Protein AF-0000000085113471 (afdb_homodimer)

Solvent-accessible surface area (backbone atoms only — not comparable to full-atom values): 62940 Å² total; per-residue (Å²): 124,61,58,14,71,73,43,85,49,67,71,33,34,28,35,24,38,23,36,33,44,11,18,47,24,14,40,49,38,17,11,57,56,69,31,44,23,38,37,32,18,68,40,74,89,48,23,43,51,52,88,65,65,40,61,49,50,25,64,45,29,18,30,29,33,22,38,34,28,23,38,42,45,51,65,14,52,48,43,63,75,25,46,40,25,42,39,72,40,49,74,87,71,44,65,51,54,30,13,43,30,28,37,26,17,36,66,54,37,15,43,52,48,46,32,52,50,66,66,36,67,51,40,45,61,31,45,44,48,65,33,37,73,38,66,56,95,48,26,42,41,29,38,27,32,48,62,15,41,33,30,36,19,51,11,39,36,41,16,52,32,55,21,29,58,8,30,36,31,34,16,73,18,58,46,82,18,13,73,80,48,23,57,48,42,54,49,34,59,55,41,42,45,73,75,66,52,59,69,44,53,32,28,50,63,25,34,36,27,28,35,51,88,37,47,42,64,86,60,36,42,81,43,69,41,42,75,69,72,76,70,56,24,92,81,62,55,66,87,74,47,70,52,44,90,76,34,54,54,32,30,40,38,40,47,33,62,64,28,50,48,57,44,63,76,43,43,83,50,22,30,85,69,62,61,73,51,82,32,34,50,35,82,88,68,48,36,37,64,55,44,47,64,75,43,63,84,56,66,56,49,74,29,38,44,32,57,35,34,90,68,43,48,47,22,39,38,46,68,44,21,30,30,41,32,62,70,55,46,52,52,42,45,36,49,22,58,30,26,58,67,40,43,66,29,32,71,25,29,26,38,28,18,41,17,43,53,26,33,51,26,42,77,44,30,34,34,70,78,33,46,46,31,27,47,15,17,35,23,47,32,37,54,53,63,41,58,9,26,36,35,6,34,48,27,12,42,26,35,34,26,50,49,70,72,42,81,66,63,70,61,45,62,85,61,29,66,52,15,38,52,44,46,43,30,22,54,63,34,73,85,33,42,41,67,77,48,61,83,74,49,88,49,35,76,74,54,24,44,90,45,24,46,84,63,31,28,65,58,13,36,73,67,45,47,36,51,69,70,61,47,50,54,48,51,49,50,54,47,50,43,53,52,49,52,52,48,30,65,69,38,68,39,61,66,43,71,69,57,28,50,55,30,45,73,72,73,42,72,60,57,87,58,65,38,40,41,44,63,56,42,36,41,88,87,47,46,72,75,58,49,48,78,72,41,83,72,66,95,64,88,75,53,70,69,46,51,51,51,52,50,50,51,46,50,41,38,71,62,47,52,52,49,51,54,51,47,54,55,48,50,60,34,51,67,40,65,42,67,81,52,54,33,50,85,72,48,82,86,51,49,68,62,26,32,52,44,45,59,67,38,56,52,59,21,52,45,53,43,59,65,24,80,67,37,46,70,65,42,49,50,50,50,53,50,49,60,70,70,61,82,70,54,64,55,135,123,61,60,14,71,72,43,84,48,68,70,31,34,28,34,24,38,22,36,33,45,12,18,47,25,14,40,50,40,17,11,57,57,70,30,43,23,38,37,32,21,68,39,76,91,49,23,43,51,54,89,66,64,41,59,50,50,25,65,46,30,16,29,29,33,22,38,35,30,24,37,42,44,52,66,14,53,47,42,63,74,26,45,40,25,41,39,73,39,49,72,88,71,43,66,49,54,29,14,43,30,28,36,27,16,35,66,54,38,16,44,52,48,45,32,51,51,67,67,37,68,51,40,46,61,32,45,42,49,66,34,36,73,38,67,56,95,48,27,42,40,28,38,28,32,47,62,14,42,32,32,35,19,50,11,39,36,41,16,51,31,56,20,29,57,9,29,37,31,34,16,73,17,60,47,82,19,13,73,80,48,24,57,46,44,54,49,35,59,53,40,42,44,72,74,65,53,61,70,44,52,33,28,49,63,25,34,35,27,29,34,52,88,37,46,42,64,86,60,35,40,81,44,69,40,40,75,71,71,75,71,57,23,92,81,63,57,66,87,75,48,70,52,46,88,75,34,54,54,32,30,40,38,40,46,32,62,66,28,51,48,57,44,62,76,44,43,82,50,22,29,86,67,62,61,73,51,82,32,33,50,34,84,88,69,48,36,38,63,56,44,47,66,76,44,62,82,57,64,56,47,75,28,36,44,32,57,36,34,89,66,42,50,48,23,39,37,44,67,45,22,31,30,40,32,62,71,56,48,53,53,42,46,35,48,21,60,30,26,57,68,40,44,67,28,33,72,24,29,27,39,30,18,44,17,44,52,27,32,50,28,41,77,45,30,33,33,71,79,32,45,45,31,25,48,17,16,36,22,45,33,37,54,54,64,41,59,8,26,36,36,6,33,48,27,13,43,26,35,33,26,50,49,69,72,42,82,66,62,69,61,43,61,84,60,29,66,52,14,37,53,44,48,43,30,22,52,64,35,72,85,33,41,41,67,77,48,60,82,75,47,88,50,34,77,73,54,24,42,90,45,25,45,81,64,31,29,67,58,12,36,74,66,44,46,35,51,69,70,59,46,51,54,49,51,50,51,54,48,52,42,53,52,49,52,53,48,30,64,68,38,67,38,62,63,43,72,70,57,28,49,56,30,45,74,73,74,42,76,62,59,88,57,63,39,40,42,45,63,56,42,34,40,87,86,46,45,71,74,57,49,47,76,72,42,84,70,67,93,62,89,74,53,68,71,46,52,50,51,53,50,51,50,45,51,41,37,70,61,46,51,52,49,51,54,50,47,54,55,46,50,59,34,50,66,39,66,42,68,80,51,54,32,49,85,72,47,80,86,52,49,69,63,26,33,52,44,45,60,66,38,55,52,58,21,52,45,53,41,60,64,24,82,68,36,48,71,65,43,50,50,50,50,52,51,48,59,70,69,60,80,71,55,62,55,135

pLDDT: mean 94.32, std 6.19, range [37.62, 98.94]

Nearest PDB structures (foldseek):
  3cp8-assembly1_A  TM=9.458E-01  e=2.082E-75  unclassified
  3cp8-assembly2_D  TM=9.602E-01  e=1.808E-68  unclassified
  3ces-assembly1_A  TM=9.500E-01  e=5.439E-64  Escherichia coli
  3ces-assembly1_B  TM=9.502E-01  e=7.220E-64  Escherichia coli
  3g05-assembly1_A  TM=9.503E-01  e=1.515E-60  Escherichia coli O157:H7 str. EDL933

InterPro domains:
  IPR002218 tRNA uridine 5-carboxymethylaminomethyl modification enzyme MnmG-related [PTHR11806] (11-629)
  IPR004416 tRNA uridine 5-carboxymethylaminomethyl modification enzyme MnmG [MF_00129] (10-632)
  IPR004416 tRNA uridine 5-carboxymethylaminomethyl modification enzyme MnmG [TIGR00136] (12-629)
  IPR020595 MnmG-related, conserved site [PS01280] (281-295)
  IPR020595 MnmG-related, conserved site [PS01281] (376-399)
  IPR026904 tRNA uridine 5-carboxymethylaminomethyl modification enzyme MnmG, C-terminal [PF13932] (566-631)
  IPR036188 FAD/NAD(P)-binding domain superfamily [G3DSA:3.50.50.60] (5-228)
  IPR036188 FAD/NAD(P)-binding domain superfamily [G3DSA:3.50.50.60] (304-466)
  IPR036188 FAD/NAD(P)-binding domain superfamily [SSF51905] (11-269)
  IPR040131 MnmG, N-terminal domain [PF01134] (13-407)
  IPR044920 tRNA uridine 5-carboxymethylaminomethyl modification enzyme, C-terminal subdomain superfamily [G3DSA:1.10.150.570] (577-629)
  IPR047001 tRNA uridine 5-carboxymethylaminomethyl modification enzyme, C-terminal subdomain [SM01228] (554-625)
  IPR049312 tRNA uridine 5-carboxymethylaminomethyl modification enzyme, C-terminal, N-terninal subdomain [PF21680] (468-563)

Organism: Ligilactobacillus ruminis (strain ATCC 27782 / RF3) (NCBI:txid1069534)

Structure (mmCIF, N/CA/C/O backbone):
data_AF-0000000085113471-model_v1
#
loop_
_entity.id
_entity.type
_entity.pdbx_description
1 polymer 'tRNA uridine 5-carboxymethylaminomethyl modification enzyme MnmG'
#
loop_
_atom_site.group_PDB
_atom_site.id
_atom_site.type_symbol
_atom_site.label_atom_id
_atom_site.label_alt_id
_atom_site.label_comp_id
_atom_site.label_asym_id
_atom_site.label_entity_id
_atom_site.label_seq_id
_atom_site.pdbx_PDB_ins_code
_atom_site.Cartn_x
_atom_site.Cartn_y
_atom_site.Cartn_z
_atom_site.occupancy
_atom_site.B_iso_or_equiv
_atom_site.auth_seq_id
_atom_site.auth_comp_id
_atom_site.auth_asym_id
_atom_site.auth_atom_id
_atom_site.pdbx_PDB_model_num
ATOM 1 N N . MET A 1 1 ? -9.828 12.398 -23.281 1 37.62 1 MET A N 1
ATOM 2 C CA . MET A 1 1 ? -10.406 11.531 -22.266 1 37.62 1 MET A CA 1
ATOM 3 C C . MET A 1 1 ? -11.922 11.727 -22.172 1 37.62 1 MET A C 1
ATOM 5 O O . MET A 1 1 ? -12.391 12.852 -21.984 1 37.62 1 MET A O 1
ATOM 9 N N . GLN A 1 2 ? -12.672 11.047 -22.875 1 51 2 GLN A N 1
ATOM 10 C CA . GLN A 1 2 ? -14.117 11.258 -22.891 1 51 2 GLN A CA 1
ATOM 11 C C . GLN A 1 2 ? -14.742 10.961 -21.531 1 51 2 GLN A C 1
ATOM 13 O O . GLN A 1 2 ? -14.422 9.945 -20.906 1 51 2 GLN A O 1
ATOM 18 N N . PHE A 1 3 ? -15.242 11.953 -20.922 1 59.28 3 PHE A N 1
ATOM 19 C CA . PHE A 1 3 ? -16.078 11.789 -19.75 1 59.28 3 PHE A CA 1
ATOM 20 C C . PHE A 1 3 ? -17.094 10.672 -19.969 1 59.28 3 PHE A C 1
ATOM 22 O O . PHE A 1 3 ? -17.578 10.461 -21.078 1 59.28 3 PHE A O 1
ATOM 29 N N . GLY A 1 4 ? -17.234 9.844 -18.969 1 68.19 4 GLY A N 1
ATOM 30 C CA . GLY A 1 4 ? -18.5 9.117 -19.031 1 68.19 4 GLY A CA 1
ATOM 31 C C . GLY A 1 4 ? -19.703 10.031 -19.125 1 68.19 4 GLY A C 1
ATOM 32 O O . GLY A 1 4 ? -19.578 11.25 -18.984 1 68.19 4 GLY A O 1
ATOM 33 N N . ASN A 1 5 ? -20.734 9.641 -19.5 1 78.69 5 ASN A N 1
ATOM 34 C CA . ASN A 1 5 ? -21.984 10.414 -19.469 1 78.69 5 ASN A CA 1
ATOM 35 C C . ASN A 1 5 ? -22.266 10.953 -18.078 1 78.69 5 ASN A C 1
ATOM 37 O O . ASN A 1 5 ? -22.266 10.188 -17.094 1 78.69 5 ASN A O 1
ATOM 41 N N . LYS A 1 6 ? -22.469 12.242 -18.047 1 89.38 6 LYS A N 1
ATOM 42 C CA . LYS A 1 6 ? -22.719 12.867 -16.75 1 89.38 6 LYS A CA 1
ATOM 43 C C . LYS A 1 6 ? -24.016 12.359 -16.141 1 89.38 6 LYS A C 1
ATOM 45 O O . LYS A 1 6 ? -25 12.125 -16.844 1 89.38 6 LYS A O 1
ATOM 50 N N . TYR A 1 7 ? -23.953 12.141 -14.852 1 92.62 7 TYR A N 1
ATOM 51 C CA . TYR A 1 7 ? -25.141 11.758 -14.094 1 92.62 7 TYR A CA 1
ATOM 52 C C . TYR A 1 7 ? -25.125 12.383 -12.703 1 92.62 7 TYR A C 1
ATOM 54 O O . TYR A 1 7 ? -24.062 12.742 -12.188 1 92.62 7 TYR A O 1
ATOM 62 N N . GLN A 1 8 ? -26.344 12.539 -12.164 1 94.94 8 GLN A N 1
ATOM 63 C CA . GLN A 1 8 ? -26.438 13.133 -10.836 1 94.94 8 GLN A CA 1
ATOM 64 C C . GLN A 1 8 ? -26.172 12.094 -9.75 1 94.94 8 GLN A C 1
ATOM 66 O O . GLN A 1 8 ? -26.812 11.039 -9.711 1 94.94 8 GLN A O 1
ATOM 71 N N . ALA A 1 9 ? -25.172 12.359 -8.945 1 95.5 9 ALA A N 1
ATOM 72 C CA . ALA A 1 9 ? -24.875 11.516 -7.785 1 95.5 9 ALA A CA 1
ATOM 73 C C . ALA A 1 9 ? -25.391 12.156 -6.5 1 95.5 9 ALA A C 1
ATOM 75 O O . ALA A 1 9 ? -26.141 13.133 -6.539 1 95.5 9 ALA A O 1
ATOM 76 N N . ASP A 1 10 ? -25.016 11.594 -5.352 1 94.56 10 ASP A N 1
ATOM 77 C CA . ASP A 1 10 ? -25.5 12.055 -4.059 1 94.56 10 ASP A CA 1
ATOM 78 C C . ASP A 1 10 ? -24.938 13.43 -3.717 1 94.56 10 ASP A C 1
ATOM 80 O O . ASP A 1 10 ? -23.828 13.773 -4.148 1 94.56 10 ASP A O 1
ATOM 84 N N . ASP A 1 11 ? -25.703 14.133 -2.949 1 97.94 11 ASP A N 1
ATOM 85 C CA . ASP A 1 11 ? -25.234 15.414 -2.436 1 97.94 11 ASP A CA 1
ATOM 86 C C . ASP A 1 11 ? -24.547 15.25 -1.077 1 97.94 11 ASP A C 1
ATOM 88 O O . ASP A 1 11 ? -24.953 14.398 -0.279 1 97.94 11 ASP A O 1
ATOM 92 N N . TYR A 1 12 ? -23.625 16.047 -0.869 1 98.75 12 TYR A N 1
ATOM 93 C CA . TYR A 1 12 ? -22.906 16.109 0.398 1 98.75 12 TYR A CA 1
ATOM 94 C C . TYR A 1 12 ? -22.812 17.531 0.914 1 98.75 12 TYR A C 1
ATOM 96 O O . TYR A 1 12 ? -23.062 18.484 0.167 1 98.75 12 TYR A O 1
ATOM 104 N N . ASP A 1 13 ? -22.562 17.641 2.238 1 98.88 13 ASP A N 1
ATOM 105 C CA . ASP A 1 13 ? -22.297 18.969 2.783 1 98.88 13 ASP A CA 1
ATOM 106 C C . ASP A 1 13 ? -20.891 19.438 2.395 1 98.88 13 ASP A C 1
ATOM 108 O O . ASP A 1 13 ? -20.719 20.578 1.97 1 98.88 13 ASP A O 1
ATOM 112 N N . VAL A 1 14 ? -19.938 18.562 2.553 1 98.94 14 VAL A N 1
ATOM 113 C CA . VAL A 1 14 ? -18.547 18.875 2.266 1 98.94 14 VAL A CA 1
ATOM 114 C C . VAL A 1 14 ? -17.922 17.766 1.416 1 98.94 14 VAL A C 1
ATOM 116 O O . VAL A 1 14 ? -18.125 16.578 1.699 1 98.94 14 VAL A O 1
ATOM 119 N N . ILE A 1 15 ? -17.219 18.109 0.348 1 98.94 15 ILE A N 1
ATOM 120 C CA . ILE A 1 15 ? -16.422 17.172 -0.444 1 98.94 15 ILE A CA 1
ATOM 121 C C . ILE A 1 15 ? -14.945 17.516 -0.336 1 98.94 15 ILE A C 1
ATOM 123 O O . ILE A 1 15 ? -14.562 18.688 -0.5 1 98.94 15 ILE A O 1
ATOM 127 N N . VAL A 1 16 ? -14.148 16.578 0.025 1 98.94 16 VAL A N 1
ATOM 128 C CA . VAL A 1 16 ? -12.695 16.734 0.066 1 98.94 16 VAL A CA 1
ATOM 129 C C . VAL A 1 16 ? -12.055 15.938 -1.071 1 98.94 16 VAL A C 1
ATOM 131 O O . VAL A 1 16 ? -12.336 14.742 -1.237 1 98.94 16 VAL A O 1
ATOM 134 N N . VAL A 1 17 ? -11.203 16.594 -1.864 1 98.81 17 VAL A N 1
ATOM 135 C CA . VAL A 1 17 ? -10.555 15.969 -3.016 1 98.81 17 VAL A CA 1
ATOM 136 C C . VAL A 1 17 ? -9.086 15.711 -2.707 1 98.81 17 VAL A C 1
ATOM 138 O O . VAL A 1 17 ? -8.289 16.656 -2.605 1 98.81 17 VAL A O 1
ATOM 141 N N . GLY A 1 18 ? -8.703 14.477 -2.641 1 98.19 18 GLY A N 1
ATOM 142 C CA . GLY A 1 18 ? -7.359 14.07 -2.256 1 98.19 18 GLY A CA 1
ATOM 143 C C . GLY A 1 18 ? -7.27 13.57 -0.825 1 98.19 18 GLY A C 1
ATOM 144 O O . GLY A 1 18 ? -7.742 14.242 0.098 1 98.19 18 GLY A O 1
ATOM 145 N N . ALA A 1 19 ? -6.625 12.43 -0.632 1 98.38 19 ALA A N 1
ATOM 146 C CA . ALA A 1 19 ? -6.586 11.828 0.698 1 98.38 19 ALA A CA 1
ATOM 147 C C . ALA A 1 19 ? -5.152 11.742 1.221 1 98.38 19 ALA A C 1
ATOM 149 O O . ALA A 1 19 ? -4.766 10.75 1.843 1 98.38 19 ALA A O 1
ATOM 150 N N . GLY A 1 20 ? -4.348 12.781 0.896 1 97.94 20 GLY A N 1
ATOM 151 C CA . GLY A 1 20 ? -3.102 12.953 1.629 1 97.94 20 GLY A CA 1
ATOM 152 C C . GLY A 1 20 ? -3.311 13.422 3.059 1 97.94 20 GLY A C 1
ATOM 153 O O . GLY A 1 20 ? -4.422 13.336 3.586 1 97.94 20 GLY A O 1
ATOM 154 N N . HIS A 1 21 ? -2.287 13.93 3.656 1 98.62 21 HIS A N 1
ATOM 155 C CA . HIS A 1 21 ? -2.377 14.336 5.055 1 98.62 21 HIS A CA 1
ATOM 156 C C . HIS A 1 21 ? -3.371 15.484 5.234 1 98.62 21 HIS A C 1
ATOM 158 O O . HIS A 1 21 ? -4.133 15.5 6.203 1 98.62 21 HIS A O 1
ATOM 164 N N . ALA A 1 22 ? -3.34 16.391 4.328 1 98.81 22 ALA A N 1
ATOM 165 C CA . ALA A 1 22 ? -4.285 17.5 4.402 1 98.81 22 ALA A CA 1
ATOM 166 C C . ALA A 1 22 ? -5.723 17.016 4.238 1 98.81 22 ALA A C 1
ATOM 168 O O . ALA A 1 22 ? -6.609 17.422 4.992 1 98.81 22 ALA A O 1
ATOM 169 N N . GLY A 1 23 ? -5.934 16.188 3.262 1 98.88 23 GLY A N 1
ATOM 170 C CA . GLY A 1 23 ? -7.273 15.703 2.979 1 98.88 23 GLY A CA 1
ATOM 171 C C . GLY A 1 23 ? -7.848 14.859 4.102 1 98.88 23 GLY A C 1
ATOM 172 O O . GLY A 1 23 ? -9.039 14.961 4.414 1 98.88 23 GLY A O 1
ATOM 173 N N . CYS A 1 24 ? -7.035 14.023 4.676 1 98.94 24 CYS A N 1
ATOM 174 C CA . CYS A 1 24 ? -7.488 13.195 5.785 1 98.94 24 CYS A CA 1
ATOM 175 C C . CYS A 1 24 ? -7.965 14.055 6.953 1 98.94 24 CYS A C 1
ATOM 177 O O . CYS A 1 24 ? -9.047 13.82 7.496 1 98.94 24 CYS A O 1
ATOM 179 N N . GLU A 1 25 ? -7.16 15.047 7.34 1 98.94 25 GLU A N 1
ATOM 180 C CA . GLU A 1 25 ? -7.531 15.922 8.445 1 98.94 25 GLU A CA 1
ATOM 181 C C . GLU A 1 25 ? -8.781 16.734 8.117 1 98.94 25 GLU A C 1
ATOM 183 O O . GLU A 1 25 ? -9.633 16.938 8.984 1 98.94 25 GLU A O 1
ATOM 188 N N . ALA A 1 26 ? -8.883 17.203 6.875 1 98.94 26 ALA A N 1
ATOM 189 C CA . ALA A 1 26 ? -10.039 18 6.465 1 98.94 26 ALA A CA 1
ATOM 190 C C . ALA A 1 26 ? -11.32 17.172 6.52 1 98.94 26 ALA A C 1
ATOM 192 O O . ALA A 1 26 ? -12.336 17.609 7.055 1 98.94 26 ALA A O 1
ATOM 193 N N . ALA A 1 27 ? -11.227 15.977 5.945 1 98.94 27 ALA A N 1
ATOM 194 C CA . ALA A 1 27 ? -12.398 15.109 5.883 1 98.94 27 ALA A CA 1
ATOM 195 C C . ALA A 1 27 ? -12.852 14.703 7.281 1 98.94 27 ALA A C 1
ATOM 197 O O . ALA A 1 27 ? -14.047 14.711 7.578 1 98.94 27 ALA A O 1
ATOM 198 N N . LEU A 1 28 ? -11.922 14.344 8.117 1 98.94 28 LEU A N 1
ATOM 199 C CA . LEU A 1 28 ? -12.25 13.945 9.477 1 98.94 28 LEU A CA 1
ATOM 200 C C . LEU A 1 28 ? -12.852 15.109 10.258 1 98.94 28 LEU A C 1
ATOM 202 O O . LEU A 1 28 ? -13.828 14.93 10.992 1 98.94 28 LEU A O 1
ATOM 206 N N . ALA A 1 29 ? -12.258 16.297 10.117 1 98.88 29 ALA A N 1
ATOM 207 C CA . ALA A 1 29 ? -12.781 17.453 10.828 1 98.88 29 ALA A CA 1
ATOM 208 C C . ALA A 1 29 ? -14.227 17.734 10.422 1 98.88 29 ALA A C 1
ATOM 210 O O . ALA A 1 29 ? -15.102 17.875 11.281 1 98.88 29 ALA A O 1
ATOM 211 N N . ALA A 1 30 ? -14.469 17.797 9.125 1 98.88 30 ALA A N 1
ATOM 212 C CA . ALA A 1 30 ? -15.805 18.109 8.617 1 98.88 30 ALA A CA 1
ATOM 213 C C . ALA A 1 30 ? -16.812 17.062 9.07 1 98.88 30 ALA A C 1
ATOM 215 O O . ALA A 1 30 ? -17.906 17.406 9.531 1 98.88 30 ALA A O 1
ATOM 216 N N . SER A 1 31 ? -16.453 15.797 8.961 1 98.75 31 SER A N 1
ATOM 217 C CA . SER A 1 31 ? -17.375 14.719 9.305 1 98.75 31 SER A CA 1
ATOM 218 C C . SER A 1 31 ? -17.672 14.703 10.805 1 98.75 31 SER A C 1
ATOM 220 O O . SER A 1 31 ? -18.812 14.516 11.211 1 98.75 31 SER A O 1
ATOM 222 N N . ARG A 1 32 ? -16.656 14.898 11.633 1 98.38 32 ARG A N 1
ATOM 223 C CA . ARG A 1 32 ? -16.797 14.867 13.078 1 98.38 32 ARG A CA 1
ATOM 224 C C . ARG A 1 32 ? -17.672 16.031 13.57 1 98.38 32 ARG A C 1
ATOM 226 O O . ARG A 1 32 ? -18.312 15.93 14.617 1 98.38 32 ARG A O 1
ATOM 233 N N . MET A 1 33 ? -17.734 17.062 12.773 1 98.06 33 MET A N 1
ATOM 234 C CA . MET A 1 33 ? -18.578 18.203 13.109 1 98.06 33 MET A CA 1
ATOM 235 C C . MET A 1 33 ? -20.016 17.953 12.688 1 98.06 33 MET A C 1
ATOM 237 O O . MET A 1 33 ? -20.875 18.828 12.852 1 98.06 33 MET A O 1
ATOM 241 N N . GLY A 1 34 ? -20.312 16.797 12.094 1 97.94 34 GLY A N 1
ATOM 242 C CA . GLY A 1 34 ? -21.672 16.406 11.805 1 97.94 34 GLY A CA 1
ATOM 243 C C . GLY A 1 34 ? -22.047 16.562 10.344 1 97.94 34 GLY A C 1
ATOM 244 O O . GLY A 1 34 ? -23.188 16.281 9.953 1 97.94 34 GLY A O 1
ATOM 245 N N . ASN A 1 35 ? -21.125 16.984 9.477 1 98.75 35 ASN A N 1
ATOM 246 C CA . ASN A 1 35 ? -21.406 17.156 8.055 1 98.75 35 ASN A CA 1
ATOM 247 C C . ASN A 1 35 ? -21.375 15.812 7.316 1 98.75 35 ASN A C 1
ATOM 249 O O . ASN A 1 35 ? -20.531 14.961 7.602 1 98.75 35 ASN A O 1
ATOM 253 N N . LYS A 1 36 ? -22.344 15.602 6.426 1 98.81 36 LYS A N 1
ATOM 254 C CA . LYS A 1 36 ? -22.188 14.531 5.453 1 98.81 36 LYS A CA 1
ATOM 255 C C . LYS A 1 36 ? -21.016 14.805 4.516 1 98.81 36 LYS A C 1
ATOM 257 O O . LYS A 1 36 ? -21.078 15.719 3.688 1 98.81 36 LYS A O 1
ATOM 262 N N . THR A 1 37 ? -19.938 13.992 4.637 1 98.88 37 THR A N 1
ATOM 263 C CA . THR A 1 37 ? -18.672 14.336 3.994 1 98.88 37 THR A CA 1
ATOM 264 C C . THR A 1 37 ? -18.25 13.234 3.029 1 98.88 37 THR A C 1
ATOM 266 O O . THR A 1 37 ? -18.359 12.047 3.346 1 98.88 37 THR A O 1
ATOM 269 N N . LEU A 1 38 ? -17.812 13.617 1.808 1 98.88 38 LEU A N 1
ATOM 270 C CA . LEU A 1 38 ? -17.234 12.703 0.823 1 98.88 38 LEU A CA 1
ATOM 271 C C . LEU A 1 38 ? -15.742 12.969 0.647 1 98.88 38 LEU A C 1
ATOM 273 O O . LEU A 1 38 ? -15.328 14.109 0.415 1 98.88 38 LEU A O 1
ATOM 277 N N . LEU A 1 39 ? -14.922 12.016 0.901 1 98.88 39 LEU A N 1
ATOM 278 C CA . LEU A 1 39 ? -13.5 12.062 0.594 1 98.88 39 LEU A CA 1
ATOM 279 C C . LEU A 1 39 ? -13.18 11.234 -0.645 1 98.88 39 LEU A C 1
ATOM 281 O O . LEU A 1 39 ? -13.398 10.016 -0.653 1 98.88 39 LEU A O 1
ATOM 285 N N . ILE A 1 40 ? -12.695 11.883 -1.714 1 98.44 40 ILE A N 1
ATOM 286 C CA . ILE A 1 40 ? -12.398 11.219 -2.977 1 98.44 40 ILE A CA 1
ATOM 287 C C . ILE A 1 40 ? -10.883 11.188 -3.197 1 98.44 40 ILE A C 1
ATOM 289 O O . ILE A 1 40 ? -10.203 12.203 -3.01 1 98.44 40 ILE A O 1
ATOM 293 N N . THR A 1 41 ? -10.344 10.078 -3.549 1 97.69 41 THR A N 1
ATOM 294 C CA . THR A 1 41 ? -8.922 9.961 -3.85 1 97.69 41 THR A CA 1
ATOM 295 C C . THR A 1 41 ? -8.695 9.062 -5.062 1 97.69 41 THR A C 1
ATOM 297 O O . THR A 1 41 ? -9.531 8.211 -5.375 1 97.69 41 THR A O 1
ATOM 300 N N . ILE A 1 42 ? -7.602 9.258 -5.73 1 95.62 42 ILE A N 1
ATOM 301 C CA . ILE A 1 42 ? -7.285 8.555 -6.965 1 95.62 42 ILE A CA 1
ATOM 302 C C . ILE A 1 42 ? -7.02 7.078 -6.66 1 95.62 42 ILE A C 1
ATOM 304 O O . ILE A 1 42 ? -7.375 6.203 -7.457 1 95.62 42 ILE A O 1
ATOM 308 N N . ASN A 1 43 ? -6.414 6.789 -5.562 1 94.56 43 ASN A N 1
ATOM 309 C CA . ASN A 1 43 ? -6.004 5.449 -5.152 1 94.56 43 ASN A CA 1
ATOM 310 C C . ASN A 1 43 ? -6.129 5.266 -3.643 1 94.56 43 ASN A C 1
ATOM 312 O O . ASN A 1 43 ? -5.449 5.945 -2.871 1 94.56 43 ASN A O 1
ATOM 316 N N . LEU A 1 44 ? -6.918 4.285 -3.25 1 96.25 44 LEU A N 1
ATOM 317 C CA . LEU A 1 44 ? -7.203 4.082 -1.835 1 96.25 44 LEU A CA 1
ATOM 318 C C . LEU A 1 44 ? -5.98 3.535 -1.106 1 96.25 44 LEU A C 1
ATOM 320 O O . LEU A 1 44 ? -5.852 3.699 0.109 1 96.25 44 LEU A O 1
ATOM 324 N N . GLU A 1 45 ? -5.066 2.906 -1.833 1 93.94 45 GLU A N 1
ATOM 325 C CA . GLU A 1 45 ? -3.852 2.377 -1.223 1 93.94 45 GLU A CA 1
ATOM 326 C C . GLU A 1 45 ? -2.869 3.494 -0.886 1 93.94 45 GLU A C 1
ATOM 328 O O . GLU A 1 45 ? -1.902 3.279 -0.152 1 93.94 45 GLU A O 1
ATOM 333 N N . MET A 1 46 ? -3.178 4.742 -1.338 1 93.88 46 MET A N 1
ATOM 334 C CA . MET A 1 46 ? -2.256 5.855 -1.145 1 93.88 46 MET A CA 1
ATOM 335 C C . MET A 1 46 ? -2.801 6.844 -0.117 1 93.88 46 MET A C 1
ATOM 337 O O . MET A 1 46 ? -2.307 7.965 -0.005 1 93.88 46 MET A O 1
ATOM 341 N N . VAL A 1 47 ? -3.803 6.43 0.654 1 97.62 47 VAL A N 1
ATOM 342 C CA . VAL A 1 47 ? -4.344 7.266 1.718 1 97.62 47 VAL A CA 1
ATOM 343 C C . VAL A 1 47 ? -3.254 7.57 2.742 1 97.62 47 VAL A C 1
ATOM 345 O O . VAL A 1 47 ? -2.576 6.66 3.225 1 97.62 47 VAL A O 1
ATOM 348 N N . ALA A 1 48 ? -3.049 8.867 3.027 1 98 48 ALA A N 1
ATOM 349 C CA . ALA A 1 48 ? -2.053 9.328 3.99 1 98 48 ALA A CA 1
ATOM 350 C C . ALA A 1 48 ? -0.681 8.727 3.691 1 98 48 ALA A C 1
ATOM 352 O O . ALA A 1 48 ? 0.061 8.375 4.609 1 98 48 ALA A O 1
ATOM 353 N N . PHE A 1 49 ? -0.426 8.555 2.447 1 93.38 49 PHE A N 1
ATOM 354 C CA . PHE A 1 49 ? 0.834 7.977 1.998 1 93.38 49 PHE A CA 1
ATOM 355 C C . PHE A 1 49 ? 2 8.906 2.314 1 93.38 49 PHE A C 1
ATOM 357 O O . PHE A 1 49 ? 1.88 10.125 2.191 1 93.38 49 PHE A O 1
ATOM 364 N N . MET A 1 50 ? 3.064 8.367 2.775 1 95.69 50 MET A N 1
ATOM 365 C CA . MET A 1 50 ? 4.309 9.094 3.006 1 95.69 50 MET A CA 1
ATOM 366 C C . MET A 1 50 ? 5.316 8.82 1.895 1 95.69 50 MET A C 1
ATOM 368 O O . MET A 1 50 ? 6.215 7.992 2.057 1 95.69 50 MET A O 1
ATOM 372 N N . PRO A 1 51 ? 5.215 9.5 0.847 1 89.94 51 PRO A N 1
ATOM 373 C CA . PRO A 1 51 ? 6.016 9.172 -0.334 1 89.94 51 PRO A CA 1
ATOM 374 C C . PRO A 1 51 ? 7.504 9.445 -0.137 1 89.94 51 PRO A C 1
ATOM 376 O O . PRO A 1 51 ? 8.344 8.836 -0.81 1 89.94 51 PRO A O 1
ATOM 379 N N . CYS A 1 52 ? 7.891 10.359 0.7 1 91.69 52 CYS A N 1
ATOM 380 C CA . CYS A 1 52 ? 9.281 10.773 0.853 1 91.69 52 CYS A CA 1
ATOM 381 C C . CYS A 1 52 ? 9.852 10.297 2.184 1 91.69 52 CYS A C 1
ATOM 383 O O . CYS A 1 52 ? 10.195 9.125 2.33 1 91.69 52 CYS A O 1
ATOM 385 N N . ASN A 1 53 ? 9.742 11.109 3.191 1 92.62 53 ASN A N 1
ATOM 38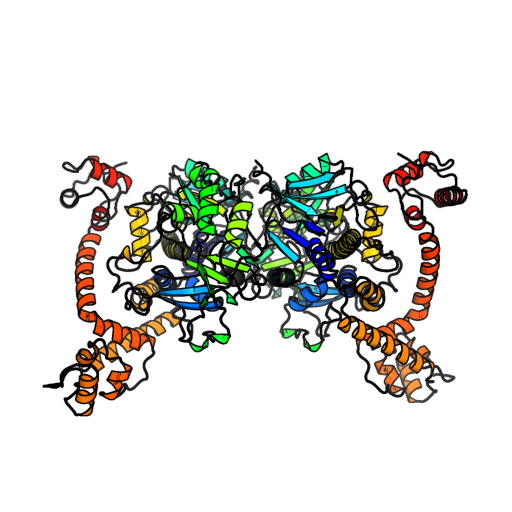6 C CA . ASN A 1 53 ? 10.375 10.867 4.484 1 92.62 53 ASN A CA 1
ATOM 387 C C . ASN A 1 53 ? 9.484 10.055 5.41 1 92.62 53 ASN A C 1
ATOM 389 O O . ASN A 1 53 ? 8.266 10.242 5.43 1 92.62 53 ASN A O 1
ATOM 393 N N . PRO A 1 54 ? 10.07 9.109 6.145 1 97 54 PRO A N 1
ATOM 394 C CA . PRO A 1 54 ? 9.281 8.297 7.066 1 97 54 PRO A CA 1
ATOM 395 C C . PRO A 1 54 ? 9.094 8.961 8.43 1 97 54 PRO A C 1
ATOM 397 O O . PRO A 1 54 ? 8.867 8.273 9.43 1 97 54 PRO A O 1
ATOM 400 N N . ALA A 1 55 ? 9.18 10.227 8.5 1 97.31 55 ALA A N 1
ATOM 401 C CA . ALA A 1 55 ? 9.148 10.875 9.812 1 97.31 55 ALA A CA 1
ATOM 402 C C . ALA A 1 55 ? 7.953 11.82 9.922 1 97.31 55 ALA A C 1
ATOM 404 O O . ALA A 1 55 ? 7.48 12.359 8.922 1 97.31 55 ALA A O 1
ATOM 405 N N . VAL A 1 56 ? 7.469 11.953 11.109 1 98.19 56 VAL A N 1
ATOM 406 C CA . VAL A 1 56 ? 6.465 12.938 11.5 1 98.19 56 VAL A CA 1
ATOM 407 C C . VAL A 1 56 ? 7 13.789 12.648 1 98.19 56 VAL A C 1
ATOM 409 O O . VAL A 1 56 ? 7.551 13.258 13.617 1 98.19 56 VAL A O 1
ATOM 412 N N . GLY A 1 57 ? 6.848 15.047 12.5 1 97.69 57 GLY A N 1
ATOM 413 C CA . GLY A 1 57 ? 7.316 15.945 13.539 1 97.69 57 GLY A CA 1
ATOM 414 C C . GLY A 1 57 ? 8.672 16.562 13.234 1 97.69 57 GLY A C 1
ATOM 415 O O . GLY A 1 57 ? 9.039 16.703 12.062 1 97.69 57 GLY A O 1
ATOM 416 N N . GLY A 1 58 ? 9.375 17 14.305 1 95.12 58 GLY A N 1
ATOM 417 C CA . GLY A 1 58 ? 10.609 17.766 14.164 1 95.12 58 GLY A CA 1
ATOM 418 C C . GLY A 1 58 ? 10.453 19.219 14.523 1 95.12 58 GLY A C 1
ATOM 419 O O . GLY A 1 58 ? 9.367 19.656 14.922 1 95.12 58 GLY A O 1
ATOM 420 N N . PRO A 1 59 ? 11.531 19.938 14.398 1 93.12 59 PRO A N 1
ATOM 421 C CA . PRO A 1 59 ? 11.461 21.344 14.766 1 93.12 59 PRO A CA 1
ATOM 422 C C . PRO A 1 59 ? 10.297 22.078 14.102 1 93.12 59 PRO A C 1
ATOM 424 O O . PRO A 1 59 ? 10.148 22.031 12.875 1 93.12 59 PRO A O 1
ATOM 427 N N . ALA A 1 60 ? 9.477 22.766 14.844 1 94.19 60 ALA A N 1
ATOM 428 C CA . ALA A 1 60 ? 8.258 23.469 14.422 1 94.19 60 ALA A CA 1
ATOM 429 C C . ALA A 1 60 ? 7.172 22.469 14.008 1 94.19 60 ALA A C 1
ATOM 431 O O . ALA A 1 60 ? 6.02 22.594 14.43 1 94.19 60 ALA A O 1
ATOM 432 N N . LYS A 1 61 ? 7.605 21.453 13.289 1 96.56 61 LYS A N 1
ATOM 433 C CA . LYS A 1 61 ? 6.672 20.469 12.758 1 96.56 61 LYS A CA 1
ATOM 434 C C . LYS A 1 61 ? 6.031 19.656 13.875 1 96.56 61 LYS A C 1
ATOM 436 O O . LYS A 1 61 ? 4.848 19.312 13.805 1 96.56 61 LYS A O 1
ATOM 441 N N . GLY A 1 62 ? 6.863 19.312 14.812 1 97.81 62 GLY A N 1
ATOM 442 C CA . GLY A 1 62 ? 6.32 18.594 15.945 1 97.81 62 GLY A CA 1
ATOM 443 C C . GLY A 1 62 ? 5.238 19.359 16.688 1 97.81 62 GLY A C 1
ATOM 444 O O . GLY A 1 62 ? 4.281 18.766 17.188 1 97.81 62 GLY A O 1
ATOM 445 N N . ILE A 1 63 ? 5.387 20.672 16.797 1 97.75 63 ILE A N 1
ATOM 446 C CA . ILE A 1 63 ? 4.406 21.531 17.438 1 97.75 63 ILE A CA 1
ATOM 447 C C . ILE A 1 63 ? 3.102 21.516 16.656 1 97.75 63 ILE A C 1
ATOM 449 O O . ILE A 1 63 ? 2.016 21.453 17.234 1 97.75 63 ILE A O 1
ATOM 453 N N . VAL A 1 64 ? 3.234 21.5 15.344 1 98.5 64 VAL A N 1
ATOM 454 C CA . VAL A 1 64 ? 2.055 21.469 14.484 1 98.5 64 VAL A CA 1
ATOM 455 C C . VAL A 1 64 ? 1.282 20.172 14.711 1 98.5 64 VAL A C 1
ATOM 457 O O . VAL A 1 64 ? 0.05 20.172 14.773 1 98.5 64 VAL A O 1
ATOM 460 N N . VAL A 1 65 ? 2.014 19.047 14.828 1 98.75 65 VAL A N 1
ATOM 461 C CA . VAL A 1 65 ? 1.364 17.766 15.07 1 98.75 65 VAL A CA 1
ATOM 462 C C . VAL A 1 65 ? 0.559 17.828 16.359 1 98.75 65 VAL A C 1
ATOM 464 O O . VAL A 1 65 ? -0.58 17.359 16.422 1 98.75 65 VAL A O 1
ATOM 467 N N . ARG A 1 66 ? 1.134 18.438 17.406 1 98.31 66 ARG A N 1
ATOM 468 C CA . ARG A 1 66 ? 0.465 18.609 18.688 1 98.31 66 ARG A CA 1
ATOM 469 C C . ARG A 1 66 ? -0.742 19.531 18.562 1 98.31 66 ARG A C 1
ATOM 471 O O . ARG A 1 66 ? -1.763 19.312 19.219 1 98.31 66 ARG A O 1
ATOM 478 N N . GLU A 1 67 ? -0.581 20.562 17.781 1 98.75 67 GLU A N 1
ATOM 479 C CA . GLU A 1 67 ? -1.684 21.5 17.578 1 98.75 67 GLU A CA 1
ATOM 480 C C . GLU A 1 67 ? -2.848 20.828 16.859 1 98.75 67 GLU A C 1
ATOM 482 O O . GLU A 1 67 ? -4.012 21.047 17.203 1 98.75 67 GLU A O 1
ATOM 487 N N . VAL A 1 68 ? -2.541 20 15.836 1 98.88 68 VAL A N 1
ATOM 488 C CA . VAL A 1 68 ? -3.572 19.234 15.141 1 98.88 68 VAL A CA 1
ATOM 489 C C . VAL A 1 68 ? -4.305 18.328 16.141 1 98.88 68 VAL A C 1
ATOM 491 O O . VAL A 1 68 ? -5.535 18.25 16.125 1 98.88 68 VAL A O 1
ATOM 494 N N . ASP A 1 69 ? -3.553 17.719 16.969 1 98.81 69 ASP A N 1
ATOM 495 C CA . ASP A 1 69 ? -4.152 16.844 17.969 1 98.81 69 ASP A CA 1
ATOM 496 C C . ASP A 1 69 ? -5.02 17.641 18.953 1 98.81 69 ASP A C 1
ATOM 498 O O . ASP A 1 69 ? -6.121 17.219 19.297 1 98.81 69 ASP A O 1
ATOM 502 N N . ALA A 1 70 ? -4.488 18.734 19.391 1 98.69 70 ALA A N 1
ATOM 503 C CA . ALA A 1 70 ? -5.184 19.578 20.375 1 98.69 70 ALA A CA 1
ATOM 504 C C . ALA A 1 70 ? -6.516 20.078 19.812 1 98.69 70 ALA A C 1
ATOM 506 O O . ALA A 1 70 ? -7.453 20.328 20.578 1 98.69 70 ALA A O 1
ATOM 507 N N . LEU A 1 71 ? -6.582 20.156 18.5 1 98.69 71 LEU A N 1
ATOM 508 C CA . LEU A 1 71 ? -7.805 20.609 17.844 1 98.69 71 LEU A CA 1
ATOM 509 C C . LEU A 1 71 ? -8.742 19.422 17.578 1 98.69 71 LEU A C 1
ATOM 511 O O . LEU A 1 71 ? -9.883 19.625 17.156 1 98.69 71 LEU A O 1
ATOM 515 N N . GLY A 1 72 ? -8.273 18.266 17.766 1 98.38 72 GLY A N 1
ATOM 516 C CA . GLY A 1 72 ? -9.109 17.094 17.562 1 98.38 72 GLY A CA 1
ATOM 517 C C . GLY A 1 72 ? -8.766 16.328 16.297 1 98.38 72 GLY A C 1
ATOM 518 O O . GLY A 1 72 ? -9.516 15.453 15.875 1 98.38 72 GLY A O 1
ATOM 519 N N . GLY A 1 73 ? -7.629 16.656 15.633 1 98.69 73 GLY A N 1
ATOM 520 C CA . GLY A 1 73 ? -7.195 15.977 14.422 1 98.69 73 GLY A CA 1
ATOM 521 C C . GLY A 1 73 ? -6.656 14.586 14.695 1 98.69 73 GLY A C 1
ATOM 522 O O . GLY A 1 73 ? -6.719 14.094 15.82 1 98.69 73 GLY A O 1
ATOM 523 N N . GLU A 1 74 ? -6.141 13.922 13.664 1 98.81 74 GLU A N 1
ATOM 524 C CA . GLU A 1 74 ? -5.855 12.492 13.781 1 98.81 74 GLU A CA 1
ATOM 525 C C . GLU A 1 74 ? -4.359 12.219 13.641 1 98.81 74 GLU A C 1
ATOM 527 O O . GLU A 1 74 ? -3.881 11.156 14.047 1 98.81 74 GLU A O 1
ATOM 532 N N . MET A 1 75 ? -3.562 13.109 13.086 1 98.81 75 MET A N 1
ATOM 533 C CA . MET A 1 75 ? -2.164 12.875 12.742 1 98.81 75 MET A CA 1
ATOM 534 C C . MET A 1 75 ? -1.378 12.383 13.953 1 98.81 75 MET A C 1
ATOM 536 O O . MET A 1 75 ? -0.606 11.43 13.859 1 98.81 75 MET A O 1
ATOM 540 N N . GLY A 1 76 ? -1.543 13.07 15.078 1 98.75 76 GLY A N 1
ATOM 541 C CA . GLY A 1 76 ? -0.844 12.664 16.297 1 98.75 76 GLY A CA 1
ATOM 542 C C . GLY A 1 76 ? -1.191 11.266 16.75 1 98.75 76 GLY A C 1
ATOM 543 O O . GLY A 1 76 ? -0.302 10.469 17.047 1 98.75 76 GLY A O 1
ATOM 544 N N . ARG A 1 77 ? -2.451 10.953 16.797 1 98.5 77 ARG A N 1
ATOM 545 C CA . ARG A 1 77 ? -2.924 9.633 17.203 1 98.5 77 ARG A CA 1
ATOM 546 C C . ARG A 1 77 ? -2.424 8.555 16.25 1 98.5 77 ARG A C 1
ATOM 548 O O . ARG A 1 77 ? -1.973 7.488 16.688 1 98.5 77 ARG A O 1
ATOM 555 N N . ASN A 1 78 ? -2.57 8.805 14.969 1 98.75 78 ASN A N 1
ATOM 556 C CA . ASN A 1 78 ? -2.127 7.863 13.953 1 98.75 78 ASN A CA 1
ATOM 557 C C . ASN A 1 78 ? -0.632 7.574 14.07 1 98.75 78 ASN A C 1
ATOM 559 O O . ASN A 1 78 ? -0.205 6.426 13.922 1 98.75 78 ASN A O 1
ATOM 563 N N . THR A 1 79 ? 0.162 8.633 14.32 1 98.81 79 THR A N 1
ATOM 564 C CA . THR A 1 79 ? 1.604 8.492 14.477 1 98.81 79 THR A CA 1
ATOM 565 C C . THR A 1 79 ? 1.926 7.645 15.711 1 98.81 79 THR A C 1
ATOM 567 O O . THR A 1 79 ? 2.77 6.746 15.648 1 98.81 79 THR A O 1
ATOM 570 N N . ASP A 1 80 ? 1.231 7.902 16.812 1 98.69 80 ASP A N 1
ATOM 571 C CA . ASP A 1 80 ? 1.479 7.18 18.047 1 98.69 80 ASP A CA 1
ATOM 572 C C . ASP A 1 80 ? 1.174 5.691 17.891 1 98.69 80 ASP A C 1
ATOM 574 O O . ASP A 1 80 ? 1.8 4.852 18.547 1 98.69 80 ASP A O 1
ATOM 578 N N . LYS A 1 81 ? 0.271 5.359 17 1 98.12 81 LYS A N 1
ATOM 579 C CA . LYS A 1 81 ? -0.105 3.967 16.781 1 98.12 81 LYS A CA 1
ATOM 580 C C . LYS A 1 81 ? 0.898 3.266 15.875 1 98.12 81 LYS A C 1
ATOM 582 O O . LYS A 1 81 ? 0.958 2.035 15.836 1 98.12 81 LYS A O 1
ATOM 587 N N . THR A 1 82 ? 1.708 4.059 15.094 1 98.38 82 THR A N 1
ATOM 588 C CA . THR A 1 82 ? 2.439 3.416 14.008 1 98.38 82 THR A CA 1
ATOM 589 C C . THR A 1 82 ? 3.92 3.779 14.062 1 98.38 82 THR A C 1
ATOM 591 O O . THR A 1 82 ? 4.695 3.375 13.195 1 98.38 82 THR A O 1
ATOM 594 N N . TYR A 1 83 ? 4.379 4.605 15.039 1 98.5 83 TYR A N 1
ATOM 595 C CA . TYR A 1 83 ? 5.781 5.008 15.086 1 98.5 83 TYR A CA 1
ATOM 596 C C . TYR A 1 83 ? 6.684 3.811 15.352 1 98.5 83 TYR A C 1
ATOM 598 O O . TYR A 1 83 ? 6.25 2.812 15.93 1 98.5 83 TYR A O 1
ATOM 606 N N . ILE A 1 84 ? 7.926 3.877 14.883 1 98.5 84 ILE A N 1
ATOM 607 C CA . ILE A 1 84 ? 8.914 2.83 15.141 1 98.5 84 ILE A CA 1
ATOM 608 C C . ILE A 1 84 ? 10.07 3.4 15.953 1 98.5 84 ILE A C 1
ATOM 610 O O . ILE A 1 84 ? 10.883 2.65 16.5 1 98.5 84 ILE A O 1
ATOM 614 N N . GLN A 1 85 ? 10.148 4.734 16.062 1 98.44 85 GLN A N 1
ATOM 615 C CA . GLN A 1 85 ? 11.094 5.438 16.906 1 98.44 85 GLN A CA 1
ATOM 616 C C . GLN A 1 85 ? 10.555 6.809 17.312 1 98.44 85 GLN A C 1
ATOM 618 O O . GLN A 1 85 ? 9.875 7.469 16.531 1 98.44 85 GLN A O 1
ATOM 623 N N . MET A 1 86 ? 10.852 7.258 18.516 1 98.19 86 MET A N 1
ATOM 624 C CA . MET A 1 86 ? 10.445 8.57 19.016 1 98.19 86 MET A CA 1
ATOM 625 C C . MET A 1 86 ? 11.617 9.281 19.688 1 98.19 86 MET A C 1
ATOM 627 O O . MET A 1 86 ? 12.375 8.664 20.438 1 98.19 86 MET A O 1
ATOM 631 N N . ARG A 1 87 ? 11.758 10.539 19.312 1 97.31 87 ARG A N 1
ATOM 632 C CA . ARG A 1 87 ? 12.812 11.344 19.922 1 97.31 87 ARG A CA 1
ATOM 633 C C . ARG A 1 87 ? 12.32 12.766 20.203 1 97.31 87 ARG A C 1
ATOM 635 O O . ARG A 1 87 ? 11.602 13.352 19.391 1 97.31 87 ARG A O 1
ATOM 642 N N . MET A 1 88 ? 12.68 13.289 21.344 1 96.56 88 MET A N 1
ATOM 643 C CA . MET A 1 88 ? 12.516 14.719 21.609 1 96.56 88 MET A CA 1
ATOM 644 C C . MET A 1 88 ? 13.75 15.492 21.172 1 96.56 88 MET A C 1
ATOM 646 O O . MET A 1 88 ? 14.859 15.227 21.625 1 96.56 88 MET A O 1
ATOM 650 N N . LEU A 1 89 ? 13.547 16.391 20.281 1 94.44 89 LEU A N 1
ATOM 651 C CA . LEU A 1 89 ? 14.664 17.156 19.734 1 94.44 89 LEU A CA 1
ATOM 652 C C . LEU A 1 89 ? 14.867 18.453 20.516 1 94.44 89 LEU A C 1
ATOM 654 O O . LEU A 1 89 ? 13.922 19 21.078 1 94.44 89 LEU A O 1
ATOM 658 N N . ASN A 1 90 ? 16.078 18.938 20.578 1 92.06 90 ASN A N 1
ATOM 659 C CA . ASN A 1 90 ? 16.453 20.234 21.125 1 92.06 90 ASN A CA 1
ATOM 660 C C . ASN A 1 90 ? 16.203 20.312 22.625 1 92.06 90 ASN A C 1
ATOM 662 O O . ASN A 1 90 ? 15.75 21.344 23.125 1 92.06 90 ASN A O 1
ATOM 666 N N . THR A 1 91 ? 16.484 19.25 23.297 1 88.56 91 THR A N 1
ATOM 667 C CA . THR A 1 91 ? 16.203 19.172 24.734 1 88.56 91 THR A CA 1
ATOM 668 C C . THR A 1 91 ? 17.125 20.109 25.5 1 88.56 91 THR A C 1
ATOM 670 O O . THR A 1 91 ? 16.781 20.578 26.594 1 88.56 91 THR A O 1
ATOM 673 N N . GLY A 1 92 ? 18.219 20.391 24.922 1 86.62 92 GLY A N 1
ATOM 674 C CA . GLY A 1 92 ? 19.188 21.25 25.594 1 86.62 92 GLY A CA 1
ATOM 675 C C . GLY A 1 92 ? 18.938 22.734 25.344 1 86.62 92 GLY A C 1
ATOM 676 O O . GLY A 1 92 ? 19.547 23.578 26 1 86.62 92 GLY A O 1
ATOM 677 N N . LYS A 1 93 ? 18.031 23.125 24.469 1 86.19 93 LYS A N 1
ATOM 678 C CA . LYS A 1 93 ? 17.875 24.516 24.047 1 86.19 93 LYS A CA 1
ATOM 679 C C . LYS A 1 93 ? 16.625 25.141 24.672 1 86.19 93 LYS A C 1
ATOM 681 O O . LYS A 1 93 ? 16.203 26.234 24.266 1 86.19 93 LYS A O 1
ATOM 686 N N . GLY A 1 94 ? 16 24.5 25.656 1 87.38 94 GLY A N 1
ATOM 687 C CA . GLY A 1 94 ? 14.852 25.094 26.328 1 87.38 94 GLY A CA 1
ATOM 688 C C . GLY A 1 94 ? 13.523 24.656 25.734 1 87.38 94 GLY A C 1
ATOM 689 O O . GLY A 1 94 ? 13.484 24.062 24.641 1 87.38 94 GLY A O 1
ATOM 690 N N . PRO A 1 95 ? 12.484 25.016 26.344 1 90 95 PRO A N 1
ATOM 691 C CA . PRO A 1 95 ? 11.164 24.484 25.969 1 90 95 PRO A CA 1
ATOM 692 C C . PRO A 1 95 ? 10.625 25.141 24.703 1 90 95 PRO A C 1
ATOM 694 O O . PRO A 1 95 ? 9.781 24.547 24.016 1 90 95 PRO A O 1
ATOM 697 N N . ALA A 1 96 ? 11.117 26.312 24.359 1 88.94 96 ALA A N 1
ATOM 698 C CA . ALA A 1 96 ? 10.609 27.078 23.219 1 88.94 96 ALA A CA 1
ATOM 699 C C . ALA A 1 96 ? 10.898 26.344 21.906 1 88.94 96 ALA A C 1
ATOM 701 O O . ALA A 1 96 ? 10.195 26.547 20.906 1 88.94 96 ALA A O 1
ATOM 702 N N . VAL A 1 97 ? 11.906 25.469 21.922 1 90.19 97 VAL A N 1
ATOM 703 C CA . VAL A 1 97 ? 12.312 24.906 20.641 1 90.19 97 VAL A CA 1
ATOM 704 C C . VAL A 1 97 ? 12.281 23.375 20.719 1 90.19 97 VAL A C 1
ATOM 706 O O . VAL A 1 97 ? 12.609 22.688 19.75 1 90.19 97 VAL A O 1
ATOM 709 N N . ARG A 1 98 ? 11.828 22.844 21.797 1 92.69 98 ARG A N 1
ATOM 710 C CA . ARG A 1 98 ? 11.68 21.391 21.906 1 92.69 98 ARG A CA 1
ATOM 711 C C . ARG A 1 98 ? 10.555 20.891 21.016 1 92.69 98 ARG A C 1
ATOM 713 O O . ARG A 1 98 ? 9.516 21.547 20.875 1 92.69 98 ARG A O 1
ATOM 720 N N . ALA A 1 99 ? 10.867 19.812 20.297 1 94.56 99 ALA A N 1
ATOM 721 C CA . ALA A 1 99 ? 9.836 19.234 19.438 1 94.56 99 ALA A CA 1
ATOM 722 C C . ALA A 1 99 ? 10.039 17.734 19.25 1 94.56 99 ALA A C 1
ATOM 724 O O . ALA A 1 99 ? 11.172 17.266 19.141 1 94.56 99 ALA A O 1
ATOM 725 N N . LEU A 1 100 ? 8.969 17.062 19.25 1 97.19 100 LEU A N 1
ATOM 726 C CA . LEU A 1 100 ? 9 15.625 19.062 1 97.19 100 LEU A CA 1
ATOM 727 C C . LEU A 1 100 ? 9.195 15.281 17.594 1 97.19 100 LEU A C 1
ATOM 729 O O . LEU A 1 100 ? 8.688 15.977 16.703 1 97.19 100 LEU A O 1
ATOM 733 N N . ARG A 1 101 ? 9.906 14.266 17.375 1 98 101 ARG A N 1
ATOM 734 C CA . ARG A 1 101 ? 10.062 13.656 16.062 1 98 101 ARG A CA 1
ATOM 735 C C . ARG A 1 101 ? 9.898 12.141 16.141 1 98 101 ARG A C 1
ATOM 737 O O . ARG A 1 101 ? 10.5 11.492 16.984 1 98 101 ARG A O 1
ATOM 744 N N . ALA A 1 102 ? 9.039 11.617 15.312 1 98.5 102 ALA A N 1
ATOM 745 C CA . ALA A 1 102 ? 8.828 10.18 15.242 1 98.5 102 ALA A CA 1
ATOM 746 C C . ALA A 1 102 ? 9.258 9.625 13.883 1 98.5 102 ALA A C 1
ATOM 748 O O . ALA A 1 102 ? 9.047 10.273 12.852 1 98.5 102 ALA A O 1
ATOM 749 N N . GLN A 1 103 ? 10 8.5 13.906 1 98.19 103 GLN A N 1
ATOM 750 C CA . GLN A 1 103 ? 10.016 7.656 12.719 1 98.19 103 GLN A CA 1
ATOM 751 C C . GLN A 1 103 ? 8.773 6.777 12.648 1 98.19 103 GLN A C 1
ATOM 753 O O . GLN A 1 103 ? 8.445 6.078 13.609 1 98.19 103 GLN A O 1
ATOM 758 N N . ALA A 1 104 ? 8.047 6.887 11.57 1 98.25 104 ALA A N 1
ATOM 759 C CA . ALA A 1 104 ? 6.816 6.117 11.445 1 98.25 104 ALA A CA 1
ATOM 760 C C . ALA A 1 104 ? 6.973 4.984 10.445 1 98.25 104 ALA A C 1
ATOM 762 O O . ALA A 1 104 ? 7.734 5.102 9.477 1 98.25 104 ALA A O 1
ATOM 763 N N . ASP A 1 105 ? 6.312 3.811 10.727 1 98.38 105 ASP A N 1
ATOM 764 C CA . ASP A 1 105 ? 6.137 2.783 9.703 1 98.38 105 ASP A CA 1
ATOM 765 C C . ASP A 1 105 ? 5.246 3.283 8.57 1 98.38 105 ASP A C 1
ATOM 767 O O . ASP A 1 105 ? 4.035 3.426 8.734 1 98.38 105 ASP A O 1
ATOM 771 N N . LYS A 1 106 ? 5.812 3.506 7.41 1 97.62 106 LYS A N 1
ATOM 772 C CA . LYS A 1 106 ? 5.121 4.191 6.32 1 97.62 106 LYS A CA 1
ATOM 773 C C . LYS A 1 106 ? 3.877 3.422 5.887 1 97.62 106 LYS A C 1
ATOM 775 O O . LYS A 1 106 ? 2.824 4.02 5.648 1 97.62 106 LYS A O 1
ATOM 780 N N . ARG A 1 107 ? 4.008 2.143 5.758 1 97.31 107 ARG A N 1
ATOM 781 C CA . ARG A 1 107 ? 2.885 1.333 5.301 1 97.31 107 ARG A CA 1
ATOM 782 C C . ARG A 1 107 ? 1.792 1.261 6.359 1 97.31 107 ARG A C 1
ATOM 784 O O . ARG A 1 107 ? 0.613 1.46 6.059 1 97.31 107 ARG A O 1
ATOM 791 N N . GLN A 1 108 ? 2.178 0.991 7.578 1 98.06 108 GLN A N 1
ATOM 792 C CA . GLN A 1 108 ? 1.195 0.878 8.648 1 98.06 108 GLN A CA 1
ATOM 793 C C . GLN A 1 108 ? 0.491 2.211 8.891 1 98.06 108 GLN A C 1
ATOM 795 O O . GLN A 1 108 ? -0.692 2.238 9.242 1 98.06 108 GLN A O 1
ATOM 800 N N . TYR A 1 109 ? 1.236 3.33 8.773 1 98.5 109 TYR A N 1
ATOM 801 C CA . TYR A 1 109 ? 0.644 4.656 8.922 1 98.5 109 TYR A CA 1
ATOM 802 C C . TYR A 1 109 ? -0.531 4.832 7.965 1 98.5 109 TYR A C 1
ATOM 804 O O . TYR A 1 109 ? -1.602 5.293 8.367 1 98.5 109 TYR A O 1
ATOM 812 N N . SER A 1 110 ? -0.348 4.465 6.715 1 98.31 110 SER A N 1
ATOM 813 C CA . SER A 1 110 ? -1.381 4.559 5.688 1 98.31 110 SER A CA 1
ATOM 814 C C . SER A 1 110 ? -2.551 3.631 5.996 1 98.31 110 SER A C 1
ATOM 816 O O . SER A 1 110 ? -3.713 4.035 5.902 1 98.31 110 SER A O 1
ATOM 818 N N . ILE A 1 111 ? -2.291 2.395 6.348 1 98.25 111 ILE A N 1
ATOM 819 C CA . ILE A 1 111 ? -3.312 1.396 6.645 1 98.25 111 ILE A CA 1
ATOM 820 C C . ILE A 1 111 ? -4.18 1.875 7.809 1 98.25 111 ILE A C 1
ATOM 822 O O . ILE A 1 111 ? -5.41 1.816 7.738 1 98.25 111 ILE A O 1
ATOM 826 N N . GLU A 1 112 ? -3.521 2.406 8.836 1 98.5 112 GLU A N 1
ATOM 827 C CA . GLU A 1 112 ? -4.223 2.85 10.039 1 98.5 112 GLU A CA 1
ATOM 828 C C . GLU A 1 112 ? -5.109 4.055 9.742 1 98.5 112 GLU A C 1
ATOM 830 O O . GLU A 1 112 ? -6.262 4.109 10.18 1 98.5 112 GLU A O 1
ATOM 835 N N . MET A 1 113 ? -4.59 5.008 9.023 1 98.81 113 MET A N 1
ATOM 836 C CA . MET A 1 113 ? -5.375 6.195 8.688 1 98.81 113 MET A CA 1
ATOM 837 C C . MET A 1 113 ? -6.578 5.828 7.832 1 98.81 113 MET A C 1
ATOM 839 O O . MET A 1 113 ? -7.688 6.309 8.07 1 98.81 113 MET A O 1
ATOM 843 N N . LYS A 1 114 ? -6.379 4.973 6.812 1 98.69 114 LYS A N 1
ATOM 844 C CA . LYS A 1 114 ? -7.496 4.559 5.973 1 98.69 114 LYS A CA 1
ATOM 845 C C . LYS A 1 114 ? -8.594 3.9 6.801 1 98.69 114 LYS A C 1
ATOM 847 O O . LYS A 1 114 ? -9.781 4.156 6.582 1 98.69 114 LYS A O 1
ATOM 852 N N . HIS A 1 115 ? -8.195 3.031 7.668 1 98.69 115 HIS A N 1
ATOM 853 C CA . HIS A 1 115 ? -9.164 2.33 8.508 1 98.69 115 HIS A CA 1
ATOM 854 C C . HIS A 1 115 ? -9.938 3.307 9.383 1 98.69 115 HIS A C 1
ATOM 856 O O . HIS A 1 115 ? -11.148 3.156 9.57 1 98.69 115 HIS A O 1
ATOM 862 N N . THR A 1 116 ? -9.211 4.34 9.914 1 98.69 116 THR A N 1
ATOM 863 C CA . THR A 1 116 ? -9.859 5.379 10.703 1 98.69 116 THR A CA 1
ATOM 864 C C . THR A 1 116 ? -10.914 6.109 9.875 1 98.69 116 THR A C 1
ATOM 866 O O . THR A 1 116 ? -12.016 6.359 10.352 1 98.69 116 THR A O 1
ATOM 869 N N . LEU A 1 117 ? -10.547 6.449 8.672 1 98.81 117 LEU A N 1
ATOM 870 C CA . LEU A 1 117 ? -11.477 7.133 7.773 1 98.81 117 LEU A CA 1
ATOM 871 C C . LEU A 1 117 ? -12.695 6.266 7.484 1 98.81 117 LEU A C 1
ATOM 873 O O . LEU A 1 117 ? -13.82 6.762 7.461 1 98.81 117 LEU A O 1
ATOM 877 N N . GLU A 1 118 ? -12.477 4.957 7.266 1 98.56 118 GLU A N 1
ATOM 878 C CA . GLU A 1 118 ? -13.547 4.027 6.93 1 98.56 118 GLU A CA 1
ATOM 879 C C . GLU A 1 118 ? -14.539 3.896 8.078 1 98.56 118 GLU A C 1
ATOM 881 O O . GLU A 1 118 ? -15.742 3.701 7.852 1 98.56 118 GLU A O 1
ATOM 886 N N . LYS A 1 119 ? -14.086 4.09 9.289 1 97.94 119 LYS A N 1
ATOM 887 C CA . LYS A 1 119 ? -14.914 3.869 10.477 1 97.94 119 LYS A CA 1
ATOM 888 C C . LYS A 1 119 ? -15.602 5.16 10.914 1 97.94 119 LYS A C 1
ATOM 890 O O . LYS A 1 119 ? -16.5 5.133 11.75 1 97.94 119 LYS A O 1
ATOM 895 N N . GLU A 1 120 ? -15.164 6.273 10.344 1 98.25 120 GLU A N 1
ATOM 896 C CA . GLU A 1 120 ? -15.68 7.562 10.797 1 98.25 120 GLU A CA 1
ATOM 897 C C . GLU A 1 120 ? -17.125 7.766 10.344 1 98.25 120 GLU A C 1
ATOM 899 O O . GLU A 1 120 ? -17.406 7.734 9.141 1 98.25 120 GLU A O 1
ATOM 904 N N . PRO A 1 121 ? -18.047 8.008 11.305 1 97.06 121 PRO A N 1
ATOM 905 C CA . PRO A 1 121 ? -19.438 8.289 10.906 1 97.06 121 PRO A CA 1
ATOM 906 C C . PRO A 1 121 ? -19.547 9.516 9.992 1 97.06 121 PRO A C 1
ATOM 908 O O . PRO A 1 121 ? -18.766 10.461 10.125 1 97.06 121 PRO A O 1
ATOM 911 N N . ASN A 1 122 ? -20.438 9.523 9.094 1 97.5 122 ASN A N 1
ATOM 912 C CA . ASN A 1 122 ? -20.766 10.633 8.203 1 97.5 122 ASN A CA 1
ATOM 913 C C . ASN A 1 122 ? -19.703 10.812 7.125 1 97.5 122 ASN A C 1
ATOM 915 O O . ASN A 1 122 ? -19.688 11.828 6.418 1 97.5 122 ASN A O 1
ATOM 919 N N . LEU A 1 123 ? -18.766 9.891 7.055 1 98.69 123 LEU A N 1
ATOM 920 C CA . LEU A 1 123 ? -17.703 10.016 6.078 1 98.69 123 LEU A CA 1
ATOM 921 C C . LEU A 1 123 ? -17.75 8.891 5.051 1 98.69 123 LEU A C 1
ATOM 923 O O . LEU A 1 123 ? -17.75 7.715 5.414 1 98.69 123 LEU A O 1
ATOM 927 N N . THR A 1 124 ? -17.891 9.25 3.801 1 98.38 124 THR A N 1
ATOM 928 C CA . THR A 1 124 ? -17.812 8.305 2.693 1 98.38 124 THR A CA 1
ATOM 929 C C . THR A 1 124 ? -16.453 8.398 2.004 1 98.38 124 THR A C 1
ATOM 931 O O . THR A 1 124 ? -16.031 9.477 1.586 1 98.38 124 THR A O 1
ATOM 934 N N . LEU A 1 125 ? -15.742 7.352 1.993 1 98.44 125 LEU A N 1
ATOM 935 C CA . LEU A 1 125 ? -14.461 7.25 1.302 1 98.44 125 LEU A CA 1
ATOM 936 C C . LEU A 1 125 ? -14.633 6.609 -0.071 1 98.44 125 LEU A C 1
ATOM 938 O O . LEU A 1 125 ? -15.164 5.5 -0.181 1 98.44 125 LEU A O 1
ATOM 942 N N . ARG A 1 126 ? -14.156 7.332 -1.136 1 97.69 126 ARG A N 1
ATOM 943 C CA . ARG A 1 126 ? -14.406 6.883 -2.502 1 97.69 126 ARG A CA 1
ATOM 944 C C . ARG A 1 126 ? -13.156 7.02 -3.361 1 97.69 126 ARG A C 1
ATOM 946 O O . ARG A 1 126 ? -12.438 8.016 -3.266 1 97.69 126 ARG A O 1
ATOM 953 N N . GLN A 1 127 ? -12.914 5.93 -4.121 1 96.94 127 GLN A N 1
ATOM 954 C CA . GLN A 1 127 ? -11.883 6.035 -5.145 1 96.94 127 GLN A CA 1
ATOM 955 C C . GLN A 1 127 ? -12.43 6.652 -6.422 1 96.94 127 GLN A C 1
ATOM 957 O O . GLN A 1 127 ? -13.445 6.191 -6.953 1 96.94 127 GLN A O 1
ATOM 962 N N . GLY A 1 128 ? -11.773 7.684 -6.906 1 95.06 128 GLY A N 1
ATOM 963 C CA . GLY A 1 128 ? -12.156 8.383 -8.117 1 95.06 128 GLY A CA 1
ATOM 964 C C . GLY A 1 128 ? -11.25 9.555 -8.445 1 95.06 128 GLY A C 1
ATOM 965 O O . GLY A 1 128 ? -10.406 9.938 -7.629 1 95.06 128 GLY A O 1
ATOM 966 N N . ILE A 1 129 ? -11.375 10.055 -9.656 1 95.5 129 ILE A N 1
ATOM 967 C CA . ILE A 1 129 ? -10.617 11.219 -10.102 1 95.5 129 ILE A CA 1
ATOM 968 C C . ILE A 1 129 ? -11.562 12.391 -10.359 1 95.5 129 ILE A C 1
ATOM 970 O O . ILE A 1 129 ? -12.516 12.266 -11.133 1 95.5 129 ILE A O 1
ATOM 974 N N . VAL A 1 130 ? -11.359 13.453 -9.656 1 97.75 130 VAL A N 1
ATOM 975 C CA . VAL A 1 130 ? -12.172 14.648 -9.867 1 97.75 130 VAL A CA 1
ATOM 976 C C . VAL A 1 130 ? -11.594 15.469 -11.023 1 97.75 130 VAL A C 1
ATOM 978 O O . VAL A 1 130 ? -10.43 15.859 -10.992 1 97.75 130 VAL A O 1
ATOM 981 N N . ASP A 1 131 ? -12.43 15.781 -12.008 1 96.44 131 ASP A N 1
ATOM 982 C CA . ASP A 1 131 ? -11.969 16.469 -13.211 1 96.44 131 ASP A CA 1
ATOM 983 C C . ASP A 1 131 ? -12.398 17.922 -13.211 1 96.44 131 ASP A C 1
ATOM 985 O O . ASP A 1 131 ? -11.711 18.781 -13.781 1 96.44 131 ASP A O 1
ATOM 989 N N . ASP A 1 132 ? -13.555 18.141 -12.547 1 97.38 132 ASP A N 1
ATOM 990 C CA . ASP A 1 132 ? -14.094 19.484 -12.664 1 97.38 132 ASP A CA 1
ATOM 991 C C . ASP A 1 132 ? -14.82 19.891 -11.383 1 97.38 132 ASP A C 1
ATOM 993 O O . ASP A 1 132 ? -15.297 19.031 -10.641 1 97.38 132 ASP A O 1
ATOM 997 N N . LEU A 1 133 ? -14.914 21.219 -11.234 1 98.38 133 LEU A N 1
ATOM 998 C CA . LEU A 1 133 ? -15.734 21.812 -10.195 1 98.38 133 LEU A CA 1
ATOM 999 C C . LEU A 1 133 ? -17.031 22.375 -10.781 1 98.38 133 LEU A C 1
ATOM 1001 O O . LEU A 1 133 ? -17.047 22.859 -11.906 1 98.38 133 LEU A O 1
ATOM 1005 N N . ILE A 1 134 ? -18.047 22.203 -10.016 1 98.25 134 ILE A N 1
ATOM 1006 C CA . ILE A 1 134 ? -19.312 22.844 -10.375 1 98.25 134 ILE A CA 1
ATOM 1007 C C . ILE A 1 134 ? -19.453 24.172 -9.641 1 98.25 134 ILE A C 1
ATOM 1009 O O . ILE A 1 134 ? -19.594 24.219 -8.422 1 98.25 134 ILE A O 1
ATOM 1013 N N . VAL A 1 135 ? -19.375 25.266 -10.383 1 98.31 135 VAL A N 1
ATOM 1014 C CA . VAL A 1 135 ? -19.422 26.609 -9.82 1 98.31 135 VAL A CA 1
ATOM 1015 C C . VAL A 1 135 ? -20.562 27.406 -10.469 1 98.31 135 VAL A C 1
ATOM 1017 O O . VAL A 1 135 ? -20.688 27.406 -11.695 1 98.31 135 VAL A O 1
ATOM 1020 N N . GLU A 1 136 ? -21.406 27.938 -9.719 1 97.44 136 GLU A N 1
ATOM 1021 C CA . GLU A 1 136 ? -22.484 28.812 -10.18 1 97.44 136 GLU A CA 1
ATOM 1022 C C . GLU A 1 136 ? -22.438 30.172 -9.508 1 97.44 136 GLU A C 1
ATOM 1024 O O . GLU A 1 136 ? -22.516 30.266 -8.281 1 97.44 136 GLU A O 1
ATOM 1029 N N . GLU A 1 137 ? -22.359 31.203 -10.289 1 95.81 137 GLU A N 1
ATOM 1030 C CA . GLU A 1 137 ? -22.328 32.594 -9.789 1 95.81 137 GLU A CA 1
ATOM 1031 C C . GLU A 1 137 ? -21.266 32.75 -8.711 1 95.81 137 GLU A C 1
ATOM 1033 O O . GLU A 1 137 ? -21.547 33.281 -7.633 1 95.81 137 GLU A O 1
ATOM 1038 N N . GLY A 1 138 ? -20.188 32.156 -8.906 1 96.38 138 GLY A N 1
ATOM 1039 C CA . GLY A 1 138 ? -19.031 32.344 -8.023 1 96.38 138 GLY A CA 1
ATOM 1040 C C . GLY A 1 138 ? -19.109 31.5 -6.77 1 96.38 138 GLY A C 1
ATOM 1041 O O . GLY A 1 138 ? -18.281 31.625 -5.871 1 96.38 138 GLY A O 1
ATOM 1042 N N . LYS A 1 139 ? -20.047 30.641 -6.758 1 98 139 LYS A N 1
ATOM 1043 C CA . LYS A 1 139 ? -20.234 29.781 -5.598 1 98 139 LYS A CA 1
ATOM 1044 C C . LYS A 1 139 ? -20.047 28.312 -5.98 1 98 139 LYS A C 1
ATOM 1046 O O . LYS A 1 139 ? -20.531 27.875 -7.023 1 98 139 LYS A O 1
ATOM 1051 N N . ILE A 1 140 ? -19.391 27.594 -5.133 1 98.5 140 ILE A N 1
ATOM 1052 C CA . ILE A 1 140 ? -19.156 26.172 -5.383 1 98.5 140 ILE A CA 1
ATOM 1053 C C . ILE A 1 140 ? -20.453 25.406 -5.199 1 98.5 140 ILE A C 1
ATOM 1055 O O . ILE A 1 140 ? -21.25 25.703 -4.305 1 98.5 140 ILE A O 1
ATOM 1059 N N . LYS A 1 141 ? -20.688 24.438 -6.062 1 98.44 141 LYS A N 1
ATOM 1060 C CA . LYS A 1 141 ? -21.891 23.625 -5.977 1 98.44 141 LYS A CA 1
ATOM 1061 C C . LYS A 1 141 ? -21.578 22.141 -5.977 1 98.44 141 LYS A C 1
ATOM 1063 O O . LYS A 1 141 ? -22.453 21.297 -5.773 1 98.44 141 LYS A O 1
ATOM 1068 N N . GLY A 1 142 ? -20.375 21.812 -6.238 1 98.44 142 GLY A N 1
ATOM 1069 C CA . GLY A 1 142 ? -20.031 20.391 -6.234 1 98.44 142 GLY A CA 1
ATOM 1070 C C . GLY A 1 142 ? -18.828 20.078 -7.117 1 98.44 142 GLY A C 1
ATOM 1071 O O . GLY A 1 142 ? -17.984 20.938 -7.367 1 98.44 142 GLY A O 1
ATOM 1072 N N . VAL A 1 143 ? -18.672 18.766 -7.438 1 98.56 143 VAL A N 1
ATOM 1073 C CA . VAL A 1 143 ? -17.562 18.312 -8.273 1 98.56 143 VAL A CA 1
ATOM 1074 C C . VAL A 1 143 ? -18.062 17.312 -9.305 1 98.56 143 VAL A C 1
ATOM 1076 O O . VAL A 1 143 ? -19.156 16.75 -9.156 1 98.56 143 VAL A O 1
ATOM 1079 N N . VAL A 1 144 ? -17.297 17.125 -10.398 1 97.88 144 VAL A N 1
ATOM 1080 C CA . VAL A 1 144 ? -17.547 16.109 -11.422 1 97.88 144 VAL A CA 1
ATOM 1081 C C . VAL A 1 144 ? -16.344 15.18 -11.523 1 97.88 144 VAL A C 1
ATOM 1083 O O . VAL A 1 144 ? -15.211 15.633 -11.664 1 97.88 144 VAL A O 1
ATOM 1086 N N . THR A 1 145 ? -16.625 13.875 -11.398 1 96.5 145 THR A N 1
ATOM 1087 C CA . THR A 1 145 ? -15.555 12.898 -11.516 1 96.5 145 THR A CA 1
ATOM 1088 C C . THR A 1 145 ? -15.375 12.461 -12.969 1 96.5 145 THR A C 1
ATOM 1090 O O . THR A 1 145 ? -16.188 12.797 -13.828 1 96.5 145 THR A O 1
ATOM 1093 N N . ASN A 1 146 ? -14.273 11.711 -13.227 1 93.88 146 ASN A N 1
ATOM 1094 C CA . ASN A 1 146 ? -13.977 11.258 -14.578 1 93.88 146 ASN A CA 1
ATOM 1095 C C . ASN A 1 146 ? -15.008 10.242 -15.07 1 93.88 146 ASN A C 1
ATOM 1097 O O . ASN A 1 146 ? -15.156 10.039 -16.281 1 93.88 146 ASN A O 1
ATOM 1101 N N . THR A 1 147 ? -15.742 9.656 -14.164 1 92.94 147 THR A N 1
ATOM 1102 C CA . THR A 1 147 ? -16.797 8.711 -14.539 1 92.94 147 THR A CA 1
ATOM 1103 C C . THR A 1 147 ? -18.078 9.453 -14.898 1 92.94 147 THR A C 1
ATOM 1105 O O . THR A 1 147 ? -19.047 8.844 -15.352 1 92.94 147 THR A O 1
ATOM 1108 N N . GLY A 1 148 ? -18.109 10.734 -14.625 1 94 148 GLY A N 1
ATOM 1109 C CA . GLY A 1 148 ? -19.266 11.555 -14.953 1 94 148 GLY A CA 1
ATOM 1110 C C . GLY A 1 148 ? -20.156 11.82 -13.766 1 94 148 GLY A C 1
ATOM 1111 O O . GLY A 1 148 ? -21.188 12.5 -13.891 1 94 148 GLY A O 1
ATOM 1112 N N . ALA A 1 149 ? -19.797 11.359 -12.625 1 96.31 149 ALA A N 1
ATOM 1113 C CA . ALA A 1 149 ? -20.594 11.586 -11.422 1 96.31 149 ALA A CA 1
ATOM 1114 C C . ALA A 1 149 ? -20.578 13.055 -11.008 1 96.31 149 ALA A C 1
ATOM 1116 O O . ALA A 1 149 ? -19.5 13.641 -10.844 1 96.31 149 ALA A O 1
ATOM 1117 N N . CYS A 1 150 ? -21.688 13.625 -10.875 1 97.62 150 CYS A N 1
ATOM 1118 C CA . CYS A 1 150 ? -21.844 14.984 -10.367 1 97.62 150 CYS A CA 1
ATOM 1119 C C . CYS A 1 150 ? -22.281 14.977 -8.906 1 97.62 150 CYS A C 1
ATOM 1121 O O . CYS A 1 150 ? -23.469 14.805 -8.617 1 97.62 150 CYS A O 1
ATOM 1123 N N . TYR A 1 151 ? -21.391 15.227 -8.047 1 98.19 151 TYR A N 1
ATOM 1124 C CA . TYR A 1 151 ? -21.688 15.305 -6.621 1 98.19 151 TYR A CA 1
ATOM 1125 C C . TYR A 1 151 ? -21.953 16.75 -6.199 1 98.19 151 TYR A C 1
ATOM 1127 O O . TYR A 1 151 ? -21.125 17.625 -6.426 1 98.19 151 TYR A O 1
ATOM 1135 N N . GLY A 1 152 ? -23.062 16.969 -5.617 1 98.31 152 GLY A N 1
ATOM 1136 C CA . GLY A 1 152 ? -23.344 18.281 -5.047 1 98.31 152 GLY A CA 1
ATOM 1137 C C . GLY A 1 152 ? -22.719 18.484 -3.684 1 98.31 152 GLY A C 1
ATOM 1138 O O . GLY A 1 152 ? -22.547 17.531 -2.92 1 98.31 152 GLY A O 1
ATOM 1139 N N . ALA A 1 153 ? -22.375 19.75 -3.393 1 98.56 153 ALA A N 1
ATOM 1140 C CA . ALA A 1 153 ? -21.797 20.047 -2.084 1 98.56 153 ALA A CA 1
ATOM 1141 C C . ALA A 1 153 ? -21.953 21.531 -1.746 1 98.56 153 ALA A C 1
ATOM 1143 O O . ALA A 1 153 ? -22.031 22.375 -2.643 1 98.56 153 ALA A O 1
ATOM 1144 N N . LYS A 1 154 ? -22.047 21.828 -0.477 1 98.62 154 LYS A N 1
ATOM 1145 C CA . LYS A 1 154 ? -22.062 23.203 -0.001 1 98.62 154 LYS A CA 1
ATOM 1146 C C . LYS A 1 154 ? -20.641 23.781 0.065 1 98.62 154 LYS A C 1
ATOM 1148 O O . LYS A 1 154 ? -20.453 24.984 -0.052 1 98.62 154 LYS A O 1
ATOM 1153 N N . ALA A 1 155 ? -19.688 22.922 0.285 1 98.88 155 ALA A N 1
ATOM 1154 C CA . ALA A 1 155 ? -18.281 23.312 0.34 1 98.88 155 ALA A CA 1
ATOM 1155 C C . ALA A 1 155 ? -17.391 22.203 -0.23 1 98.88 155 ALA A C 1
ATOM 1157 O O . ALA A 1 155 ? -17.734 21.016 -0.153 1 98.88 155 ALA A O 1
ATOM 1158 N N . VAL A 1 156 ? -16.266 22.578 -0.838 1 98.94 156 VAL A N 1
ATOM 1159 C CA . VAL A 1 156 ? -15.289 21.656 -1.383 1 98.94 156 VAL A CA 1
ATOM 1160 C C . VAL A 1 156 ? -13.891 22.031 -0.901 1 98.94 156 VAL A C 1
ATOM 1162 O O . VAL A 1 156 ? -13.547 23.219 -0.839 1 98.94 156 VAL A O 1
ATOM 1165 N N . VAL A 1 157 ? -13.102 21.078 -0.443 1 98.94 157 VAL A N 1
ATOM 1166 C CA . VAL A 1 157 ? -11.703 21.281 -0.07 1 98.94 157 VAL A CA 1
ATOM 1167 C C . VAL A 1 157 ? -10.789 20.547 -1.048 1 98.94 157 VAL A C 1
ATOM 1169 O O . VAL A 1 157 ? -10.859 19.328 -1.173 1 98.94 157 VAL A O 1
ATOM 1172 N N . LEU A 1 158 ? -9.914 21.281 -1.736 1 98.88 158 LEU A N 1
ATOM 1173 C CA . LEU A 1 158 ? -8.961 20.688 -2.66 1 98.88 158 LEU A CA 1
ATOM 1174 C C . LEU A 1 158 ? -7.621 20.438 -1.973 1 98.88 158 LEU A C 1
ATOM 1176 O O . LEU A 1 158 ? -6.984 21.375 -1.489 1 98.88 158 LEU A O 1
ATOM 1180 N N . THR A 1 159 ? -7.234 19.234 -1.874 1 98.5 159 THR A N 1
ATOM 1181 C CA . THR A 1 159 ? -5.957 18.797 -1.324 1 98.5 159 THR A CA 1
ATOM 1182 C C . THR A 1 159 ? -5.254 17.844 -2.283 1 98.5 159 THR A C 1
ATOM 1184 O O . THR A 1 159 ? -4.934 16.703 -1.918 1 98.5 159 THR A O 1
ATOM 1187 N N . THR A 1 160 ? -4.805 18.25 -3.418 1 96.19 160 THR A N 1
ATOM 1188 C CA . THR A 1 160 ? -4.391 17.406 -4.535 1 96.19 160 THR A CA 1
ATOM 1189 C C . THR A 1 160 ? -2.91 17.062 -4.426 1 96.19 160 THR A C 1
ATOM 1191 O O . THR A 1 160 ? -2.434 16.141 -5.098 1 96.19 160 THR A O 1
ATOM 1194 N N . GLY A 1 161 ? -2.199 17.734 -3.615 1 93.81 161 GLY A N 1
ATOM 1195 C CA . GLY A 1 161 ? -0.804 17.406 -3.361 1 93.81 161 GLY A CA 1
ATOM 1196 C C . GLY A 1 161 ? 0.045 17.391 -4.617 1 93.81 161 GLY A C 1
ATOM 1197 O O . GLY A 1 161 ? -0.117 18.25 -5.492 1 93.81 161 GLY A O 1
ATOM 1198 N N . THR A 1 162 ? 0.955 16.422 -4.758 1 92.06 162 THR A N 1
ATOM 1199 C CA . THR A 1 162 ? 1.932 16.375 -5.84 1 92.06 162 THR A CA 1
ATOM 1200 C C . THR A 1 162 ? 1.371 15.641 -7.051 1 92.06 162 THR A C 1
ATOM 1202 O O . THR A 1 162 ? 2.068 15.461 -8.047 1 92.06 162 THR A O 1
ATOM 1205 N N . ALA A 1 163 ? 0.175 15.281 -6.977 1 91.38 163 ALA A N 1
ATOM 1206 C CA . ALA A 1 163 ? -0.441 14.586 -8.102 1 91.38 163 ALA A CA 1
ATOM 1207 C C . ALA A 1 163 ? -0.939 15.57 -9.156 1 91.38 163 ALA A C 1
ATOM 1209 O O . ALA A 1 163 ? -1.185 15.195 -10.305 1 91.38 163 ALA A O 1
ATOM 1210 N N . ALA A 1 164 ? -1.202 16.797 -8.719 1 93.38 164 ALA A N 1
ATOM 1211 C CA . ALA A 1 164 ? -1.737 17.797 -9.648 1 93.38 164 ALA A CA 1
ATOM 1212 C C . ALA A 1 164 ? -0.766 18.047 -10.797 1 93.38 164 ALA A C 1
ATOM 1214 O O . ALA A 1 164 ? 0.209 18.781 -10.641 1 93.38 164 ALA A O 1
ATOM 1215 N N . ARG A 1 165 ? -0.965 17.609 -11.961 1 93.12 165 ARG A N 1
ATOM 1216 C CA . ARG A 1 165 ? -0.093 17.594 -13.133 1 93.12 165 ARG A CA 1
ATOM 1217 C C . ARG A 1 165 ? 1.333 17.219 -12.75 1 93.12 165 ARG A C 1
ATOM 1219 O O . ARG A 1 165 ? 2.285 17.906 -13.125 1 93.12 165 ARG A O 1
ATOM 1226 N N . GLY A 1 166 ? 1.401 16.109 -12.023 1 93.12 166 GLY A N 1
ATOM 1227 C CA . GLY A 1 166 ? 2.688 15.633 -11.539 1 93.12 166 GLY A CA 1
ATOM 1228 C C . GLY A 1 166 ? 3.625 15.211 -12.656 1 93.12 166 GLY A C 1
ATOM 1229 O O . GLY A 1 166 ? 3.191 14.625 -13.648 1 93.12 166 GLY A O 1
ATOM 1230 N N . LYS A 1 167 ? 4.883 15.531 -12.477 1 93.62 167 LYS A N 1
ATOM 1231 C CA . LYS A 1 167 ? 5.949 15.156 -13.398 1 93.62 167 LYS A CA 1
ATOM 1232 C C . LYS A 1 167 ? 7.195 14.703 -12.648 1 93.62 167 LYS A C 1
ATOM 1234 O O . LYS A 1 167 ? 7.766 15.469 -11.867 1 93.62 167 LYS A O 1
ATOM 1239 N N . ILE A 1 168 ? 7.602 13.5 -12.906 1 93.81 168 ILE A N 1
ATOM 1240 C CA . ILE A 1 168 ? 8.781 12.953 -12.242 1 93.81 168 ILE A CA 1
ATOM 1241 C C . ILE A 1 168 ? 10.023 13.219 -13.086 1 93.81 168 ILE A C 1
ATOM 1243 O O . ILE A 1 168 ? 9.969 13.133 -14.312 1 93.81 168 ILE A O 1
ATOM 1247 N N . ILE A 1 169 ? 11.086 13.5 -12.406 1 93.5 169 ILE A N 1
ATOM 1248 C CA . ILE A 1 169 ? 12.344 13.82 -13.078 1 93.5 169 ILE A CA 1
ATOM 1249 C C . ILE A 1 169 ? 13.484 13.039 -12.445 1 93.5 169 ILE A C 1
ATOM 1251 O O . ILE A 1 169 ? 13.719 13.133 -11.234 1 93.5 169 ILE A O 1
ATOM 1255 N N . ILE A 1 170 ? 14.211 12.312 -13.211 1 93.75 170 ILE A N 1
ATOM 1256 C CA . ILE A 1 170 ? 15.43 11.594 -12.836 1 93.75 170 ILE A CA 1
ATOM 1257 C C . ILE A 1 170 ? 16.5 11.812 -13.898 1 93.75 170 ILE A C 1
ATOM 1259 O O . ILE A 1 170 ? 16.5 11.148 -14.938 1 93.75 170 ILE A O 1
ATOM 1263 N N . GLY A 1 171 ? 17.453 12.672 -13.555 1 92.06 171 GLY A N 1
ATOM 1264 C CA . GLY A 1 171 ? 18.422 13.039 -14.578 1 92.06 171 GLY A CA 1
ATOM 1265 C C . GLY A 1 171 ? 17.781 13.602 -15.836 1 92.06 171 GLY A C 1
ATOM 1266 O O . GLY A 1 171 ? 17.016 14.57 -15.766 1 92.06 171 GLY A O 1
ATOM 1267 N N . GLU A 1 172 ? 17.969 12.953 -16.922 1 89.81 172 GLU A N 1
ATOM 1268 C CA . GLU A 1 172 ? 17.438 13.391 -18.219 1 89.81 172 GLU A CA 1
ATOM 1269 C C . GLU A 1 172 ? 16.031 12.836 -18.438 1 89.81 172 GLU A C 1
ATOM 1271 O O . GLU A 1 172 ? 15.328 13.289 -19.344 1 89.81 172 GLU A O 1
ATOM 1276 N N . LEU A 1 173 ? 15.664 11.953 -17.625 1 90 173 LEU A N 1
ATOM 1277 C CA . LEU A 1 173 ? 14.344 11.336 -17.766 1 90 173 LEU A CA 1
ATOM 1278 C C . LEU A 1 173 ? 13.266 12.203 -17.141 1 90 173 LEU A C 1
ATOM 1280 O O . LEU A 1 173 ? 13.414 12.648 -15.992 1 90 173 LEU A O 1
ATOM 1284 N N . MET A 1 174 ? 12.195 12.477 -17.875 1 91.44 174 MET A N 1
ATOM 1285 C CA . MET A 1 174 ? 11.008 13.172 -17.375 1 91.44 174 MET A CA 1
ATOM 1286 C C . MET A 1 174 ? 9.734 12.508 -17.891 1 91.44 174 MET A C 1
ATOM 1288 O O . MET A 1 174 ? 9.648 12.133 -19.062 1 91.44 174 MET A O 1
ATOM 1292 N N . TYR A 1 175 ? 8.789 12.305 -17.016 1 89.5 175 TYR A N 1
ATOM 1293 C CA . TYR A 1 175 ? 7.523 11.727 -17.469 1 89.5 175 TYR A CA 1
ATOM 1294 C C . TYR A 1 175 ? 6.391 12.117 -16.531 1 89.5 175 TYR A C 1
ATOM 1296 O O . TYR A 1 175 ? 6.617 12.383 -15.344 1 89.5 175 TYR A O 1
ATOM 1304 N N . SER A 1 176 ? 5.168 12.195 -17.062 1 90.12 176 SER A N 1
ATOM 1305 C CA . SER A 1 176 ? 3.971 12.523 -16.297 1 90.12 176 SER A CA 1
ATOM 1306 C C . SER A 1 176 ? 3.611 11.406 -15.32 1 90.12 176 SER A C 1
ATOM 1308 O O . SER A 1 176 ? 3.451 10.25 -15.727 1 90.12 176 SER A O 1
ATOM 1310 N N . SER A 1 177 ? 3.5 11.758 -14.055 1 90.81 177 SER A N 1
ATOM 1311 C CA . SER A 1 177 ? 3.215 10.781 -13.008 1 90.81 177 SER A CA 1
ATOM 1312 C C . SER A 1 177 ? 2.895 11.461 -11.688 1 90.81 177 SER A C 1
ATOM 1314 O O . SER A 1 177 ? 3.377 12.562 -11.414 1 90.81 177 SER A O 1
ATOM 1316 N N . GLY A 1 178 ? 2.006 10.82 -10.945 1 88.94 178 GLY A N 1
ATOM 1317 C CA . GLY A 1 178 ? 1.955 11.156 -9.531 1 88.94 178 GLY A CA 1
ATOM 1318 C C . GLY A 1 178 ? 3.111 10.57 -8.742 1 88.94 178 GLY A C 1
ATOM 1319 O O . GLY A 1 178 ? 4.012 9.953 -9.305 1 88.94 178 GLY A O 1
ATOM 1320 N N . PRO A 1 179 ? 3.018 10.789 -7.438 1 85.75 179 PRO A N 1
ATOM 1321 C CA . PRO A 1 179 ? 4.094 10.219 -6.625 1 85.75 179 PRO A CA 1
ATOM 1322 C C . PRO A 1 179 ? 4.168 8.695 -6.723 1 85.75 179 PRO A C 1
ATOM 1324 O O . PRO A 1 179 ? 3.131 8.031 -6.805 1 85.75 179 PRO A O 1
ATOM 1327 N N . ASN A 1 180 ? 5.352 8.156 -6.777 1 85.31 180 ASN A N 1
ATOM 1328 C CA . ASN A 1 180 ? 5.617 6.719 -6.746 1 85.31 180 ASN A CA 1
ATOM 1329 C C . ASN A 1 180 ? 4.957 6.004 -7.922 1 85.31 180 ASN A C 1
ATOM 1331 O O . ASN A 1 180 ? 4.383 4.926 -7.754 1 85.31 180 AS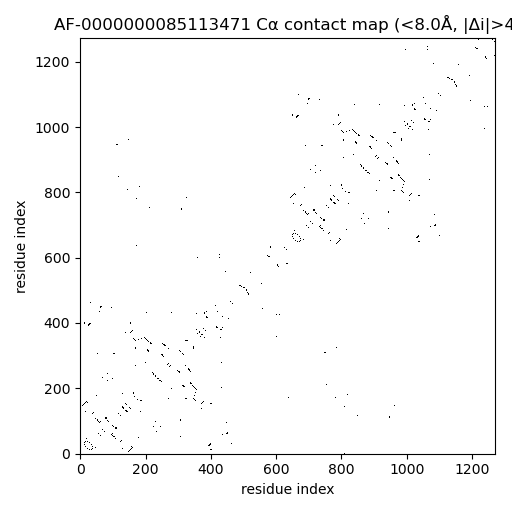N A O 1
ATOM 1335 N N . ASN A 1 181 ? 4.934 6.598 -9.023 1 86.81 181 ASN A N 1
ATOM 1336 C CA . ASN A 1 181 ? 4.465 6 -10.266 1 86.81 181 ASN A CA 1
ATOM 1337 C C . ASN A 1 181 ? 2.973 5.691 -10.211 1 86.81 181 ASN A C 1
ATOM 1339 O O . ASN A 1 181 ? 2.547 4.598 -10.578 1 86.81 181 ASN A O 1
ATOM 1343 N N . THR A 1 182 ? 2.191 6.598 -9.648 1 87.62 182 THR A N 1
ATOM 1344 C CA . THR A 1 182 ? 0.734 6.566 -9.68 1 87.62 182 THR A CA 1
ATOM 1345 C C . THR A 1 182 ? 0.195 7.457 -10.797 1 87.62 182 THR A C 1
ATOM 1347 O O . THR A 1 182 ? 0.958 8.172 -11.453 1 87.62 182 THR A O 1
ATOM 1350 N N . GLN A 1 183 ? -1.1 7.449 -10.93 1 88.25 183 GLN A N 1
ATOM 1351 C CA . GLN A 1 183 ? -1.742 8.297 -11.93 1 88.25 183 GLN A CA 1
ATOM 1352 C C . GLN A 1 183 ? -1.738 9.758 -11.492 1 88.25 183 GLN A C 1
ATOM 1354 O O . GLN A 1 183 ? -1.971 10.062 -10.32 1 88.25 183 GLN A O 1
ATOM 1359 N N . PRO A 1 184 ? -1.431 10.68 -12.367 1 89 184 PRO A N 1
ATOM 1360 C CA . PRO A 1 184 ? -1.564 12.109 -12.086 1 89 184 PRO A CA 1
ATOM 1361 C C . PRO A 1 184 ? -2.979 12.625 -12.328 1 89 184 PRO A C 1
ATOM 1363 O O . PRO A 1 184 ? -3.76 11.992 -13.047 1 89 184 PRO A O 1
ATOM 1366 N N . ALA A 1 185 ? -3.32 13.695 -11.688 1 91.81 185 ALA A N 1
ATOM 1367 C CA . ALA A 1 185 ? -4.559 14.422 -11.969 1 91.81 185 ALA A CA 1
ATOM 1368 C C . ALA A 1 185 ? -4.309 15.602 -12.898 1 91.81 185 ALA A C 1
ATOM 1370 O O . ALA A 1 185 ? -3.689 16.594 -12.5 1 91.81 185 ALA A O 1
ATOM 1371 N N . ILE A 1 186 ? -4.855 15.641 -14.07 1 92.81 186 ILE A N 1
ATOM 1372 C CA . ILE A 1 186 ? -4.52 16.641 -15.078 1 92.81 186 ILE A CA 1
ATOM 1373 C C . ILE A 1 186 ? -5.691 17.609 -15.258 1 92.81 186 ILE A C 1
ATOM 1375 O O . ILE A 1 186 ? -5.523 18.828 -15.164 1 92.81 186 ILE A O 1
ATOM 1379 N N . LYS A 1 187 ? -6.855 17.156 -15.336 1 95 187 LYS A N 1
ATOM 1380 C CA . LYS A 1 187 ? -8.023 17.906 -15.773 1 95 187 LYS A CA 1
ATOM 1381 C C . LYS A 1 187 ? -8.461 18.906 -14.703 1 95 187 LYS A C 1
ATOM 1383 O O . LYS A 1 187 ? -8.953 20 -15.023 1 95 187 LYS A O 1
ATOM 1388 N N . LEU A 1 188 ? -8.25 18.594 -13.484 1 96.44 188 LEU A N 1
ATOM 1389 C CA . LEU A 1 188 ? -8.664 19.5 -12.422 1 96.44 188 LEU A CA 1
ATOM 1390 C C . LEU A 1 188 ? -7.867 20.797 -12.469 1 96.44 188 LEU A C 1
ATOM 1392 O O . LEU A 1 188 ? -8.414 21.875 -12.227 1 96.44 188 LEU A O 1
ATOM 1396 N N . SER A 1 189 ? -6.555 20.688 -12.695 1 96.5 189 SER A N 1
ATOM 1397 C CA . SER A 1 189 ? -5.723 21.891 -12.844 1 96.5 189 SER A CA 1
ATOM 1398 C C . SER A 1 189 ? -6.207 22.766 -13.992 1 96.5 189 SER A C 1
ATOM 1400 O O . SER A 1 189 ? -6.258 23.984 -13.867 1 96.5 189 SER A O 1
ATOM 1402 N N . GLU A 1 190 ? -6.527 22.125 -15.086 1 96.81 190 GLU A N 1
ATOM 1403 C CA . GLU A 1 190 ? -7.066 22.844 -16.234 1 96.81 190 GLU A CA 1
ATOM 1404 C C . GLU A 1 190 ? -8.367 23.562 -15.859 1 96.81 190 GLU A C 1
ATOM 1406 O O . GLU A 1 190 ? -8.594 24.703 -16.297 1 96.81 190 GLU A O 1
ATOM 1411 N N . ASN A 1 191 ? -9.164 22.891 -15.133 1 97.44 191 ASN A N 1
ATOM 1412 C CA . ASN A 1 191 ? -10.414 23.469 -14.664 1 97.44 191 ASN A CA 1
ATOM 1413 C C . ASN A 1 191 ? -10.172 24.703 -13.805 1 97.44 191 ASN A C 1
ATOM 1415 O O . ASN A 1 191 ? -10.852 25.719 -13.961 1 97.44 191 ASN A O 1
ATOM 1419 N N . LEU A 1 192 ? -9.258 24.656 -12.875 1 97.94 192 LEU A N 1
ATOM 1420 C CA . LEU A 1 192 ? -8.922 25.797 -12.016 1 97.94 192 LEU A CA 1
ATOM 1421 C C . LEU A 1 192 ? -8.469 26.984 -12.836 1 97.94 192 LEU A C 1
ATOM 1423 O O . LEU A 1 192 ? -8.844 28.125 -12.547 1 97.94 192 LEU A O 1
ATOM 1427 N N . GLU A 1 193 ? -7.699 26.734 -13.867 1 97.75 193 GLU A N 1
ATOM 1428 C CA . GLU A 1 193 ? -7.254 27.797 -14.75 1 97.75 193 GLU A CA 1
ATOM 1429 C C . GLU A 1 193 ? -8.43 28.453 -15.469 1 97.75 193 GLU A C 1
ATOM 1431 O O . GLU A 1 193 ? -8.492 29.672 -15.586 1 97.75 193 GLU A O 1
ATOM 1436 N N . ARG A 1 194 ? -9.336 27.625 -15.914 1 97.19 194 ARG A N 1
ATOM 1437 C CA . ARG A 1 194 ? -10.516 28.156 -16.594 1 97.19 194 ARG A CA 1
ATOM 1438 C C . ARG A 1 194 ? -11.352 29.016 -15.656 1 97.19 194 ARG A C 1
ATOM 1440 O O . ARG A 1 194 ? -11.969 30 -16.094 1 97.19 194 ARG A O 1
ATOM 1447 N N . LEU A 1 195 ? -11.328 28.719 -14.391 1 97.38 195 LEU A N 1
ATOM 1448 C CA . LEU A 1 195 ? -12.094 29.469 -13.406 1 97.38 195 LEU A CA 1
ATOM 1449 C C . LEU A 1 195 ? -11.383 30.781 -13.039 1 97.38 195 LEU A C 1
ATOM 1451 O O . LEU A 1 195 ? -11.961 31.641 -12.367 1 97.38 195 LEU A O 1
ATOM 1455 N N . GLY A 1 196 ? -10.102 30.922 -13.445 1 97.38 196 GLY A N 1
ATOM 1456 C CA . GLY A 1 196 ? -9.398 32.188 -13.258 1 97.38 196 GLY A CA 1
ATOM 1457 C C . GLY A 1 196 ? -8.328 32.094 -12.188 1 97.38 196 GLY A C 1
ATOM 1458 O O . GLY A 1 196 ? -7.699 33.125 -11.859 1 97.38 196 GLY A O 1
ATOM 1459 N N . PHE A 1 197 ? -8.062 30.953 -11.656 1 98 197 PHE A N 1
ATOM 1460 C CA . PHE A 1 197 ? -7.023 30.812 -10.641 1 98 197 PHE A CA 1
ATOM 1461 C C . PHE A 1 197 ? -5.637 30.922 -11.266 1 98 197 PHE A C 1
ATOM 1463 O O . PHE A 1 197 ? -5.418 30.438 -12.383 1 98 197 PHE A O 1
ATOM 1470 N N . LYS A 1 198 ? -4.762 31.531 -10.555 1 97.12 198 LYS A N 1
ATOM 1471 C CA . LYS A 1 198 ? -3.35 31.547 -10.93 1 97.12 198 LYS A CA 1
ATOM 1472 C C . LYS A 1 198 ? -2.6 30.375 -10.289 1 97.12 198 LYS A C 1
ATOM 1474 O O . LYS A 1 198 ? -2.559 30.25 -9.062 1 97.12 198 LYS A O 1
ATOM 1479 N N . LEU A 1 199 ? -2.051 29.562 -11.133 1 96.69 199 LEU A N 1
ATOM 1480 C CA . LEU A 1 199 ? -1.289 28.406 -10.672 1 96.69 199 LEU A CA 1
ATOM 1481 C C . LEU A 1 199 ? 0.204 28.609 -10.914 1 96.69 199 LEU A C 1
ATOM 1483 O O . LEU A 1 199 ? 0.597 29.375 -11.805 1 96.69 199 LEU A O 1
ATOM 1487 N N . LYS A 1 200 ? 0.979 28.062 -10.07 1 95 200 LYS A N 1
ATOM 1488 C CA . LYS A 1 200 ? 2.43 28 -10.211 1 95 200 LYS A CA 1
ATOM 1489 C C . LYS A 1 200 ? 2.936 26.578 -10.055 1 95 200 LYS A C 1
ATOM 1491 O O . LYS A 1 200 ? 2.193 25.688 -9.617 1 95 200 LYS A O 1
ATOM 1496 N N . ARG A 1 201 ? 4.148 26.359 -10.469 1 94 201 ARG A N 1
ATOM 1497 C CA . ARG A 1 201 ? 4.738 25.016 -10.352 1 94 201 ARG A CA 1
ATOM 1498 C C . ARG A 1 201 ? 5.848 25.016 -9.305 1 94 201 ARG A C 1
ATOM 1500 O O . ARG A 1 201 ? 6.699 25.906 -9.281 1 94 201 ARG A O 1
ATOM 1507 N N . PHE A 1 202 ? 5.77 24.125 -8.438 1 94.44 202 PHE A N 1
ATOM 1508 C CA . PHE A 1 202 ? 6.824 23.891 -7.453 1 94.44 202 PHE A CA 1
ATOM 1509 C C . PHE A 1 202 ? 7.457 22.516 -7.656 1 94.44 202 PHE A C 1
ATOM 1511 O O . PHE A 1 202 ? 6.953 21.703 -8.438 1 94.44 202 PHE A O 1
ATOM 1518 N N . LYS A 1 203 ? 8.602 22.344 -7.082 1 91.81 203 LYS A N 1
ATOM 1519 C CA . LYS A 1 203 ? 9.32 21.078 -7.18 1 91.81 203 LYS A CA 1
ATOM 1520 C C . LYS A 1 203 ? 9.789 20.609 -5.809 1 91.81 203 LYS A C 1
ATOM 1522 O O . LYS A 1 203 ? 10.195 21.406 -4.969 1 91.81 203 LYS A O 1
ATOM 1527 N N . THR A 1 204 ? 9.672 19.375 -5.59 1 90.5 204 THR A N 1
ATOM 1528 C CA . THR A 1 204 ? 10.234 18.719 -4.41 1 90.5 204 THR A CA 1
ATOM 1529 C C . THR A 1 204 ? 10.984 17.453 -4.797 1 90.5 204 THR A C 1
ATOM 1531 O O . THR A 1 204 ? 10.828 16.938 -5.906 1 90.5 204 THR A O 1
ATOM 1534 N N . GLY A 1 205 ? 11.938 17.109 -3.924 1 90.75 205 GLY A N 1
ATOM 1535 C CA . GLY A 1 205 ? 12.758 15.938 -4.227 1 90.75 205 GLY A CA 1
ATOM 1536 C C . GLY A 1 205 ? 12.82 14.945 -3.082 1 90.75 205 GLY A C 1
ATOM 1537 O O . GLY A 1 205 ? 12.57 15.297 -1.929 1 90.75 205 GLY A O 1
ATOM 1538 N N . THR A 1 206 ? 13.156 13.75 -3.436 1 94 206 THR A N 1
ATOM 1539 C CA . THR A 1 206 ? 13.352 12.68 -2.467 1 94 206 THR A CA 1
ATOM 1540 C C . THR A 1 206 ? 14.648 11.922 -2.748 1 94 206 THR A C 1
ATOM 1542 O O . THR A 1 206 ? 15.117 11.883 -3.887 1 94 206 THR A O 1
ATOM 1545 N N . PRO A 1 207 ? 15.281 11.422 -1.732 1 97.06 207 PRO A N 1
ATOM 1546 C CA . PRO A 1 207 ? 16.516 10.648 -1.911 1 97.06 207 PRO A CA 1
ATOM 1547 C C . PRO A 1 207 ? 16.25 9.211 -2.352 1 97.06 207 PRO A C 1
ATOM 1549 O O . PRO A 1 207 ? 15.109 8.766 -2.367 1 97.06 207 PRO A O 1
ATOM 1552 N N . PRO A 1 208 ? 17.312 8.57 -2.809 1 97.31 208 PRO A N 1
ATOM 1553 C CA . PRO A 1 208 ? 17.172 7.141 -3.082 1 97.31 208 PRO A CA 1
ATOM 1554 C C . PRO A 1 208 ? 16.875 6.324 -1.823 1 97.31 208 PRO A C 1
ATOM 1556 O O . PRO A 1 208 ? 17.109 6.805 -0.709 1 97.31 208 PRO A O 1
ATOM 1559 N N . ARG A 1 209 ? 16.328 5.152 -2.018 1 98.44 209 ARG A N 1
ATOM 1560 C CA . ARG A 1 209 ? 16.188 4.16 -0.956 1 98.44 209 ARG A CA 1
ATOM 1561 C C . ARG A 1 209 ? 17.141 2.99 -1.173 1 98.44 209 ARG A C 1
ATOM 1563 O O . ARG A 1 209 ? 17.391 2.598 -2.312 1 98.44 209 ARG A O 1
ATOM 1570 N N . VAL A 1 210 ? 17.609 2.469 -0.098 1 98.5 210 VAL A N 1
ATOM 1571 C CA . VAL A 1 210 ? 18.562 1.379 -0.215 1 98.5 210 VAL A CA 1
ATOM 1572 C C . VAL A 1 210 ? 18.109 0.188 0.622 1 98.5 210 VAL A C 1
ATOM 1574 O O . VAL A 1 210 ? 17.25 0.331 1.499 1 98.5 210 VAL A O 1
ATOM 1577 N N . ASP A 1 211 ? 18.609 -0.963 0.301 1 98.44 211 ASP A N 1
ATOM 1578 C CA . ASP A 1 211 ? 18.328 -2.197 1.027 1 98.44 211 ASP A CA 1
ATOM 1579 C C . ASP A 1 211 ? 19.125 -2.26 2.33 1 98.44 211 ASP A C 1
ATOM 1581 O O . ASP A 1 211 ? 20.359 -2.322 2.309 1 98.44 211 ASP A O 1
ATOM 1585 N N . GLY A 1 212 ? 18.422 -2.307 3.426 1 98.06 212 GLY A N 1
ATOM 1586 C CA . GLY A 1 212 ? 19.047 -2.291 4.742 1 98.06 212 GLY A CA 1
ATOM 1587 C C . GLY A 1 212 ? 19.953 -3.475 4.984 1 98.06 212 GLY A C 1
ATOM 1588 O O . GLY A 1 212 ? 20.875 -3.398 5.809 1 98.06 212 GLY A O 1
ATOM 1589 N N . ASN A 1 213 ? 19.75 -4.586 4.309 1 97.81 213 ASN A N 1
ATOM 1590 C CA . ASN A 1 213 ? 20.547 -5.789 4.48 1 97.81 213 ASN A CA 1
ATOM 1591 C C . ASN A 1 213 ? 21.938 -5.637 3.85 1 97.81 213 ASN A C 1
ATOM 1593 O O . ASN A 1 213 ? 22.812 -6.465 4.074 1 97.81 213 ASN A O 1
ATOM 1597 N N . THR A 1 214 ? 22.125 -4.555 3.15 1 97.88 214 THR A N 1
ATOM 1598 C CA . THR A 1 214 ? 23.375 -4.371 2.422 1 97.88 214 THR A CA 1
ATOM 1599 C C . THR A 1 214 ? 24.156 -3.197 2.99 1 97.88 214 THR A C 1
ATOM 1601 O O . THR A 1 214 ? 25.125 -2.729 2.369 1 97.88 214 THR A O 1
ATOM 1604 N N . ILE A 1 215 ? 23.766 -2.648 4.109 1 98.25 215 ILE A N 1
ATOM 1605 C CA . ILE A 1 215 ? 24.438 -1.535 4.77 1 98.25 215 ILE A CA 1
ATOM 1606 C C . ILE A 1 215 ? 25.484 -2.07 5.742 1 98.25 215 ILE A C 1
ATOM 1608 O O . ILE A 1 215 ? 25.234 -3.053 6.445 1 98.25 215 ILE A O 1
ATOM 1612 N N . ASP A 1 216 ? 26.656 -1.527 5.75 1 98.5 216 ASP A N 1
ATOM 1613 C CA . ASP A 1 216 ? 27.672 -1.807 6.762 1 98.5 216 ASP A CA 1
ATOM 1614 C C . ASP A 1 216 ? 27.5 -0.89 7.973 1 98.5 216 ASP A C 1
ATOM 1616 O O . ASP A 1 216 ? 28.203 0.124 8.086 1 98.5 216 ASP A O 1
ATOM 1620 N N . TYR A 1 217 ? 26.766 -1.257 8.922 1 98.06 217 TYR A N 1
ATOM 1621 C CA . TYR A 1 217 ? 26.391 -0.439 10.062 1 98.06 217 TYR A CA 1
ATOM 1622 C C . TYR A 1 217 ? 27.578 -0.153 10.961 1 98.06 217 TYR A C 1
ATOM 1624 O O . TYR A 1 217 ? 27.578 0.818 11.719 1 98.06 217 TYR A O 1
ATOM 1632 N N . ALA A 1 218 ? 28.609 -0.964 10.852 1 97.88 218 ALA A N 1
ATOM 1633 C CA . ALA A 1 218 ? 29.797 -0.797 11.68 1 97.88 218 ALA A CA 1
ATOM 1634 C C . ALA A 1 218 ? 30.531 0.499 11.328 1 97.88 218 ALA A C 1
ATOM 1636 O O . ALA A 1 218 ? 31.266 1.048 12.156 1 97.88 218 ALA A O 1
ATOM 1637 N N . LYS A 1 219 ? 30.266 0.924 10.148 1 97.94 219 LYS A N 1
ATOM 1638 C CA . LYS A 1 219 ? 30.938 2.129 9.68 1 97.94 219 LYS A CA 1
ATOM 1639 C C . LYS A 1 219 ? 30.078 3.367 9.906 1 97.94 219 LYS A C 1
ATOM 1641 O O . LYS A 1 219 ? 30.406 4.453 9.422 1 97.94 219 LYS A O 1
ATOM 1646 N N . THR A 1 220 ? 28.938 3.229 10.547 1 97.94 220 THR A N 1
ATOM 1647 C CA . THR A 1 220 ? 28.016 4.32 10.852 1 97.94 220 THR A CA 1
ATOM 1648 C C . THR A 1 220 ? 27.859 4.477 12.359 1 97.94 220 THR A C 1
ATOM 1650 O O . THR A 1 220 ? 28.453 3.732 13.141 1 97.94 220 THR A O 1
ATOM 1653 N N . GLU A 1 221 ? 27.172 5.508 12.711 1 98.38 221 GLU A N 1
ATOM 1654 C CA . GLU A 1 221 ? 26.891 5.742 14.125 1 98.38 221 GLU A CA 1
ATOM 1655 C C . GLU A 1 221 ? 25.406 5.535 14.438 1 98.38 221 GLU A C 1
ATOM 1657 O O . GLU A 1 221 ? 24.547 6.18 13.828 1 98.38 221 GLU A O 1
ATOM 1662 N N . GLU A 1 222 ? 25.141 4.691 15.305 1 98.19 222 GLU A N 1
ATOM 1663 C CA . GLU A 1 222 ? 23.766 4.371 15.672 1 98.19 222 GLU A CA 1
ATOM 1664 C C . GLU A 1 222 ? 23.109 5.531 16.406 1 98.19 222 GLU A C 1
ATOM 1666 O O . GLU A 1 222 ? 23.734 6.184 17.25 1 98.19 222 GLU A O 1
ATOM 1671 N N . GLN A 1 223 ? 21.906 5.832 16.062 1 97.62 223 GLN A N 1
ATOM 1672 C CA . GLN A 1 223 ? 21.062 6.805 16.734 1 97.62 223 GLN A CA 1
ATOM 1673 C C . GLN A 1 223 ? 19.766 6.156 17.234 1 97.62 223 GLN A C 1
ATOM 1675 O O . GLN A 1 223 ? 18.75 6.18 16.531 1 97.62 223 GLN A O 1
ATOM 1680 N N . PRO A 1 224 ? 19.703 5.684 18.5 1 97.94 224 PRO A N 1
ATOM 1681 C CA . PRO A 1 224 ? 18.516 5.016 19.031 1 97.94 224 PRO A CA 1
ATOM 1682 C C . PRO A 1 224 ? 17.422 5.996 19.422 1 97.94 224 PRO A C 1
ATOM 1684 O O . PRO A 1 224 ? 17.656 7.203 19.5 1 97.94 224 PRO A O 1
ATOM 1687 N N . GLY A 1 225 ? 16.219 5.512 19.625 1 97.62 225 GLY A N 1
ATOM 1688 C CA . GLY A 1 225 ? 15.141 6.32 20.156 1 97.62 225 GLY A CA 1
ATOM 1689 C C . GLY A 1 225 ? 15.289 6.641 21.625 1 97.62 225 GLY A C 1
ATOM 1690 O O . GLY A 1 225 ? 16.203 6.141 22.281 1 97.62 225 GLY A O 1
ATOM 1691 N N . ASP A 1 226 ? 14.406 7.465 22.078 1 97.44 226 ASP A N 1
ATOM 1692 C CA . ASP A 1 226 ? 14.453 7.875 23.484 1 97.44 226 ASP A CA 1
ATOM 1693 C C . ASP A 1 226 ? 13.906 6.781 24.391 1 97.44 226 ASP A C 1
ATOM 1695 O O . ASP A 1 226 ? 12.953 6.086 24.047 1 97.44 226 ASP A O 1
ATOM 1699 N N . SER A 1 227 ? 14.531 6.664 25.531 1 96.5 227 SER A N 1
ATOM 1700 C CA . SER A 1 227 ? 14 5.758 26.547 1 96.5 227 SER A CA 1
ATOM 1701 C C . SER A 1 227 ? 12.828 6.391 27.281 1 96.5 227 SER A C 1
ATOM 1703 O O . SER A 1 227 ? 11.898 5.695 27.703 1 96.5 227 SER A O 1
ATOM 1705 N N . THR A 1 228 ? 12.898 7.738 27.5 1 93.88 228 THR A N 1
ATOM 1706 C CA . THR A 1 228 ? 11.805 8.461 28.141 1 93.88 228 THR A CA 1
ATOM 1707 C C . THR A 1 228 ? 10.57 8.477 27.25 1 93.88 228 THR A C 1
ATOM 1709 O O . THR A 1 228 ? 10.656 8.828 26.062 1 93.88 228 THR A O 1
ATOM 1712 N N . PRO A 1 229 ? 9.438 8.148 27.781 1 95.12 229 PRO A N 1
ATOM 1713 C CA . PRO A 1 229 ? 8.227 8.094 26.953 1 95.12 229 PRO A CA 1
ATOM 1714 C C . PRO A 1 229 ? 7.812 9.469 26.422 1 95.12 229 PRO A C 1
ATOM 1716 O O . PRO A 1 229 ? 7.762 10.438 27.188 1 95.12 229 PRO A O 1
ATOM 1719 N N . HIS A 1 230 ? 7.625 9.609 25.203 1 93.62 230 HIS A N 1
ATOM 1720 C CA . HIS A 1 230 ? 7.059 10.75 24.484 1 93.62 230 HIS A CA 1
ATOM 1721 C C . HIS A 1 230 ? 6.047 10.297 23.438 1 93.62 230 HIS A C 1
ATOM 1723 O O . HIS A 1 230 ? 6.277 9.312 22.734 1 93.62 230 HIS A O 1
ATOM 1729 N N . LEU A 1 231 ? 4.895 10.875 23.484 1 97 231 LEU A N 1
ATOM 1730 C CA . LEU A 1 231 ? 3.896 10.602 22.453 1 97 231 LEU A CA 1
ATOM 1731 C C . LEU A 1 231 ? 3.229 11.898 21.984 1 97 231 LEU A C 1
ATOM 1733 O O . LEU A 1 231 ? 3.236 12.898 22.703 1 97 231 LEU A O 1
ATOM 1737 N N . PHE A 1 232 ? 2.734 11.898 20.812 1 98.38 232 PHE A N 1
ATOM 1738 C CA . PHE A 1 232 ? 2.201 13.117 20.219 1 98.38 232 PHE A CA 1
ATOM 1739 C C . PHE A 1 232 ? 0.83 13.445 20.797 1 98.38 232 PHE A C 1
ATOM 1741 O O . PHE A 1 232 ? 0.566 14.586 21.172 1 98.38 232 PHE A O 1
ATOM 1748 N N . SER A 1 233 ? -0.063 12.422 20.828 1 98.31 233 SER A N 1
ATOM 1749 C CA . SER A 1 233 ? -1.447 12.695 21.188 1 98.31 233 SER A CA 1
ATOM 1750 C C . SER A 1 233 ? -1.592 12.852 22.703 1 98.31 233 SER A C 1
ATOM 1752 O O . SER A 1 233 ? -0.964 12.125 23.469 1 98.31 233 SER A O 1
ATOM 1754 N N . TYR A 1 234 ? -2.424 13.75 23.125 1 96.06 234 TYR A N 1
ATOM 1755 C CA . TYR A 1 234 ? -2.711 13.961 24.531 1 96.06 234 TYR A CA 1
ATOM 1756 C C . TYR A 1 234 ? -3.557 12.82 25.094 1 96.06 234 TYR A C 1
ATOM 1758 O O . TYR A 1 234 ? -3.727 12.703 26.312 1 96.06 234 TYR A O 1
ATOM 1766 N N . GLU A 1 235 ? -3.955 11.953 24.219 1 94.94 235 GLU A N 1
ATOM 1767 C CA . GLU A 1 235 ? -4.781 10.828 24.641 1 94.94 235 GLU A CA 1
ATOM 1768 C C . GLU A 1 235 ? -3.951 9.547 24.766 1 94.94 235 GLU A C 1
ATOM 1770 O O . GLU A 1 235 ? -4.43 8.539 25.281 1 94.94 235 GLU A O 1
ATOM 1775 N N . SER A 1 236 ? -2.781 9.633 24.25 1 96.12 236 SER A N 1
ATOM 1776 C CA . SER A 1 236 ? -1.925 8.453 24.328 1 96.12 236 SER A CA 1
ATOM 1777 C C . SER A 1 236 ? -1.384 8.258 25.734 1 96.12 236 SER A C 1
ATOM 1779 O O . SER A 1 236 ? -1.182 9.234 26.469 1 96.12 236 SER A O 1
ATOM 1781 N N . LYS A 1 237 ? -1.102 6.98 26.188 1 93.88 237 LYS A N 1
ATOM 1782 C CA . LYS A 1 237 ? -0.607 6.648 27.531 1 93.88 237 LYS A CA 1
ATOM 1783 C C . LYS A 1 237 ? 0.876 6.293 27.484 1 93.88 237 LYS A C 1
ATOM 1785 O O . LYS A 1 237 ? 1.331 5.594 26.578 1 93.88 237 LYS A O 1
ATOM 1790 N N . ASP A 1 238 ? 1.518 6.742 28.422 1 94.12 238 ASP A N 1
ATOM 1791 C CA . ASP A 1 238 ? 2.941 6.438 28.516 1 94.12 238 ASP A CA 1
ATOM 1792 C C . ASP A 1 238 ? 3.178 4.93 28.547 1 94.12 238 ASP A C 1
ATOM 1794 O O . ASP A 1 238 ? 4.195 4.449 28.047 1 94.12 238 ASP A O 1
ATOM 1798 N N . GLU A 1 239 ? 2.268 4.168 29.109 1 94.56 239 GLU A N 1
ATOM 1799 C CA . GLU A 1 239 ? 2.379 2.717 29.219 1 94.56 239 GLU A CA 1
ATOM 1800 C C . GLU A 1 239 ? 2.43 2.061 27.844 1 94.56 239 GLU A C 1
ATOM 1802 O O . GLU A 1 239 ? 2.955 0.954 27.703 1 94.56 239 GLU A O 1
ATOM 1807 N N . ASP A 1 240 ? 1.908 2.75 26.844 1 95.31 240 ASP A N 1
ATOM 1808 C CA . ASP A 1 240 ? 1.857 2.203 25.5 1 95.31 240 ASP A CA 1
ATOM 1809 C C . ASP A 1 240 ? 3.123 2.549 24.719 1 95.31 240 ASP A C 1
ATOM 1811 O O . ASP A 1 240 ? 3.297 2.111 23.578 1 95.31 240 ASP A O 1
ATOM 1815 N N . TYR A 1 241 ? 4.027 3.291 25.375 1 97.62 241 TYR A N 1
ATOM 1816 C CA . TYR A 1 241 ? 5.273 3.678 24.734 1 97.62 241 TYR A CA 1
ATOM 1817 C C . TYR A 1 241 ? 6.18 2.471 24.531 1 97.62 241 TYR A C 1
ATOM 1819 O O . TYR A 1 241 ? 6.348 1.651 25.438 1 97.62 241 TYR A O 1
ATOM 1827 N N . LEU A 1 242 ? 6.762 2.295 23.344 1 97.31 242 LEU A N 1
ATOM 1828 C CA . LEU A 1 242 ? 7.641 1.174 23.047 1 97.31 242 LEU A CA 1
ATOM 1829 C C . LEU A 1 242 ? 8.961 1.294 23.812 1 97.31 242 LEU A C 1
ATOM 1831 O O . LEU A 1 242 ? 9.57 2.365 23.844 1 97.31 242 LEU A O 1
ATOM 1835 N N . ASP A 1 243 ? 9.367 0.197 24.375 1 96.94 243 ASP A N 1
ATOM 1836 C CA . ASP A 1 243 ? 10.711 0.17 24.953 1 96.94 243 ASP A CA 1
ATOM 1837 C C . ASP A 1 243 ? 11.766 0.444 23.875 1 96.94 243 ASP A C 1
ATOM 1839 O O . ASP A 1 243 ? 11.602 0.049 22.719 1 96.94 243 ASP A O 1
ATOM 1843 N N . VAL A 1 244 ? 12.797 1.07 24.328 1 96.5 244 VAL A N 1
ATOM 1844 C CA . VAL A 1 244 ? 13.852 1.448 23.375 1 96.5 244 VAL A CA 1
ATOM 1845 C C . VAL A 1 244 ? 14.312 0.218 22.609 1 96.5 244 VAL A C 1
ATOM 1847 O O . VAL A 1 244 ? 14.594 0.302 21.406 1 96.5 244 VAL A O 1
ATOM 1850 N N . LYS A 1 245 ? 14.391 -0.974 23.281 1 96.38 245 LYS A N 1
ATOM 1851 C CA . LYS A 1 245 ? 14.852 -2.207 22.656 1 96.38 245 LYS A CA 1
ATOM 1852 C C . LYS A 1 245 ? 13.914 -2.633 21.531 1 96.38 245 LYS A C 1
ATOM 1854 O O . LYS A 1 245 ? 14.305 -3.373 20.625 1 96.38 245 LYS A O 1
ATOM 1859 N N . ASN A 1 246 ? 12.633 -2.168 21.609 1 97.12 246 ASN A N 1
ATOM 1860 C CA . ASN A 1 246 ? 11.633 -2.518 20.594 1 97.12 246 ASN A CA 1
ATOM 1861 C C . ASN A 1 246 ? 11.477 -1.412 19.562 1 97.12 246 ASN A C 1
ATOM 1863 O O . ASN A 1 246 ? 10.641 -1.515 18.656 1 97.12 246 ASN A O 1
ATOM 1867 N N . GLN A 1 247 ? 12.203 -0.359 19.688 1 98.12 247 GLN A N 1
ATOM 1868 C CA . GLN A 1 247 ? 12.25 0.684 18.656 1 98.12 247 GLN A CA 1
ATOM 1869 C C . GLN A 1 247 ? 13.352 0.405 17.641 1 98.12 247 GLN A C 1
ATOM 1871 O O . GLN A 1 247 ? 14.242 -0.406 17.891 1 98.12 247 GLN A O 1
ATOM 1876 N N . LEU A 1 248 ? 13.227 0.924 16.469 1 98.19 248 LEU A N 1
ATOM 1877 C CA . LEU A 1 248 ? 14.258 0.784 15.461 1 98.19 248 LEU A CA 1
ATOM 1878 C C . LEU A 1 248 ? 15.203 1.983 15.469 1 98.19 248 LEU A C 1
ATOM 1880 O O . LEU A 1 248 ? 14.758 3.121 15.656 1 98.19 248 LEU A O 1
ATOM 1884 N N . SER A 1 249 ? 16.469 1.753 15.305 1 98.12 249 SER A N 1
ATOM 1885 C CA . SER A 1 249 ? 17.453 2.82 15.32 1 98.12 249 SER A CA 1
ATOM 1886 C C . SER A 1 249 ? 17.578 3.471 13.945 1 98.12 249 SER A C 1
ATOM 1888 O O . SER A 1 249 ? 17.25 2.859 12.93 1 98.12 249 SER A O 1
ATOM 1890 N N . CYS A 1 250 ? 17.969 4.668 13.883 1 98.06 250 CYS A N 1
ATOM 1891 C CA . CYS A 1 250 ? 18.531 5.324 12.719 1 98.06 250 CYS A CA 1
ATOM 1892 C C . CYS A 1 250 ? 20.062 5.301 12.766 1 98.06 250 CYS A C 1
ATOM 1894 O O . CYS A 1 250 ? 20.641 4.875 13.758 1 98.06 250 CYS A O 1
ATOM 1896 N N . TRP A 1 251 ? 20.703 5.707 11.688 1 98.5 251 TRP A N 1
ATOM 1897 C CA . TRP A 1 251 ? 22.172 5.648 11.625 1 98.5 251 TRP A CA 1
ATOM 1898 C C . TRP A 1 251 ? 22.734 6.914 10.992 1 98.5 251 TRP A C 1
ATOM 1900 O O . TRP A 1 251 ? 22.219 7.383 9.969 1 98.5 251 TRP A O 1
ATOM 1910 N N . LEU A 1 252 ? 23.719 7.461 11.641 1 98.31 252 LEU A N 1
ATOM 1911 C CA . LEU A 1 252 ? 24.359 8.695 11.195 1 98.31 252 LEU A CA 1
ATOM 1912 C C . LEU A 1 252 ? 25.609 8.391 10.359 1 98.31 252 LEU A C 1
ATOM 1914 O O . LEU A 1 252 ? 26.391 7.508 10.703 1 98.31 252 LEU A O 1
ATOM 1918 N N . THR A 1 253 ? 25.734 9 9.219 1 98.19 253 THR A N 1
ATOM 1919 C CA . THR A 1 253 ? 26.906 8.969 8.359 1 98.19 253 THR A CA 1
ATOM 1920 C C . THR A 1 253 ? 27.078 10.297 7.617 1 98.19 253 THR A C 1
ATOM 1922 O O . THR A 1 253 ? 26.438 11.289 7.965 1 98.19 253 THR A O 1
ATOM 1925 N N . TYR A 1 254 ? 28.078 10.383 6.672 1 98 254 TYR A N 1
ATOM 1926 C CA . TYR A 1 254 ? 28.406 11.664 6.07 1 98 254 TYR A CA 1
ATOM 1927 C C . TYR A 1 254 ? 28.781 11.5 4.605 1 98 254 TYR A C 1
ATOM 1929 O O . TYR A 1 254 ? 29.312 10.461 4.211 1 98 254 TYR A O 1
ATOM 1937 N N . THR A 1 255 ? 28.484 12.516 3.834 1 97.44 255 THR A N 1
ATOM 1938 C CA . THR A 1 255 ? 29.141 12.617 2.537 1 97.44 255 THR A CA 1
ATOM 1939 C C . THR A 1 255 ? 30.625 12.875 2.713 1 97.44 255 THR A C 1
ATOM 1941 O O . THR A 1 255 ? 31.094 13.117 3.826 1 97.44 255 THR A O 1
ATOM 1944 N N . ASN A 1 256 ? 31.391 12.75 1.655 1 97.06 256 ASN A N 1
ATOM 1945 C CA . ASN A 1 256 ? 32.844 13.023 1.681 1 97.06 256 ASN A CA 1
ATOM 1946 C C . ASN A 1 256 ? 33.312 13.648 0.374 1 97.06 256 ASN A C 1
ATOM 1948 O O . ASN A 1 256 ? 32.5 14.008 -0.479 1 97.06 256 ASN A O 1
ATOM 1952 N N . GLU A 1 257 ? 34.562 13.781 0.272 1 96.31 257 GLU A N 1
ATOM 1953 C CA . GLU A 1 257 ? 35.125 14.469 -0.889 1 96.31 257 GLU A CA 1
ATOM 1954 C C . GLU A 1 257 ? 34.844 13.703 -2.176 1 96.31 257 GLU A C 1
ATOM 1956 O O . GLU A 1 257 ? 34.656 14.305 -3.23 1 96.31 257 GLU A O 1
ATOM 1961 N N . LYS A 1 258 ? 34.844 12.477 -2.061 1 96.94 258 LYS A N 1
ATOM 1962 C CA . LYS A 1 258 ? 34.531 11.656 -3.229 1 96.94 258 LYS A CA 1
ATOM 1963 C C . LYS A 1 258 ? 33.094 11.898 -3.693 1 96.94 258 LYS A C 1
ATOM 1965 O O . LYS A 1 258 ? 32.844 12.023 -4.895 1 96.94 258 LYS A O 1
ATOM 1970 N N . THR A 1 259 ? 32.219 11.953 -2.732 1 97.38 259 THR A N 1
ATOM 1971 C CA . THR A 1 259 ? 30.812 12.242 -3.039 1 97.38 259 THR A CA 1
ATOM 1972 C C . THR A 1 259 ? 30.688 13.594 -3.734 1 97.38 259 THR A C 1
ATOM 1974 O O . THR A 1 259 ? 29.984 13.719 -4.742 1 97.38 259 THR A O 1
ATOM 1977 N N . HIS A 1 260 ? 31.359 14.562 -3.164 1 96.94 260 HIS A N 1
ATOM 1978 C CA . HIS A 1 260 ? 31.281 15.922 -3.684 1 96.94 260 HIS A CA 1
ATOM 1979 C C . HIS A 1 260 ? 31.844 16.016 -5.098 1 96.94 260 HIS A C 1
ATOM 1981 O O . HIS A 1 260 ? 31.266 16.672 -5.965 1 96.94 260 HIS A O 1
ATOM 1987 N N . LYS A 1 261 ? 32.938 15.344 -5.336 1 96.25 261 LYS A N 1
ATOM 1988 C CA . LYS A 1 261 ? 33.531 15.336 -6.66 1 96.25 261 LYS A CA 1
ATOM 1989 C C . LYS A 1 261 ? 32.625 14.703 -7.695 1 96.25 261 LYS A C 1
ATOM 1991 O O . LYS A 1 261 ? 32.5 15.203 -8.812 1 96.25 261 LYS A O 1
ATOM 1996 N N . LEU A 1 262 ? 32.031 13.594 -7.324 1 96.25 262 LEU A N 1
ATOM 1997 C CA . LEU A 1 262 ? 31.109 12.906 -8.211 1 96.25 262 LEU A CA 1
ATOM 1998 C C . LEU A 1 262 ? 29.984 13.844 -8.648 1 96.25 262 LEU A C 1
ATOM 2000 O O . LEU A 1 262 ? 29.609 13.867 -9.82 1 96.25 262 LEU A O 1
ATOM 2004 N N . ILE A 1 263 ? 29.484 14.578 -7.727 1 95.56 263 ILE A N 1
ATOM 2005 C CA . ILE A 1 263 ? 28.375 15.484 -7.988 1 95.56 263 ILE A CA 1
ATOM 2006 C C . ILE A 1 263 ? 28.844 16.641 -8.852 1 95.56 263 ILE A C 1
ATOM 2008 O O . ILE A 1 263 ? 28.203 17 -9.852 1 95.56 263 ILE A O 1
ATOM 2012 N N . GLN A 1 264 ? 29.969 17.188 -8.5 1 94.75 264 GLN A N 1
ATOM 2013 C CA . GLN A 1 264 ? 30.516 18.328 -9.227 1 94.75 264 GLN A CA 1
ATOM 2014 C C . GLN A 1 264 ? 30.812 17.953 -10.68 1 94.75 264 GLN A C 1
ATOM 2016 O O . GLN A 1 264 ? 30.562 18.734 -11.594 1 94.75 264 GLN A O 1
ATOM 2021 N N . ASP A 1 265 ? 31.344 16.797 -10.836 1 95.75 265 ASP A N 1
ATOM 2022 C CA . ASP A 1 265 ? 31.734 16.344 -12.156 1 95.75 265 ASP A CA 1
ATOM 2023 C C . ASP A 1 265 ? 30.516 16.109 -13.039 1 95.75 265 ASP A C 1
ATOM 2025 O O . ASP A 1 265 ? 30.625 16 -14.266 1 95.75 265 ASP A O 1
ATOM 2029 N N . ASN A 1 266 ? 29.344 16.031 -12.453 1 94.75 266 ASN A N 1
ATOM 2030 C CA . ASN A 1 266 ? 28.156 15.688 -13.219 1 94.75 266 ASN A CA 1
ATOM 2031 C C . ASN A 1 266 ? 27.062 16.75 -13.055 1 94.75 266 ASN A C 1
ATOM 2033 O O . ASN A 1 266 ? 25.891 16.469 -13.281 1 94.75 266 ASN A O 1
ATOM 2037 N N . LEU A 1 267 ? 27.375 17.875 -12.633 1 92.31 267 LEU A N 1
ATOM 2038 C CA . LEU A 1 267 ? 26.422 18.953 -12.375 1 92.31 267 LEU A CA 1
ATOM 2039 C C . LEU A 1 267 ? 25.688 19.328 -13.656 1 92.31 267 LEU A C 1
ATOM 2041 O O . LEU A 1 267 ? 24.516 19.75 -13.609 1 92.31 267 LEU A O 1
ATOM 2045 N N . ASP A 1 268 ? 26.344 19.156 -14.766 1 88.88 268 ASP A N 1
ATOM 2046 C CA . ASP A 1 268 ? 25.75 19.516 -16.062 1 88.88 268 ASP A CA 1
ATOM 2047 C C . ASP A 1 268 ? 24.609 18.578 -16.422 1 88.88 268 ASP A C 1
ATOM 2049 O O . ASP A 1 268 ? 23.797 18.891 -17.312 1 88.88 268 ASP A O 1
ATOM 2053 N N . ARG A 1 269 ? 24.484 17.531 -15.719 1 90.06 269 ARG A N 1
ATOM 2054 C CA . ARG A 1 269 ? 23.422 16.562 -15.984 1 90.06 269 ARG A CA 1
ATOM 2055 C C . ARG A 1 269 ? 22.328 16.641 -14.93 1 90.06 269 ARG A C 1
ATOM 2057 O O . ARG A 1 269 ? 21.344 15.898 -14.992 1 90.06 269 ARG A O 1
ATOM 2064 N N . ALA A 1 270 ? 22.484 17.516 -14.031 1 86.44 270 ALA A N 1
ATOM 2065 C CA . ALA A 1 270 ? 21.469 17.75 -13.008 1 86.44 270 ALA A CA 1
ATOM 2066 C C . ALA A 1 270 ? 20.344 18.625 -13.539 1 86.44 270 ALA A C 1
ATOM 2068 O O . ALA A 1 270 ? 20.578 19.734 -14 1 86.44 270 ALA A O 1
ATOM 2069 N N . PRO A 1 271 ? 19.156 18.125 -13.445 1 82.06 271 PRO A N 1
ATOM 2070 C CA . PRO A 1 271 ? 18.016 18.859 -14 1 82.06 271 PRO A CA 1
ATOM 2071 C C . PRO A 1 271 ? 17.906 20.281 -13.438 1 82.06 271 PRO A C 1
ATOM 2073 O O . PRO A 1 271 ? 17.453 21.188 -14.133 1 82.06 271 PRO A O 1
ATOM 2076 N N . MET A 1 272 ? 18.281 20.453 -12.273 1 73.81 272 MET A N 1
ATOM 2077 C CA . MET A 1 272 ? 18.219 21.766 -11.633 1 73.81 272 MET A CA 1
ATOM 2078 C C . MET A 1 272 ? 19.125 22.766 -12.352 1 73.81 272 MET A C 1
ATOM 2080 O O . MET A 1 272 ? 18.875 23.984 -12.305 1 73.81 272 MET A O 1
ATOM 2084 N N . TYR A 1 273 ? 20.047 22.266 -13.031 1 68.81 273 TYR A N 1
ATOM 2085 C CA . TYR A 1 273 ? 21.047 23.141 -13.625 1 68.81 273 TYR A CA 1
ATOM 2086 C C . TYR A 1 273 ? 20.906 23.203 -15.141 1 68.81 273 TYR A C 1
ATOM 2088 O O . TYR A 1 273 ? 21.516 24.031 -15.805 1 68.81 273 TYR A O 1
ATOM 2096 N N . THR A 1 274 ? 20.078 22.328 -15.641 1 63.59 274 THR A N 1
ATOM 2097 C CA . THR A 1 274 ? 19.891 22.297 -17.094 1 63.59 274 THR A CA 1
ATOM 2098 C C . THR A 1 274 ? 18.656 23.125 -17.484 1 63.59 274 THR A C 1
ATOM 2100 O O . THR A 1 274 ? 18.422 23.344 -18.672 1 63.59 274 THR A O 1
ATOM 2103 N N . GLY A 1 275 ? 17.969 23.594 -16.469 1 65.88 275 GLY A N 1
ATOM 2104 C CA . GLY A 1 275 ? 16.766 24.344 -16.766 1 65.88 275 GLY A CA 1
ATOM 2105 C C . GLY A 1 275 ? 15.57 23.469 -17.094 1 65.88 275 GLY A C 1
ATOM 2106 O O . GLY A 1 275 ? 14.5 23.969 -17.438 1 65.88 275 GLY A O 1
ATOM 2107 N N . ALA A 1 276 ? 15.75 22.25 -17.047 1 66.44 276 ALA A N 1
ATOM 2108 C CA . ALA A 1 276 ? 14.68 21.328 -17.391 1 66.44 276 ALA A CA 1
ATOM 2109 C C . ALA A 1 276 ? 13.531 21.406 -16.391 1 66.44 276 ALA A C 1
ATOM 2111 O O . ALA A 1 276 ? 12.391 21.047 -16.719 1 66.44 276 ALA A O 1
ATOM 2112 N N . ILE A 1 277 ? 13.859 21.859 -15.273 1 75.81 277 ILE A N 1
ATOM 2113 C CA . ILE A 1 277 ? 12.867 21.953 -14.203 1 75.81 277 ILE A CA 1
ATOM 2114 C C . ILE A 1 277 ? 12.242 23.344 -14.203 1 75.81 277 ILE A C 1
ATOM 2116 O O . ILE A 1 277 ? 12.953 24.359 -14.156 1 75.81 277 ILE A O 1
ATOM 2120 N N . GLU A 1 278 ? 11 23.328 -14.344 1 71.12 278 GLU A N 1
ATOM 2121 C CA . GLU A 1 278 ? 10.258 24.594 -14.32 1 71.12 278 GLU A CA 1
ATOM 2122 C C . GLU A 1 278 ? 9.945 25.016 -12.891 1 71.12 278 GLU A C 1
ATOM 2124 O O . GLU A 1 278 ? 9.984 26.203 -12.57 1 71.12 278 GLU A O 1
ATOM 2129 N N . GLY A 1 279 ? 9.852 24.078 -12.117 1 78.38 279 GLY A N 1
ATOM 2130 C CA . GLY A 1 279 ? 9.422 24.359 -10.758 1 78.38 279 GLY A CA 1
ATOM 2131 C C . GLY A 1 279 ? 10.555 24.812 -9.859 1 78.38 279 GLY A C 1
ATOM 2132 O O . GLY A 1 279 ? 11.703 24.422 -10.039 1 78.38 279 GLY A O 1
ATOM 2133 N N . VAL A 1 280 ? 10.18 25.703 -8.938 1 78.56 280 VAL A N 1
ATOM 2134 C CA . VAL A 1 280 ? 11.148 26.188 -7.969 1 78.56 280 VAL A CA 1
ATOM 2135 C C . VAL A 1 280 ? 11.195 25.25 -6.766 1 78.56 280 VAL A C 1
ATOM 2137 O O . VAL A 1 280 ? 10.156 24.781 -6.297 1 78.56 280 VAL A O 1
ATOM 2140 N N . GLY A 1 281 ? 12.406 24.922 -6.387 1 78.94 281 GLY A N 1
ATOM 2141 C CA . GLY A 1 281 ? 12.602 24.031 -5.246 1 78.94 281 GLY A CA 1
ATOM 2142 C C . GLY A 1 281 ? 12.773 24.781 -3.938 1 78.94 281 GLY A C 1
ATOM 2143 O O . GLY A 1 281 ? 12.875 26.016 -3.928 1 78.94 281 GLY A O 1
ATOM 2144 N N . PRO A 1 282 ? 12.828 23.984 -2.881 1 74.5 282 PRO A N 1
ATOM 2145 C CA . PRO A 1 282 ? 12.984 24.625 -1.574 1 74.5 282 PRO A CA 1
ATOM 2146 C C . PRO A 1 282 ? 14.383 25.203 -1.36 1 74.5 282 PRO A C 1
ATOM 2148 O O . PRO A 1 282 ? 15.375 24.531 -1.654 1 74.5 282 PRO A O 1
ATOM 2151 N N . ARG A 1 283 ? 14.523 26.312 -0.773 1 63.12 283 ARG A N 1
ATOM 2152 C CA . ARG A 1 283 ? 15.789 26.984 -0.489 1 63.12 283 ARG A CA 1
ATOM 2153 C C . ARG A 1 283 ? 16.453 26.391 0.741 1 63.12 283 ARG A C 1
ATOM 2155 O O . ARG A 1 283 ? 17.688 26.25 0.783 1 63.12 283 ARG A O 1
ATOM 2162 N N . TYR A 1 284 ? 15.617 25.984 1.682 1 64.62 284 TYR A N 1
ATOM 2163 C CA . TYR A 1 284 ? 16.156 25.609 2.986 1 64.62 284 TYR A CA 1
ATOM 2164 C C . TYR A 1 284 ? 16.531 24.141 3.031 1 64.62 284 TYR A C 1
ATOM 2166 O O . TYR A 1 284 ? 17.266 23.703 3.92 1 64.62 284 TYR A O 1
ATOM 2174 N N . CYS A 1 285 ? 15.992 23.359 2.258 1 72.06 285 CYS A N 1
ATOM 2175 C CA . CYS A 1 285 ? 16.344 21.953 2.123 1 72.06 285 CYS A CA 1
ATOM 2176 C C . CYS A 1 285 ? 16.641 21.609 0.672 1 72.06 285 CYS A C 1
ATOM 2178 O O . CYS A 1 285 ? 15.953 20.781 0.07 1 72.06 285 CYS A O 1
ATOM 2180 N N . PRO A 1 286 ? 17.703 22.078 0.274 1 77.75 286 PRO A N 1
ATOM 2181 C CA . PRO A 1 286 ? 18.062 21.844 -1.129 1 77.75 286 PRO A CA 1
ATOM 2182 C C . PRO A 1 286 ? 18.5 20.406 -1.396 1 77.75 286 PRO A C 1
ATOM 2184 O O . PRO A 1 286 ? 18.781 19.656 -0.455 1 77.75 286 PRO A O 1
ATOM 2187 N N . SER A 1 287 ? 18.516 20.156 -2.572 1 89.38 287 SER A N 1
ATOM 2188 C CA . SER A 1 287 ? 19.078 18.875 -3 1 89.38 287 SER A CA 1
ATOM 2189 C C . SER A 1 287 ? 20.562 18.797 -2.674 1 89.38 287 SER A C 1
ATOM 2191 O O . SER A 1 287 ? 21.203 19.812 -2.408 1 89.38 287 SER A O 1
ATOM 2193 N N . ILE A 1 288 ? 21.047 17.656 -2.662 1 92.75 288 ILE A N 1
ATOM 2194 C CA . ILE A 1 288 ? 22.438 17.453 -2.275 1 92.75 288 ILE A CA 1
ATOM 2195 C C . ILE A 1 288 ? 23.359 18.141 -3.281 1 92.75 288 ILE A C 1
ATOM 2197 O O . ILE A 1 288 ? 24.422 18.672 -2.912 1 92.75 288 ILE A O 1
ATOM 2201 N N . GLU A 1 289 ? 23.031 18.141 -4.523 1 91.44 289 GLU A N 1
ATOM 2202 C CA . GLU A 1 289 ? 23.859 18.812 -5.52 1 91.44 289 GLU A CA 1
ATOM 2203 C C . GLU A 1 289 ? 23.859 20.328 -5.309 1 91.44 289 GLU A C 1
ATOM 2205 O O . GLU A 1 289 ? 24.906 20.984 -5.441 1 91.44 289 GLU A O 1
ATOM 2210 N N . THR A 1 290 ? 22.688 20.844 -4.988 1 87.06 290 THR A N 1
ATOM 2211 C CA . THR A 1 290 ? 22.594 22.266 -4.691 1 87.06 290 THR A CA 1
ATOM 2212 C C . THR A 1 290 ? 23.359 22.594 -3.416 1 87.06 290 THR A C 1
ATOM 2214 O O . THR A 1 290 ? 24.016 23.641 -3.334 1 87.06 290 THR A O 1
ATOM 2217 N N . LYS A 1 291 ? 23.297 21.781 -2.428 1 88.62 291 LYS A N 1
ATOM 2218 C CA . LYS A 1 291 ? 24 21.984 -1.162 1 88.62 291 LYS A CA 1
ATOM 2219 C C . LYS A 1 291 ? 25.516 22.016 -1.369 1 88.62 291 LYS A C 1
ATOM 2221 O O . LYS A 1 291 ? 26.203 22.844 -0.771 1 88.62 291 LYS A O 1
ATOM 2226 N N . ILE A 1 292 ? 25.984 21.141 -2.139 1 90.69 292 ILE A N 1
ATOM 2227 C CA . ILE A 1 292 ? 27.422 21.016 -2.354 1 90.69 292 ILE A CA 1
ATOM 2228 C C . ILE A 1 292 ? 27.953 22.234 -3.117 1 90.69 292 ILE A C 1
ATOM 2230 O O . ILE A 1 292 ? 29.062 22.703 -2.869 1 90.69 292 ILE A O 1
ATOM 2234 N N . VAL A 1 293 ? 27.125 22.75 -4.012 1 87.88 293 VAL A N 1
ATOM 2235 C CA . VAL A 1 293 ? 27.516 23.938 -4.77 1 87.88 293 VAL A CA 1
ATOM 2236 C C . VAL A 1 293 ? 27.469 25.172 -3.867 1 87.88 293 VAL A C 1
ATOM 2238 O O . VAL A 1 293 ? 28.391 25.984 -3.887 1 87.88 293 VAL A O 1
ATOM 2241 N N . ARG A 1 294 ? 26.453 25.266 -3.102 1 87.38 294 ARG A N 1
ATOM 2242 C CA . ARG A 1 294 ? 26.25 26.438 -2.242 1 87.38 294 ARG A CA 1
ATOM 2243 C C . ARG A 1 294 ? 27.25 26.453 -1.102 1 87.38 294 ARG A C 1
ATOM 2245 O O . ARG A 1 294 ? 27.703 27.531 -0.689 1 87.38 294 ARG A O 1
ATOM 2252 N N . PHE A 1 295 ? 27.547 25.297 -0.558 1 89.38 295 PHE A N 1
ATOM 2253 C CA . PHE A 1 295 ? 28.469 25.188 0.562 1 89.38 295 PHE A CA 1
ATOM 2254 C C . PHE A 1 295 ? 29.719 24.406 0.155 1 89.38 295 PHE A C 1
ATOM 2256 O O . PHE A 1 295 ? 30.094 23.438 0.805 1 89.38 295 PHE A O 1
ATOM 2263 N N . ALA A 1 296 ? 30.359 24.859 -0.736 1 87.31 296 ALA A N 1
ATOM 2264 C CA . ALA A 1 296 ? 31.5 24.188 -1.369 1 87.31 296 ALA A CA 1
ATOM 2265 C C . ALA A 1 296 ? 32.656 24.047 -0.397 1 87.31 296 ALA A C 1
ATOM 2267 O O . ALA A 1 296 ? 33.531 23.172 -0.571 1 87.31 296 ALA A O 1
ATOM 2268 N N . ASP A 1 297 ? 32.594 24.812 0.622 1 89.69 297 ASP A N 1
ATOM 2269 C CA . ASP A 1 297 ? 33.688 24.828 1.579 1 89.69 297 ASP A CA 1
ATOM 2270 C C . ASP A 1 297 ? 33.562 23.672 2.58 1 89.69 297 ASP A C 1
ATOM 2272 O O . ASP A 1 297 ? 34.531 23.297 3.238 1 89.69 297 ASP A O 1
ATOM 2276 N N . LYS A 1 298 ? 32.438 23.172 2.74 1 91.69 298 LYS A N 1
ATOM 2277 C CA . LYS A 1 298 ? 32.219 22.078 3.678 1 91.69 298 LYS A CA 1
ATOM 2278 C C . LYS A 1 298 ? 32.719 20.766 3.105 1 91.69 298 LYS A C 1
ATOM 2280 O O . LYS A 1 298 ? 32.406 20.406 1.967 1 91.69 298 LYS A O 1
ATOM 2285 N N . LYS A 1 299 ? 33.438 20.062 3.92 1 93.19 299 LYS A N 1
ATOM 2286 C CA . LYS A 1 299 ? 34.062 18.828 3.457 1 93.19 299 LYS A CA 1
ATOM 2287 C C . LYS A 1 299 ? 33.094 17.656 3.543 1 93.19 299 LYS A C 1
ATOM 2289 O O . LYS A 1 299 ? 33.312 16.609 2.93 1 93.19 299 LYS A O 1
ATOM 2294 N N . ARG A 1 300 ? 32.125 17.828 4.352 1 94.94 300 ARG A N 1
ATOM 2295 C CA . ARG A 1 300 ? 31.172 16.75 4.496 1 94.94 300 ARG A CA 1
ATOM 2296 C C . ARG A 1 300 ? 29.812 17.281 4.926 1 94.94 300 ARG A C 1
ATOM 2298 O O . ARG A 1 300 ? 29.719 18.375 5.484 1 94.94 300 ARG A O 1
ATOM 2305 N N . HIS A 1 301 ? 28.797 16.625 4.57 1 95.5 301 HIS A N 1
ATOM 2306 C CA . HIS A 1 301 ? 27.422 16.875 5.008 1 95.5 301 HIS A CA 1
ATOM 2307 C C . HIS A 1 301 ? 26.859 15.672 5.738 1 95.5 301 HIS A C 1
ATOM 2309 O O . HIS A 1 301 ? 27.125 14.531 5.367 1 95.5 301 HIS A O 1
ATOM 2315 N N . GLN A 1 302 ? 26.125 15.953 6.766 1 95.75 302 GLN A N 1
ATOM 2316 C CA . GLN A 1 302 ? 25.547 14.914 7.602 1 95.75 302 GLN A CA 1
ATOM 2317 C C . GLN A 1 302 ? 24.391 14.219 6.891 1 95.75 302 GLN A C 1
ATOM 2319 O O . GLN A 1 302 ? 23.562 14.875 6.25 1 95.75 302 GLN A O 1
ATOM 2324 N N . LEU A 1 303 ? 24.359 12.898 6.969 1 97.38 303 LEU A N 1
ATOM 2325 C CA . LEU A 1 303 ? 23.281 12.07 6.445 1 97.38 303 LEU A CA 1
ATOM 2326 C C . LEU A 1 303 ? 22.75 11.141 7.523 1 97.38 303 LEU A C 1
ATOM 2328 O O . LEU A 1 303 ? 23.484 10.727 8.422 1 97.38 303 LEU A O 1
ATOM 2332 N N . PHE A 1 304 ? 21.484 10.82 7.469 1 97.69 304 PHE A N 1
ATOM 2333 C CA . PHE A 1 304 ? 20.891 9.797 8.32 1 97.69 304 PHE A CA 1
ATOM 2334 C C . PHE A 1 304 ? 20.328 8.664 7.473 1 97.69 304 PHE A C 1
ATOM 2336 O O . PHE A 1 304 ? 19.703 8.906 6.434 1 97.69 304 PHE A O 1
ATOM 2343 N N . VAL A 1 305 ? 20.578 7.453 7.82 1 98.31 305 VAL A N 1
ATOM 2344 C CA . VAL A 1 305 ? 19.938 6.273 7.246 1 98.31 305 VAL A CA 1
ATOM 2345 C C . VAL A 1 305 ? 18.781 5.836 8.133 1 98.31 305 VAL A C 1
ATOM 2347 O O . VAL A 1 305 ? 18.984 5.41 9.273 1 98.31 305 VAL A O 1
ATOM 2350 N N . GLU A 1 306 ? 17.578 5.93 7.586 1 98.56 306 GLU A N 1
ATOM 2351 C CA . GLU A 1 306 ? 16.391 5.777 8.406 1 98.56 306 GLU A CA 1
ATOM 2352 C C . GLU A 1 306 ? 15.508 4.637 7.898 1 98.56 306 GLU A C 1
ATOM 2354 O O . GLU A 1 306 ? 15.125 4.613 6.727 1 98.56 306 GLU A O 1
ATOM 2359 N N . PRO A 1 307 ? 15.133 3.666 8.812 1 98.38 307 PRO A N 1
ATOM 2360 C CA . PRO A 1 307 ? 14.234 2.592 8.391 1 98.38 307 PRO A CA 1
ATOM 2361 C C . PRO A 1 307 ? 12.836 3.098 8.031 1 98.38 307 PRO A C 1
ATOM 2363 O O . PRO A 1 307 ? 12.32 4.012 8.68 1 98.38 307 PRO A O 1
ATOM 2366 N N . GLU A 1 308 ? 12.195 2.512 7.043 1 98.06 308 GLU A N 1
ATOM 2367 C CA . GLU A 1 308 ? 10.891 2.977 6.602 1 98.06 308 GLU A CA 1
ATOM 2368 C C . GLU A 1 308 ? 9.766 2.172 7.254 1 98.06 308 GLU A C 1
ATOM 2370 O O . GLU A 1 308 ? 8.586 2.457 7.047 1 98.06 308 GLU A O 1
ATOM 2375 N N . GLY A 1 309 ? 10.086 1.15 8.016 1 97.81 309 GLY A N 1
ATOM 2376 C CA . GLY A 1 309 ? 9.086 0.34 8.695 1 97.81 309 GLY A CA 1
ATOM 2377 C C . GLY A 1 309 ? 9.672 -0.905 9.336 1 97.81 309 GLY A C 1
ATOM 2378 O O . GLY A 1 309 ? 10.859 -1.185 9.195 1 97.81 309 GLY A O 1
ATOM 2379 N N . ARG A 1 310 ? 8.789 -1.65 10.055 1 97.19 310 ARG A N 1
ATOM 2380 C CA . ARG A 1 310 ? 9.219 -2.857 10.75 1 97.19 310 ARG A CA 1
ATOM 2381 C C . ARG A 1 310 ? 9.258 -4.055 9.805 1 97.19 310 ARG A C 1
ATOM 2383 O O . ARG A 1 310 ? 10.078 -4.957 9.969 1 97.19 310 ARG A O 1
ATOM 2390 N N . ASN A 1 311 ? 8.391 -4.059 8.836 1 97 311 ASN A N 1
ATOM 2391 C CA . ASN A 1 311 ? 8.258 -5.211 7.957 1 97 311 ASN A CA 1
ATOM 2392 C C . ASN A 1 311 ? 8.812 -4.918 6.562 1 97 311 ASN A C 1
ATOM 2394 O O . ASN A 1 311 ? 8.234 -5.34 5.562 1 97 311 ASN A O 1
ATOM 2398 N N . THR A 1 312 ? 9.836 -4.148 6.48 1 98 312 THR A N 1
ATOM 2399 C CA . THR A 1 312 ? 10.578 -3.857 5.258 1 98 312 THR A CA 1
ATOM 2400 C C . THR A 1 312 ? 12.031 -3.527 5.57 1 98 312 THR A C 1
ATOM 2402 O O . THR A 1 312 ? 12.344 -3.045 6.66 1 98 312 THR A O 1
ATOM 2405 N N . ASP A 1 313 ? 12.875 -3.842 4.711 1 98.06 313 ASP A N 1
ATOM 2406 C CA . ASP A 1 313 ? 14.289 -3.508 4.859 1 98.06 313 ASP A CA 1
ATOM 2407 C C . ASP A 1 313 ? 14.68 -2.363 3.928 1 98.06 313 ASP A C 1
ATOM 2409 O O . ASP A 1 313 ? 15.836 -2.271 3.504 1 98.06 313 ASP A O 1
ATOM 2413 N N . GLU A 1 314 ? 13.703 -1.58 3.559 1 97.69 314 GLU A N 1
ATOM 2414 C CA . GLU A 1 314 ? 13.953 -0.359 2.799 1 97.69 314 GLU A CA 1
ATOM 2415 C C . GLU A 1 314 ? 14.359 0.788 3.719 1 97.69 314 GLU A C 1
ATOM 2417 O O . GLU A 1 314 ? 13.719 1.031 4.742 1 97.69 314 GLU A O 1
ATOM 2422 N N . TYR A 1 315 ? 15.414 1.453 3.389 1 98.56 315 TYR A N 1
ATOM 2423 C CA . TYR A 1 315 ? 15.938 2.535 4.219 1 98.56 315 TYR A CA 1
ATOM 2424 C C . TYR A 1 315 ? 16.016 3.836 3.43 1 98.56 315 TYR A C 1
ATOM 2426 O O . TYR A 1 315 ? 16.438 3.84 2.27 1 98.56 315 TYR A O 1
ATOM 2434 N N . TYR A 1 316 ? 15.555 4.855 4.035 1 98.06 316 TYR A N 1
ATOM 2435 C CA . TYR A 1 316 ? 15.578 6.227 3.539 1 98.06 316 TYR A CA 1
ATOM 2436 C C . TYR A 1 316 ? 16.922 6.891 3.842 1 98.06 316 TYR A C 1
ATOM 2438 O O . TYR A 1 316 ? 17.344 6.941 4.996 1 98.06 316 TYR A O 1
ATOM 2446 N N . VAL A 1 317 ? 17.578 7.449 2.797 1 98.19 317 VAL A N 1
ATOM 2447 C CA . VAL A 1 317 ? 18.844 8.117 3.021 1 98.19 317 VAL A CA 1
ATOM 2448 C C . VAL A 1 317 ? 18.625 9.625 3.154 1 98.19 317 VAL A C 1
ATOM 2450 O O . VAL A 1 317 ? 18.891 10.383 2.219 1 98.19 317 VAL A O 1
ATOM 2453 N N . GLN A 1 318 ? 18.344 10.047 4.336 1 97 318 GLN A N 1
ATOM 2454 C CA . GLN A 1 318 ? 18.031 11.445 4.613 1 97 318 GLN A CA 1
ATOM 2455 C C . GLN A 1 318 ? 19.234 12.344 4.328 1 97 318 GLN A C 1
ATOM 2457 O O . GLN A 1 318 ? 20.344 12.055 4.754 1 97 318 GLN A O 1
ATOM 2462 N N . GLY A 1 319 ? 19 13.398 3.662 1 95.19 319 GLY A N 1
ATOM 2463 C CA . GLY A 1 319 ? 20.047 14.367 3.355 1 95.19 319 GLY A CA 1
ATOM 2464 C C . GLY A 1 319 ? 20.609 14.203 1.962 1 95.19 319 GLY A C 1
ATOM 2465 O O . GLY A 1 319 ? 21.422 15.023 1.515 1 95.19 319 GLY A O 1
ATOM 2466 N N . LEU A 1 320 ? 20.125 13.18 1.253 1 96.62 320 LEU A N 1
ATOM 2467 C CA . LEU A 1 320 ? 20.672 12.891 -0.069 1 96.62 320 LEU A CA 1
ATOM 2468 C C . LEU A 1 320 ? 19.609 13.086 -1.15 1 96.62 320 LEU A C 1
ATOM 2470 O O . LEU A 1 320 ? 19.578 12.344 -2.133 1 96.62 320 LEU A O 1
ATOM 2474 N N . SER A 1 321 ? 18.672 13.93 -0.917 1 95.12 321 SER A N 1
ATOM 2475 C CA . SER A 1 321 ? 17.688 14.234 -1.952 1 95.12 321 SER A CA 1
ATOM 2476 C C . SER A 1 321 ? 18.359 14.664 -3.248 1 95.12 321 SER A C 1
ATOM 2478 O O . SER A 1 321 ? 19.266 15.508 -3.234 1 95.12 321 SER A O 1
ATOM 2480 N N . THR A 1 322 ? 17.922 14.07 -4.348 1 94.69 322 THR A N 1
ATOM 2481 C CA . THR A 1 322 ? 18.625 14.32 -5.602 1 94.69 322 THR A CA 1
ATOM 2482 C C . THR A 1 322 ? 17.734 13.977 -6.793 1 94.69 322 THR A C 1
ATOM 2484 O O . THR A 1 322 ? 16.75 13.242 -6.652 1 94.69 322 THR A O 1
ATOM 2487 N N . SER A 1 323 ? 18.016 14.594 -7.883 1 93.19 323 SER A N 1
ATOM 2488 C CA . SER A 1 323 ? 17.375 14.258 -9.156 1 93.19 323 SER A CA 1
ATOM 2489 C C . SER A 1 323 ? 18.422 13.945 -10.227 1 93.19 323 SER A C 1
ATOM 2491 O O . SER A 1 323 ? 18.141 14.094 -11.422 1 93.19 323 SER A O 1
ATOM 2493 N N . MET A 1 324 ? 19.594 13.633 -9.781 1 94.88 324 MET A N 1
ATOM 2494 C CA . MET A 1 324 ? 20.672 13.242 -10.695 1 94.88 324 MET A CA 1
ATOM 2495 C C . MET A 1 324 ? 20.328 11.945 -11.414 1 94.88 324 MET A C 1
ATOM 2497 O O . MET A 1 324 ? 19.422 11.211 -10.992 1 94.88 324 MET A O 1
ATOM 2501 N N . PRO A 1 325 ? 21.031 11.734 -12.508 1 95.25 325 PRO A N 1
ATOM 2502 C CA . PRO A 1 325 ? 20.781 10.461 -13.188 1 95.25 325 PRO A CA 1
ATOM 2503 C C . PRO A 1 325 ? 21 9.258 -12.281 1 95.25 325 PRO A C 1
ATOM 2505 O O . PRO A 1 325 ? 21.859 9.289 -11.391 1 95.25 325 PRO A O 1
ATOM 2508 N N . GLU A 1 326 ? 20.266 8.195 -12.562 1 95.81 326 GLU A N 1
ATOM 2509 C CA . GLU A 1 326 ? 20.25 6.996 -11.719 1 95.81 326 GLU A CA 1
ATOM 2510 C C . GLU A 1 326 ? 21.672 6.465 -11.484 1 95.81 326 GLU A C 1
ATOM 2512 O O . GLU A 1 326 ? 22.016 6.105 -10.359 1 95.81 326 GLU A O 1
ATOM 2517 N N . GLU A 1 327 ? 22.5 6.41 -12.523 1 95.75 327 GLU A N 1
ATOM 2518 C CA . GLU A 1 327 ? 23.844 5.867 -12.398 1 95.75 327 GLU A CA 1
ATOM 2519 C C . GLU A 1 327 ? 24.703 6.727 -11.477 1 95.75 327 GLU A C 1
ATOM 2521 O O . GLU A 1 327 ? 25.562 6.215 -10.75 1 95.75 327 GLU A O 1
ATOM 2526 N N . ILE A 1 328 ? 24.484 8.031 -11.578 1 96.62 328 ILE A N 1
ATOM 2527 C CA . ILE A 1 328 ? 25.234 8.938 -10.719 1 96.62 328 ILE A CA 1
ATOM 2528 C C . ILE A 1 328 ? 24.781 8.781 -9.273 1 96.62 328 ILE A C 1
ATOM 2530 O O . ILE A 1 328 ? 25.594 8.82 -8.344 1 96.62 328 ILE A O 1
ATOM 2534 N N . GLN A 1 329 ? 23.484 8.625 -9.078 1 97.38 329 GLN A N 1
ATOM 2535 C CA . GLN A 1 329 ? 22.938 8.414 -7.734 1 97.38 329 GLN A CA 1
ATOM 2536 C C . GLN A 1 329 ? 23.562 7.172 -7.094 1 97.38 329 GLN A C 1
ATOM 2538 O O . GLN A 1 329 ? 23.891 7.18 -5.902 1 97.38 329 GLN A O 1
ATOM 2543 N N . LEU A 1 330 ? 23.641 6.109 -7.859 1 97.31 330 LEU A N 1
ATOM 2544 C CA . LEU A 1 330 ? 24.234 4.879 -7.34 1 97.31 330 LEU A CA 1
ATOM 2545 C C . LEU A 1 330 ? 25.672 5.109 -6.898 1 97.31 330 LEU A C 1
ATOM 2547 O O . LEU A 1 330 ? 26.094 4.641 -5.836 1 97.31 330 LEU A O 1
ATOM 2551 N N . LYS A 1 331 ? 26.438 5.809 -7.734 1 97.62 331 LYS A N 1
ATOM 2552 C CA . LYS A 1 331 ? 27.812 6.129 -7.398 1 97.62 331 LYS A CA 1
ATOM 2553 C C . LYS A 1 331 ? 27.891 6.984 -6.137 1 97.62 331 LYS A C 1
ATOM 2555 O O . LYS A 1 331 ? 28.781 6.797 -5.301 1 97.62 331 LYS A O 1
ATOM 2560 N N . MET A 1 332 ? 26.984 7.984 -6.031 1 98 332 MET A N 1
ATOM 2561 C CA . MET A 1 332 ? 26.906 8.82 -4.832 1 98 332 MET A CA 1
ATOM 2562 C C . MET A 1 332 ? 26.688 7.961 -3.59 1 98 332 MET A C 1
ATOM 2564 O O . MET A 1 332 ? 27.391 8.109 -2.592 1 98 332 MET A O 1
ATOM 2568 N N . VAL A 1 333 ? 25.734 7.012 -3.684 1 98.31 333 VAL A N 1
ATOM 2569 C CA . VAL A 1 333 ? 25.406 6.141 -2.561 1 98.31 333 VAL A CA 1
ATOM 2570 C C . VAL A 1 333 ? 26.641 5.32 -2.164 1 98.31 333 VAL A C 1
ATOM 2572 O O . VAL A 1 333 ? 26.984 5.246 -0.984 1 98.31 333 VAL A O 1
ATOM 2575 N N . HIS A 1 334 ? 27.344 4.801 -3.109 1 98.31 334 HIS A N 1
ATOM 2576 C CA . HIS A 1 334 ? 28.484 3.922 -2.861 1 98.31 334 HIS A CA 1
ATOM 2577 C C . HIS A 1 334 ? 29.688 4.707 -2.338 1 98.31 334 HIS A C 1
ATOM 2579 O O . HIS A 1 334 ? 30.625 4.121 -1.805 1 98.31 334 HIS A O 1
ATOM 2585 N N . SER A 1 335 ? 29.641 6.02 -2.539 1 98.19 335 SER A N 1
ATOM 2586 C CA . SER A 1 335 ? 30.734 6.852 -2.055 1 98.19 335 SER A CA 1
ATOM 2587 C C . SER A 1 335 ? 30.594 7.145 -0.566 1 98.19 335 SER A C 1
ATOM 2589 O O . SER A 1 335 ? 31.547 7.594 0.078 1 98.19 335 SER A O 1
ATOM 2591 N N . ILE A 1 336 ? 29.469 6.883 0.044 1 98.19 336 ILE A N 1
ATOM 2592 C CA . ILE A 1 336 ? 29.172 7.219 1.433 1 98.19 336 ILE A CA 1
ATOM 2593 C C . ILE A 1 336 ? 29.641 6.09 2.346 1 98.19 336 ILE A C 1
ATOM 2595 O O . ILE A 1 336 ? 29.438 4.91 2.049 1 98.19 336 ILE A O 1
ATOM 2599 N N . GLU A 1 337 ? 30.25 6.465 3.443 1 97.69 337 GLU A N 1
ATOM 2600 C CA . GLU A 1 337 ? 30.719 5.477 4.41 1 97.69 337 GLU A CA 1
ATOM 2601 C C . GLU A 1 337 ? 29.562 4.641 4.945 1 97.69 337 GLU A C 1
ATOM 2603 O O . GLU A 1 337 ? 28.547 5.184 5.395 1 97.69 337 GLU A O 1
ATOM 2608 N N . GLY A 1 338 ? 29.703 3.344 4.91 1 98.19 338 GLY A N 1
ATOM 2609 C CA . GLY A 1 338 ? 28.656 2.426 5.348 1 98.19 338 GLY A CA 1
ATOM 2610 C C . GLY A 1 338 ? 27.766 1.949 4.215 1 98.19 338 GLY A C 1
ATOM 2611 O O . GLY A 1 338 ? 27.094 0.923 4.34 1 98.19 338 GLY A O 1
ATOM 2612 N N . LEU A 1 339 ? 27.734 2.686 3.107 1 98.62 339 LEU A N 1
ATOM 2613 C CA . LEU A 1 339 ? 26.844 2.365 2 1 98.62 339 LEU A CA 1
ATOM 2614 C C . LEU A 1 339 ? 27.625 1.937 0.769 1 98.62 339 LEU A C 1
ATOM 2616 O O . LEU A 1 339 ? 27.094 1.908 -0.341 1 98.62 339 LEU A O 1
ATOM 2620 N N . GLU A 1 340 ? 28.859 1.593 0.906 1 98.25 340 GLU A N 1
ATOM 2621 C CA . GLU A 1 340 ? 29.75 1.288 -0.203 1 98.25 340 GLU A CA 1
ATOM 2622 C C . GLU A 1 340 ? 29.219 0.146 -1.057 1 98.25 340 GLU A C 1
ATOM 2624 O O . GLU A 1 340 ? 29.453 0.1 -2.266 1 98.25 340 GLU A O 1
ATOM 2629 N N . HIS A 1 341 ? 28.469 -0.705 -0.465 1 96.5 341 HIS A N 1
ATOM 2630 C CA . HIS A 1 341 ? 27.938 -1.861 -1.18 1 96.5 341 HIS A CA 1
ATOM 2631 C C . HIS A 1 341 ? 26.406 -1.901 -1.11 1 96.5 341 HIS A C 1
ATOM 2633 O O . HIS A 1 341 ? 25.797 -2.945 -1.357 1 96.5 341 HIS A O 1
ATOM 2639 N N . ALA A 1 342 ? 25.828 -0.806 -0.742 1 97.5 342 ALA A N 1
ATOM 2640 C CA . ALA A 1 342 ? 24.375 -0.765 -0.564 1 97.5 342 ALA A CA 1
ATOM 2641 C C . ALA A 1 342 ? 23.656 -0.904 -1.902 1 97.5 342 ALA A C 1
ATOM 2643 O O . ALA A 1 342 ? 24.062 -0.298 -2.896 1 97.5 342 ALA A O 1
ATOM 2644 N N . GLU A 1 343 ? 22.656 -1.764 -1.896 1 97.69 343 GLU A N 1
ATOM 2645 C CA . GLU A 1 343 ? 21.812 -1.901 -3.08 1 97.69 343 GLU A CA 1
ATOM 2646 C C . GLU A 1 343 ? 20.703 -0.861 -3.088 1 97.69 343 GLU A C 1
ATOM 2648 O O . GLU A 1 343 ? 19.953 -0.74 -2.115 1 97.69 343 GLU A O 1
ATOM 2653 N N . MET A 1 344 ? 20.672 -0.103 -4.188 1 97.56 344 MET A N 1
ATOM 2654 C CA . MET A 1 344 ? 19.594 0.877 -4.34 1 97.56 344 MET A CA 1
ATOM 2655 C C . MET A 1 344 ? 18.297 0.199 -4.742 1 97.56 344 MET A C 1
ATOM 2657 O O . MET A 1 344 ? 18.266 -0.582 -5.695 1 97.56 344 MET A O 1
ATOM 2661 N N . MET A 1 345 ? 17.188 0.438 -4.051 1 97.75 345 MET A N 1
ATOM 2662 C CA . MET A 1 345 ? 15.891 -0.155 -4.332 1 97.75 345 MET A CA 1
ATOM 2663 C C . MET A 1 345 ? 15.039 0.782 -5.18 1 97.75 345 MET A C 1
ATOM 2665 O O . MET A 1 345 ? 14.219 0.328 -5.98 1 97.75 345 MET A O 1
ATOM 2669 N N . ARG A 1 346 ? 15.125 2.078 -4.965 1 95.75 346 ARG A N 1
ATOM 2670 C CA . ARG A 1 346 ? 14.469 3.107 -5.762 1 95.75 346 ARG A CA 1
ATOM 2671 C C . ARG A 1 346 ? 15.359 4.332 -5.918 1 95.75 346 ARG A C 1
ATOM 2673 O O . ARG A 1 346 ? 15.961 4.801 -4.945 1 95.75 346 ARG A O 1
ATOM 2680 N N . PRO A 1 347 ? 15.406 4.855 -7.07 1 95.56 347 PRO A N 1
ATOM 2681 C CA . PRO A 1 347 ? 16.156 6.102 -7.23 1 95.56 347 PRO A CA 1
ATOM 2682 C C . PRO A 1 347 ? 15.445 7.309 -6.625 1 95.56 347 PRO A C 1
ATOM 2684 O O . PRO A 1 347 ? 14.219 7.32 -6.539 1 95.56 347 PRO A O 1
ATOM 2687 N N . GLY A 1 348 ? 16.281 8.242 -6.184 1 95.81 348 GLY A N 1
ATOM 2688 C CA . GLY A 1 348 ? 15.703 9.531 -5.867 1 95.81 348 GLY A CA 1
ATOM 2689 C C . GLY A 1 348 ? 15.141 10.25 -7.078 1 95.81 348 GLY A C 1
ATOM 2690 O O . GLY A 1 348 ? 15.516 9.945 -8.211 1 95.81 348 GLY A O 1
ATOM 2691 N N . TYR A 1 349 ? 14.188 11.125 -6.836 1 94.25 349 TYR A N 1
ATOM 2692 C CA . TYR A 1 349 ? 13.602 11.859 -7.949 1 94.25 349 TYR A CA 1
ATOM 2693 C C . TYR A 1 349 ? 13.055 13.211 -7.48 1 94.25 349 TYR A C 1
ATOM 2695 O O . TYR A 1 349 ? 12.867 13.422 -6.281 1 94.25 349 TYR A O 1
ATOM 2703 N N . ALA A 1 350 ? 12.922 14.031 -8.383 1 93.5 350 ALA A N 1
ATOM 2704 C CA . ALA A 1 350 ? 12.156 15.258 -8.18 1 93.5 350 ALA A CA 1
ATOM 2705 C C . ALA A 1 350 ? 10.766 15.156 -8.812 1 93.5 350 ALA A C 1
ATOM 2707 O O . ALA A 1 350 ? 10.578 14.43 -9.789 1 93.5 350 ALA A O 1
ATOM 2708 N N . ILE A 1 351 ? 9.828 15.805 -8.219 1 93.5 351 ILE A N 1
ATOM 2709 C CA . ILE A 1 351 ? 8.477 15.852 -8.781 1 93.5 351 ILE A CA 1
ATOM 2710 C C . ILE A 1 351 ? 7.996 17.297 -8.859 1 93.5 351 ILE A C 1
ATOM 2712 O O . ILE A 1 351 ? 8.125 18.047 -7.895 1 93.5 351 ILE A O 1
ATOM 2716 N N . GLU A 1 352 ? 7.52 17.672 -9.984 1 94.38 352 GLU A N 1
ATOM 2717 C CA . GLU A 1 352 ? 6.879 18.969 -10.18 1 94.38 352 GLU A CA 1
ATOM 2718 C C . GLU A 1 352 ? 5.359 18.844 -10.086 1 94.38 352 GLU A C 1
ATOM 2720 O O . GLU A 1 352 ? 4.781 17.844 -10.5 1 94.38 352 GLU A O 1
ATOM 2725 N N . TYR A 1 353 ? 4.773 19.844 -9.555 1 94.75 353 TYR A N 1
ATOM 2726 C CA . TYR A 1 353 ? 3.326 19.812 -9.375 1 94.75 353 TYR A CA 1
ATOM 2727 C C . TYR A 1 353 ? 2.752 21.219 -9.344 1 94.75 353 TYR A C 1
ATOM 2729 O O . TYR A 1 353 ? 3.486 22.188 -9.133 1 94.75 353 TYR A O 1
ATOM 2737 N N . ASP A 1 354 ? 1.496 21.328 -9.477 1 96.44 354 ASP A N 1
ATOM 2738 C CA . ASP A 1 354 ? 0.82 22.625 -9.508 1 96.44 354 ASP A CA 1
ATOM 2739 C C . ASP A 1 354 ? 0.444 23.094 -8.102 1 96.44 354 ASP A C 1
ATOM 2741 O O . ASP A 1 354 ? 0.061 22.281 -7.262 1 96.44 354 ASP A O 1
ATOM 2745 N N . VAL A 1 355 ? 0.547 24.391 -7.918 1 96.69 355 VAL A N 1
ATOM 2746 C CA . VAL A 1 355 ? 0.161 25.031 -6.664 1 96.69 355 VAL A CA 1
ATOM 2747 C C . VAL A 1 355 ? -0.779 26.203 -6.957 1 96.69 355 VAL A C 1
ATOM 2749 O O . VAL A 1 355 ? -0.616 26.906 -7.953 1 96.69 355 VAL A O 1
ATOM 2752 N N . VAL A 1 356 ? -1.756 26.359 -6.141 1 97.5 356 VAL A N 1
ATOM 2753 C CA . VAL A 1 356 ? -2.58 27.562 -6.168 1 97.5 356 VAL A CA 1
ATOM 2754 C C . VAL A 1 356 ? -1.886 28.688 -5.395 1 97.5 356 VAL A C 1
ATOM 2756 O O . VAL A 1 356 ? -1.631 28.547 -4.195 1 97.5 356 VAL A O 1
ATOM 2759 N N . GLU A 1 357 ? -1.589 29.734 -6.074 1 96.44 357 GLU A N 1
ATOM 2760 C CA . GLU A 1 357 ? -0.914 30.828 -5.367 1 96.44 357 GLU A CA 1
ATOM 2761 C C . GLU A 1 357 ? -1.696 31.25 -4.129 1 96.44 357 GLU A C 1
ATOM 2763 O O . GLU A 1 357 ? -2.855 31.656 -4.23 1 96.44 357 GLU A O 1
ATOM 2768 N N . PRO A 1 358 ? -1.043 31.312 -2.988 1 96.44 358 PRO A N 1
ATOM 2769 C CA . PRO A 1 358 ? -1.787 31.375 -1.728 1 96.44 358 PRO A CA 1
ATOM 2770 C C . PRO A 1 358 ? -2.391 32.75 -1.457 1 96.44 358 PRO A C 1
ATOM 2772 O O . PRO A 1 358 ? -3.305 32.875 -0.639 1 96.44 358 PRO A O 1
ATOM 2775 N N . TYR A 1 359 ? -1.872 33.844 -2.064 1 94 359 TYR A N 1
ATOM 2776 C CA . TYR A 1 359 ? -2.463 35.156 -1.852 1 94 359 TYR A CA 1
ATOM 2777 C C . TYR A 1 359 ? -3.922 35.188 -2.293 1 94 359 TYR A C 1
ATOM 2779 O O . TYR A 1 359 ? -4.676 36.094 -1.919 1 94 359 TYR A O 1
ATOM 2787 N N . GLN A 1 360 ? -4.266 34.188 -3.043 1 96.94 360 GLN A N 1
ATOM 2788 C CA . GLN A 1 360 ? -5.629 34.062 -3.551 1 96.94 360 GLN A CA 1
ATOM 2789 C C . GLN A 1 360 ? -6.566 33.5 -2.488 1 96.94 360 GLN A C 1
ATOM 2791 O O . GLN A 1 360 ? -7.75 33.281 -2.754 1 96.94 360 GLN A O 1
ATOM 2796 N N . LEU A 1 361 ? -6.07 33.281 -1.299 1 98.25 361 LEU A N 1
ATOM 2797 C CA . LEU A 1 361 ? -6.844 32.688 -0.218 1 98.25 361 LEU A CA 1
ATOM 2798 C C . LEU A 1 361 ? -7.086 33.688 0.903 1 98.25 361 LEU A C 1
ATOM 2800 O O . LEU A 1 361 ? -6.285 34.594 1.11 1 98.25 361 LEU A O 1
ATOM 2804 N N . ARG A 1 362 ? -8.164 33.469 1.582 1 97.25 362 ARG A N 1
ATOM 2805 C CA . ARG A 1 362 ? -8.422 34.125 2.861 1 97.25 362 ARG A CA 1
ATOM 2806 C C . ARG A 1 362 ? -7.711 33.406 3.998 1 97.25 362 ARG A C 1
ATOM 2808 O O . ARG A 1 362 ? -7.266 32.281 3.834 1 97.25 362 ARG A O 1
ATOM 2815 N N . PRO A 1 363 ? -7.609 34.031 5.16 1 97.31 363 PRO A N 1
ATOM 2816 C CA . PRO A 1 363 ? -6.984 33.375 6.301 1 97.31 363 PRO A CA 1
ATOM 2817 C C . PRO A 1 363 ? -7.754 32.125 6.742 1 97.31 363 PRO A C 1
ATOM 2819 O O . PRO A 1 363 ? -7.227 31.297 7.496 1 97.31 363 PRO A O 1
ATOM 2822 N N . THR A 1 364 ? -8.961 31.984 6.301 1 98.38 364 THR A N 1
ATOM 2823 C CA . THR A 1 364 ? -9.766 30.797 6.574 1 98.38 364 THR A CA 1
ATOM 2824 C C . THR A 1 364 ? -9.414 29.672 5.609 1 98.38 364 THR A C 1
ATOM 2826 O O . THR A 1 364 ? -9.906 28.547 5.75 1 98.38 364 THR A O 1
ATOM 2829 N N . LEU A 1 365 ? -8.617 29.922 4.582 1 98.75 365 LEU A N 1
ATOM 2830 C CA . LEU A 1 365 ? -8.156 29.062 3.502 1 98.75 365 LEU A CA 1
ATOM 2831 C C . LEU A 1 365 ? -9.227 28.922 2.424 1 98.75 365 LEU A C 1
ATOM 2833 O O . LEU A 1 365 ? -9.078 28.109 1.506 1 98.75 365 LEU A O 1
ATOM 2837 N N . GLU A 1 366 ? -10.312 29.656 2.576 1 98.81 366 GLU A N 1
ATOM 2838 C CA . GLU A 1 366 ? -11.273 29.781 1.479 1 98.81 366 GLU A CA 1
ATOM 2839 C C . GLU A 1 366 ? -10.695 30.609 0.336 1 98.81 366 GLU A C 1
ATOM 2841 O O . GLU A 1 366 ? -10.016 31.609 0.571 1 98.81 366 GLU A O 1
ATOM 2846 N N . THR A 1 367 ? -11.008 30.219 -0.875 1 98.5 367 THR A N 1
ATOM 2847 C CA . THR A 1 367 ? -10.531 30.984 -2.016 1 98.5 367 THR A CA 1
ATOM 2848 C C . THR A 1 367 ? -11.32 32.281 -2.141 1 98.5 367 THR A C 1
ATOM 2850 O O . THR A 1 367 ? -12.508 32.344 -1.813 1 98.5 367 THR A O 1
ATOM 2853 N N . LYS A 1 368 ? -10.68 33.312 -2.59 1 96.62 368 LYS A N 1
ATOM 2854 C CA . LYS A 1 368 ? -11.328 34.625 -2.785 1 96.62 368 LYS A CA 1
ATOM 2855 C C . LYS A 1 368 ? -12.203 34.594 -4.035 1 96.62 368 LYS A C 1
ATOM 2857 O O . LYS A 1 368 ? -13.242 35.281 -4.082 1 96.62 368 LYS A O 1
ATOM 2862 N N . LEU A 1 369 ? -11.891 33.812 -5.02 1 96.94 369 LEU A N 1
ATOM 2863 C CA . LEU A 1 369 ? -12.547 33.812 -6.32 1 96.94 369 LEU A CA 1
ATOM 2864 C C . LEU A 1 369 ? -13.859 33.031 -6.266 1 96.94 369 LEU A C 1
ATOM 2866 O O . LEU A 1 369 ? -14.82 33.375 -6.961 1 96.94 369 LEU A O 1
ATOM 2870 N N . VAL A 1 370 ? -13.859 31.922 -5.574 1 98.38 370 VAL A N 1
ATOM 2871 C CA . VAL A 1 370 ? -15.031 31.047 -5.504 1 98.38 370 VAL A CA 1
ATOM 2872 C C . VAL A 1 370 ? -15.422 30.828 -4.043 1 98.38 370 VAL A C 1
ATOM 2874 O O . VAL A 1 370 ? -14.648 30.281 -3.262 1 98.38 370 VAL A O 1
ATOM 2877 N N . ARG A 1 371 ? -16.625 31.234 -3.715 1 98.19 371 ARG A N 1
ATOM 2878 C CA . ARG A 1 371 ? -17.125 31.062 -2.355 1 98.19 371 ARG A CA 1
ATOM 2879 C C . ARG A 1 371 ? -17.406 29.594 -2.055 1 98.19 371 ARG A C 1
ATOM 2881 O O . ARG A 1 371 ? -17.969 28.891 -2.879 1 98.19 371 ARG A O 1
ATOM 2888 N N . GLY A 1 372 ? -16.922 29.109 -0.908 1 98.69 372 GLY A N 1
ATOM 2889 C CA . GLY A 1 372 ? -17.156 27.719 -0.504 1 98.69 372 GLY A CA 1
ATOM 2890 C C . GLY A 1 372 ? -16.062 26.766 -0.963 1 98.69 372 GLY A C 1
ATOM 2891 O O . GLY A 1 372 ? -16.094 25.594 -0.618 1 98.69 372 GLY A O 1
ATOM 2892 N N . LEU A 1 373 ? -15.125 27.281 -1.741 1 98.88 373 LEU A N 1
ATOM 2893 C CA . LEU A 1 373 ? -13.992 26.484 -2.188 1 98.88 373 LEU A CA 1
ATOM 2894 C C . LEU A 1 373 ? -12.766 26.734 -1.313 1 98.88 373 LEU A C 1
ATOM 2896 O O . LEU A 1 373 ? -12.352 27.891 -1.144 1 98.88 373 LEU A O 1
ATOM 2900 N N . TYR A 1 374 ? -12.242 25.703 -0.737 1 98.94 374 TYR A N 1
ATOM 2901 C CA . TYR A 1 374 ? -11.062 25.766 0.111 1 98.94 374 TYR A CA 1
ATOM 2902 C C . TYR A 1 374 ? -9.914 24.969 -0.49 1 98.94 374 TYR A C 1
ATOM 2904 O O . TYR A 1 374 ? -10.141 24.016 -1.249 1 98.94 374 TYR A O 1
ATOM 2912 N N . THR A 1 375 ? -8.688 25.281 -0.22 1 98.75 375 THR A N 1
ATOM 2913 C CA . THR A 1 375 ? -7.504 24.5 -0.578 1 98.75 375 THR A CA 1
ATOM 2914 C C . THR A 1 375 ? -6.582 24.344 0.625 1 98.75 375 THR A C 1
ATOM 2916 O O . THR A 1 375 ? -6.602 25.156 1.547 1 98.75 375 THR A O 1
ATOM 2919 N N . ALA A 1 376 ? -5.797 23.281 0.67 1 98.75 376 ALA A N 1
ATOM 2920 C CA . ALA A 1 376 ? -4.918 23.016 1.806 1 98.75 376 ALA A CA 1
ATOM 2921 C C . ALA A 1 376 ? -3.748 22.125 1.396 1 98.75 376 ALA A C 1
ATOM 2923 O O . ALA A 1 376 ? -3.857 21.344 0.451 1 98.75 376 ALA A O 1
ATOM 2924 N N . GLY A 1 377 ? -2.676 22.25 2.145 1 98 377 GLY A N 1
ATOM 2925 C CA . GLY A 1 377 ? -1.512 21.391 1.968 1 98 377 GLY A CA 1
ATOM 2926 C C . GLY A 1 377 ? -0.59 21.859 0.858 1 98 377 GLY A C 1
ATOM 2927 O O . GLY A 1 377 ? -0.428 23.062 0.649 1 98 377 GLY A O 1
ATOM 2928 N N . GLN A 1 378 ? 0.008 20.906 0.185 1 96.31 378 GLN A N 1
ATOM 2929 C CA . GLN A 1 378 ? 0.953 21.25 -0.875 1 96.31 378 GLN A CA 1
ATOM 2930 C C . GLN A 1 378 ? 0.266 22 -2.008 1 96.31 378 GLN A C 1
ATOM 2932 O O . GLN A 1 378 ? 0.92 22.719 -2.768 1 96.31 378 GLN A O 1
ATOM 2937 N N . THR A 1 379 ? -1.024 21.891 -2.062 1 97.81 379 THR A N 1
ATOM 2938 C CA . THR A 1 379 ? -1.812 22.656 -3.027 1 97.81 379 THR A CA 1
ATOM 2939 C C . THR A 1 379 ? -1.61 24.141 -2.83 1 97.81 379 THR A C 1
ATOM 2941 O O . THR A 1 379 ? -1.696 24.922 -3.787 1 97.81 379 THR A O 1
ATOM 2944 N N . ASN A 1 380 ? -1.283 24.531 -1.583 1 98.06 380 ASN A N 1
ATOM 2945 C CA . ASN A 1 380 ? -1.075 25.938 -1.26 1 98.06 380 ASN A CA 1
ATOM 2946 C C . ASN A 1 380 ? 0.406 26.297 -1.274 1 98.06 380 ASN A C 1
ATOM 2948 O O . ASN A 1 380 ? 0.786 27.391 -0.834 1 98.06 380 ASN A O 1
ATOM 2952 N N . GLY A 1 381 ? 1.245 25.328 -1.616 1 96.19 381 GLY A N 1
ATOM 2953 C CA . GLY A 1 381 ? 2.654 25.641 -1.808 1 96.19 381 GLY A CA 1
ATOM 2954 C C . GLY A 1 381 ? 3.512 25.266 -0.612 1 96.19 381 GLY A C 1
ATOM 2955 O O . GLY A 1 381 ? 4.684 25.641 -0.542 1 96.19 381 GLY A O 1
ATOM 2956 N N . THR A 1 382 ? 2.979 24.625 0.319 1 95.69 382 THR A N 1
ATOM 2957 C CA . THR A 1 382 ? 3.785 24.156 1.444 1 95.69 382 THR A CA 1
ATOM 2958 C C . THR A 1 382 ? 4.402 22.797 1.145 1 95.69 382 THR A C 1
ATOM 2960 O O . THR A 1 382 ? 3.945 22.078 0.248 1 95.69 382 THR A O 1
ATOM 2963 N N . SER A 1 383 ? 5.449 22.531 1.863 1 91.94 383 SER A N 1
ATOM 2964 C CA . SER A 1 383 ? 6.051 21.203 1.79 1 91.94 383 SER A CA 1
ATOM 2965 C C . SER A 1 383 ? 6.203 20.594 3.178 1 91.94 383 SER A C 1
ATOM 2967 O O . SER A 1 383 ? 6.801 21.203 4.07 1 91.94 383 SER A O 1
ATOM 2969 N N . GLY A 1 384 ? 5.598 19.422 3.32 1 94.44 384 GLY A N 1
ATOM 2970 C CA . GLY A 1 384 ? 5.637 18.703 4.582 1 94.44 384 GLY A CA 1
ATOM 2971 C C . GLY A 1 384 ? 4.297 18.109 4.973 1 94.44 384 GLY A C 1
ATOM 2972 O O . GLY A 1 384 ? 3.248 18.719 4.738 1 94.44 384 GLY A O 1
ATOM 2973 N N . TYR A 1 385 ? 4.41 16.969 5.602 1 97.56 385 TYR A N 1
ATOM 2974 C CA . TYR A 1 385 ? 3.195 16.297 6.031 1 97.56 385 TYR A CA 1
ATOM 2975 C C . TYR A 1 385 ? 2.457 17.094 7.09 1 97.56 385 TYR A C 1
ATOM 2977 O O . TYR A 1 385 ? 1.227 17.172 7.074 1 97.56 385 TYR A O 1
ATOM 2985 N N . GLU A 1 386 ? 3.207 17.688 8.008 1 98.38 386 GLU A N 1
ATOM 2986 C CA . GLU A 1 386 ? 2.637 18.406 9.141 1 98.38 386 GLU A CA 1
ATOM 2987 C C . GLU A 1 386 ? 2.01 19.734 8.695 1 98.38 386 GLU A C 1
ATOM 2989 O O . GLU A 1 386 ? 0.933 20.094 9.164 1 98.38 386 GLU A O 1
ATOM 2994 N N . GLU A 1 387 ? 2.732 20.438 7.797 1 97.94 387 GLU A N 1
ATOM 2995 C CA . GLU A 1 387 ? 2.154 21.625 7.203 1 97.94 387 GLU A CA 1
ATOM 2996 C C . GLU A 1 387 ? 0.838 21.312 6.496 1 97.94 387 GLU A C 1
ATOM 2998 O O . GLU A 1 387 ? -0.135 22.062 6.625 1 97.94 387 GLU A O 1
ATOM 3003 N N . ALA A 1 388 ? 0.872 20.219 5.773 1 98.5 388 ALA A N 1
ATOM 3004 C CA . ALA A 1 388 ? -0.334 19.797 5.059 1 98.5 388 ALA A CA 1
ATOM 3005 C C . ALA A 1 388 ? -1.463 19.484 6.035 1 98.5 388 ALA A C 1
ATOM 3007 O O . ALA A 1 388 ? -2.596 19.938 5.855 1 98.5 388 ALA A O 1
ATOM 3008 N N . ALA A 1 389 ? -1.166 18.75 7.031 1 98.81 389 ALA A N 1
ATOM 3009 C CA . ALA A 1 389 ? -2.168 18.359 8.016 1 98.81 389 ALA A CA 1
ATOM 3010 C C . ALA A 1 389 ? -2.734 19.562 8.75 1 98.81 389 ALA A C 1
ATOM 3012 O O . ALA A 1 389 ? -3.941 19.656 8.984 1 98.81 389 ALA A O 1
ATOM 3013 N N . GLY A 1 390 ? -1.851 20.453 9.133 1 98.81 390 GLY A N 1
ATOM 3014 C CA . GLY A 1 390 ? -2.289 21.672 9.797 1 98.81 390 GLY A CA 1
ATOM 3015 C C . GLY A 1 390 ? -3.25 22.484 8.953 1 98.81 390 GLY A C 1
ATOM 3016 O O . GLY A 1 390 ? -4.293 22.922 9.453 1 98.81 390 GLY A O 1
ATOM 3017 N N . GLN A 1 391 ? -2.902 22.703 7.691 1 98.81 391 GLN A N 1
ATOM 3018 C CA . GLN A 1 391 ? -3.816 23.391 6.797 1 98.81 391 GLN A CA 1
ATOM 3019 C C . GLN A 1 391 ? -5.117 22.609 6.617 1 98.81 391 GLN A C 1
ATOM 3021 O O . GLN A 1 391 ? -6.199 23.203 6.578 1 98.81 391 GLN A O 1
ATOM 3026 N N . GLY A 1 392 ? -4.945 21.312 6.512 1 98.94 392 GLY A N 1
ATOM 3027 C CA . GLY A 1 392 ? -6.098 20.453 6.281 1 98.94 392 GLY A CA 1
ATOM 3028 C C . GLY A 1 392 ? -7.152 20.562 7.363 1 98.94 392 GLY A C 1
ATOM 3029 O O . GLY A 1 392 ? -8.344 20.688 7.066 1 98.94 392 GLY A O 1
ATOM 3030 N N . ILE A 1 393 ? -6.73 20.469 8.602 1 98.88 393 ILE A N 1
ATOM 3031 C CA . ILE A 1 393 ? -7.695 20.5 9.695 1 98.88 393 ILE A CA 1
ATOM 3032 C C . ILE A 1 393 ? -8.406 21.859 9.711 1 98.88 393 ILE A C 1
ATOM 3034 O O . ILE A 1 393 ? -9.617 21.922 9.938 1 98.88 393 ILE A O 1
ATOM 3038 N N . LEU A 1 394 ? -7.672 22.938 9.469 1 98.88 394 LEU A N 1
ATOM 3039 C CA . LEU A 1 394 ? -8.281 24.266 9.461 1 98.88 394 LEU A CA 1
ATOM 3040 C C . LEU A 1 394 ? -9.266 24.406 8.305 1 98.88 394 LEU A C 1
ATOM 3042 O O . LEU A 1 394 ? -10.375 24.906 8.484 1 98.88 394 LEU A O 1
ATOM 3046 N N . ALA A 1 395 ? -8.836 23.953 7.105 1 98.94 395 ALA A N 1
ATOM 3047 C CA . ALA A 1 395 ? -9.719 24.016 5.941 1 98.94 395 ALA A CA 1
ATOM 3048 C C . ALA A 1 395 ? -10.977 23.172 6.16 1 98.94 395 ALA A C 1
ATOM 3050 O O . ALA A 1 395 ? -12.07 23.594 5.785 1 98.94 395 ALA A O 1
ATOM 3051 N N . GLY A 1 396 ? -10.789 22 6.715 1 98.94 396 GLY A N 1
ATOM 3052 C CA . GLY A 1 396 ? -11.922 21.141 7.004 1 98.94 396 GLY A CA 1
ATOM 3053 C C . GLY A 1 396 ? -12.891 21.75 8 1 98.94 396 GLY A C 1
ATOM 3054 O O . GLY A 1 396 ? -14.109 21.656 7.828 1 98.94 396 GLY A O 1
ATOM 3055 N N . ILE A 1 397 ? -12.367 22.312 9.07 1 98.88 397 ILE A N 1
ATOM 3056 C CA . ILE A 1 397 ? -13.172 22.984 10.078 1 98.88 397 ILE A CA 1
ATOM 3057 C C . ILE A 1 397 ? -14.008 24.078 9.422 1 98.88 397 ILE A C 1
ATOM 3059 O O . ILE A 1 397 ? -15.227 24.141 9.602 1 98.88 397 ILE A O 1
ATOM 3063 N N . ASN A 1 398 ? -13.359 24.906 8.633 1 98.94 398 ASN A N 1
ATOM 3064 C CA . ASN A 1 398 ? -14.047 26.062 8.055 1 98.94 398 ASN A CA 1
ATOM 3065 C C . ASN A 1 398 ? -15.023 25.641 6.961 1 98.94 398 ASN A C 1
ATOM 3067 O O . ASN A 1 398 ? -16.094 26.219 6.828 1 98.94 398 ASN A O 1
ATOM 3071 N N . ALA A 1 399 ? -14.633 24.672 6.148 1 98.94 399 ALA A N 1
ATOM 3072 C CA . ALA A 1 399 ? -15.578 24.141 5.172 1 98.94 399 ALA A CA 1
ATOM 3073 C C . ALA A 1 399 ? -16.812 23.578 5.863 1 98.94 399 ALA A C 1
ATOM 3075 O O . ALA A 1 399 ? -17.938 23.781 5.402 1 98.94 399 ALA A O 1
ATOM 3076 N N . GLY A 1 400 ? -16.562 22.812 6.938 1 98.81 400 GLY A N 1
ATOM 3077 C CA . GLY A 1 400 ? -17.672 22.281 7.707 1 98.81 400 GLY A CA 1
ATOM 3078 C C . GLY A 1 400 ? -18.562 23.359 8.305 1 98.81 400 GLY A C 1
ATOM 3079 O O . GLY A 1 400 ? -19.781 23.266 8.266 1 98.81 400 GLY A O 1
ATOM 3080 N N . ARG A 1 401 ? -17.953 24.359 8.93 1 98.75 401 ARG A N 1
ATOM 3081 C CA . ARG A 1 401 ? -18.703 25.469 9.523 1 98.75 401 ARG A CA 1
ATOM 3082 C C . ARG A 1 401 ? -19.5 26.219 8.453 1 98.75 401 ARG A C 1
ATOM 3084 O O . ARG A 1 401 ? -20.656 26.578 8.672 1 98.75 401 ARG A O 1
ATOM 3091 N N . HIS A 1 402 ? -18.844 26.469 7.328 1 98.62 402 HIS A N 1
ATOM 3092 C CA . HIS A 1 402 ? -19.531 27.094 6.211 1 98.62 402 HIS A CA 1
ATOM 3093 C C . HIS A 1 402 ? -20.766 26.312 5.809 1 98.62 402 HIS A C 1
ATOM 3095 O O . HIS A 1 402 ? -21.844 26.875 5.617 1 98.62 402 HIS A O 1
ATOM 3101 N N . ALA A 1 403 ? -20.609 25.016 5.684 1 98.69 403 ALA A N 1
ATOM 3102 C CA . ALA A 1 403 ? -21.719 24.141 5.277 1 98.69 403 ALA A CA 1
ATOM 3103 C C . ALA A 1 403 ? -22.844 24.172 6.309 1 98.69 403 ALA A C 1
ATOM 3105 O O . ALA A 1 403 ? -24.016 24 5.961 1 98.69 403 ALA A O 1
ATOM 3106 N N . LEU A 1 404 ? -22.516 24.406 7.531 1 98 404 LEU A N 1
ATOM 3107 C CA . LEU A 1 404 ? -23.5 24.438 8.609 1 98 404 LEU A CA 1
ATOM 3108 C C . LEU A 1 404 ? -24.047 25.844 8.805 1 98 404 LEU A C 1
ATOM 3110 O O . LEU A 1 404 ? -24.891 26.078 9.672 1 98 404 LEU A O 1
ATOM 3114 N N . GLY A 1 405 ? -23.562 26.797 8.094 1 97.62 405 GLY A N 1
ATOM 3115 C CA . GLY A 1 405 ? -24 28.172 8.211 1 97.62 405 GLY A CA 1
ATOM 3116 C C . GLY A 1 405 ? -23.406 28.891 9.414 1 97.62 405 GLY A C 1
ATOM 3117 O O . GLY A 1 405 ? -24 29.828 9.93 1 97.62 405 GLY A O 1
ATOM 3118 N N . LYS A 1 406 ? -22.297 28.438 9.82 1 97.94 406 LYS A N 1
ATOM 3119 C CA . LYS A 1 406 ? -21.625 29.031 10.969 1 97.94 406 LYS A CA 1
ATOM 3120 C C . LYS A 1 406 ? -20.469 29.922 10.523 1 97.94 406 LYS A C 1
ATOM 3122 O O . LYS A 1 406 ? -19.984 29.797 9.398 1 97.94 406 LYS A O 1
ATOM 3127 N N . GLU A 1 407 ? -20.031 30.75 11.414 1 97.06 407 GLU A N 1
ATOM 3128 C CA . GLU A 1 407 ? -18.906 31.641 11.125 1 97.06 407 GLU A CA 1
ATOM 3129 C C . GLU A 1 407 ? -17.594 30.859 11.086 1 97.06 407 GLU A C 1
ATOM 3131 O O . GLU A 1 407 ? -17.344 30 11.922 1 97.06 407 GLU A O 1
ATOM 3136 N N . GLU A 1 408 ? -16.781 31.188 10.156 1 97.56 408 GLU A N 1
ATOM 3137 C CA . GLU A 1 408 ? -15.469 30.547 10.016 1 97.56 408 GLU A CA 1
ATOM 3138 C C . GLU A 1 408 ? -14.492 31.031 11.07 1 97.56 408 GLU A C 1
ATOM 3140 O O . GLU A 1 408 ? -14.711 32.062 11.695 1 97.56 408 GLU A O 1
ATOM 3145 N N . ILE A 1 409 ? -13.484 30.281 11.211 1 97 409 ILE A N 1
ATOM 3146 C CA . ILE A 1 409 ? -12.516 30.609 12.258 1 97 409 ILE A CA 1
ATOM 3147 C C . ILE A 1 409 ? -11.156 30.906 11.633 1 97 409 ILE A C 1
ATOM 3149 O O . ILE A 1 409 ? -10.797 30.328 10.609 1 97 409 ILE A O 1
ATOM 3153 N N . VAL A 1 410 ? -10.406 31.828 12.242 1 96.81 410 VAL A N 1
ATOM 3154 C CA . VAL A 1 410 ? -9.031 32.156 11.875 1 96.81 410 VAL A CA 1
ATOM 3155 C C . VAL A 1 410 ? -8.109 31.922 13.07 1 96.81 410 VAL A C 1
ATOM 3157 O O . VAL A 1 410 ? -8.383 32.406 14.172 1 96.81 410 VAL A O 1
ATOM 3160 N N . LEU A 1 411 ? -7.125 31.109 12.914 1 97.19 411 LEU A N 1
ATOM 3161 C CA . LEU A 1 411 ? -6.086 30.984 13.93 1 97.19 411 LEU A CA 1
ATOM 3162 C C . LEU A 1 411 ? -5.059 32.125 13.797 1 97.19 411 LEU A C 1
ATOM 3164 O O . LEU A 1 411 ? -4.453 32.281 12.734 1 97.19 411 LEU A O 1
ATOM 3168 N N . LYS A 1 412 ? -4.855 32.781 14.836 1 95 412 LYS A N 1
ATOM 3169 C CA . LYS A 1 412 ? -3.898 33.906 14.828 1 95 412 LYS A CA 1
ATOM 3170 C C . LYS A 1 412 ? -2.471 33.375 15 1 95 412 LYS A C 1
ATOM 3172 O O . LYS A 1 412 ? -2.26 32.219 15.398 1 95 412 LYS A O 1
ATOM 3177 N N . ARG A 1 413 ? -1.508 34.219 14.695 1 94.19 413 ARG A N 1
ATOM 3178 C CA . ARG A 1 413 ? -0.091 33.906 14.844 1 94.19 413 ARG A CA 1
ATOM 3179 C C . ARG A 1 413 ? 0.261 33.625 16.297 1 94.19 413 ARG A C 1
ATOM 3181 O O . ARG A 1 413 ? 1.198 32.875 16.578 1 94.19 413 ARG A O 1
ATOM 3188 N N . SER A 1 414 ? -0.571 34.219 17.234 1 94.5 414 SER A N 1
ATOM 3189 C CA . SER A 1 414 ? -0.337 34.031 18.656 1 94.5 414 SER A CA 1
ATOM 3190 C C . SER A 1 414 ? -0.976 32.719 19.141 1 94.5 414 SER A C 1
ATOM 3192 O O . SER A 1 414 ? -0.675 32.25 20.25 1 94.5 414 SER A O 1
ATOM 3194 N N . ASP A 1 415 ? -1.826 32.156 18.344 1 95.56 415 ASP A N 1
ATOM 3195 C CA . ASP A 1 415 ? -2.588 31 18.781 1 95.56 415 ASP A CA 1
ATOM 3196 C C . ASP A 1 415 ? -1.819 29.703 18.5 1 95.56 415 ASP A C 1
ATOM 3198 O O . ASP A 1 415 ? -1.871 28.766 19.297 1 95.56 415 ASP A O 1
ATOM 3202 N N . ALA A 1 416 ? -1.19 29.688 17.359 1 97.62 416 ALA A N 1
ATOM 3203 C CA . ALA A 1 416 ? -0.641 28.422 16.906 1 97.62 416 ALA A CA 1
ATOM 3204 C C . ALA A 1 416 ? 0.364 28.625 15.773 1 97.62 416 ALA A C 1
ATOM 3206 O O . ALA A 1 416 ? 0.285 29.609 15.031 1 97.62 416 ALA A O 1
ATOM 3207 N N . TYR A 1 417 ? 1.273 27.656 15.625 1 97.88 417 TYR A N 1
ATOM 3208 C CA . TYR A 1 417 ? 2.135 27.609 14.445 1 97.88 417 TYR A CA 1
ATOM 3209 C C . TYR A 1 417 ? 1.311 27.469 13.172 1 97.88 417 TYR A C 1
ATOM 3211 O O . TYR A 1 417 ? 1.688 27.984 12.125 1 97.88 417 TYR A O 1
ATOM 3219 N N . ILE A 1 418 ? 0.176 26.797 13.203 1 98.5 418 ILE A N 1
ATOM 3220 C CA . ILE A 1 418 ? -0.738 26.703 12.07 1 98.5 418 ILE A CA 1
ATOM 3221 C C . ILE A 1 418 ? -1.161 28.109 11.641 1 98.5 418 ILE A C 1
ATOM 3223 O O . ILE A 1 418 ? -1.212 28.406 10.445 1 98.5 418 ILE A O 1
ATOM 3227 N N . GLY A 1 419 ? -1.473 28.938 12.625 1 97.81 419 GLY A N 1
ATOM 3228 C CA . GLY A 1 419 ? -1.817 30.312 12.32 1 97.81 419 GLY A CA 1
ATOM 3229 C C . GLY A 1 419 ? -0.682 31.078 11.672 1 97.81 419 GLY A C 1
ATOM 3230 O O . GLY A 1 419 ? -0.906 31.875 10.75 1 97.81 419 GLY A O 1
ATOM 3231 N N . VAL A 1 420 ? 0.533 30.875 12.18 1 96.69 420 VAL A N 1
ATOM 3232 C CA . VAL A 1 420 ? 1.72 31.516 11.625 1 96.69 420 VAL A CA 1
ATOM 3233 C C . VAL A 1 420 ? 1.88 31.109 10.156 1 96.69 420 VAL A C 1
ATOM 3235 O O . VAL A 1 420 ? 2.074 31.953 9.289 1 96.69 420 VAL A O 1
ATOM 3238 N N . MET A 1 421 ? 1.78 29.859 9.891 1 97.69 421 MET A N 1
ATOM 3239 C CA . MET A 1 421 ? 1.944 29.297 8.555 1 97.69 421 MET A CA 1
ATOM 3240 C C . MET A 1 421 ? 0.9 29.875 7.598 1 97.69 421 MET A C 1
ATOM 3242 O O . MET A 1 421 ? 1.239 30.344 6.516 1 97.69 421 MET A O 1
ATOM 3246 N N . VAL A 1 422 ? -0.356 29.797 8 1 98.12 422 VAL A N 1
ATOM 3247 C CA . VAL A 1 422 ? -1.439 30.25 7.133 1 98.12 422 VAL A CA 1
ATOM 3248 C C . VAL A 1 422 ? -1.304 31.734 6.863 1 98.12 422 VAL A C 1
ATOM 3250 O O . VAL A 1 422 ? -1.462 32.188 5.727 1 98.12 422 VAL A O 1
ATOM 3253 N N . ASP A 1 423 ? -1.013 32.5 7.898 1 96.62 423 ASP A N 1
ATOM 3254 C CA . ASP A 1 423 ? -0.839 33.938 7.73 1 96.62 423 ASP A CA 1
ATOM 3255 C C . ASP A 1 423 ? 0.302 34.25 6.762 1 96.62 423 ASP A C 1
ATOM 3257 O O . ASP A 1 423 ? 0.179 35.125 5.906 1 96.62 423 ASP A O 1
ATOM 3261 N N . ASP A 1 424 ? 1.432 33.594 6.941 1 95.5 424 ASP A N 1
ATOM 3262 C CA . ASP A 1 424 ? 2.553 33.781 6.023 1 95.5 424 ASP A CA 1
ATOM 3263 C C . ASP A 1 424 ? 2.131 33.5 4.578 1 95.5 424 ASP A C 1
ATOM 3265 O O . ASP A 1 424 ? 2.482 34.281 3.676 1 95.5 424 ASP A O 1
ATOM 3269 N N . LEU A 1 425 ? 1.424 32.469 4.371 1 96.69 425 LEU A N 1
ATOM 3270 C CA . LEU A 1 425 ? 1.042 32.062 3.029 1 96.69 425 LEU A CA 1
ATOM 3271 C C . LEU A 1 425 ? 0.112 33.062 2.381 1 96.69 425 LEU A C 1
ATOM 3273 O O . LEU A 1 425 ? 0.348 33.5 1.25 1 96.69 425 LEU A O 1
ATOM 3277 N N . VAL A 1 426 ? -0.949 33.469 3.072 1 96.44 426 VAL A N 1
ATOM 3278 C CA . VAL A 1 426 ? -2.004 34.25 2.445 1 96.44 426 VAL A CA 1
ATOM 3279 C C . VAL A 1 426 ? -1.582 35.719 2.381 1 96.44 426 VAL A C 1
ATOM 3281 O O . VAL A 1 426 ? -2.105 36.5 1.569 1 96.44 426 VAL A O 1
ATOM 3284 N N . THR A 1 427 ? -0.613 36.125 3.209 1 93.94 427 THR A N 1
ATOM 3285 C CA . THR A 1 427 ? -0.196 37.531 3.281 1 93.94 427 THR A CA 1
ATOM 3286 C C . THR A 1 427 ? 1.06 37.75 2.445 1 93.94 427 THR A C 1
ATOM 3288 O O . THR A 1 427 ? 1.13 38.719 1.678 1 93.94 427 THR A O 1
ATOM 3291 N N . LYS A 1 428 ? 2.023 36.875 2.568 1 90.88 428 LYS A N 1
ATOM 3292 C CA . LYS A 1 428 ? 3.311 37.062 1.905 1 90.88 428 LYS A CA 1
ATOM 3293 C C . LYS A 1 428 ? 3.406 36.219 0.64 1 90.88 428 LYS A C 1
ATOM 3295 O O . LYS A 1 428 ? 4.207 36.5 -0.251 1 90.88 428 LYS A O 1
ATOM 3300 N N . GLY A 1 429 ? 2.596 35.25 0.588 1 90 429 GLY A N 1
ATOM 3301 C CA . GLY A 1 429 ? 2.752 34.281 -0.496 1 90 429 GLY A CA 1
ATOM 3302 C C . GLY A 1 429 ? 3.998 33.438 -0.36 1 90 429 GLY A C 1
ATOM 3303 O O . GLY A 1 429 ? 4.582 33.344 0.723 1 90 429 GLY A O 1
ATOM 3304 N N . THR A 1 430 ? 4.277 32.688 -1.403 1 89.5 430 THR A N 1
ATOM 3305 C CA . THR A 1 430 ? 5.5 31.906 -1.42 1 89.5 430 THR A CA 1
ATOM 3306 C C . THR A 1 430 ? 5.961 31.641 -2.852 1 89.5 430 THR A C 1
ATOM 3308 O O . THR A 1 430 ? 5.137 31.453 -3.748 1 89.5 430 THR A O 1
ATOM 3311 N N . ASN A 1 431 ? 7.238 31.75 -3.037 1 89.06 431 ASN A N 1
ATOM 3312 C CA . ASN A 1 431 ? 7.816 31.531 -4.359 1 89.06 431 ASN A CA 1
ATOM 3313 C C . ASN A 1 431 ? 8.547 30.188 -4.426 1 89.06 431 ASN A C 1
ATOM 3315 O O . ASN A 1 431 ? 9.109 29.828 -5.461 1 89.06 431 ASN A O 1
ATOM 3319 N N . GLU A 1 432 ? 8.594 29.547 -3.406 1 88.94 432 GLU A N 1
ATOM 3320 C CA . GLU A 1 432 ? 9.156 28.219 -3.246 1 88.94 432 GLU A CA 1
ATOM 3321 C C . GLU A 1 432 ? 8.367 27.391 -2.23 1 88.94 432 GLU A C 1
ATOM 3323 O O . GLU A 1 432 ? 7.543 27.938 -1.49 1 88.94 432 GLU A O 1
ATOM 3328 N N . PRO A 1 433 ? 8.594 26.188 -2.246 1 91.38 433 PRO A N 1
ATOM 3329 C CA . PRO A 1 433 ? 7.863 25.406 -1.247 1 91.38 433 PRO A CA 1
ATOM 3330 C C . PRO A 1 433 ? 8.094 25.906 0.177 1 91.38 433 PRO A C 1
ATOM 3332 O O . PRO A 1 433 ? 9.219 25.844 0.682 1 91.38 433 PRO A O 1
ATOM 3335 N N . TYR A 1 434 ? 7.059 26.359 0.791 1 92.88 434 TYR A N 1
ATOM 3336 C CA . TYR A 1 434 ? 7.09 26.922 2.133 1 92.88 434 TYR A CA 1
ATOM 3337 C C . TYR A 1 434 ? 7.359 25.844 3.178 1 92.88 434 TYR A C 1
ATOM 3339 O O . TYR A 1 434 ? 6.707 24.797 3.184 1 92.88 434 TYR A O 1
ATOM 3347 N N . ARG A 1 435 ? 8.336 26.109 4.043 1 88.88 435 ARG A N 1
ATOM 3348 C CA . ARG A 1 435 ? 8.625 25.234 5.172 1 88.88 435 ARG A CA 1
ATOM 3349 C C . ARG A 1 435 ? 8.5 25.984 6.496 1 88.88 435 ARG A C 1
ATOM 3351 O O . ARG A 1 435 ? 8.961 27.125 6.617 1 88.88 435 ARG A O 1
ATOM 3358 N N . LEU A 1 436 ? 7.906 25.281 7.395 1 89.88 436 LEU A N 1
ATOM 3359 C CA . LEU A 1 436 ? 7.75 25.891 8.719 1 89.88 436 LEU A CA 1
ATOM 3360 C C . LEU A 1 436 ? 9.023 25.734 9.539 1 89.88 436 LEU A C 1
ATOM 3362 O O . LEU A 1 436 ? 9.602 24.641 9.602 1 89.88 436 LEU A O 1
ATOM 3366 N N . LEU A 1 437 ? 9.5 26.812 10.016 1 85.31 437 LEU A N 1
ATOM 3367 C CA . LEU A 1 437 ? 10.648 26.875 10.906 1 85.31 437 LEU A CA 1
ATOM 3368 C C . LEU A 1 437 ? 10.289 27.562 12.219 1 85.31 437 LEU A C 1
ATOM 3370 O O . LEU A 1 437 ? 9.359 28.375 12.266 1 85.31 437 LEU A O 1
ATOM 3374 N N . THR A 1 438 ? 11.016 27.219 13.203 1 82.06 438 THR A N 1
ATOM 3375 C CA . THR A 1 438 ? 10.758 27.844 14.5 1 82.06 438 THR A CA 1
ATOM 3376 C C . THR A 1 438 ? 11.008 29.344 14.438 1 82.06 438 THR A C 1
ATOM 3378 O O . THR A 1 438 ? 10.359 30.109 15.156 1 82.06 438 THR A O 1
ATOM 3381 N N . SER A 1 439 ? 11.82 29.766 13.586 1 79.69 439 SER A N 1
ATOM 3382 C CA . SER A 1 439 ? 12.219 31.156 13.492 1 79.69 439 SER A CA 1
ATOM 3383 C C . SER A 1 439 ? 11.086 32.031 12.93 1 79.69 439 SER A C 1
ATOM 3385 O O . SER A 1 439 ? 11.102 33.25 13.07 1 79.69 439 SER A O 1
ATOM 3387 N N . ARG A 1 440 ? 10.195 31.453 12.398 1 80.88 440 ARG A N 1
ATOM 3388 C CA . ARG A 1 440 ? 9.102 32.219 11.781 1 80.88 440 ARG A CA 1
ATOM 3389 C C . ARG A 1 440 ? 8.094 32.656 12.828 1 80.88 440 ARG A C 1
ATOM 3391 O O . ARG A 1 440 ? 7.285 33.562 12.57 1 80.88 440 ARG A O 1
ATOM 3398 N N . ALA A 1 441 ? 8.062 32.031 13.969 1 86.56 441 ALA A N 1
ATOM 3399 C CA . ALA A 1 441 ? 7.109 32.344 15.023 1 86.56 441 ALA A CA 1
ATOM 3400 C C . ALA A 1 441 ? 7.652 33.438 15.945 1 86.56 441 ALA A C 1
ATOM 3402 O O . ALA A 1 441 ? 8.781 33.344 16.438 1 86.56 441 ALA A O 1
ATOM 3403 N N . GLU A 1 442 ? 6.859 34.406 16.219 1 88.56 442 GLU A N 1
ATOM 3404 C CA . GLU A 1 442 ? 7.258 35.5 17.078 1 88.56 442 GLU A CA 1
ATOM 3405 C C . GLU A 1 442 ? 7.117 35.156 18.562 1 88.56 442 GLU A C 1
ATOM 3407 O O . GLU A 1 442 ? 7.875 35.625 19.391 1 88.56 442 GLU A O 1
ATOM 3412 N N . TYR A 1 443 ? 6.227 34.312 18.859 1 92.19 443 TYR A N 1
ATOM 3413 C CA . TYR A 1 443 ? 5.898 34.031 20.234 1 92.19 443 TYR A CA 1
ATOM 3414 C C . TYR A 1 443 ? 6.258 32.594 20.594 1 92.19 443 TYR A C 1
ATOM 3416 O O . TYR A 1 443 ? 5.402 31.812 21.031 1 92.19 443 TYR A O 1
ATOM 3424 N N . ARG A 1 444 ? 7.508 32.281 20.578 1 91.62 444 ARG A N 1
ATOM 3425 C CA . ARG A 1 444 ? 7.984 30.922 20.656 1 91.62 444 ARG A CA 1
ATOM 3426 C C . ARG A 1 444 ? 7.828 30.375 22.062 1 91.62 444 ARG A C 1
ATOM 3428 O O . ARG A 1 444 ? 7.727 29.156 22.266 1 91.62 444 ARG A O 1
ATOM 3435 N N . LEU A 1 445 ? 7.824 31.234 23.094 1 92.94 445 LEU A N 1
ATOM 3436 C CA . LEU A 1 445 ? 7.699 30.766 24.469 1 92.94 445 LEU A CA 1
ATOM 3437 C C . LEU A 1 445 ? 6.242 30.484 24.812 1 92.94 445 LEU A C 1
ATOM 3439 O O . LEU A 1 445 ? 5.949 29.828 25.812 1 92.94 445 LEU A O 1
ATOM 3443 N N . ILE A 1 446 ? 5.387 31.016 23.984 1 94.19 446 ILE A N 1
ATOM 3444 C CA . ILE A 1 446 ? 3.963 30.75 24.172 1 94.19 446 ILE A CA 1
ATOM 3445 C C . ILE A 1 446 ? 3.525 29.578 23.297 1 94.19 446 ILE A C 1
ATOM 3447 O O . ILE A 1 446 ? 2.73 28.75 23.734 1 94.19 446 ILE A O 1
ATOM 3451 N N . LEU A 1 447 ? 4.035 29.516 22.062 1 96.06 447 LEU A N 1
ATOM 3452 C CA . LEU A 1 447 ? 3.691 28.469 21.109 1 96.06 447 LEU A CA 1
ATOM 3453 C C . LEU A 1 447 ? 4.617 27.266 21.266 1 96.06 447 LEU A C 1
ATOM 3455 O O . LEU A 1 447 ? 5.453 27.016 20.391 1 96.06 447 LEU A O 1
ATOM 3459 N N . ARG A 1 448 ? 4.391 26.562 22.312 1 96 448 ARG A N 1
ATOM 3460 C CA . ARG A 1 448 ? 5.316 25.484 22.625 1 96 448 ARG A CA 1
ATOM 3461 C C . ARG A 1 448 ? 4.703 24.125 22.297 1 96 448 ARG A C 1
ATOM 3463 O O . ARG A 1 448 ? 3.49 24.016 22.109 1 96 448 ARG A O 1
ATOM 3470 N N . HIS A 1 449 ? 5.539 23.141 22.281 1 95.19 449 HIS A N 1
ATOM 3471 C CA . HIS A 1 449 ? 5.18 21.75 22.016 1 95.19 449 HIS A CA 1
ATOM 3472 C C . HIS A 1 449 ? 4.34 21.156 23.141 1 95.19 449 HIS A C 1
ATOM 3474 O O . HIS A 1 449 ? 3.475 20.312 22.906 1 95.19 449 HIS A O 1
ATOM 3480 N N . ASP A 1 450 ? 4.57 21.531 24.359 1 95.31 450 ASP A N 1
ATOM 3481 C CA . ASP A 1 450 ? 4.008 20.875 25.547 1 95.31 450 ASP A CA 1
ATOM 3482 C C . ASP A 1 450 ? 2.658 21.484 25.922 1 95.31 450 ASP A C 1
ATOM 3484 O O . ASP A 1 450 ? 1.914 20.922 26.719 1 95.31 450 ASP A O 1
ATOM 3488 N N . ASN A 1 451 ? 2.27 22.625 25.297 1 96.88 451 ASN A N 1
ATOM 3489 C CA . ASN A 1 451 ? 1.085 23.312 25.797 1 96.88 451 ASN A CA 1
ATOM 3490 C C . ASN A 1 451 ? 0.058 23.547 24.688 1 96.88 451 ASN A C 1
ATOM 3492 O O . ASN A 1 451 ? -0.761 24.469 24.781 1 96.88 451 ASN A O 1
ATOM 3496 N N . ALA A 1 452 ? 0.179 22.844 23.625 1 98 452 ALA A N 1
ATOM 3497 C CA . ALA A 1 452 ? -0.755 23.031 22.516 1 98 452 ALA A CA 1
ATOM 3498 C C . ALA A 1 452 ? -2.197 22.844 22.969 1 98 452 ALA A C 1
ATOM 3500 O O . ALA A 1 452 ? -3.105 23.516 22.484 1 98 452 ALA A O 1
ATOM 3501 N N . ASP A 1 453 ? -2.41 21.875 23.859 1 98 453 ASP A N 1
ATOM 3502 C CA . ASP A 1 453 ? -3.76 21.641 24.359 1 98 453 ASP A CA 1
ATOM 3503 C C . ASP A 1 453 ? -4.281 22.859 25.125 1 98 453 ASP A C 1
ATOM 3505 O O . ASP A 1 453 ? -5.438 23.25 24.969 1 98 453 ASP A O 1
ATOM 3509 N N . LEU A 1 454 ? -3.438 23.484 25.938 1 97.56 454 LEU A N 1
ATOM 3510 C CA . LEU A 1 454 ? -3.832 24.656 26.703 1 97.56 454 LEU A CA 1
ATOM 3511 C C . LEU A 1 454 ? -4.227 25.812 25.781 1 97.56 454 LEU A C 1
ATOM 3513 O O . LEU A 1 454 ? -5.047 26.656 26.156 1 97.56 454 LEU A O 1
ATOM 3517 N N . ARG A 1 455 ? -3.707 25.828 24.609 1 97.69 455 ARG A N 1
ATOM 3518 C CA . ARG A 1 455 ? -3.957 26.906 23.672 1 97.69 455 ARG A CA 1
ATOM 3519 C C . ARG A 1 455 ? -5.18 26.625 22.812 1 97.69 455 ARG A C 1
ATOM 3521 O O . ARG A 1 455 ? -5.91 27.531 22.438 1 97.69 455 ARG A O 1
ATOM 3528 N N . LEU A 1 456 ? -5.441 25.297 22.469 1 98.69 456 LEU A N 1
ATOM 3529 C CA . LEU A 1 456 ? -6.32 25.078 21.328 1 98.69 456 LEU A CA 1
ATOM 3530 C C . LEU A 1 456 ? -7.453 24.125 21.703 1 98.69 456 LEU A C 1
ATOM 3532 O O . LEU A 1 456 ? -8.453 24.031 20.984 1 98.69 456 LEU A O 1
ATOM 3536 N N . THR A 1 457 ? -7.363 23.375 22.797 1 98.69 457 THR A N 1
ATOM 3537 C CA . THR A 1 457 ? -8.328 22.312 23.078 1 98.69 457 THR A CA 1
ATOM 3538 C C . THR A 1 457 ? -9.711 22.906 23.344 1 98.69 457 THR A C 1
ATOM 3540 O O . THR A 1 457 ? -10.727 22.312 22.969 1 98.69 457 THR A O 1
ATOM 3543 N N . GLU A 1 458 ? -9.773 24.062 24.047 1 98.19 458 GLU A N 1
ATOM 3544 C CA . GLU A 1 458 ? -11.055 24.703 24.297 1 98.19 458 GLU A CA 1
ATOM 3545 C C . GLU A 1 458 ? -11.75 25.047 22.969 1 98.19 458 GLU A C 1
ATOM 3547 O O . GLU A 1 458 ? -12.953 24.828 22.828 1 98.19 458 GLU A O 1
ATOM 3552 N N . LEU A 1 459 ? -10.984 25.609 22.062 1 98.25 459 LEU A N 1
ATOM 3553 C CA . LEU A 1 459 ? -11.531 25.891 20.734 1 98.25 459 LEU A CA 1
ATOM 3554 C C . LEU A 1 459 ? -12 24.609 20.062 1 98.25 459 LEU A C 1
ATOM 3556 O O . LEU A 1 459 ? -13.07 24.578 19.453 1 98.25 459 LEU A O 1
ATOM 3560 N N . GLY A 1 460 ? -11.172 23.547 20.109 1 98.38 460 GLY A N 1
ATOM 3561 C CA . GLY A 1 460 ? -11.547 22.25 19.547 1 98.38 460 GLY A CA 1
ATOM 3562 C C . GLY A 1 460 ? -12.867 21.719 20.078 1 98.38 460 GLY A C 1
ATOM 3563 O O . GLY A 1 460 ? -13.648 21.125 19.344 1 98.38 460 GLY A O 1
ATOM 3564 N N . HIS A 1 461 ? -13.039 21.938 21.375 1 98.31 461 HIS A N 1
ATOM 3565 C CA . HIS A 1 461 ? -14.281 21.516 22 1 98.31 461 HIS A CA 1
ATOM 3566 C C . HIS A 1 461 ? -15.461 22.359 21.531 1 98.31 461 HIS A C 1
ATOM 3568 O O . HIS A 1 461 ? -16.531 21.828 21.234 1 98.31 461 HIS A O 1
ATOM 3574 N N . GLU A 1 462 ? -15.234 23.656 21.469 1 97.38 462 GLU A N 1
ATOM 3575 C CA . GLU A 1 462 ? -16.281 24.594 21.031 1 97.38 462 GLU A CA 1
ATOM 3576 C C . GLU A 1 462 ? -16.766 24.25 19.625 1 97.38 462 GLU A C 1
ATOM 3578 O O . GLU A 1 462 ? -17.969 24.328 19.344 1 97.38 462 GLU A O 1
ATOM 3583 N N . ILE A 1 463 ? -15.906 23.812 18.797 1 96.62 463 ILE A N 1
ATOM 3584 C CA . ILE A 1 463 ? -16.25 23.578 17.391 1 96.62 463 ILE A CA 1
ATOM 3585 C C . ILE A 1 463 ? -16.797 22.156 17.234 1 96.62 463 ILE A C 1
ATOM 3587 O O . ILE A 1 463 ? -17.344 21.812 16.188 1 96.62 463 ILE A O 1
ATOM 3591 N N . GLY A 1 464 ? -16.578 21.266 18.219 1 96.31 464 GLY A N 1
ATOM 3592 C CA . GLY A 1 464 ? -17.203 19.953 18.203 1 96.31 464 GLY A CA 1
ATOM 3593 C C . GLY A 1 464 ? -16.25 18.844 17.844 1 96.31 464 GLY A C 1
ATOM 3594 O O . GLY A 1 464 ? -16.656 17.719 17.594 1 96.31 464 GLY A O 1
ATOM 3595 N N . LEU A 1 465 ? -14.977 19.047 17.828 1 98.12 465 LEU A N 1
ATOM 3596 C CA . LEU A 1 465 ? -14 18.047 17.422 1 98.12 465 LEU A CA 1
ATOM 3597 C C . LEU A 1 465 ? -13.422 17.312 18.625 1 98.12 465 LEU A C 1
ATOM 3599 O O . LEU A 1 465 ? -12.828 16.25 18.484 1 98.12 465 LEU A O 1
ATOM 3603 N N . ILE A 1 466 ? -13.508 17.906 19.812 1 98.06 466 ILE A N 1
ATOM 3604 C CA . ILE A 1 466 ? -13.047 17.297 21.062 1 98.06 466 ILE A CA 1
ATOM 3605 C C . ILE A 1 466 ? -14.234 16.766 21.844 1 98.06 466 ILE A C 1
ATOM 3607 O O . ILE A 1 466 ? -15.164 17.516 22.172 1 98.06 466 ILE A O 1
ATOM 3611 N N . SER A 1 467 ? -14.18 15.516 22.172 1 97.06 467 SER A N 1
ATOM 3612 C CA . SER A 1 467 ? -15.273 14.906 22.906 1 97.06 467 SER A CA 1
ATOM 3613 C C . SER A 1 467 ? -15.367 15.469 24.328 1 97.06 467 SER A C 1
ATOM 3615 O O . SER A 1 467 ? -14.406 16.047 24.828 1 97.06 467 SER A O 1
ATOM 3617 N N . ASP A 1 468 ? -16.5 15.281 24.922 1 97.88 468 ASP A N 1
ATOM 3618 C CA . ASP A 1 468 ? -16.703 15.711 26.312 1 97.88 468 ASP A CA 1
ATOM 3619 C C . ASP A 1 468 ? -15.734 15 27.25 1 97.88 468 ASP A C 1
ATOM 3621 O O . ASP A 1 468 ? -15.203 15.609 28.172 1 97.88 468 ASP A O 1
ATOM 3625 N N . GLU A 1 469 ? -15.539 13.758 26.953 1 97.81 469 GLU A N 1
ATOM 3626 C CA . GLU A 1 469 ? -14.641 12.969 27.797 1 97.81 469 GLU A CA 1
ATOM 3627 C C . GLU A 1 469 ? -13.219 13.508 27.734 1 97.81 469 GLU A C 1
ATOM 3629 O O . GLU A 1 469 ? -12.578 13.695 28.766 1 97.81 469 GLU A O 1
ATOM 3634 N N . ARG A 1 470 ? -12.773 13.773 26.531 1 97.38 470 ARG A N 1
ATOM 3635 C CA . ARG A 1 470 ? -11.43 14.32 26.359 1 97.38 470 ARG A CA 1
ATOM 3636 C C . ARG A 1 470 ? -11.336 15.727 26.953 1 97.38 470 ARG A C 1
ATOM 3638 O O . ARG A 1 470 ? -10.312 16.094 27.531 1 97.38 470 ARG A O 1
ATOM 3645 N N . TYR A 1 471 ? -12.344 16.5 26.812 1 98.25 471 TYR A N 1
ATOM 3646 C CA . TYR A 1 471 ? -12.367 17.875 27.328 1 98.25 471 TYR A CA 1
ATOM 3647 C C . TYR A 1 471 ? -12.312 17.875 28.859 1 98.25 471 TYR A C 1
ATOM 3649 O O . TYR A 1 471 ? -11.641 18.719 29.453 1 98.25 471 TYR A O 1
ATOM 3657 N N . GLU A 1 472 ? -13.016 16.938 29.453 1 98.31 472 GLU A N 1
ATOM 3658 C CA . GLU A 1 472 ? -13.008 16.844 30.906 1 98.31 472 GLU A CA 1
ATOM 3659 C C . GLU A 1 472 ? -11.609 16.547 31.438 1 98.31 472 GLU A C 1
ATOM 3661 O O . GLU A 1 472 ? -11.203 17.094 32.469 1 98.31 472 GLU A O 1
ATOM 3666 N N . LYS A 1 473 ? -10.977 15.648 30.719 1 97.19 473 LYS A N 1
ATOM 3667 C CA . LYS A 1 473 ? -9.602 15.344 31.109 1 97.19 473 LYS A CA 1
ATOM 3668 C C . LYS A 1 473 ? -8.719 16.578 30.984 1 97.19 473 LYS A C 1
ATOM 3670 O O . LYS A 1 473 ? -7.836 16.797 31.828 1 97.19 473 LYS A O 1
ATOM 3675 N N . PHE A 1 474 ? -8.953 17.375 30.047 1 97.69 474 PHE A N 1
ATOM 3676 C CA . PHE A 1 474 ? -8.219 18.625 29.828 1 97.69 474 PHE A CA 1
ATOM 3677 C C . PHE A 1 474 ? -8.492 19.609 30.953 1 97.69 474 PHE A C 1
ATOM 3679 O O . PHE A 1 474 ? -7.57 20.234 31.484 1 97.69 474 PHE A O 1
ATOM 3686 N N . LEU A 1 475 ? -9.672 19.75 31.312 1 98 475 LEU A N 1
ATOM 3687 C CA . LEU A 1 475 ? -10.047 20.656 32.406 1 98 475 LEU A CA 1
ATOM 3688 C C . LEU A 1 475 ? -9.422 20.219 33.719 1 98 475 LEU A C 1
ATOM 3690 O O . LEU A 1 475 ? -9.039 21.047 34.531 1 98 475 LEU A O 1
ATOM 3694 N N . GLU A 1 476 ? -9.344 18.906 33.875 1 97.44 476 GLU A N 1
ATOM 3695 C CA . GLU A 1 476 ? -8.68 18.391 35.062 1 97.44 476 GLU A CA 1
ATOM 3696 C C . GLU A 1 476 ? -7.207 18.781 35.094 1 97.44 476 GLU A C 1
ATOM 3698 O O . GLU A 1 476 ? -6.672 19.141 36.156 1 97.44 476 GLU A O 1
ATOM 3703 N N . LYS A 1 477 ? -6.617 18.672 34 1 97 477 LYS A N 1
ATOM 3704 C CA . LYS A 1 477 ? -5.219 19.094 33.875 1 97 477 LYS A CA 1
ATOM 3705 C C . LYS A 1 477 ? -5.066 20.578 34.188 1 97 477 LYS A C 1
ATOM 3707 O O . LYS A 1 477 ? -4.176 20.969 34.969 1 97 477 LYS A O 1
ATOM 3712 N N . LYS A 1 478 ? -5.867 21.391 33.656 1 97.06 478 LYS A N 1
ATOM 3713 C CA . LYS A 1 478 ? -5.84 22.844 33.875 1 97.06 478 LYS A CA 1
ATOM 3714 C C . LYS A 1 478 ? -6.02 23.172 35.344 1 97.06 478 LYS A C 1
ATOM 3716 O O . LYS A 1 478 ? -5.324 24.031 35.875 1 97.06 478 LYS A O 1
ATOM 3721 N N . LYS A 1 479 ? -6.93 22.469 35.969 1 97.44 479 LYS A N 1
ATOM 3722 C CA . LYS A 1 479 ? -7.199 22.656 37.375 1 97.44 479 LYS A CA 1
ATOM 3723 C C . LYS A 1 479 ? -5.992 22.266 38.219 1 97.44 479 LYS A C 1
ATOM 3725 O O . LYS A 1 479 ? -5.629 22.984 39.156 1 97.44 479 LYS A O 1
ATOM 3730 N N . ALA A 1 480 ? -5.422 21.172 37.875 1 97.62 480 ALA A N 1
ATOM 3731 C CA . ALA A 1 480 ? -4.242 20.719 38.625 1 97.62 480 ALA A CA 1
ATOM 3732 C C . ALA A 1 480 ? -3.113 21.734 38.531 1 97.62 480 ALA A C 1
ATOM 3734 O O . ALA A 1 480 ? -2.408 21.969 39.531 1 97.62 480 ALA A O 1
ATOM 3735 N N . ILE A 1 481 ? -2.924 22.281 37.406 1 97.44 481 ILE A N 1
ATOM 3736 C CA . ILE A 1 481 ? -1.888 23.281 37.219 1 97.44 481 ILE A CA 1
ATOM 3737 C C . ILE A 1 481 ? -2.176 24.484 38.125 1 97.44 481 ILE A C 1
ATOM 3739 O O . ILE A 1 481 ? -1.296 24.953 38.844 1 97.44 481 ILE A O 1
ATOM 3743 N N . LYS A 1 482 ? -3.385 25 38.125 1 96.88 482 LYS A N 1
ATOM 3744 C CA . LYS A 1 482 ? -3.775 26.172 38.875 1 96.88 482 LYS A CA 1
ATOM 3745 C C . LYS A 1 482 ? -3.658 25.922 40.375 1 96.88 482 LYS A C 1
ATOM 3747 O O . LYS A 1 482 ? -3.205 26.797 41.125 1 96.88 482 LYS A O 1
ATOM 3752 N N . GLU A 1 483 ? -4.07 24.797 40.781 1 97.12 483 GLU A N 1
ATOM 3753 C CA . GLU A 1 483 ? -4.008 24.438 42.188 1 97.12 483 GLU A CA 1
ATOM 3754 C C . GLU A 1 483 ? -2.564 24.359 42.688 1 97.12 483 GLU A C 1
ATOM 3756 O O . GLU A 1 483 ? -2.248 24.812 43.781 1 97.12 483 GLU A O 1
ATOM 3761 N N . GLU A 1 484 ? -1.776 23.75 41.906 1 97.25 484 GLU A N 1
ATOM 3762 C CA . GLU A 1 484 ? -0.38 23.641 42.312 1 97.25 484 GLU A CA 1
ATOM 3763 C C . GLU A 1 484 ? 0.316 24.984 42.312 1 97.25 484 GLU A C 1
ATOM 3765 O O . GLU A 1 484 ? 1.166 25.266 43.156 1 97.25 484 GLU A O 1
ATOM 3770 N N . GLU A 1 485 ? 0.055 25.797 41.312 1 96.56 485 GLU A N 1
ATOM 3771 C CA . GLU A 1 485 ? 0.576 27.172 41.312 1 96.56 485 GLU A CA 1
ATOM 3772 C C . GLU A 1 485 ? 0.201 27.906 42.594 1 96.56 485 GLU A C 1
ATOM 3774 O O . GLU A 1 485 ? 1.055 28.516 43.219 1 96.56 485 GLU A O 1
ATOM 3779 N N . ALA A 1 486 ? -1.034 27.812 42.969 1 96.56 486 ALA A N 1
ATOM 3780 C CA . ALA A 1 486 ? -1.516 28.453 44.188 1 96.56 486 ALA A CA 1
ATOM 3781 C C . ALA A 1 486 ? -0.788 27.906 45.406 1 96.56 486 ALA A C 1
ATOM 3783 O O . ALA A 1 486 ? -0.429 28.656 46.312 1 96.56 486 ALA A O 1
ATOM 3784 N N . ARG A 1 487 ? -0.595 26.641 45.375 1 96.94 487 ARG A N 1
ATOM 3785 C CA . ARG A 1 487 ? 0.099 26 46.5 1 96.94 487 ARG A CA 1
ATOM 3786 C C . ARG A 1 487 ? 1.533 26.516 46.594 1 96.94 487 ARG A C 1
ATOM 3788 O O . ARG A 1 487 ? 1.982 26.875 47.688 1 96.94 487 ARG A O 1
ATOM 3795 N N . LEU A 1 488 ? 2.234 26.547 45.531 1 97.12 488 LEU A N 1
ATOM 3796 C CA . LEU A 1 488 ? 3.635 26.969 45.531 1 97.12 488 LEU A CA 1
ATOM 3797 C C . LEU A 1 488 ? 3.768 28.438 45.875 1 97.12 488 LEU A C 1
ATOM 3799 O O . LEU A 1 488 ? 4.789 28.859 46.438 1 97.12 488 LEU A O 1
ATOM 3803 N N . GLU A 1 489 ? 2.699 29.172 45.656 1 96.56 489 GLU A N 1
ATOM 3804 C CA . GLU A 1 489 ? 2.703 30.594 45.938 1 96.56 489 GLU A CA 1
ATOM 3805 C C . GLU A 1 489 ? 2.316 30.844 47.406 1 96.56 489 GLU A C 1
ATOM 3807 O O . GLU A 1 489 ? 2.393 31.984 47.875 1 96.56 489 GLU A O 1
ATOM 3812 N N . SER A 1 490 ? 1.941 29.828 48.094 1 96.31 490 SER A N 1
ATOM 3813 C CA . SER A 1 490 ? 1.497 29.984 49.469 1 96.31 490 SER A CA 1
ATOM 3814 C C . SER A 1 490 ? 2.512 29.406 50.469 1 96.31 490 SER A C 1
ATOM 3816 O O . SER A 1 490 ? 2.494 29.719 51.656 1 96.31 490 SER A O 1
ATOM 3818 N N . ILE A 1 491 ? 3.389 28.562 49.938 1 96.5 491 ILE A N 1
ATOM 3819 C CA . ILE A 1 491 ? 4.348 27.875 50.812 1 96.5 491 ILE A CA 1
ATOM 3820 C C . ILE A 1 491 ? 5.652 28.672 50.844 1 96.5 491 ILE A C 1
ATOM 3822 O O . ILE A 1 491 ? 6.164 29.078 49.812 1 96.5 491 ILE A O 1
ATOM 3826 N N . ARG A 1 492 ? 6.195 28.844 52.031 1 96.06 492 ARG A N 1
ATOM 3827 C CA . ARG A 1 492 ? 7.473 29.531 52.188 1 96.06 492 ARG A CA 1
ATOM 3828 C C . ARG A 1 492 ? 8.562 28.562 52.625 1 96.06 492 ARG A C 1
ATOM 3830 O O . ARG A 1 492 ? 8.336 27.719 53.5 1 96.06 492 ARG A O 1
ATOM 3837 N N . ILE A 1 493 ? 9.656 28.656 51.938 1 96.5 493 ILE A N 1
ATOM 3838 C CA . ILE A 1 493 ? 10.836 27.875 52.312 1 96.5 493 ILE A CA 1
ATOM 3839 C C . ILE A 1 493 ? 11.727 28.703 53.25 1 96.5 493 ILE A C 1
ATOM 3841 O O . ILE A 1 493 ? 12.219 29.766 52.844 1 96.5 493 ILE A O 1
ATOM 3845 N N . LYS A 1 494 ? 11.984 28.203 54.344 1 95.06 494 LYS A N 1
ATOM 3846 C CA . LYS A 1 494 ? 12.805 28.891 55.344 1 95.06 494 LYS A CA 1
ATOM 3847 C C . LYS A 1 494 ? 14.266 28.484 55.219 1 95.06 494 LYS A C 1
ATOM 3849 O O . LYS A 1 494 ? 14.57 27.344 54.844 1 95.06 494 LYS A O 1
ATOM 3854 N N . PRO A 1 495 ? 15.078 29.469 55.562 1 94.62 495 PRO A N 1
ATOM 3855 C CA . PRO A 1 495 ? 16.5 29.109 55.594 1 94.62 495 PRO A CA 1
ATOM 3856 C C . PRO A 1 495 ? 16.797 27.984 56.562 1 94.62 495 PRO A C 1
ATOM 3858 O O . PRO A 1 495 ? 16.281 28 57.688 1 94.62 495 PRO A O 1
ATOM 3861 N N . CYS A 1 496 ? 17.438 26.984 56.125 1 93.75 496 CYS A N 1
ATOM 3862 C CA . CYS A 1 496 ? 17.938 25.891 56.969 1 93.75 496 CYS A CA 1
ATOM 3863 C C . CYS A 1 496 ? 19.188 25.266 56.344 1 93.75 496 CYS A C 1
ATOM 3865 O O . CYS A 1 496 ? 19.562 25.562 55.219 1 93.75 496 CYS A O 1
ATOM 3867 N N . LYS A 1 497 ? 19.734 24.375 57.094 1 93.88 497 LYS A N 1
ATOM 3868 C CA . LYS A 1 497 ? 21 23.781 56.688 1 93.88 497 LYS A CA 1
ATOM 3869 C C . LYS A 1 497 ? 20.875 23.031 55.375 1 93.88 497 LYS A C 1
ATOM 3871 O O . LYS A 1 497 ? 21.734 23.156 54.5 1 93.88 497 LYS A O 1
ATOM 3876 N N . GLU A 1 498 ? 19.797 22.328 55.25 1 94.38 498 GLU A N 1
ATOM 3877 C CA . GLU A 1 498 ? 19.578 21.516 54.031 1 94.38 498 GLU A CA 1
ATOM 3878 C C . GLU A 1 498 ? 19.422 22.375 52.812 1 94.38 498 GLU A C 1
ATOM 3880 O O . GLU A 1 498 ? 19.969 22.078 51.75 1 94.38 498 GLU A O 1
ATOM 3885 N N . VAL A 1 499 ? 18.672 23.438 52.875 1 96 499 VAL A N 1
ATOM 3886 C CA . VAL A 1 499 ? 18.422 24.359 51.781 1 96 499 VAL A CA 1
ATOM 3887 C C . VAL A 1 499 ? 19.719 25.078 51.406 1 96 499 VAL A C 1
ATOM 3889 O O . VAL A 1 499 ? 20.047 25.219 50.25 1 96 499 VAL A O 1
ATOM 3892 N N . ASP A 1 500 ? 20.438 25.484 52.469 1 94.81 500 ASP A N 1
ATOM 3893 C CA . ASP A 1 500 ? 21.672 26.203 52.25 1 94.81 500 ASP A CA 1
ATOM 3894 C C . ASP A 1 500 ? 22.719 25.328 51.562 1 94.81 500 ASP A C 1
ATOM 3896 O O . ASP A 1 500 ? 23.438 25.797 50.688 1 94.81 500 ASP A O 1
ATOM 3900 N N . GLU A 1 501 ? 22.719 24.141 52 1 95.62 501 GLU A N 1
ATOM 3901 C CA . GLU A 1 501 ? 23.672 23.203 51.406 1 95.62 501 GLU A CA 1
ATOM 3902 C C . GLU A 1 501 ? 23.344 22.969 49.938 1 95.62 501 GLU A C 1
ATOM 3904 O O . GLU A 1 501 ? 24.25 22.859 49.094 1 95.62 501 GLU A O 1
ATOM 3909 N N . TYR A 1 502 ? 22.047 22.828 49.625 1 95.56 502 TYR A N 1
ATOM 3910 C CA . TYR A 1 502 ? 21.609 22.625 48.25 1 95.56 502 TYR A CA 1
ATOM 3911 C C . TYR A 1 502 ? 21.984 23.828 47.375 1 95.56 502 TYR A C 1
ATOM 3913 O O . TYR A 1 502 ? 22.516 23.656 46.281 1 95.56 502 TYR A O 1
ATOM 3921 N N . LEU A 1 503 ? 21.797 25.016 47.875 1 96.12 503 LEU A N 1
ATOM 3922 C CA . LEU A 1 503 ? 22.078 26.234 47.156 1 96.12 503 LEU A CA 1
ATOM 3923 C C . LEU A 1 503 ? 23.594 26.422 46.969 1 96.12 503 LEU A C 1
ATOM 3925 O O . LEU A 1 503 ? 24.031 26.766 45.875 1 96.12 503 LEU A O 1
ATOM 3929 N N . GLU A 1 504 ? 24.281 26.109 47.938 1 94.75 504 GLU A N 1
ATOM 3930 C CA . GLU A 1 504 ? 25.734 26.266 47.875 1 94.75 504 GLU A CA 1
ATOM 3931 C C . GLU A 1 504 ? 26.344 25.25 46.906 1 94.75 504 GLU A C 1
ATOM 3933 O O . GLU A 1 504 ? 27.328 25.562 46.219 1 94.75 504 GLU A O 1
ATOM 3938 N N . LYS A 1 505 ? 25.781 24.125 46.938 1 95.62 505 LYS A N 1
ATOM 3939 C CA . LYS A 1 505 ? 26.25 23.094 46.031 1 95.62 505 LYS A CA 1
ATOM 3940 C C . LYS A 1 505 ? 26.094 23.531 44.562 1 95.62 505 LYS A C 1
ATOM 3942 O O . LYS A 1 505 ? 26.859 23.109 43.688 1 95.62 505 LYS A O 1
ATOM 3947 N N . HIS A 1 506 ? 25.156 24.375 44.281 1 95.69 506 HIS A N 1
ATOM 3948 C CA . HIS A 1 506 ? 24.906 24.844 42.938 1 95.69 506 HIS A CA 1
ATOM 3949 C C . HIS A 1 506 ? 25.484 26.234 42.719 1 95.69 506 HIS A C 1
ATOM 3951 O O . HIS A 1 506 ? 25.141 26.891 41.719 1 95.69 506 HIS A O 1
ATOM 3957 N N . GLY A 1 507 ? 26.234 26.75 43.719 1 93.75 507 GLY A N 1
ATOM 3958 C CA . GLY A 1 507 ? 26.953 28 43.562 1 93.75 507 GLY A CA 1
ATOM 3959 C C . GLY A 1 507 ? 26.125 29.203 43.938 1 93.75 507 GLY A C 1
ATOM 3960 O O . GLY A 1 507 ? 26.469 30.344 43.594 1 93.75 507 GLY A O 1
ATOM 3961 N N . ASP A 1 508 ? 25 29 44.5 1 93.94 508 ASP A N 1
ATOM 3962 C CA . ASP A 1 508 ? 24.125 30.078 44.938 1 93.94 508 ASP A CA 1
ATOM 3963 C C . ASP A 1 508 ? 24.344 30.406 46.406 1 93.94 508 ASP A C 1
ATOM 3965 O O . ASP A 1 508 ? 24.953 29.641 47.156 1 93.94 508 ASP A O 1
ATOM 3969 N N . ARG A 1 509 ? 23.922 31.594 46.875 1 92.62 509 ARG A N 1
ATOM 3970 C CA . ARG A 1 509 ? 24.062 32 48.25 1 92.62 509 ARG A CA 1
ATOM 3971 C C . ARG A 1 509 ? 22.922 31.469 49.094 1 92.62 509 ARG A C 1
ATOM 3973 O O . ARG A 1 509 ? 21.812 31.25 48.594 1 92.62 509 ARG A O 1
ATOM 3980 N N . ALA A 1 510 ? 23.344 31.266 50.406 1 92.69 510 ALA A N 1
ATOM 3981 C CA . ALA A 1 510 ? 22.344 30.812 51.344 1 92.69 510 ALA A CA 1
ATOM 3982 C C . ALA A 1 510 ? 21.203 31.828 51.469 1 92.69 510 ALA A C 1
ATOM 3984 O O . ALA A 1 510 ? 21.375 33 51.188 1 92.69 510 ALA A O 1
ATOM 3985 N N . LEU A 1 511 ? 20.031 31.328 51.844 1 92.88 511 LEU A N 1
ATOM 3986 C CA . LEU A 1 511 ? 18.859 32.188 51.969 1 92.88 511 LEU A CA 1
ATOM 3987 C C . LEU A 1 511 ? 19 33.125 53.188 1 92.88 511 LEU A C 1
ATOM 3989 O O . LEU A 1 511 ? 19.391 32.688 54.25 1 92.88 511 LEU A O 1
ATOM 3993 N N . LYS A 1 512 ? 18.812 34.344 53 1 91.94 512 LYS A N 1
ATOM 3994 C CA . LYS A 1 512 ? 18.781 35.281 54.094 1 91.94 512 LYS A CA 1
ATOM 3995 C C . LYS A 1 512 ? 17.438 35.281 54.812 1 91.94 512 LYS A C 1
ATOM 3997 O O . LYS A 1 512 ? 17.375 35.375 56.031 1 91.94 512 LYS A O 1
ATOM 4002 N N . ASP A 1 513 ? 16.406 35.281 54.062 1 93.31 513 ASP A N 1
ATOM 4003 C CA . ASP A 1 513 ? 15.039 35.219 54.531 1 93.31 513 ASP A CA 1
ATOM 4004 C C . ASP A 1 513 ? 14.242 34.125 53.812 1 93.31 513 ASP A C 1
ATOM 4006 O O . ASP A 1 513 ? 14.711 33.562 52.844 1 93.31 513 ASP A O 1
ATOM 4010 N N . GLY A 1 514 ? 13.188 33.812 54.375 1 94.31 514 GLY A N 1
ATOM 4011 C CA . GLY A 1 514 ? 12.305 32.875 53.719 1 94.31 514 GLY A CA 1
ATOM 4012 C C . GLY A 1 514 ? 11.852 33.312 52.344 1 94.31 514 GLY A C 1
ATOM 4013 O O . GLY A 1 514 ? 11.648 34.5 52.125 1 94.31 514 GLY A O 1
ATOM 4014 N N . VAL A 1 515 ? 11.758 32.375 51.5 1 95.69 515 VAL A N 1
ATOM 4015 C CA . VAL A 1 515 ? 11.32 32.688 50.125 1 95.69 515 VAL A CA 1
ATOM 4016 C C . VAL A 1 515 ? 10.156 31.781 49.75 1 95.69 515 VAL A C 1
ATOM 4018 O O . VAL A 1 515 ? 10.023 30.672 50.281 1 95.69 515 VAL A O 1
ATOM 4021 N N . LEU A 1 516 ? 9.297 32.312 48.906 1 96.44 516 LEU A N 1
ATOM 4022 C CA . LEU A 1 516 ? 8.195 31.5 48.438 1 96.44 516 LEU A CA 1
ATOM 4023 C C . LEU A 1 516 ? 8.711 30.344 47.594 1 96.44 516 LEU A C 1
ATOM 4025 O O . LEU A 1 516 ? 9.68 30.5 46.844 1 96.44 516 LEU A O 1
ATOM 4029 N N . ALA A 1 517 ? 8.016 29.219 47.688 1 97.38 517 ALA A N 1
ATOM 4030 C CA . ALA A 1 517 ? 8.375 28.047 46.906 1 97.38 517 ALA A CA 1
ATOM 4031 C C . ALA A 1 517 ? 8.367 28.375 45.406 1 97.38 517 ALA A C 1
ATOM 4033 O O . ALA A 1 517 ? 9.203 27.859 44.656 1 97.38 517 ALA A O 1
ATOM 4034 N N . SER A 1 518 ? 7.414 29.172 44.938 1 96.75 518 SER A N 1
ATOM 4035 C CA . SER A 1 518 ? 7.324 29.609 43.562 1 96.75 518 SER A CA 1
ATOM 4036 C C . SER A 1 518 ? 8.586 30.344 43.125 1 96.75 518 SER A C 1
ATOM 4038 O O . SER A 1 518 ? 9.117 30.109 42.031 1 96.75 518 SER A O 1
ATOM 4040 N N . ASP A 1 519 ? 9.109 31.156 44 1 95.62 519 ASP A N 1
ATOM 4041 C CA . ASP A 1 519 ? 10.312 31.922 43.719 1 95.62 519 ASP A CA 1
ATOM 4042 C C . ASP A 1 519 ? 11.555 31.031 43.719 1 95.62 519 ASP A C 1
ATOM 4044 O O . ASP A 1 519 ? 12.477 31.25 42.906 1 95.62 519 ASP A O 1
ATOM 4048 N N . PHE A 1 520 ? 11.539 30.125 44.594 1 96.5 520 PHE A N 1
ATOM 4049 C CA . PHE A 1 520 ? 12.648 29.172 44.656 1 96.5 520 PHE A CA 1
ATOM 4050 C C . PHE A 1 520 ? 12.742 28.375 43.375 1 96.5 520 PHE A C 1
ATOM 4052 O O . PHE A 1 520 ? 13.844 28.109 42.875 1 96.5 520 PHE A O 1
ATOM 4059 N N . LEU A 1 521 ? 11.625 28.031 42.781 1 96.69 521 LEU A N 1
ATOM 4060 C CA . LEU A 1 521 ? 11.539 27.188 41.594 1 96.69 521 LEU A CA 1
ATOM 4061 C C . LEU A 1 521 ? 12 27.953 40.344 1 96.69 521 LEU A C 1
ATOM 4063 O O . LEU A 1 521 ? 12.336 27.359 39.344 1 96.69 521 LEU A O 1
ATOM 4067 N N . ARG A 1 522 ? 12.102 29.219 40.406 1 95.56 522 ARG A N 1
ATOM 4068 C CA . ARG A 1 522 ? 12.516 30.047 39.281 1 95.56 522 ARG A CA 1
ATOM 4069 C C . ARG A 1 522 ? 14 29.859 38.969 1 95.56 522 ARG A C 1
ATOM 4071 O O . ARG A 1 522 ? 14.469 30.219 37.906 1 95.56 522 ARG A O 1
ATOM 4078 N N . ARG A 1 523 ? 14.719 29.344 40 1 93.75 523 ARG A N 1
ATOM 4079 C CA . ARG A 1 523 ? 16.141 29.078 39.781 1 93.75 523 ARG A CA 1
ATOM 4080 C C . ARG A 1 523 ? 16.344 28.016 38.719 1 93.75 523 ARG A C 1
ATOM 4082 O O . ARG A 1 523 ? 15.703 26.969 38.75 1 93.75 523 ARG A O 1
ATOM 4089 N N . PRO A 1 524 ? 17.25 28.203 37.812 1 90.38 524 PRO A N 1
ATOM 4090 C CA . PRO A 1 524 ? 17.391 27.344 36.625 1 90.38 524 PRO A CA 1
ATOM 4091 C C . PRO A 1 524 ? 17.719 25.891 37 1 90.38 524 PRO A C 1
ATOM 4093 O O . PRO A 1 524 ? 17.312 24.969 36.312 1 90.38 524 PRO A O 1
ATOM 4096 N N . TYR A 1 525 ? 18.406 25.703 38.031 1 93.88 525 TYR A N 1
ATOM 4097 C CA . TYR A 1 525 ? 18.891 24.359 38.375 1 93.88 525 TYR A CA 1
ATOM 4098 C C . TYR A 1 525 ? 17.906 23.625 39.281 1 93.88 525 TYR A C 1
ATOM 4100 O O . TYR A 1 525 ? 18.078 22.438 39.531 1 93.88 525 TYR A O 1
ATOM 4108 N N . VAL A 1 526 ? 16.891 24.281 39.75 1 96.12 526 VAL A N 1
ATOM 4109 C CA . VAL A 1 526 ? 15.938 23.656 40.688 1 96.12 526 VAL A CA 1
ATOM 4110 C C . VAL A 1 526 ? 14.812 22.984 39.906 1 96.12 526 VAL A C 1
ATOM 4112 O O . VAL A 1 526 ? 14.133 23.625 39.094 1 96.12 526 VAL A O 1
ATOM 4115 N N . THR A 1 527 ? 14.617 21.719 40.094 1 96 527 THR A N 1
ATOM 4116 C CA . THR A 1 527 ? 13.5 20.984 39.5 1 96 527 THR A CA 1
ATOM 4117 C C . THR A 1 527 ? 12.352 20.859 40.5 1 96 527 THR A C 1
ATOM 4119 O O . THR A 1 527 ? 12.531 21.109 41.688 1 96 527 THR A O 1
ATOM 4122 N N . TYR A 1 528 ? 11.242 20.516 39.969 1 97.06 528 TYR A N 1
ATOM 4123 C CA . TYR A 1 528 ? 10.109 20.266 40.844 1 97.06 528 TYR A CA 1
ATOM 4124 C C . TYR A 1 528 ? 10.422 19.156 41.844 1 97.06 528 TYR A C 1
ATOM 4126 O O . TYR A 1 528 ? 10.039 19.219 43 1 97.06 528 TYR A O 1
ATOM 4134 N N . ALA A 1 529 ? 11.094 18.156 41.375 1 95.81 529 ALA A N 1
ATOM 4135 C CA . ALA A 1 529 ? 11.5 17.062 42.25 1 95.81 529 ALA A CA 1
ATOM 4136 C C . ALA A 1 529 ? 12.414 17.562 43.344 1 95.81 529 ALA A C 1
ATOM 4138 O O . ALA A 1 529 ? 12.312 17.094 44.5 1 95.81 529 ALA A O 1
ATOM 4139 N N . ASP A 1 530 ? 13.32 18.438 43.094 1 95.81 530 ASP A N 1
ATOM 4140 C CA . ASP A 1 530 ? 14.188 19.031 44.094 1 95.81 530 ASP A CA 1
ATOM 4141 C C . ASP A 1 530 ? 13.375 19.828 45.125 1 95.81 530 ASP A C 1
ATOM 4143 O O . ASP A 1 530 ? 13.648 19.75 46.312 1 95.81 530 ASP A O 1
ATOM 4147 N N . LEU A 1 531 ? 12.484 20.547 44.562 1 96.12 531 LEU A N 1
ATOM 4148 C CA . LEU A 1 531 ? 11.648 21.406 45.406 1 96.12 531 LEU A CA 1
ATOM 4149 C C . LEU A 1 531 ? 10.914 20.578 46.438 1 96.12 531 LEU A C 1
ATOM 4151 O O . LEU A 1 531 ? 10.742 21.031 47.594 1 96.12 531 LEU A O 1
ATOM 4155 N N . LEU A 1 532 ? 10.516 19.391 46.094 1 95.62 532 LEU A N 1
ATOM 4156 C CA . LEU A 1 532 ? 9.727 18.531 46.969 1 95.62 532 LEU A CA 1
ATOM 4157 C C . LEU A 1 532 ? 10.547 18.062 48.156 1 95.62 532 LEU A C 1
ATOM 4159 O O . LEU A 1 532 ? 9.992 17.578 49.156 1 95.62 532 LEU A O 1
ATOM 4163 N N . HIS A 1 533 ? 11.859 18.234 48.094 1 94.62 533 HIS A N 1
ATOM 4164 C CA . HIS A 1 533 ? 12.703 17.922 49.219 1 94.62 533 HIS A CA 1
ATOM 4165 C C . HIS A 1 533 ? 12.594 19.016 50.312 1 94.62 533 HIS A C 1
ATOM 4167 O O . HIS A 1 533 ? 12.945 18.781 51.469 1 94.62 533 HIS A O 1
ATOM 4173 N N . PHE A 1 534 ? 12.109 20.141 49.938 1 95.69 534 PHE A N 1
ATOM 4174 C CA . PHE A 1 534 ? 12.125 21.281 50.844 1 95.69 534 PHE A CA 1
ATOM 4175 C C . PHE A 1 534 ? 10.711 21.656 51.281 1 95.69 534 PHE A C 1
ATOM 4177 O O . PHE A 1 534 ? 10.523 22.422 52.219 1 95.69 534 PHE A O 1
ATOM 4184 N N . ILE A 1 535 ? 9.742 21.219 50.531 1 95.94 535 ILE A N 1
ATOM 4185 C CA . ILE A 1 535 ? 8.352 21.5 50.844 1 95.94 535 ILE A CA 1
ATOM 4186 C C . ILE A 1 535 ? 7.547 20.203 50.906 1 95.94 535 ILE A C 1
ATOM 4188 O O . ILE A 1 535 ? 7.941 19.203 50.281 1 95.94 535 ILE A O 1
ATOM 4192 N N . PRO A 1 536 ? 6.387 20.203 51.594 1 95.06 536 PRO A N 1
ATOM 4193 C CA . PRO A 1 536 ? 5.562 19 51.594 1 95.06 536 PRO A CA 1
ATOM 4194 C C . PRO A 1 536 ? 5.027 18.641 50.188 1 95.06 536 PRO A C 1
ATOM 4196 O O . PRO A 1 536 ? 4.684 19.547 49.406 1 95.06 536 PRO A O 1
ATOM 4199 N N . ALA A 1 537 ? 4.965 17.391 49.938 1 94.56 537 ALA A N 1
ATOM 4200 C CA . ALA A 1 537 ? 4.383 16.922 48.688 1 94.56 537 ALA A CA 1
ATOM 4201 C C . ALA A 1 537 ? 2.9 17.266 48.594 1 94.56 537 ALA A C 1
ATOM 4203 O O . ALA A 1 537 ? 2.227 17.391 49.625 1 94.56 537 ALA A O 1
ATOM 4204 N N . PRO A 1 538 ? 2.451 17.453 47.438 1 94.12 538 PRO A N 1
ATOM 4205 C CA . PRO A 1 538 ? 1.013 17.688 47.312 1 94.12 538 PRO A CA 1
ATOM 4206 C C . PRO A 1 538 ? 0.172 16.469 47.688 1 94.12 538 PRO A C 1
ATOM 4208 O O . PRO A 1 538 ? 0.686 15.344 47.719 1 94.12 538 PRO A O 1
ATOM 4211 N N . GLU A 1 539 ? -1.059 16.734 47.969 1 90.25 539 GLU A N 1
ATOM 4212 C CA . GLU A 1 539 ? -1.969 15.664 48.406 1 90.25 539 GLU A CA 1
ATOM 4213 C C . GLU A 1 539 ? -2.111 14.602 47.312 1 90.25 539 GLU A C 1
ATOM 4215 O O . GLU A 1 539 ? -2.148 13.406 47.625 1 90.25 539 GLU A O 1
ATOM 4220 N N . LYS A 1 540 ? -2.283 15.047 46.094 1 92.62 540 LYS A N 1
ATOM 4221 C CA . LYS A 1 540 ? -2.369 14.148 44.969 1 92.62 540 LYS A CA 1
ATOM 4222 C C . LYS A 1 540 ? -1.109 14.227 44.094 1 92.62 540 LYS A C 1
ATOM 4224 O O . LYS A 1 540 ? -0.596 15.32 43.844 1 92.62 540 LYS A O 1
ATOM 4229 N N . THR A 1 541 ? -0.653 12.977 43.781 1 93.62 541 THR A N 1
ATOM 4230 C CA . THR A 1 541 ? 0.503 12.938 42.906 1 93.62 541 THR A CA 1
ATOM 4231 C C . THR A 1 541 ? 0.186 13.602 41.562 1 93.62 541 THR A C 1
ATOM 4233 O O . THR A 1 541 ? -0.836 13.312 40.938 1 93.62 541 THR A O 1
ATOM 4236 N N . LEU A 1 542 ? 1.104 14.461 41.125 1 95.56 542 LEU A N 1
ATOM 4237 C CA . LEU A 1 542 ? 0.881 15.219 39.906 1 95.56 542 LEU A CA 1
ATOM 4238 C C . LEU A 1 542 ? 1.414 14.469 38.688 1 95.56 542 LEU A C 1
ATOM 4240 O O . LEU A 1 542 ? 2.459 13.82 38.781 1 95.56 542 LEU A O 1
ATOM 4244 N N . ASP A 1 543 ? 0.643 14.594 37.625 1 93.44 543 ASP A N 1
ATOM 4245 C CA . ASP A 1 543 ? 1.078 14.062 36.344 1 93.44 543 ASP A CA 1
ATOM 4246 C C . ASP A 1 543 ? 2.334 14.781 35.844 1 93.44 543 ASP A C 1
ATOM 4248 O O . ASP A 1 543 ? 2.5 15.984 36.094 1 93.44 543 ASP A O 1
ATOM 4252 N N . ARG A 1 544 ? 3.145 14.055 35.156 1 93.62 544 ARG A N 1
ATOM 4253 C CA . ARG A 1 544 ? 4.422 14.602 34.719 1 93.62 544 ARG A CA 1
ATOM 4254 C C . ARG A 1 544 ? 4.211 15.805 33.812 1 93.62 544 ARG A C 1
ATOM 4256 O O . ARG A 1 544 ? 5.031 16.719 33.781 1 93.62 544 ARG A O 1
ATOM 4263 N N . HIS A 1 545 ? 3.15 15.82 33 1 93.88 545 HIS A N 1
ATOM 4264 C CA . HIS A 1 545 ? 2.877 16.922 32.094 1 93.88 545 HIS A CA 1
ATOM 4265 C C . HIS A 1 545 ? 2.488 18.188 32.875 1 93.88 545 HIS A C 1
ATOM 4267 O O . HIS A 1 545 ? 2.787 19.297 32.438 1 93.88 545 HIS A O 1
ATOM 4273 N N . VAL A 1 546 ? 1.825 17.984 33.969 1 96.31 546 VAL A N 1
ATOM 4274 C CA . VAL A 1 546 ? 1.488 19.109 34.844 1 96.31 546 VAL A CA 1
ATOM 4275 C C . VAL A 1 546 ? 2.764 19.703 35.438 1 96.31 546 VAL A C 1
ATOM 4277 O O . VAL A 1 546 ? 2.949 20.922 35.438 1 96.31 546 VAL A O 1
ATOM 4280 N N . ILE A 1 547 ? 3.59 18.812 35.906 1 96.56 547 ILE A N 1
ATOM 4281 C CA . ILE A 1 547 ? 4.852 19.219 36.5 1 96.56 547 ILE A CA 1
ATOM 4282 C C . ILE A 1 547 ? 5.668 20.016 35.5 1 96.56 547 ILE A C 1
ATOM 4284 O O . ILE A 1 547 ? 6.25 21.047 35.812 1 96.56 547 ILE A O 1
ATOM 4288 N N . GLU A 1 548 ? 5.668 19.516 34.281 1 94.69 548 GLU A N 1
ATOM 4289 C CA . GLU A 1 548 ? 6.398 20.188 33.188 1 94.69 548 GLU A CA 1
ATOM 4290 C C . GLU A 1 548 ? 5.867 21.609 32.969 1 94.69 548 GLU A C 1
ATOM 4292 O O . GLU A 1 548 ? 6.645 22.547 32.812 1 94.69 548 GLU A O 1
ATOM 4297 N N . GLN A 1 549 ? 4.598 21.766 32.969 1 96.12 549 GLN A N 1
ATOM 4298 C CA . GLN A 1 549 ? 3.988 23.078 32.781 1 96.12 549 GLN A CA 1
ATOM 4299 C C . GLN A 1 549 ? 4.355 24.031 33.938 1 96.12 549 GLN A C 1
ATOM 4301 O O . GLN A 1 549 ? 4.652 25.203 33.688 1 96.12 549 GLN A O 1
ATOM 4306 N N . ILE A 1 550 ? 4.352 23.5 35.156 1 96.25 550 ILE A N 1
ATOM 4307 C CA . ILE A 1 550 ? 4.676 24.297 36.344 1 96.25 550 ILE A CA 1
ATOM 4308 C C . ILE A 1 550 ? 6.117 24.781 36.25 1 96.25 550 ILE A C 1
ATOM 4310 O O . ILE A 1 550 ? 6.387 25.969 36.438 1 96.25 550 ILE A O 1
ATOM 4314 N N . GLU A 1 551 ? 6.953 23.906 35.938 1 96.06 551 GLU A N 1
ATOM 4315 C CA . GLU A 1 551 ? 8.367 24.25 35.875 1 96.06 551 GLU A CA 1
ATOM 4316 C C . GLU A 1 551 ? 8.609 25.328 34.812 1 96.06 551 GLU A C 1
ATOM 4318 O O . GLU A 1 551 ? 9.297 26.312 35.062 1 96.06 551 GLU A O 1
ATOM 4323 N N . ILE A 1 552 ? 8.023 25.172 33.656 1 94.56 552 ILE A N 1
ATOM 4324 C CA . ILE A 1 552 ? 8.25 26.078 32.531 1 94.56 552 ILE A CA 1
ATOM 4325 C C . ILE A 1 552 ? 7.645 27.453 32.844 1 94.56 552 ILE A C 1
ATOM 4327 O O . ILE A 1 552 ? 8.273 28.484 32.625 1 94.56 552 ILE A O 1
ATOM 4331 N N . GLN A 1 553 ? 6.465 27.484 33.406 1 93.19 553 GLN A N 1
ATOM 4332 C CA . GLN A 1 553 ? 5.754 28.719 33.688 1 93.19 553 GLN A CA 1
ATOM 4333 C C . GLN A 1 553 ? 6.516 29.578 34.719 1 93.19 553 GLN A C 1
ATOM 4335 O O . GLN A 1 553 ? 6.559 30.797 34.594 1 93.19 553 GLN A O 1
ATOM 4340 N N . TYR A 1 554 ? 7.121 28.969 35.688 1 95.12 554 TYR A N 1
ATOM 4341 C CA . TYR A 1 554 ? 7.824 29.734 36.719 1 95.12 554 TYR A CA 1
ATOM 4342 C C . TYR A 1 554 ? 9.234 30.094 36.25 1 95.12 554 TYR A C 1
ATOM 4344 O O . TYR A 1 554 ? 9.688 31.219 36.438 1 95.12 554 TYR A O 1
ATOM 4352 N N . LYS A 1 555 ? 9.883 29.188 35.625 1 94.5 555 LYS A N 1
ATOM 4353 C CA . LYS A 1 555 ? 11.258 29.438 35.188 1 94.5 555 LYS A CA 1
ATOM 4354 C C . LYS A 1 555 ? 11.305 30.531 34.125 1 94.5 555 LYS A C 1
ATOM 4356 O O . LYS A 1 555 ? 12.281 31.281 34.031 1 94.5 555 LYS A O 1
ATOM 4361 N N . TYR A 1 556 ? 10.234 30.594 33.344 1 94 556 TYR A N 1
ATOM 4362 C CA . TYR A 1 556 ? 10.25 31.547 32.219 1 94 556 TYR A CA 1
ATOM 4363 C C . TYR A 1 556 ? 9.164 32.594 32.375 1 94 556 TYR A C 1
ATOM 4365 O O . TYR A 1 556 ? 8.734 33.219 31.406 1 94 556 TYR A O 1
ATOM 4373 N N . SER A 1 557 ? 8.734 32.844 33.562 1 92.38 557 SER A N 1
ATOM 4374 C CA . SER A 1 557 ? 7.594 33.719 33.844 1 92.38 557 SER A CA 1
ATOM 4375 C C . SER A 1 557 ? 7.812 35.125 33.312 1 92.38 557 SER A C 1
ATOM 4377 O O . SER A 1 557 ? 6.902 35.719 32.719 1 92.38 557 SER A O 1
ATOM 4379 N N . GLY A 1 558 ? 8.961 35.688 33.5 1 90.69 558 GLY A N 1
ATOM 4380 C CA . GLY A 1 558 ? 9.242 37.031 33.031 1 90.69 558 GLY A CA 1
ATOM 4381 C C . GLY A 1 558 ? 9.125 37.156 31.531 1 90.69 558 GLY A C 1
ATOM 4382 O O . GLY A 1 558 ? 8.5 38.125 31.031 1 90.69 558 GLY A O 1
ATOM 4383 N N . TYR A 1 559 ? 9.688 36.25 30.859 1 91.5 559 TYR A N 1
ATOM 4384 C CA . TYR A 1 559 ? 9.656 36.25 29.406 1 91.5 559 TYR A CA 1
ATOM 4385 C C . TYR A 1 559 ? 8.242 36 28.891 1 91.5 559 TYR A C 1
ATOM 4387 O O . TYR A 1 559 ? 7.809 36.656 27.922 1 91.5 559 TYR A O 1
ATOM 4395 N N . ILE A 1 560 ? 7.582 35.125 29.484 1 92.94 560 ILE A N 1
ATOM 4396 C CA . ILE A 1 560 ? 6.227 34.781 29.078 1 92.94 560 ILE A CA 1
ATOM 4397 C C . ILE A 1 560 ? 5.301 36 29.266 1 92.94 560 ILE A C 1
ATOM 4399 O O . ILE A 1 560 ? 4.48 36.281 28.391 1 92.94 560 ILE A O 1
ATOM 4403 N N . LYS A 1 561 ? 5.469 36.625 30.328 1 92.5 561 LYS A N 1
ATOM 4404 C CA . LYS A 1 561 ? 4.664 37.844 30.594 1 92.5 561 LYS A CA 1
ATOM 4405 C C . LYS A 1 561 ? 4.902 38.906 29.531 1 92.5 561 LYS A C 1
ATOM 4407 O O . LYS A 1 561 ? 3.953 39.531 29.047 1 92.5 561 LYS A O 1
ATOM 4412 N N . LYS A 1 562 ? 6.07 39.062 29.203 1 93 562 LYS A N 1
ATOM 4413 C CA . LYS A 1 562 ? 6.422 40.062 28.188 1 93 562 LYS A CA 1
ATOM 4414 C C . LYS A 1 562 ? 5.785 39.688 26.844 1 93 562 LYS A C 1
ATOM 4416 O O . LYS A 1 562 ? 5.289 40.562 26.141 1 93 562 LYS A O 1
ATOM 4421 N N . GLU A 1 563 ? 5.84 38.438 26.484 1 92.38 563 GLU A N 1
ATOM 4422 C CA . GLU A 1 563 ? 5.23 38 25.234 1 92.38 563 GLU A CA 1
ATOM 4423 C C . GLU A 1 563 ? 3.721 38.219 25.25 1 92.38 563 GLU A C 1
ATOM 4425 O O . GLU A 1 563 ? 3.133 38.594 24.234 1 92.38 563 GLU A O 1
ATOM 4430 N N . TYR A 1 564 ? 3.146 37.969 26.375 1 92.81 564 TYR A N 1
ATOM 4431 C CA . TYR A 1 564 ? 1.706 38.188 26.469 1 92.81 564 TYR A CA 1
ATOM 4432 C C . TYR A 1 564 ? 1.361 39.656 26.281 1 92.81 564 TYR A C 1
ATOM 4434 O O . TYR A 1 564 ? 0.33 40 25.703 1 92.81 564 TYR A O 1
ATOM 4442 N N . GLU A 1 565 ? 2.145 40.5 26.734 1 92.38 565 GLU A N 1
ATOM 4443 C CA . GLU A 1 565 ? 1.935 41.938 26.562 1 92.38 565 GLU A CA 1
ATOM 4444 C C . GLU A 1 565 ? 2.002 42.344 25.094 1 92.38 565 GLU A C 1
ATOM 4446 O O . GLU A 1 565 ? 1.2 43.156 24.609 1 92.38 565 GLU A O 1
ATOM 4451 N N . GLN A 1 566 ? 2.924 41.781 24.484 1 90.75 566 GLN A N 1
ATOM 4452 C CA . GLN A 1 566 ? 3.043 42.031 23.047 1 90.75 566 GLN A CA 1
ATOM 4453 C C . GLN A 1 566 ? 1.82 41.5 22.297 1 90.75 566 GLN A C 1
ATOM 4455 O O . GLN A 1 566 ? 1.344 42.156 21.359 1 90.75 566 GLN A O 1
ATOM 4460 N N . ILE A 1 567 ? 1.386 40.375 22.688 1 90.56 567 ILE A N 1
ATOM 4461 C CA . ILE A 1 567 ? 0.231 39.75 22.062 1 90.56 567 ILE A CA 1
ATOM 4462 C C . ILE A 1 567 ? -1.004 40.625 22.25 1 90.56 567 ILE A C 1
ATOM 4464 O O . ILE A 1 567 ? -1.839 40.75 21.344 1 90.56 567 ILE A O 1
ATOM 4468 N N . GLU A 1 568 ? -1.102 41.188 23.375 1 90.38 568 GLU A N 1
ATOM 4469 C CA . GLU A 1 568 ? -2.24 42.062 23.641 1 90.38 568 GLU A CA 1
ATOM 4470 C C . GLU A 1 568 ? -2.248 43.25 22.688 1 90.38 568 GLU A C 1
ATOM 4472 O O . GLU A 1 568 ? -3.311 43.688 22.25 1 90.38 568 GLU A O 1
ATOM 4477 N N . LYS A 1 569 ? -1.153 43.75 22.422 1 85.62 569 LYS A N 1
ATOM 4478 C CA . LYS A 1 569 ? -1.04 44.844 21.469 1 85.62 569 LYS A CA 1
ATOM 4479 C C . LYS A 1 569 ? -1.457 44.406 20.062 1 85.62 569 LYS A C 1
ATOM 4481 O O . LYS A 1 569 ? -2.16 45.125 19.359 1 85.62 569 LYS A O 1
ATOM 4486 N N . LEU A 1 570 ? -0.99 43.25 19.734 1 84.31 570 LEU A N 1
ATOM 4487 C CA . LEU A 1 570 ? -1.332 42.688 18.422 1 84.31 570 LEU A CA 1
ATOM 4488 C C . LEU A 1 570 ? -2.836 42.469 18.312 1 84.31 570 LEU A C 1
ATOM 4490 O O . LEU A 1 570 ? -3.42 42.719 17.25 1 84.31 570 LEU A O 1
ATOM 4494 N N . LYS A 1 571 ? -3.389 42 19.328 1 87.25 571 LYS A N 1
ATOM 4495 C CA . LYS A 1 571 ? -4.824 41.719 19.328 1 87.25 571 LYS A CA 1
ATOM 4496 C C . LYS A 1 571 ? -5.625 43 19.031 1 87.25 571 LYS A C 1
ATOM 4498 O O . LYS A 1 571 ? -6.652 42.938 18.359 1 87.25 571 LYS A O 1
ATOM 4503 N N . ARG A 1 572 ? -5.199 44.125 19.438 1 86.06 572 ARG A N 1
ATOM 4504 C CA . ARG A 1 572 ? -5.875 45.406 19.188 1 86.06 572 ARG A CA 1
ATOM 4505 C C . ARG A 1 572 ? -5.82 45.781 17.719 1 86.06 572 ARG A C 1
ATOM 4507 O O . ARG A 1 572 ? -6.793 46.281 17.172 1 86.06 572 ARG A O 1
ATOM 4514 N N . MET A 1 573 ? -4.754 45.375 17.172 1 81.31 573 MET A N 1
ATOM 4515 C CA . MET A 1 573 ? -4.598 45.656 15.75 1 81.31 573 MET A CA 1
ATOM 4516 C C . MET A 1 573 ? -5.395 44.656 14.906 1 81.31 573 MET A C 1
ATOM 4518 O O . MET A 1 573 ? -5.914 45.031 13.852 1 81.31 573 MET A O 1
ATOM 4522 N N . GLU A 1 574 ? -5.461 43.469 15.391 1 84.94 574 GLU A N 1
ATOM 4523 C CA . GLU A 1 574 ? -6.215 42.438 14.695 1 84.94 574 GLU A CA 1
ATOM 4524 C C . GLU A 1 574 ? -7.711 42.719 14.742 1 84.94 574 GLU A C 1
ATOM 4526 O O . GLU A 1 574 ? -8.453 42.281 13.859 1 84.94 574 GLU A O 1
ATOM 4531 N N . ALA A 1 575 ? -8.062 43.406 15.727 1 84.81 575 ALA A N 1
ATOM 4532 C CA . ALA A 1 575 ? -9.477 43.719 15.914 1 84.81 575 ALA A CA 1
ATOM 4533 C C . ALA A 1 575 ? -9.93 44.781 14.914 1 84.81 575 ALA A C 1
ATOM 4535 O O . ALA A 1 575 ? -11.125 44.906 14.625 1 84.81 575 ALA A O 1
ATOM 4536 N N . LYS A 1 576 ? -9.055 45.5 14.352 1 88.94 576 LYS A N 1
ATOM 4537 C CA . LYS A 1 576 ? -9.383 46.531 13.352 1 88.94 576 LYS A CA 1
ATOM 4538 C C . LYS A 1 576 ? -9.5 45.906 11.961 1 88.94 576 LYS A C 1
ATOM 4540 O O . LYS A 1 576 ? -8.5 45.719 11.266 1 88.94 576 LYS A O 1
ATOM 4545 N N . LYS A 1 577 ? -10.641 45.75 11.523 1 92.19 577 LYS A N 1
ATOM 4546 C CA . LYS A 1 577 ? -10.93 45.094 10.258 1 92.19 577 LYS A CA 1
ATOM 4547 C C . LYS A 1 577 ? -10.836 46.062 9.094 1 92.19 577 LYS A C 1
ATOM 4549 O O . LYS A 1 577 ? -11.109 47.25 9.25 1 92.19 577 LYS A O 1
ATOM 4554 N N . ILE A 1 578 ? -10.477 45.594 8.031 1 92.62 578 ILE A N 1
ATOM 4555 C CA . ILE A 1 578 ? -10.484 46.344 6.773 1 92.62 578 ILE A CA 1
ATOM 4556 C C . ILE A 1 578 ? -11.695 45.906 5.941 1 92.62 578 ILE A C 1
ATOM 4558 O O . ILE A 1 578 ? -11.93 44.719 5.723 1 92.62 578 ILE A O 1
ATOM 4562 N N . PRO A 1 579 ? -12.422 46.844 5.551 1 89.69 579 PRO A N 1
ATOM 4563 C CA . PRO A 1 579 ? -13.625 46.531 4.777 1 89.69 579 PRO A CA 1
ATOM 4564 C C . PRO A 1 579 ? -13.305 45.719 3.514 1 89.69 579 PRO A C 1
ATOM 4566 O O . PRO A 1 579 ? -12.312 46 2.836 1 89.69 579 PRO A O 1
ATOM 4569 N N . GLU A 1 580 ? -14.203 44.812 3.219 1 87.94 580 GLU A N 1
ATOM 4570 C CA . GLU A 1 580 ? -14.023 43.969 2.029 1 87.94 580 GLU A CA 1
ATOM 4571 C C . GLU A 1 580 ? -14.125 44.812 0.756 1 87.94 580 GLU A C 1
ATOM 4573 O O . GLU A 1 580 ? -14.93 45.75 0.679 1 87.94 580 GLU A O 1
ATOM 4578 N N . ARG A 1 581 ? -13.43 44.531 -0.241 1 87.31 581 ARG A N 1
ATOM 4579 C CA . ARG A 1 581 ? -13.453 45.125 -1.572 1 87.31 581 ARG A CA 1
ATOM 4580 C C . ARG A 1 581 ? -13.086 46.594 -1.517 1 87.31 581 ARG A C 1
ATOM 4582 O O . ARG A 1 581 ? -13.594 47.406 -2.301 1 87.31 581 ARG A O 1
ATOM 4589 N N . ILE A 1 582 ? -12.359 46.969 -0.462 1 91.31 582 ILE A N 1
ATOM 4590 C CA . ILE A 1 582 ? -11.844 48.312 -0.38 1 91.31 582 ILE A CA 1
ATOM 4591 C C . ILE A 1 582 ? -11.016 48.656 -1.624 1 91.31 582 ILE A C 1
ATOM 4593 O O . ILE A 1 582 ? -10.258 47.781 -2.105 1 91.31 582 ILE A O 1
ATOM 4597 N N . ASP A 1 583 ? -11.219 49.812 -2.205 1 93.5 583 ASP A N 1
ATOM 4598 C CA . ASP A 1 583 ? -10.414 50.25 -3.334 1 93.5 583 ASP A CA 1
ATOM 4599 C C . ASP A 1 583 ? -9.18 51.031 -2.854 1 93.5 583 ASP A C 1
ATOM 4601 O O . ASP A 1 583 ? -9.25 52.25 -2.633 1 93.5 583 ASP A O 1
ATOM 4605 N N . TYR A 1 584 ? -8.133 50.438 -2.891 1 93.81 584 TYR A N 1
ATOM 4606 C CA . TYR A 1 584 ? -6.918 51.031 -2.344 1 93.81 584 TYR A CA 1
ATOM 4607 C C . TYR A 1 584 ? -6.402 52.156 -3.25 1 93.81 584 TYR A C 1
ATOM 4609 O O . TYR A 1 584 ? -5.637 53 -2.811 1 93.81 584 TYR A O 1
ATOM 4617 N N . SER A 1 585 ? -6.797 52.125 -4.453 1 92.12 585 SER A N 1
ATOM 4618 C CA . SER A 1 585 ? -6.371 53.156 -5.387 1 92.12 585 SER A CA 1
ATOM 4619 C C . SER A 1 585 ? -7.027 54.5 -5.062 1 92.12 585 SER A C 1
ATOM 4621 O O . SER A 1 585 ? -6.535 55.562 -5.465 1 92.12 585 SER A O 1
ATOM 4623 N N . ALA A 1 586 ? -8.07 54.375 -4.355 1 92.31 586 ALA A N 1
ATOM 4624 C CA . ALA A 1 586 ? -8.805 55.594 -3.982 1 92.31 586 ALA A CA 1
ATOM 4625 C C . ALA A 1 586 ? -8.211 56.25 -2.738 1 92.31 586 ALA A C 1
ATOM 4627 O O . ALA A 1 586 ? -8.578 57.344 -2.375 1 92.31 586 ALA A O 1
ATOM 4628 N N . ILE A 1 587 ? -7.398 55.656 -2.145 1 93.19 587 ILE A N 1
ATOM 4629 C CA . ILE A 1 587 ? -6.805 56.156 -0.917 1 93.19 587 ILE A CA 1
ATOM 4630 C C . ILE A 1 587 ? -5.605 57.062 -1.257 1 93.19 587 ILE A C 1
ATOM 4632 O O . ILE A 1 587 ? -4.57 56.562 -1.705 1 93.19 587 ILE A O 1
ATOM 4636 N N . GLU A 1 588 ? -5.723 58.281 -0.975 1 90.06 588 GLU A N 1
ATOM 4637 C CA . GLU A 1 588 ? -4.645 59.219 -1.268 1 90.06 588 GLU A CA 1
ATOM 4638 C C . GLU A 1 588 ? -3.512 59.094 -0.252 1 90.06 588 GLU A C 1
ATOM 4640 O O . GLU A 1 588 ? -3.76 58.906 0.941 1 90.06 588 GLU A O 1
ATOM 4645 N N . GLY A 1 589 ? -2.348 59.125 -0.832 1 90.19 589 GLY A N 1
ATOM 4646 C CA . GLY A 1 589 ? -1.213 59.156 0.076 1 90.19 589 GLY A CA 1
ATOM 4647 C C . GLY A 1 589 ? -0.505 57.844 0.204 1 90.19 589 GLY A C 1
ATOM 4648 O O . GLY A 1 589 ? 0.612 57.75 0.719 1 90.19 589 GLY A O 1
ATOM 4649 N N . LEU A 1 590 ? -1.126 56.75 -0.265 1 93 590 LEU A N 1
ATOM 4650 C CA . LEU A 1 590 ? -0.473 55.438 -0.22 1 93 590 LEU A CA 1
ATOM 4651 C C . LEU A 1 590 ? 0.678 55.375 -1.219 1 93 590 LEU A C 1
ATOM 4653 O O . LEU A 1 590 ? 0.565 55.875 -2.336 1 93 590 LEU A O 1
ATOM 4657 N N . ALA A 1 591 ? 1.752 54.781 -0.767 1 92.06 591 ALA A N 1
ATOM 4658 C CA . ALA A 1 591 ? 2.818 54.469 -1.72 1 92.06 591 ALA A CA 1
ATOM 4659 C C . ALA A 1 591 ? 2.324 53.531 -2.82 1 92.06 591 ALA A C 1
ATOM 4661 O O . ALA A 1 591 ? 1.482 52.688 -2.574 1 92.06 591 ALA A O 1
ATOM 4662 N N . THR A 1 592 ? 2.861 53.75 -3.998 1 90.62 592 THR A N 1
ATOM 4663 C CA . THR A 1 592 ? 2.439 52.938 -5.148 1 90.62 592 THR A CA 1
ATOM 4664 C C . THR A 1 592 ? 2.617 51.469 -4.871 1 90.62 592 THR A C 1
ATOM 4666 O O . THR A 1 592 ? 1.732 50.656 -5.172 1 90.62 592 THR A O 1
ATOM 4669 N N . GLU A 1 593 ? 3.734 51.094 -4.41 1 91.56 593 GLU A N 1
ATOM 4670 C CA . GLU A 1 593 ? 4 49.719 -4.102 1 91.56 593 GLU A CA 1
ATOM 4671 C C . GLU A 1 593 ? 3.008 49.156 -3.072 1 91.56 593 GLU A C 1
ATOM 4673 O O . GLU A 1 593 ? 2.525 48.031 -3.197 1 91.56 593 GLU A O 1
ATOM 4678 N N . ALA A 1 594 ? 2.805 49.906 -2.068 1 92.31 594 ALA A N 1
ATOM 4679 C CA . ALA A 1 594 ? 1.852 49.5 -1.034 1 92.31 594 ALA A CA 1
ATOM 4680 C C . ALA A 1 594 ? 0.451 49.344 -1.614 1 92.31 594 ALA A C 1
ATOM 4682 O O . ALA A 1 594 ? -0.248 48.375 -1.294 1 92.31 594 ALA A O 1
ATOM 4683 N N . MET A 1 595 ? 0.103 50.312 -2.4 1 92.25 595 MET A N 1
ATOM 4684 C CA . MET A 1 595 ? -1.209 50.25 -3.037 1 92.25 595 MET A CA 1
ATOM 4685 C C . MET A 1 595 ? -1.345 48.969 -3.871 1 92.25 595 MET A C 1
ATOM 4687 O O . MET A 1 595 ? -2.363 48.281 -3.795 1 92.25 595 MET A O 1
ATOM 4691 N N . GLN A 1 596 ? -0.356 48.688 -4.613 1 91.75 596 GLN A N 1
ATOM 4692 C CA . GLN A 1 596 ? -0.371 47.5 -5.465 1 91.75 596 GLN A CA 1
ATOM 4693 C C . GLN A 1 596 ? -0.449 46.219 -4.633 1 91.75 596 GLN A C 1
ATOM 4695 O O . GLN A 1 596 ? -1.228 45.312 -4.941 1 91.75 596 GLN A O 1
ATOM 4700 N N . LYS A 1 597 ? 0.326 46.156 -3.648 1 92.69 597 LYS A N 1
ATOM 4701 C CA . LYS A 1 597 ? 0.374 44.969 -2.803 1 92.69 597 LYS A CA 1
ATOM 4702 C C . LYS A 1 597 ? -0.923 44.812 -2.016 1 92.69 597 LYS A C 1
ATOM 4704 O O . LYS A 1 597 ? -1.422 43.688 -1.861 1 92.69 597 LYS A O 1
ATOM 4709 N N . LEU A 1 598 ? -1.372 45.875 -1.474 1 93.31 598 LEU A N 1
ATOM 4710 C CA . LEU A 1 598 ? -2.633 45.812 -0.742 1 93.31 598 LEU A CA 1
ATOM 4711 C C . LEU A 1 598 ? -3.779 45.406 -1.658 1 93.31 598 LEU A C 1
ATOM 4713 O O . LEU A 1 598 ? -4.676 44.688 -1.243 1 93.31 598 LEU A O 1
ATOM 4717 N N . THR A 1 599 ? -3.752 45.875 -2.867 1 91.62 599 THR A N 1
ATOM 4718 C CA . THR A 1 599 ? -4.773 45.531 -3.848 1 91.62 599 THR A CA 1
ATOM 4719 C C . THR A 1 599 ? -4.699 44.031 -4.191 1 91.62 599 THR A C 1
ATOM 4721 O O . THR A 1 599 ? -5.73 43.375 -4.328 1 91.62 599 THR A O 1
ATOM 4724 N N . LYS A 1 600 ? -3.551 43.531 -4.273 1 91 600 LYS A N 1
ATOM 4725 C CA . LYS A 1 600 ? -3.334 42.156 -4.641 1 91 600 LYS A CA 1
ATOM 4726 C C . LYS A 1 600 ? -3.736 41.219 -3.502 1 91 600 LYS A C 1
ATOM 4728 O O . LYS A 1 600 ? -4.457 40.219 -3.721 1 91 600 LYS A O 1
ATOM 4733 N N . ILE A 1 601 ? -3.338 41.5 -2.314 1 90.56 601 ILE A N 1
ATOM 4734 C CA . ILE A 1 601 ? -3.457 40.594 -1.179 1 90.56 601 ILE A CA 1
ATOM 4735 C C . ILE A 1 601 ? -4.82 40.781 -0.515 1 90.56 601 ILE A C 1
ATOM 4737 O O . ILE A 1 601 ? -5.406 39.812 -0.014 1 90.56 601 ILE A O 1
ATOM 4741 N N . GLN A 1 602 ? -5.312 42.031 -0.534 1 90.88 602 GLN A N 1
ATOM 4742 C CA . GLN A 1 602 ? -6.586 42.375 0.095 1 90.88 602 GLN A CA 1
ATOM 4743 C C . GLN A 1 602 ? -6.641 41.844 1.533 1 90.88 602 GLN A C 1
ATOM 4745 O O . GLN A 1 602 ? -7.484 41.031 1.873 1 90.88 602 GLN A O 1
ATOM 4750 N N . PRO A 1 603 ? -5.738 42.438 2.406 1 91.88 603 PRO A N 1
ATOM 4751 C CA . PRO A 1 603 ? -5.73 42 3.803 1 91.88 603 PRO A CA 1
ATOM 4752 C C . PRO A 1 603 ? -7.059 42.25 4.512 1 91.88 603 PRO A C 1
ATOM 4754 O O . PRO A 1 603 ? -7.789 43.188 4.141 1 91.88 603 PRO A O 1
ATOM 4757 N N . GLU A 1 604 ? -7.285 41.469 5.555 1 91.88 604 GLU A N 1
ATOM 4758 C CA . GLU A 1 604 ? -8.57 41.562 6.238 1 91.88 604 GLU A CA 1
ATOM 4759 C C . GLU A 1 604 ? -8.461 42.406 7.5 1 91.88 604 GLU A C 1
ATOM 4761 O O . GLU A 1 604 ? -9.477 42.875 8.039 1 91.88 604 GLU A O 1
ATOM 4766 N N . THR A 1 605 ? -7.246 42.594 8.047 1 91.5 605 THR A N 1
ATOM 4767 C CA . THR A 1 605 ? -7.02 43.375 9.242 1 91.5 605 THR A CA 1
ATOM 4768 C C . THR A 1 605 ? -5.812 44.281 9.062 1 91.5 605 THR A C 1
ATOM 4770 O O . THR A 1 605 ? -4.996 44.094 8.164 1 91.5 605 THR A O 1
ATOM 4773 N N . LEU A 1 606 ? -5.785 45.281 9.938 1 90.69 606 LEU A N 1
ATOM 4774 C CA . LEU A 1 606 ? -4.633 46.156 9.906 1 90.69 606 LEU A CA 1
ATOM 4775 C C . LEU A 1 606 ? -3.359 45.406 10.305 1 90.69 606 LEU A C 1
ATOM 4777 O O . LEU A 1 606 ? -2.275 45.719 9.805 1 90.69 606 LEU A O 1
ATOM 4781 N N . ALA A 1 607 ? -3.531 44.469 11.18 1 90.19 607 ALA A N 1
ATOM 4782 C CA . ALA A 1 607 ? -2.385 43.656 11.57 1 90.19 607 ALA A CA 1
ATOM 4783 C C . ALA A 1 607 ? -1.82 42.906 10.367 1 90.19 607 ALA A C 1
ATOM 4785 O O . ALA A 1 607 ? -0.604 42.875 10.172 1 90.19 607 ALA A O 1
ATOM 4786 N N . GLN A 1 608 ? -2.619 42.312 9.641 1 90.94 608 GLN A N 1
ATOM 4787 C CA . GLN A 1 608 ? -2.189 41.594 8.445 1 90.94 608 GLN A CA 1
ATOM 4788 C C . GLN A 1 608 ? -1.518 42.531 7.453 1 90.94 608 GLN A C 1
ATOM 4790 O O . GLN A 1 608 ? -0.479 42.219 6.879 1 90.94 608 GLN A O 1
ATOM 4795 N N . ALA A 1 609 ? -2.127 43.688 7.262 1 91.5 609 ALA A N 1
ATOM 4796 C CA . ALA A 1 609 ? -1.592 44.656 6.332 1 91.5 609 ALA A CA 1
ATOM 4797 C C . ALA A 1 609 ? -0.172 45.062 6.719 1 91.5 609 ALA A C 1
ATOM 4799 O O . ALA A 1 609 ? 0.672 45.312 5.848 1 91.5 609 ALA A O 1
ATOM 4800 N N . SER A 1 610 ? 0.026 45.125 7.953 1 90.44 610 SER A N 1
ATOM 4801 C CA . SER A 1 610 ? 1.325 45.562 8.453 1 90.44 610 SER A CA 1
ATOM 4802 C C . SER A 1 610 ? 2.418 44.562 8.109 1 90.44 610 SER A C 1
ATOM 4804 O O . SER A 1 610 ? 3.604 44.875 8.117 1 90.44 610 SER A O 1
ATOM 4806 N N . ARG A 1 611 ? 2.055 43.344 7.77 1 89.94 611 ARG A N 1
ATOM 4807 C CA . ARG A 1 611 ? 3.021 42.281 7.516 1 89.94 611 ARG A CA 1
ATOM 4808 C C . ARG A 1 611 ? 3.242 42.094 6.02 1 89.94 611 ARG A C 1
ATOM 4810 O O . ARG A 1 611 ? 4.02 41.219 5.609 1 89.94 611 ARG A O 1
ATOM 4817 N N . ILE A 1 612 ? 2.561 42.844 5.23 1 89.75 612 ILE A N 1
ATOM 4818 C CA . ILE A 1 612 ? 2.758 42.781 3.787 1 89.75 612 ILE A CA 1
ATOM 4819 C C . ILE A 1 612 ? 4.043 43.531 3.42 1 89.75 612 ILE A C 1
ATOM 4821 O O . ILE A 1 612 ? 4.246 44.688 3.82 1 89.75 612 ILE A O 1
ATOM 4825 N N . SER A 1 613 ? 4.824 42.75 2.684 1 86.44 613 SER A N 1
ATOM 4826 C CA . SER A 1 613 ? 6.062 43.406 2.238 1 86.44 613 SER A CA 1
ATOM 4827 C C . SER A 1 613 ? 5.773 44.625 1.362 1 86.44 613 SER A C 1
ATOM 4829 O O . SER A 1 613 ? 4.961 44.531 0.437 1 86.44 613 SER A O 1
ATOM 4831 N N . GLY A 1 614 ? 6.367 45.781 1.703 1 83.69 614 GLY A N 1
ATOM 4832 C CA . GLY A 1 614 ? 6.176 46.969 0.908 1 83.69 614 GLY A CA 1
ATOM 4833 C C . GLY A 1 614 ? 5.215 47.969 1.542 1 83.69 614 GLY A C 1
ATOM 4834 O O . GLY A 1 614 ? 5.109 49.094 1.094 1 83.69 614 GLY A O 1
ATOM 4835 N N . VAL A 1 615 ? 4.586 47.5 2.545 1 89 615 VAL A N 1
ATOM 4836 C CA . VAL A 1 615 ? 3.678 48.375 3.268 1 89 615 VAL A CA 1
ATOM 4837 C C . VAL A 1 615 ? 4.379 48.938 4.504 1 89 615 VAL A C 1
ATOM 4839 O O . VAL A 1 615 ? 4.605 48.219 5.477 1 89 615 VAL A O 1
ATOM 4842 N N . ASN A 1 616 ? 4.609 50.188 4.551 1 88.94 616 ASN A N 1
ATOM 4843 C CA . ASN A 1 616 ? 5.328 50.781 5.664 1 88.94 616 ASN A CA 1
ATOM 4844 C C . ASN A 1 616 ? 4.371 51.344 6.711 1 88.94 616 ASN A C 1
ATOM 4846 O O . ASN A 1 616 ? 3.158 51.406 6.488 1 88.94 616 ASN A O 1
ATOM 4850 N N . PRO A 1 617 ? 4.887 51.75 7.84 1 89.06 617 PRO A N 1
ATOM 4851 C CA . PRO A 1 617 ? 4.039 52.25 8.922 1 89.06 617 PRO A CA 1
ATOM 4852 C C . PRO A 1 617 ? 3.229 53.469 8.508 1 89.06 617 PRO A C 1
ATOM 4854 O O . PRO A 1 617 ? 2.09 53.656 8.945 1 89.06 617 PRO A O 1
ATOM 4857 N N . ALA A 1 618 ? 3.777 54.25 7.719 1 90.94 618 ALA A N 1
ATOM 4858 C CA . ALA A 1 618 ? 3.055 55.406 7.23 1 90.94 618 ALA A CA 1
ATOM 4859 C C . ALA A 1 618 ? 1.83 55 6.418 1 90.94 618 ALA A C 1
ATOM 4861 O O . ALA A 1 618 ? 0.758 55.594 6.555 1 90.94 618 ALA A O 1
ATOM 4862 N N . ASP A 1 619 ? 2.139 54.094 5.562 1 93 619 ASP A N 1
ATOM 4863 C CA . ASP A 1 619 ? 1.028 53.594 4.77 1 93 619 ASP A CA 1
ATOM 4864 C C . ASP A 1 619 ? -0.076 53.031 5.668 1 93 619 ASP A C 1
ATOM 4866 O O . ASP A 1 619 ? -1.262 53.219 5.395 1 93 619 ASP A O 1
ATOM 4870 N N . LEU A 1 620 ? 0.313 52.344 6.695 1 92 620 LEU A N 1
ATOM 4871 C CA . LEU A 1 620 ? -0.633 51.75 7.629 1 92 620 LEU A CA 1
ATOM 4872 C C . LEU A 1 620 ? -1.444 52.812 8.344 1 92 620 LEU A C 1
ATOM 4874 O O . LEU A 1 620 ? -2.643 52.656 8.578 1 92 620 LEU A O 1
ATOM 4878 N N . ALA A 1 621 ? -0.776 53.812 8.703 1 91.31 621 ALA A N 1
ATOM 4879 C CA . ALA A 1 621 ? -1.442 54.906 9.375 1 91.31 621 ALA A CA 1
ATOM 4880 C C . ALA A 1 621 ? -2.469 55.562 8.453 1 91.31 621 ALA A C 1
ATOM 4882 O O . ALA A 1 621 ? -3.582 55.906 8.883 1 91.31 621 ALA A O 1
ATOM 4883 N N . ILE A 1 622 ? -2.072 55.781 7.277 1 92.81 622 ILE A N 1
ATOM 4884 C CA . ILE A 1 622 ? -2.965 56.375 6.281 1 92.81 622 ILE A CA 1
ATOM 4885 C C . ILE A 1 622 ? -4.199 55.469 6.113 1 92.81 622 ILE A C 1
ATOM 4887 O O . ILE A 1 622 ? -5.324 55.969 6.066 1 92.81 622 ILE A O 1
ATOM 4891 N N . LEU A 1 623 ? -3.904 54.25 5.988 1 93.12 623 LEU A N 1
ATOM 4892 C CA . LEU A 1 623 ? -4.992 53.281 5.82 1 93.12 623 LEU A CA 1
ATOM 4893 C C . LEU A 1 623 ? -5.93 53.312 7.02 1 93.12 623 LEU A C 1
ATOM 4895 O O . LEU A 1 623 ? -7.152 53.312 6.859 1 93.12 623 LEU A O 1
ATOM 4899 N N . ALA A 1 624 ? -5.375 53.312 8.188 1 92.12 624 ALA A N 1
ATOM 4900 C CA . ALA A 1 624 ? -6.156 53.312 9.422 1 92.12 624 ALA A CA 1
ATOM 4901 C C . ALA A 1 624 ? -7.047 54.531 9.492 1 92.12 624 ALA A C 1
ATOM 4903 O O . ALA A 1 624 ? -8.219 54.469 9.875 1 92.12 624 ALA A O 1
ATOM 4904 N N . VAL A 1 625 ? -6.516 55.625 9.148 1 91 625 VAL A N 1
ATOM 4905 C CA . VAL A 1 625 ? -7.246 56.906 9.18 1 91 625 VAL A CA 1
ATOM 4906 C C . VAL A 1 625 ? -8.359 56.875 8.133 1 91 625 VAL A C 1
ATOM 4908 O O . VAL A 1 625 ? -9.477 57.344 8.398 1 91 625 VAL A O 1
ATOM 4911 N N . TYR A 1 626 ? -7.969 56.406 7.023 1 92.75 626 TYR A N 1
ATOM 4912 C CA . TYR A 1 626 ? -8.945 56.312 5.949 1 92.75 626 TYR A CA 1
ATOM 4913 C C . TYR A 1 626 ? -10.148 55.469 6.379 1 92.75 626 TYR A C 1
ATOM 4915 O O . TYR A 1 626 ? -11.297 55.844 6.133 1 92.75 626 TYR A O 1
ATOM 4923 N N . ILE A 1 627 ? -9.906 54.406 6.973 1 91.56 627 ILE A N 1
ATOM 4924 C CA . ILE A 1 627 ? -10.953 53.469 7.41 1 91.56 627 ILE A CA 1
ATOM 4925 C C . ILE A 1 627 ? -11.781 54.125 8.516 1 91.56 627 ILE A C 1
ATOM 4927 O O . ILE A 1 627 ? -13.008 53.969 8.555 1 91.56 627 ILE A O 1
ATOM 4931 N N . GLU A 1 628 ? -11.148 54.844 9.359 1 89.12 628 GLU A N 1
ATOM 4932 C CA . GLU A 1 628 ? -11.812 55.5 10.477 1 89.12 628 GLU A CA 1
ATOM 4933 C C . GLU A 1 628 ? -12.719 56.625 9.992 1 89.12 628 GLU A C 1
ATOM 4935 O O . GLU A 1 628 ? -13.758 56.906 10.602 1 89.12 628 GLU A O 1
ATOM 4940 N N . GLN A 1 629 ? -12.406 57.25 8.977 1 88.31 629 GLN A N 1
ATOM 4941 C CA . GLN A 1 629 ? -13.188 58.344 8.422 1 88.31 629 GLN A CA 1
ATOM 4942 C C . GLN A 1 629 ? -14.516 57.844 7.863 1 88.31 629 GLN A C 1
ATOM 4944 O O . GLN A 1 629 ? -15.477 58.594 7.75 1 88.31 629 GLN A O 1
ATOM 4949 N N . GLY A 1 630 ? -14.555 56.531 7.461 1 85.56 630 GLY A N 1
ATOM 4950 C CA . GLY A 1 630 ? -15.82 55.875 7.156 1 85.56 630 GLY A CA 1
ATOM 4951 C C . GLY A 1 630 ? -16.203 55.969 5.691 1 85.56 630 GLY A C 1
ATOM 4952 O O . GLY A 1 630 ? -17.016 55.188 5.207 1 85.56 630 GLY A O 1
ATOM 4953 N N . LYS A 1 631 ? -15.797 57.031 4.906 1 85.19 631 LYS A N 1
ATOM 4954 C CA . LYS A 1 631 ? -16.094 57.094 3.479 1 85.19 631 LYS A CA 1
ATOM 4955 C C . LYS A 1 631 ? -15.164 56.188 2.674 1 85.19 631 LYS A C 1
ATOM 4957 O O . LYS A 1 631 ? -14.148 56.656 2.146 1 85.19 631 LYS A O 1
ATOM 4962 N N . ILE A 1 632 ? -15.547 54.906 2.504 1 88.12 632 ILE A N 1
ATOM 4963 C CA . ILE A 1 632 ? -14.648 53.875 1.941 1 88.12 632 ILE A CA 1
ATOM 4964 C C . ILE A 1 632 ? -15.094 53.562 0.52 1 88.12 632 ILE A C 1
ATOM 4966 O O . ILE A 1 632 ? -16.234 53.156 0.296 1 88.12 632 ILE A O 1
ATOM 4970 N N . ALA A 1 633 ? -14.219 53.781 -0.375 1 85.69 633 ALA A N 1
ATOM 4971 C CA . ALA A 1 633 ? -14.445 53.375 -1.753 1 85.69 633 ALA A CA 1
ATOM 4972 C C . ALA A 1 633 ? -14.266 51.844 -1.896 1 85.69 633 ALA A C 1
ATOM 4974 O O . ALA A 1 633 ? -13.359 51.281 -1.284 1 85.69 633 ALA A O 1
ATOM 4975 N N . LYS A 1 634 ? -15.219 51.188 -2.734 1 89.75 634 LYS A N 1
ATOM 4976 C CA . LYS A 1 634 ? -15.164 49.75 -2.922 1 89.75 634 LYS A CA 1
ATOM 4977 C C . LYS A 1 634 ? -14.992 49.406 -4.395 1 89.75 634 LYS A C 1
ATOM 4979 O O . LYS A 1 634 ? -15.391 50.156 -5.273 1 89.75 634 LYS A O 1
ATOM 4984 N N . VAL A 1 635 ? -14.32 48.438 -4.652 1 85.19 635 VAL A N 1
ATOM 4985 C CA . VAL A 1 635 ? -14.188 47.906 -6.012 1 85.19 635 VAL A CA 1
ATOM 4986 C C . VAL A 1 635 ? -15.359 47 -6.336 1 85.19 635 VAL A C 1
ATOM 4988 O O . VAL A 1 635 ? -15.953 46.406 -5.434 1 85.19 635 VAL A O 1
ATOM 4991 N N . ASP A 1 636 ? -15.836 46.938 -7.695 1 71.88 636 ASP A N 1
ATOM 4992 C CA . ASP A 1 636 ? -16.938 46.094 -8.141 1 71.88 636 ASP A CA 1
ATOM 4993 C C . ASP A 1 636 ? -16.547 44.625 -8.164 1 71.88 636 ASP A C 1
ATOM 4995 O O . ASP A 1 636 ? -15.398 44.281 -8.461 1 71.88 636 ASP A O 1
ATOM 4999 N N . MET B 1 1 ? 8.844 9.867 -24.906 1 37.97 1 MET B N 1
ATOM 5000 C CA . MET B 1 1 ? 9.508 9.633 -23.625 1 37.97 1 MET B CA 1
ATOM 5001 C C . MET B 1 1 ? 11.008 9.445 -23.797 1 37.97 1 MET B C 1
ATOM 5003 O O . MET B 1 1 ? 11.438 8.602 -24.594 1 37.97 1 MET B O 1
ATOM 5007 N N . GLN B 1 2 ? 11.773 10.414 -23.75 1 52.25 2 GLN B N 1
ATOM 5008 C CA . GLN B 1 2 ? 13.211 10.305 -24 1 52.25 2 GLN B CA 1
ATOM 5009 C C . GLN B 1 2 ? 13.898 9.469 -22.938 1 52.25 2 GLN B C 1
ATOM 5011 O O . GLN B 1 2 ? 13.641 9.648 -21.734 1 52.25 2 GLN B O 1
ATOM 5016 N N . PHE B 1 3 ? 14.398 8.359 -23.328 1 60.88 3 PHE B N 1
ATOM 5017 C CA . PHE B 1 3 ? 15.297 7.586 -22.484 1 60.88 3 PHE B CA 1
ATOM 5018 C C . PHE B 1 3 ? 16.328 8.492 -21.828 1 60.88 3 PHE B C 1
ATOM 5020 O O . PHE B 1 3 ? 16.75 9.484 -22.422 1 60.88 3 PHE B O 1
ATOM 5027 N N . GLY B 1 4 ? 16.562 8.234 -20.547 1 69.38 4 GLY B N 1
ATOM 5028 C CA . GLY B 1 4 ? 17.828 8.781 -20.094 1 69.38 4 GLY B CA 1
ATOM 5029 C C . GLY B 1 4 ? 19 8.305 -20.922 1 69.38 4 GLY B C 1
ATOM 5030 O O . GLY B 1 4 ? 18.875 7.406 -21.75 1 69.38 4 GLY B O 1
ATOM 5031 N N . ASN B 1 5 ? 20.047 8.875 -20.922 1 79.31 5 ASN B N 1
ATOM 5032 C CA . ASN B 1 5 ? 21.266 8.391 -21.547 1 79.31 5 ASN B CA 1
ATOM 5033 C C . ASN B 1 5 ? 21.609 6.98 -21.094 1 79.31 5 ASN B C 1
ATOM 5035 O O . ASN B 1 5 ? 21.688 6.711 -19.891 1 79.31 5 ASN B O 1
ATOM 5039 N N . LYS B 1 6 ? 21.812 6.148 -22.078 1 89.75 6 LYS B N 1
ATOM 5040 C CA . LYS B 1 6 ? 22.094 4.754 -21.766 1 89.75 6 LYS B CA 1
ATOM 5041 C C . LYS B 1 6 ? 23.422 4.625 -21.031 1 89.75 6 LYS B C 1
ATOM 5043 O O . LYS B 1 6 ? 24.391 5.34 -21.328 1 89.75 6 LYS B O 1
ATOM 5048 N N . TYR B 1 7 ? 23.422 3.77 -20.047 1 92.75 7 TYR B N 1
ATOM 5049 C CA . TYR B 1 7 ? 24.641 3.441 -19.312 1 92.75 7 TYR B CA 1
ATOM 5050 C C . TYR B 1 7 ? 24.656 1.97 -18.922 1 92.75 7 TYR B C 1
ATOM 5052 O O . TYR B 1 7 ? 23.609 1.327 -18.844 1 92.75 7 TYR B O 1
ATOM 5060 N N . GLN B 1 8 ? 25.891 1.468 -18.75 1 95.06 8 GLN B N 1
ATOM 5061 C CA . GLN B 1 8 ? 26.031 0.065 -18.375 1 95.06 8 GLN B CA 1
ATOM 5062 C C . GLN B 1 8 ? 25.828 -0.122 -16.875 1 95.06 8 GLN B C 1
ATOM 5064 O O . GLN B 1 8 ? 26.516 0.52 -16.062 1 95.06 8 GLN B O 1
ATOM 5069 N N . ALA B 1 9 ? 24.875 -0.921 -16.531 1 95.62 9 ALA B N 1
ATOM 5070 C CA . ALA B 1 9 ? 24.641 -1.294 -15.141 1 95.62 9 ALA B CA 1
ATOM 5071 C C . ALA B 1 9 ? 25.188 -2.686 -14.844 1 95.62 9 ALA B C 1
ATOM 5073 O O . ALA B 1 9 ? 25.906 -3.258 -15.664 1 95.62 9 ALA B O 1
ATOM 5074 N N . ASP B 1 10 ? 24.875 -3.213 -13.664 1 94.69 10 ASP B N 1
ATOM 5075 C CA . ASP B 1 10 ? 25.406 -4.5 -13.234 1 94.69 10 ASP B CA 1
ATOM 5076 C C . ASP B 1 10 ? 24.828 -5.645 -14.055 1 94.69 10 ASP B C 1
ATOM 5078 O O . ASP B 1 10 ? 23.703 -5.551 -14.539 1 94.69 10 ASP B O 1
ATOM 5082 N N . ASP B 1 11 ? 25.609 -6.668 -14.156 1 97.94 11 ASP B N 1
ATOM 5083 C CA . ASP B 1 11 ? 25.125 -7.883 -14.805 1 97.94 11 ASP B CA 1
ATOM 5084 C C . ASP B 1 11 ? 24.516 -8.844 -13.789 1 97.94 11 ASP B C 1
ATOM 5086 O O . ASP B 1 11 ? 24.969 -8.914 -12.648 1 97.94 11 ASP B O 1
ATOM 5090 N N . TYR B 1 12 ? 23.578 -9.531 -14.242 1 98.75 12 TYR B N 1
ATOM 5091 C CA . TYR B 1 12 ? 22.906 -10.562 -13.461 1 98.75 12 TYR B CA 1
ATOM 5092 C C . TYR B 1 12 ? 22.828 -11.867 -14.234 1 98.75 12 TYR B C 1
ATOM 5094 O O . TYR B 1 12 ? 23.016 -11.891 -15.453 1 98.75 12 TYR B O 1
ATOM 5102 N N . ASP B 1 13 ? 22.625 -12.969 -13.461 1 98.88 13 ASP B N 1
ATOM 5103 C CA . ASP B 1 13 ? 22.344 -14.234 -14.125 1 98.88 13 ASP B CA 1
ATOM 5104 C C . ASP B 1 13 ? 20.922 -14.258 -14.68 1 98.88 13 ASP B C 1
ATOM 5106 O O . ASP B 1 13 ? 20.703 -14.664 -15.828 1 98.88 13 ASP B O 1
ATOM 5110 N N . VAL B 1 14 ? 19.984 -13.852 -13.859 1 98.94 14 VAL B N 1
ATOM 5111 C CA . VAL B 1 14 ? 18.578 -13.852 -14.219 1 98.94 14 VAL B CA 1
ATOM 5112 C C . VAL B 1 14 ? 17.953 -12.5 -13.875 1 98.94 14 VAL B C 1
ATOM 5114 O O . VAL B 1 14 ? 18.172 -11.969 -12.789 1 98.94 14 VAL B O 1
ATOM 5117 N N . ILE B 1 15 ? 17.188 -11.914 -14.781 1 98.94 15 ILE B N 1
ATOM 5118 C CA . ILE B 1 15 ? 16.391 -10.719 -14.523 1 98.94 15 ILE B CA 1
ATOM 5119 C C . ILE B 1 15 ? 14.898 -11.055 -14.656 1 98.94 15 ILE B C 1
ATOM 5121 O O . ILE B 1 15 ? 14.484 -11.672 -15.641 1 98.94 15 ILE B O 1
ATOM 5125 N N . VAL B 1 16 ? 14.141 -10.75 -13.664 1 98.94 16 VAL B N 1
ATOM 5126 C CA . VAL B 1 16 ? 12.695 -10.914 -13.695 1 98.94 16 VAL B CA 1
ATOM 5127 C C . VAL B 1 16 ? 12.023 -9.539 -13.773 1 98.94 16 VAL B C 1
ATOM 5129 O O . VAL B 1 16 ? 12.312 -8.656 -12.969 1 98.94 16 VAL B O 1
ATOM 5132 N N . VAL B 1 17 ? 11.117 -9.359 -14.75 1 98.81 17 VAL B N 1
ATOM 5133 C CA . VAL B 1 17 ? 10.438 -8.086 -14.961 1 98.81 17 VAL B CA 1
ATOM 5134 C C . VAL B 1 17 ? 8.984 -8.195 -14.5 1 98.81 17 VAL B C 1
ATOM 5136 O O . VAL B 1 17 ? 8.18 -8.891 -15.125 1 98.81 17 VAL B O 1
ATOM 5139 N N . GLY B 1 18 ? 8.633 -7.465 -13.492 1 98.19 18 GLY B N 1
ATOM 5140 C CA . GLY B 1 18 ? 7.316 -7.535 -12.883 1 98.19 18 GLY B CA 1
ATOM 5141 C C . GLY B 1 18 ? 7.305 -8.328 -11.586 1 98.19 18 GLY B C 1
ATOM 5142 O O . GLY B 1 18 ? 7.82 -9.445 -11.539 1 98.19 18 GLY B O 1
ATOM 5143 N N . ALA B 1 19 ? 6.676 -7.777 -10.555 1 98.38 19 ALA B N 1
ATOM 5144 C CA . ALA B 1 19 ? 6.707 -8.422 -9.242 1 98.38 19 ALA B CA 1
ATOM 5145 C C . ALA B 1 19 ? 5.305 -8.805 -8.789 1 98.38 19 ALA B C 1
ATOM 5147 O O . ALA B 1 19 ? 4.969 -8.68 -7.605 1 98.38 19 ALA B O 1
ATOM 5148 N N . GLY B 1 20 ? 4.465 -9.227 -9.766 1 97.94 20 GLY B N 1
ATOM 5149 C CA . GLY B 1 20 ? 3.25 -9.922 -9.375 1 97.94 20 GLY B CA 1
ATOM 5150 C C . GLY B 1 20 ? 3.512 -11.32 -8.844 1 97.94 20 GLY B C 1
ATOM 5151 O O . GLY B 1 20 ? 4.645 -11.656 -8.5 1 97.94 20 GLY B O 1
ATOM 5152 N N . HIS B 1 21 ? 2.502 -12.133 -8.82 1 98.62 21 HIS B N 1
ATOM 5153 C CA . HIS B 1 21 ? 2.645 -13.469 -8.25 1 98.62 21 HIS B CA 1
ATOM 5154 C C . HIS B 1 21 ? 3.619 -14.312 -9.062 1 98.62 21 HIS B C 1
ATOM 5156 O O . HIS B 1 21 ? 4.426 -15.055 -8.5 1 98.62 21 HIS B O 1
ATOM 5162 N N . ALA B 1 22 ? 3.539 -14.188 -10.336 1 98.81 22 ALA B N 1
ATOM 5163 C CA . ALA B 1 22 ? 4.465 -14.93 -11.195 1 98.81 22 ALA B CA 1
ATOM 5164 C C . ALA B 1 22 ? 5.898 -14.461 -10.977 1 98.81 22 ALA B C 1
ATOM 5166 O O . ALA B 1 22 ? 6.812 -15.281 -10.852 1 98.81 22 ALA B O 1
ATOM 5167 N N . GLY B 1 23 ? 6.082 -13.18 -10.961 1 98.88 23 GLY B N 1
ATOM 5168 C CA . GLY B 1 23 ? 7.418 -12.625 -10.82 1 98.88 23 GLY B CA 1
ATOM 5169 C C . GLY B 1 23 ? 8.062 -12.945 -9.484 1 98.88 23 GLY B C 1
ATOM 5170 O O . GLY B 1 23 ? 9.258 -13.227 -9.414 1 98.88 23 GLY B O 1
ATOM 5171 N N . CYS B 1 24 ? 7.289 -12.883 -8.445 1 98.94 24 CYS B N 1
ATOM 5172 C CA . CYS B 1 24 ? 7.805 -13.203 -7.121 1 98.94 24 CYS B CA 1
ATOM 5173 C C . CYS B 1 24 ? 8.312 -14.633 -7.066 1 98.94 24 CYS B C 1
ATOM 5175 O O . CYS B 1 24 ? 9.422 -14.891 -6.594 1 98.94 24 CYS B O 1
ATOM 5177 N N . GLU B 1 25 ? 7.508 -15.578 -7.562 1 98.94 25 GLU B N 1
ATOM 5178 C CA . GLU B 1 25 ? 7.91 -16.984 -7.551 1 98.94 25 GLU B CA 1
ATOM 5179 C C . GLU B 1 25 ? 9.125 -17.219 -8.438 1 98.94 25 GLU B C 1
ATOM 5181 O O . GLU B 1 25 ? 10.016 -18 -8.086 1 98.94 25 GLU B O 1
ATOM 5186 N N . ALA B 1 26 ? 9.164 -16.562 -9.602 1 98.94 26 ALA B N 1
ATOM 5187 C CA . ALA B 1 26 ? 10.289 -16.719 -10.516 1 98.94 26 ALA B CA 1
ATOM 5188 C C . ALA B 1 26 ? 11.586 -16.203 -9.898 1 98.94 26 ALA B C 1
ATOM 5190 O O . ALA B 1 26 ? 12.617 -16.875 -9.945 1 98.94 26 ALA B O 1
ATOM 5191 N N . ALA B 1 27 ? 11.492 -15.008 -9.336 1 98.94 27 ALA B N 1
ATOM 5192 C CA . ALA B 1 27 ? 12.68 -14.383 -8.758 1 98.94 27 ALA B CA 1
ATOM 5193 C C . ALA B 1 27 ? 13.203 -15.195 -7.574 1 98.94 27 ALA B C 1
ATOM 5195 O O . ALA B 1 27 ? 14.406 -15.406 -7.445 1 98.94 27 ALA B O 1
ATOM 5196 N N . LEU B 1 28 ? 12.305 -15.633 -6.73 1 98.94 28 LEU B N 1
ATOM 5197 C CA . LEU B 1 28 ? 12.703 -16.422 -5.57 1 98.94 28 LEU B CA 1
ATOM 5198 C C . LEU B 1 28 ? 13.32 -17.75 -6.008 1 98.94 28 LEU B C 1
ATOM 5200 O O . LEU B 1 28 ? 14.328 -18.188 -5.449 1 98.94 28 LEU B O 1
ATOM 5204 N N . ALA B 1 29 ? 12.695 -18.422 -6.98 1 98.88 29 ALA B N 1
ATOM 5205 C CA . ALA B 1 29 ? 13.227 -19.688 -7.457 1 98.88 29 ALA B CA 1
ATOM 5206 C C . ALA B 1 29 ? 14.648 -19.531 -7.992 1 98.88 29 ALA B C 1
ATOM 5208 O O . ALA B 1 29 ? 15.555 -20.25 -7.586 1 98.88 29 ALA B O 1
ATOM 5209 N N . ALA B 1 30 ? 14.828 -18.562 -8.883 1 98.88 30 ALA B N 1
ATOM 5210 C CA . ALA B 1 30 ? 16.141 -18.328 -9.492 1 98.88 30 ALA B CA 1
ATOM 5211 C C . ALA B 1 30 ? 17.188 -18 -8.438 1 98.88 30 ALA B C 1
ATOM 5213 O O . ALA B 1 30 ? 18.297 -18.547 -8.461 1 98.88 30 ALA B O 1
ATOM 5214 N N . SER B 1 31 ? 16.844 -17.125 -7.523 1 98.75 31 SER B N 1
ATOM 5215 C CA . SER B 1 31 ? 17.797 -16.688 -6.508 1 98.75 31 SER B CA 1
ATOM 5216 C C . SER B 1 31 ? 18.156 -17.828 -5.562 1 98.75 31 SER B C 1
ATOM 5218 O O . SER B 1 31 ? 19.328 -18 -5.207 1 98.75 31 SER B O 1
ATOM 5220 N N . ARG B 1 32 ? 17.188 -18.609 -5.148 1 98.44 32 ARG B N 1
ATOM 5221 C CA . ARG B 1 32 ? 17.391 -19.703 -4.219 1 98.44 32 ARG B CA 1
ATOM 5222 C C . ARG B 1 32 ? 18.266 -20.797 -4.844 1 98.44 32 ARG B C 1
ATOM 5224 O O . ARG B 1 32 ? 18.938 -21.547 -4.137 1 98.44 32 ARG B O 1
ATOM 5231 N N . MET B 1 33 ? 18.266 -20.828 -6.148 1 98.12 33 MET B N 1
ATOM 5232 C CA . MET B 1 33 ? 19.094 -21.812 -6.859 1 98.12 33 MET B CA 1
ATOM 5233 C C . MET B 1 33 ? 20.516 -21.297 -7.004 1 98.12 33 MET B C 1
ATOM 5235 O O . MET B 1 33 ? 21.359 -21.953 -7.625 1 98.12 33 MET B O 1
ATOM 5239 N N . GLY B 1 34 ? 20.812 -20.109 -6.484 1 97.94 34 GLY B N 1
ATOM 5240 C CA . GLY B 1 34 ? 22.172 -19.594 -6.414 1 97.94 34 GLY B CA 1
ATOM 5241 C C . GLY B 1 34 ? 22.484 -18.562 -7.484 1 97.94 34 GLY B C 1
ATOM 5242 O O . GLY B 1 34 ? 23.609 -18.062 -7.562 1 97.94 34 GLY B O 1
ATOM 5243 N N . ASN B 1 35 ? 21.516 -18.172 -8.312 1 98.75 35 ASN B N 1
ATOM 5244 C CA . ASN B 1 35 ? 21.719 -17.188 -9.359 1 98.75 35 ASN B CA 1
ATOM 5245 C C . ASN B 1 35 ? 21.688 -15.766 -8.789 1 98.75 35 ASN B C 1
ATOM 5247 O O . ASN B 1 35 ? 20.875 -15.461 -7.914 1 98.75 35 ASN B O 1
ATOM 5251 N N . LYS B 1 36 ? 22.625 -14.922 -9.227 1 98.81 36 LYS B N 1
ATOM 5252 C CA . LYS B 1 36 ? 22.453 -13.492 -9.008 1 98.81 36 LYS B CA 1
ATOM 5253 C C . LYS B 1 36 ? 21.234 -12.961 -9.758 1 98.81 36 LYS B C 1
ATOM 5255 O O . LYS B 1 36 ? 21.234 -12.898 -10.992 1 98.81 36 LYS B O 1
ATOM 5260 N N . THR B 1 37 ? 20.188 -12.562 -9.016 1 98.94 37 THR B N 1
ATOM 5261 C CA . THR B 1 37 ? 18.891 -12.312 -9.625 1 98.94 37 THR B CA 1
ATOM 5262 C C . THR B 1 37 ? 18.438 -10.875 -9.367 1 98.94 37 THR B C 1
ATOM 5264 O O . THR B 1 37 ? 18.578 -10.367 -8.258 1 98.94 37 THR B O 1
ATOM 5267 N N . LEU B 1 38 ? 17.938 -10.18 -10.414 1 98.88 38 LEU B N 1
ATOM 5268 C CA . LEU B 1 38 ? 17.344 -8.859 -10.305 1 98.88 38 LEU B CA 1
ATOM 5269 C C . LEU B 1 38 ? 15.836 -8.922 -10.555 1 98.88 38 LEU B C 1
ATOM 5271 O O . LEU B 1 38 ? 15.391 -9.469 -11.562 1 98.88 38 LEU B O 1
ATOM 5275 N N . LEU B 1 39 ? 15.055 -8.523 -9.617 1 98.88 39 LEU B N 1
ATOM 5276 C CA . LEU B 1 39 ? 13.617 -8.344 -9.781 1 98.88 39 LEU B CA 1
ATOM 5277 C C . LEU B 1 39 ? 13.258 -6.867 -9.914 1 98.88 39 LEU B C 1
ATOM 5279 O O . LEU B 1 39 ? 13.5 -6.086 -8.984 1 98.88 39 LEU B O 1
ATOM 5283 N N . ILE B 1 40 ? 12.719 -6.461 -11.078 1 98.38 40 ILE B N 1
ATOM 5284 C CA . ILE B 1 40 ? 12.375 -5.066 -11.344 1 98.38 40 ILE B CA 1
ATOM 5285 C C . ILE B 1 40 ? 10.859 -4.91 -11.398 1 98.38 40 ILE B C 1
ATOM 5287 O O . ILE B 1 40 ? 10.164 -5.711 -12.031 1 98.38 40 ILE B O 1
ATOM 5291 N N . THR B 1 41 ? 10.32 -3.949 -10.742 1 97.69 41 THR B N 1
ATOM 5292 C CA . THR B 1 41 ? 8.891 -3.67 -10.781 1 97.69 41 THR B CA 1
ATOM 5293 C C . THR B 1 41 ? 8.633 -2.168 -10.836 1 97.69 41 THR B C 1
ATOM 5295 O O . THR B 1 41 ? 9.477 -1.371 -10.414 1 97.69 41 THR B O 1
ATOM 5298 N N . ILE B 1 42 ? 7.512 -1.794 -11.367 1 95.56 42 ILE B N 1
ATOM 5299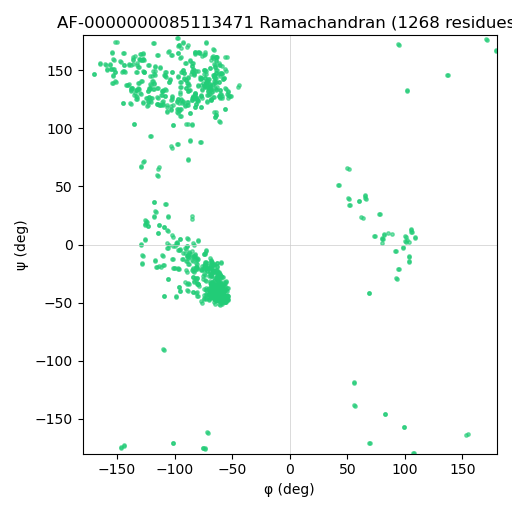 C CA . ILE B 1 42 ? 7.156 -0.395 -11.586 1 95.56 42 ILE B CA 1
ATOM 5300 C C . ILE B 1 42 ? 6.938 0.297 -10.242 1 95.56 42 ILE B C 1
ATOM 5302 O O . ILE B 1 42 ? 7.281 1.471 -10.078 1 95.56 42 ILE B O 1
ATOM 5306 N N . ASN B 1 43 ? 6.379 -0.381 -9.297 1 94.56 43 ASN B N 1
ATOM 5307 C CA . ASN B 1 43 ? 6.02 0.139 -7.984 1 94.56 43 ASN B CA 1
ATOM 5308 C C . ASN B 1 43 ? 6.211 -0.911 -6.895 1 94.56 43 ASN B C 1
ATOM 5310 O O . ASN B 1 43 ? 5.555 -1.952 -6.906 1 94.56 43 ASN B O 1
ATOM 5314 N N . LEU B 1 44 ? 7.035 -0.579 -5.918 1 96.25 44 LEU B N 1
ATOM 5315 C CA . LEU B 1 44 ? 7.379 -1.541 -4.879 1 96.25 44 LEU B CA 1
ATOM 5316 C C . LEU B 1 44 ? 6.199 -1.784 -3.947 1 96.25 44 LEU B C 1
ATOM 5318 O O . LEU B 1 44 ? 6.113 -2.834 -3.307 1 96.25 44 LEU B O 1
ATOM 5322 N N . GLU B 1 45 ? 5.27 -0.843 -3.885 1 93.94 45 GLU B N 1
ATOM 5323 C CA . GLU B 1 45 ? 4.09 -1.005 -3.039 1 93.94 45 GLU B CA 1
ATOM 5324 C C . GLU B 1 45 ? 3.105 -1.995 -3.652 1 93.94 45 GLU B C 1
ATOM 5326 O O . GLU B 1 45 ? 2.174 -2.447 -2.98 1 93.94 45 GLU B O 1
ATOM 5331 N N . MET B 1 46 ? 3.373 -2.428 -4.91 1 93.81 46 MET B N 1
ATOM 5332 C CA . MET B 1 46 ? 2.439 -3.303 -5.613 1 93.81 46 MET B CA 1
ATOM 5333 C C . MET B 1 46 ? 3.008 -4.711 -5.746 1 93.81 46 MET B C 1
ATOM 5335 O O . MET B 1 46 ? 2.498 -5.523 -6.52 1 93.81 46 MET B O 1
ATOM 5339 N N . VAL B 1 47 ? 4.055 -5.031 -4.98 1 97.62 47 VAL B N 1
ATOM 5340 C CA . VAL B 1 47 ? 4.621 -6.375 -4.977 1 97.62 47 VAL B CA 1
ATOM 5341 C C . VAL B 1 47 ? 3.57 -7.379 -4.516 1 97.62 47 VAL B C 1
ATOM 5343 O O . VAL B 1 47 ? 2.934 -7.188 -3.475 1 97.62 47 VAL B O 1
ATOM 5346 N N . ALA B 1 48 ? 3.35 -8.422 -5.324 1 98 48 ALA B N 1
ATOM 5347 C CA . ALA B 1 48 ? 2.385 -9.477 -5.031 1 98 48 ALA B CA 1
ATOM 5348 C C . ALA B 1 48 ? 1.016 -8.891 -4.695 1 98 48 ALA B C 1
ATOM 5350 O O . ALA B 1 48 ? 0.321 -9.391 -3.809 1 98 48 ALA B O 1
ATOM 5351 N N . PHE B 1 49 ? 0.714 -7.824 -5.336 1 93.38 49 PHE B N 1
ATOM 5352 C CA . PHE B 1 49 ? -0.552 -7.133 -5.117 1 93.38 49 PHE B CA 1
ATOM 5353 C C . PHE B 1 49 ? -1.723 -7.992 -5.586 1 93.38 49 PHE B C 1
ATOM 5355 O O . PHE B 1 49 ? -1.633 -8.672 -6.609 1 93.38 49 PHE B O 1
ATOM 5362 N N . MET B 1 50 ? -2.758 -8.016 -4.828 1 95.69 50 MET B N 1
ATOM 5363 C CA . MET B 1 50 ? -4.004 -8.688 -5.191 1 95.69 50 MET B CA 1
ATOM 5364 C C . MET B 1 50 ? -5.051 -7.672 -5.641 1 95.69 50 MET B C 1
ATOM 5366 O O . MET B 1 50 ? -5.93 -7.293 -4.859 1 95.69 50 MET B O 1
ATOM 5370 N N . PRO B 1 51 ? -5.02 -7.305 -6.832 1 89.88 51 PRO B N 1
ATOM 5371 C CA . PRO B 1 51 ? -5.855 -6.191 -7.289 1 89.88 51 PRO B CA 1
ATOM 5372 C C . PRO B 1 51 ? -7.34 -6.543 -7.312 1 89.88 51 PRO B C 1
ATOM 5374 O O . PRO B 1 51 ? -8.195 -5.652 -7.238 1 89.88 51 PRO B O 1
ATOM 5377 N N . CYS B 1 52 ? -7.707 -7.781 -7.469 1 91.56 52 CYS B N 1
ATOM 5378 C CA . CYS B 1 52 ? -9.094 -8.188 -7.633 1 91.56 52 CYS B CA 1
ATOM 5379 C C . CYS B 1 52 ? -9.602 -8.938 -6.402 1 91.56 52 CYS B C 1
ATOM 5381 O O . CYS B 1 52 ? -9.914 -8.32 -5.383 1 91.56 52 CYS B O 1
ATOM 5383 N N . ASN B 1 53 ? -9.445 -10.219 -6.395 1 92.62 53 ASN B N 1
ATOM 5384 C CA . ASN B 1 53 ? -10.016 -11.094 -5.379 1 92.62 53 ASN B CA 1
ATOM 5385 C C . ASN B 1 53 ? -9.07 -11.273 -4.195 1 92.62 53 ASN B C 1
ATOM 5387 O O . ASN B 1 53 ? -7.855 -11.375 -4.379 1 92.62 53 ASN B O 1
ATOM 5391 N N . PRO B 1 54 ? -9.625 -11.258 -2.98 1 97 54 PRO B N 1
ATOM 5392 C CA . PRO B 1 54 ? -8.773 -11.438 -1.802 1 97 54 PRO B CA 1
ATOM 5393 C C . PRO B 1 54 ? -8.531 -12.906 -1.471 1 97 54 PRO B C 1
ATOM 5395 O O . PRO B 1 54 ? -8.203 -13.242 -0.33 1 97 54 PRO B O 1
ATOM 5398 N N . ALA B 1 55 ? -8.672 -13.766 -2.389 1 97.31 55 ALA B N 1
ATOM 5399 C CA . ALA B 1 55 ? -8.594 -15.188 -2.07 1 97.31 55 ALA B CA 1
ATOM 5400 C C . ALA B 1 55 ? -7.414 -15.844 -2.777 1 97.31 55 ALA B C 1
ATOM 5402 O O . ALA B 1 55 ? -6.996 -15.398 -3.848 1 97.31 55 ALA B O 1
ATOM 5403 N N . VAL B 1 56 ? -6.883 -16.828 -2.154 1 98.19 56 VAL B N 1
ATOM 5404 C CA . VAL B 1 56 ? -5.883 -17.734 -2.711 1 98.19 56 VAL B CA 1
ATOM 5405 C C . VAL B 1 56 ? -6.383 -19.188 -2.617 1 98.19 56 VAL B C 1
ATOM 5407 O O . VAL B 1 56 ? -6.875 -19.609 -1.57 1 98.19 56 VAL B O 1
ATOM 5410 N N . GLY B 1 57 ? -6.266 -19.859 -3.695 1 97.75 57 GLY B N 1
ATOM 5411 C CA . GLY B 1 57 ? -6.707 -21.25 -3.715 1 97.75 57 GLY B CA 1
ATOM 5412 C C . GLY B 1 57 ? -8.086 -21.422 -4.324 1 97.75 57 GLY B C 1
ATOM 5413 O O . GLY B 1 57 ? -8.5 -20.625 -5.168 1 97.75 57 GLY B O 1
ATOM 5414 N N . GLY B 1 58 ? -8.758 -22.547 -3.945 1 95.12 58 GLY B N 1
ATOM 5415 C CA . GLY B 1 58 ? -10.008 -22.938 -4.566 1 95.12 58 GLY B CA 1
ATOM 5416 C C . GLY B 1 58 ? -9.859 -24.141 -5.48 1 95.12 58 GLY B C 1
ATOM 5417 O O . GLY B 1 58 ? -8.766 -24.703 -5.609 1 95.12 58 GLY B O 1
ATOM 5418 N N . PRO B 1 59 ? -10.961 -24.516 -6.07 1 93.25 59 PRO B N 1
ATOM 5419 C CA . PRO B 1 59 ? -10.898 -25.703 -6.934 1 93.25 59 PRO B CA 1
ATOM 5420 C C . PRO B 1 59 ? -9.781 -25.625 -7.969 1 93.25 59 PRO B C 1
ATOM 5422 O O . PRO B 1 59 ? -9.688 -24.625 -8.703 1 93.25 59 PRO B O 1
ATOM 5425 N N . ALA B 1 60 ? -8.938 -26.609 -8.07 1 94.25 60 ALA B N 1
ATOM 5426 C CA . ALA B 1 60 ? -7.758 -26.703 -8.93 1 94.25 60 ALA B CA 1
ATOM 5427 C C . ALA B 1 60 ? -6.672 -25.734 -8.469 1 94.25 60 ALA B C 1
ATOM 5429 O O . ALA B 1 60 ? -5.504 -26.109 -8.344 1 94.25 60 ALA B O 1
ATOM 5430 N N . LYS B 1 61 ? -7.117 -24.547 -8.117 1 96.56 61 LYS B N 1
ATOM 5431 C CA . LYS B 1 61 ? -6.184 -23.484 -7.734 1 96.56 61 LYS B CA 1
ATOM 5432 C C . LYS B 1 61 ? -5.48 -23.828 -6.422 1 96.56 61 LYS B C 1
ATOM 5434 O O . LYS B 1 61 ? -4.297 -23.531 -6.25 1 96.56 61 LYS B O 1
ATOM 5439 N N . GLY B 1 62 ? -6.262 -24.359 -5.531 1 97.81 62 GLY B N 1
ATOM 5440 C CA . GLY B 1 62 ? -5.656 -24.766 -4.273 1 97.81 62 GLY B CA 1
ATOM 5441 C C . GLY B 1 62 ? -4.562 -25.797 -4.449 1 97.81 62 GLY B C 1
ATOM 5442 O O . GLY B 1 62 ? -3.568 -25.797 -3.721 1 97.81 62 GLY B O 1
ATOM 5443 N N . ILE B 1 63 ? -4.734 -26.703 -5.391 1 97.75 63 ILE B N 1
ATOM 5444 C CA . ILE B 1 63 ? -3.742 -27.734 -5.688 1 97.75 63 ILE B CA 1
ATOM 5445 C C . ILE B 1 63 ? -2.473 -27.094 -6.234 1 97.75 63 ILE B C 1
ATOM 5447 O O . ILE B 1 63 ? -1.361 -27.469 -5.863 1 97.75 63 ILE B O 1
ATOM 5451 N N . VAL B 1 64 ? -2.662 -26.062 -7.043 1 98.5 64 VAL B N 1
ATOM 5452 C CA . VAL B 1 64 ? -1.521 -25.359 -7.613 1 98.5 64 VAL B CA 1
ATOM 5453 C C . VAL B 1 64 ? -0.712 -24.703 -6.5 1 98.5 64 VAL B C 1
ATOM 5455 O O . VAL B 1 64 ? 0.521 -24.719 -6.52 1 98.5 64 VAL B O 1
ATOM 5458 N N . VAL B 1 65 ? -1.42 -24.094 -5.523 1 98.75 65 VAL B N 1
ATOM 5459 C CA . VAL B 1 65 ? -0.733 -23.453 -4.406 1 98.75 65 VAL B CA 1
ATOM 5460 C C . VAL B 1 65 ? 0.124 -24.484 -3.67 1 98.75 65 VAL B C 1
ATOM 5462 O O . VAL B 1 65 ? 1.274 -24.203 -3.32 1 98.75 65 VAL B O 1
ATOM 5465 N N . ARG B 1 66 ? -0.413 -25.688 -3.469 1 98.31 66 ARG B N 1
ATOM 5466 C CA . ARG B 1 66 ? 0.306 -26.766 -2.811 1 98.31 66 ARG B CA 1
ATOM 5467 C C . ARG B 1 66 ? 1.488 -27.234 -3.654 1 98.31 66 ARG B C 1
ATOM 5469 O O . ARG B 1 66 ? 2.541 -27.578 -3.117 1 98.31 66 ARG B O 1
ATOM 5476 N N . GLU B 1 67 ? 1.271 -27.281 -4.938 1 98.75 67 GLU B N 1
ATOM 5477 C CA . GLU B 1 67 ? 2.344 -27.703 -5.84 1 98.75 67 GLU B CA 1
ATOM 5478 C C . GLU B 1 67 ? 3.49 -26.688 -5.828 1 98.75 67 GLU B C 1
ATOM 5480 O O . GLU B 1 67 ? 4.66 -27.078 -5.82 1 98.75 67 GLU B O 1
ATOM 5485 N N . VAL B 1 68 ? 3.16 -25.375 -5.82 1 98.88 68 VAL B N 1
ATOM 5486 C CA . VAL B 1 68 ? 4.176 -24.328 -5.711 1 98.88 68 VAL B CA 1
ATOM 5487 C C . VAL B 1 68 ? 4.969 -24.516 -4.418 1 98.88 68 VAL B C 1
ATOM 5489 O O . VAL B 1 68 ? 6.199 -24.438 -4.422 1 98.88 68 VAL B O 1
ATOM 5492 N N . ASP B 1 69 ? 4.27 -24.797 -3.383 1 98.81 69 ASP B N 1
ATOM 5493 C CA . ASP B 1 69 ? 4.93 -25 -2.098 1 98.81 69 ASP B CA 1
ATOM 5494 C C . ASP B 1 69 ? 5.82 -26.25 -2.133 1 98.81 69 ASP B C 1
ATOM 5496 O O . ASP B 1 69 ? 6.945 -26.219 -1.632 1 98.81 69 ASP B O 1
ATOM 5500 N N . ALA B 1 70 ? 5.281 -27.297 -2.682 1 98.69 70 ALA B N 1
ATOM 5501 C CA . ALA B 1 70 ? 6 -28.578 -2.744 1 98.69 70 ALA B CA 1
ATOM 5502 C C . ALA B 1 70 ? 7.293 -28.422 -3.539 1 98.69 70 ALA B C 1
ATOM 5504 O O . ALA B 1 70 ? 8.258 -29.156 -3.297 1 98.69 70 ALA B O 1
ATOM 5505 N N . LEU B 1 71 ? 7.305 -27.469 -4.434 1 98.69 71 LEU B N 1
ATOM 5506 C CA . LEU B 1 71 ? 8.492 -27.219 -5.25 1 98.69 71 LEU B CA 1
ATOM 5507 C C . LEU B 1 71 ? 9.438 -26.25 -4.555 1 98.69 71 LEU B C 1
ATOM 5509 O O . LEU B 1 71 ? 10.547 -26.016 -5.027 1 98.69 71 LEU B O 1
ATOM 5513 N N . GLY B 1 72 ? 9.008 -25.672 -3.504 1 98.38 72 GLY B N 1
ATOM 5514 C CA . GLY B 1 72 ? 9.852 -24.734 -2.768 1 98.38 72 GLY B CA 1
ATOM 5515 C C . GLY B 1 72 ? 9.469 -23.281 -2.965 1 98.38 72 GLY B C 1
ATOM 5516 O O . GLY B 1 72 ? 10.211 -22.391 -2.58 1 98.38 72 GLY B O 1
ATOM 5517 N N . GLY B 1 73 ? 8.297 -23.016 -3.594 1 98.69 73 GLY B N 1
ATOM 5518 C CA . GLY B 1 73 ? 7.82 -21.656 -3.805 1 98.69 73 GLY B CA 1
ATOM 5519 C C . GLY B 1 73 ? 7.316 -21 -2.537 1 98.69 73 GLY B C 1
ATOM 5520 O O . GLY B 1 73 ? 7.426 -21.562 -1.448 1 98.69 73 GLY B O 1
ATOM 5521 N N . GLU B 1 74 ? 6.789 -19.781 -2.646 1 98.81 74 GLU B N 1
ATOM 5522 C CA . GLU B 1 74 ? 6.535 -18.969 -1.457 1 98.81 74 GLU B CA 1
ATOM 5523 C C . GLU B 1 74 ? 5.043 -18.719 -1.264 1 98.81 74 GLU B C 1
ATOM 5525 O O . GLU B 1 74 ? 4.602 -18.375 -0.165 1 98.81 74 GLU B O 1
ATOM 5530 N N . MET B 1 75 ? 4.199 -18.875 -2.279 1 98.81 75 MET B N 1
ATOM 5531 C CA . MET B 1 75 ? 2.793 -18.484 -2.254 1 98.81 75 MET B CA 1
ATOM 5532 C C . MET B 1 75 ? 2.068 -19.125 -1.077 1 98.81 75 MET B C 1
ATOM 5534 O O . MET B 1 75 ? 1.313 -18.469 -0.367 1 98.81 75 MET B O 1
ATOM 5538 N N . GLY B 1 76 ? 2.273 -20.422 -0.896 1 98.75 76 GLY B N 1
ATOM 5539 C CA . GLY B 1 76 ? 1.635 -21.125 0.209 1 98.75 76 GLY B CA 1
ATOM 5540 C C . GLY B 1 76 ? 2.031 -20.578 1.567 1 98.75 76 GLY B C 1
ATOM 5541 O O . GLY B 1 76 ? 1.173 -20.328 2.418 1 98.75 76 GLY B O 1
ATOM 5542 N N . ARG B 1 77 ? 3.301 -20.406 1.783 1 98.5 77 ARG B N 1
ATOM 5543 C CA . ARG B 1 77 ? 3.818 -19.875 3.041 1 98.5 77 ARG B CA 1
ATOM 5544 C C . ARG B 1 77 ? 3.301 -18.453 3.291 1 98.5 77 ARG B C 1
ATOM 5546 O O . ARG B 1 77 ? 2.893 -18.125 4.406 1 98.5 77 ARG B O 1
ATOM 5553 N N . ASN B 1 78 ? 3.383 -17.625 2.279 1 98.75 78 ASN B N 1
ATOM 5554 C CA . ASN B 1 78 ? 2.914 -16.25 2.381 1 98.75 78 ASN B CA 1
ATOM 5555 C C . ASN B 1 78 ? 1.435 -16.188 2.746 1 98.75 78 ASN B C 1
ATOM 5557 O O . ASN B 1 78 ? 1.025 -15.352 3.557 1 98.75 78 ASN B O 1
ATOM 5561 N N . THR B 1 79 ? 0.627 -17.062 2.123 1 98.81 79 THR B N 1
ATOM 5562 C CA . THR B 1 79 ? -0.803 -17.125 2.404 1 98.81 79 THR B CA 1
ATOM 5563 C C . THR B 1 79 ? -1.053 -17.547 3.85 1 98.81 79 THR B C 1
ATOM 5565 O O . THR B 1 79 ? -1.877 -16.953 4.543 1 98.81 79 THR B O 1
ATOM 5568 N N . ASP B 1 80 ? -0.314 -18.547 4.316 1 98.69 80 ASP B N 1
ATOM 5569 C CA . ASP B 1 80 ? -0.49 -19.062 5.672 1 98.69 80 ASP B CA 1
ATOM 5570 C C . ASP B 1 80 ? -0.163 -17.984 6.707 1 98.69 80 ASP B C 1
ATOM 5572 O O . ASP B 1 80 ? -0.744 -17.953 7.793 1 98.69 80 ASP B O 1
ATOM 5576 N N . LYS B 1 81 ? 0.707 -17.078 6.367 1 98.12 81 LYS B N 1
ATOM 5577 C CA . LYS B 1 81 ? 1.104 -16 7.285 1 98.12 81 LYS B CA 1
ATOM 5578 C C . LYS B 1 81 ? 0.075 -14.883 7.301 1 98.12 81 LYS B C 1
ATOM 5580 O O . LYS B 1 81 ? 0.037 -14.078 8.234 1 98.12 81 LYS B O 1
ATOM 5585 N N . THR B 1 82 ? -0.783 -14.797 6.227 1 98.38 82 THR B N 1
ATOM 5586 C CA . THR B 1 82 ? -1.544 -13.562 6.07 1 98.38 82 THR B CA 1
ATOM 5587 C C . THR B 1 82 ? -3.029 -13.859 5.887 1 98.38 82 THR B C 1
ATOM 5589 O O . THR B 1 82 ? -3.832 -12.945 5.684 1 98.38 82 THR B O 1
ATOM 5592 N N . TYR B 1 83 ? -3.467 -15.141 5.891 1 98.5 83 TYR B N 1
ATOM 5593 C CA . TYR B 1 83 ? -4.875 -15.461 5.664 1 98.5 83 TYR B CA 1
ATOM 5594 C C . TYR B 1 83 ? -5.742 -14.922 6.793 1 98.5 83 TYR B C 1
ATOM 5596 O O . TYR B 1 83 ? -5.262 -14.727 7.914 1 98.5 83 TYR B O 1
ATOM 5604 N N . ILE B 1 84 ? -7 -14.641 6.496 1 98.5 84 ILE B N 1
ATOM 5605 C CA . ILE B 1 84 ? -7.957 -14.195 7.504 1 98.5 84 ILE B CA 1
ATOM 5606 C C . ILE B 1 84 ? -9.086 -15.219 7.629 1 98.5 84 ILE B C 1
ATOM 5608 O O . ILE B 1 84 ? -9.867 -15.172 8.586 1 98.5 84 ILE B O 1
ATOM 5612 N N . GLN B 1 85 ? -9.188 -16.141 6.672 1 98.44 85 GLN B N 1
ATOM 5613 C CA . GLN B 1 85 ? -10.109 -17.266 6.711 1 98.44 85 GLN B CA 1
ATOM 5614 C C . GLN B 1 85 ? -9.578 -18.438 5.883 1 98.44 85 GLN B C 1
ATOM 5616 O O . GLN B 1 85 ? -8.945 -18.234 4.848 1 98.44 85 GLN B O 1
ATOM 5621 N N . MET B 1 86 ? -9.836 -19.656 6.305 1 98.19 86 MET B N 1
ATOM 5622 C CA . MET B 1 86 ? -9.438 -20.859 5.598 1 98.19 86 MET B CA 1
ATOM 5623 C C . MET B 1 86 ? -10.594 -21.859 5.516 1 98.19 86 MET B C 1
ATOM 5625 O O . MET B 1 86 ? -11.305 -22.062 6.5 1 98.19 86 MET B O 1
ATOM 5629 N N . ARG B 1 87 ? -10.773 -22.375 4.312 1 97.38 87 ARG B N 1
ATOM 5630 C CA . ARG B 1 87 ? -11.82 -23.375 4.121 1 97.38 87 ARG B CA 1
ATOM 5631 C C . ARG B 1 87 ? -11.352 -24.469 3.176 1 97.38 87 ARG B C 1
ATOM 5633 O O . ARG B 1 87 ? -10.688 -24.203 2.174 1 97.38 87 ARG B O 1
ATOM 5640 N N . MET B 1 88 ? -11.664 -25.703 3.521 1 96.62 88 MET B N 1
ATOM 5641 C CA . MET B 1 88 ? -11.523 -26.812 2.582 1 96.62 88 MET B CA 1
ATOM 5642 C C . MET B 1 88 ? -12.789 -26.984 1.75 1 96.62 88 MET B C 1
ATOM 5644 O O . MET B 1 88 ? -13.867 -27.203 2.299 1 96.62 88 MET B O 1
ATOM 5648 N N . LEU B 1 89 ? -12.633 -26.859 0.492 1 94.56 89 LEU B N 1
ATOM 5649 C CA . LEU B 1 89 ? -13.789 -26.938 -0.396 1 94.56 89 LEU B CA 1
ATOM 5650 C C . LEU B 1 89 ? -13.992 -28.375 -0.902 1 94.56 89 LEU B C 1
ATOM 5652 O O . LEU B 1 89 ? -13.031 -29.141 -0.998 1 94.56 89 LEU B O 1
ATOM 5656 N N . ASN B 1 90 ? -15.203 -28.766 -1.189 1 92.25 90 ASN B N 1
ATOM 5657 C CA . ASN B 1 90 ? -15.594 -30.016 -1.832 1 92.25 90 ASN B CA 1
ATOM 5658 C C . ASN B 1 90 ? -15.266 -31.219 -0.955 1 92.25 90 ASN B C 1
ATOM 5660 O O . ASN B 1 90 ? -14.805 -32.25 -1.452 1 92.25 90 ASN B O 1
ATOM 5664 N N . THR B 1 91 ? -15.5 -31.062 0.302 1 88.75 91 THR B N 1
ATOM 5665 C CA . THR B 1 91 ? -15.156 -32.125 1.249 1 88.75 91 THR B CA 1
ATOM 5666 C C . THR B 1 91 ? -16.062 -33.344 1.061 1 88.75 91 THR B C 1
ATOM 5668 O O . THR B 1 91 ? -15.672 -34.469 1.359 1 88.75 91 THR B O 1
ATOM 5671 N N . GLY B 1 92 ? -17.188 -33.094 0.518 1 87 92 GLY B N 1
ATOM 5672 C CA . GLY B 1 92 ? -18.125 -34.156 0.322 1 87 92 GLY B CA 1
ATOM 5673 C C . GLY B 1 92 ? -17.938 -34.906 -0.994 1 87 92 GLY B C 1
ATOM 5674 O O . GLY B 1 92 ? -18.531 -35.969 -1.214 1 87 92 GLY B O 1
ATOM 5675 N N . LYS B 1 93 ? -17.062 -34.438 -1.88 1 86.56 93 LYS B N 1
ATOM 5676 C CA . LYS B 1 93 ? -16.953 -35 -3.234 1 86.56 93 LYS B CA 1
ATOM 5677 C C . LYS B 1 93 ? -15.703 -35.844 -3.391 1 86.56 93 LYS B C 1
ATOM 5679 O O . LYS B 1 93 ? -15.336 -36.219 -4.508 1 86.56 93 LYS B O 1
ATOM 5684 N N . GLY B 1 94 ? -15.008 -36.188 -2.301 1 87.62 94 GLY B N 1
ATOM 5685 C CA . GLY B 1 94 ? -13.852 -37.062 -2.393 1 87.62 94 GLY B CA 1
ATOM 5686 C C . GLY B 1 94 ? -12.539 -36.312 -2.49 1 87.62 94 GLY B C 1
ATOM 5687 O O . GLY B 1 94 ? -12.531 -35.094 -2.719 1 87.62 94 GLY B O 1
ATOM 5688 N N . PRO B 1 95 ? -11.492 -37 -2.402 1 90.25 95 PRO B N 1
ATOM 5689 C CA . PRO B 1 95 ? -10.18 -36.344 -2.299 1 90.25 95 PRO B CA 1
ATOM 5690 C C . PRO B 1 95 ? -9.711 -35.75 -3.625 1 90.25 95 PRO B C 1
ATOM 5692 O O . PRO B 1 95 ? -8.883 -34.844 -3.639 1 90.25 95 PRO B O 1
ATOM 5695 N N . ALA B 1 96 ? -10.25 -36.25 -4.734 1 89.12 96 ALA B N 1
ATOM 5696 C CA . ALA B 1 96 ? -9.797 -35.812 -6.062 1 89.12 96 ALA B CA 1
ATOM 5697 C C . ALA B 1 96 ? -10.133 -34.344 -6.316 1 89.12 96 ALA B C 1
ATOM 5699 O O . ALA B 1 96 ? -9.484 -33.688 -7.133 1 89.12 96 ALA B O 1
ATOM 5700 N N . VAL B 1 97 ? -11.117 -33.844 -5.578 1 90.31 97 VAL B N 1
ATOM 5701 C CA . VAL B 1 97 ? -11.57 -32.5 -5.926 1 90.31 97 VAL B CA 1
ATOM 5702 C C . VAL B 1 97 ? -11.508 -31.594 -4.699 1 90.31 97 VAL B C 1
ATOM 5704 O O . VAL B 1 97 ? -11.867 -30.422 -4.766 1 90.31 97 VAL B O 1
ATOM 5707 N N . ARG B 1 98 ? -11.008 -32.094 -3.615 1 92.75 98 ARG B N 1
ATOM 5708 C CA . ARG B 1 98 ? -10.82 -31.25 -2.428 1 92.75 98 ARG B CA 1
ATOM 5709 C C . ARG B 1 98 ? -9.719 -30.219 -2.65 1 92.75 98 ARG B C 1
ATOM 5711 O O . ARG B 1 98 ? -8.711 -30.5 -3.291 1 92.75 98 ARG B O 1
ATOM 5718 N N . ALA B 1 99 ? -10.047 -28.984 -2.262 1 94.69 99 ALA B N 1
ATOM 5719 C CA . ALA B 1 99 ? -9.039 -27.938 -2.422 1 94.69 99 ALA B CA 1
ATOM 5720 C C . ALA B 1 99 ? -9.219 -26.844 -1.367 1 94.69 99 ALA B C 1
ATOM 5722 O O . ALA B 1 99 ? -10.344 -26.484 -1.021 1 94.69 99 ALA B O 1
ATOM 5723 N N . LEU B 1 100 ? -8.125 -26.406 -0.89 1 97.19 100 LEU B N 1
ATOM 5724 C CA . LEU B 1 100 ? -8.133 -25.344 0.105 1 97.19 100 LEU B CA 1
ATOM 5725 C C . LEU B 1 100 ? -8.391 -23.984 -0.551 1 97.19 100 LEU B C 1
ATOM 5727 O O . LEU B 1 100 ? -7.934 -23.734 -1.67 1 97.19 100 LEU B O 1
ATOM 5731 N N . ARG B 1 101 ? -9.086 -23.203 0.117 1 98 101 ARG B N 1
ATOM 5732 C CA . ARG B 1 101 ? -9.289 -21.797 -0.235 1 98 101 ARG B CA 1
ATOM 5733 C C . ARG B 1 101 ? -9.094 -20.891 0.979 1 98 101 ARG B C 1
ATOM 5735 O O . ARG B 1 101 ? -9.648 -21.156 2.047 1 98 101 ARG B O 1
ATOM 5742 N N . ALA B 1 102 ? -8.258 -19.906 0.836 1 98.5 102 ALA B N 1
ATOM 5743 C CA . ALA B 1 102 ? -8.023 -18.938 1.894 1 98.5 102 ALA B CA 1
ATOM 5744 C C . ALA B 1 102 ? -8.5 -17.547 1.475 1 98.5 102 ALA B C 1
ATOM 5746 O O . ALA B 1 102 ? -8.352 -17.156 0.315 1 98.5 102 ALA B O 1
ATOM 5747 N N . GLN B 1 103 ? -9.211 -16.859 2.391 1 98.19 103 GLN B N 1
ATOM 5748 C CA . GLN B 1 103 ? -9.25 -15.406 2.283 1 98.19 103 GLN B CA 1
ATOM 5749 C C . GLN B 1 103 ? -7.996 -14.773 2.875 1 98.19 103 GLN B C 1
ATOM 5751 O O . GLN B 1 103 ? -7.617 -15.078 4.008 1 98.19 103 GLN B O 1
ATOM 5756 N N . ALA B 1 104 ? -7.328 -13.992 2.094 1 98.25 104 ALA B N 1
ATOM 5757 C CA . ALA B 1 104 ? -6.086 -13.383 2.566 1 98.25 104 ALA B CA 1
ATOM 5758 C C . ALA B 1 104 ? -6.266 -11.891 2.811 1 98.25 104 ALA B C 1
ATOM 5760 O O . ALA B 1 104 ? -7.078 -11.242 2.148 1 98.25 104 ALA B O 1
ATOM 5761 N N . ASP B 1 105 ? -5.566 -11.359 3.861 1 98.38 105 ASP B N 1
ATOM 5762 C CA . ASP B 1 105 ? -5.414 -9.914 4.004 1 98.38 105 ASP B CA 1
ATOM 5763 C C . ASP B 1 105 ? -4.59 -9.336 2.857 1 98.38 105 ASP B C 1
ATOM 5765 O O . ASP B 1 105 ? -3.373 -9.531 2.799 1 98.38 105 ASP B O 1
ATOM 5769 N N . LYS B 1 106 ? -5.207 -8.594 1.97 1 97.69 106 LYS B N 1
ATOM 5770 C CA . LYS B 1 106 ? -4.586 -8.172 0.719 1 97.69 106 LYS B CA 1
ATOM 5771 C C . LYS B 1 106 ? -3.344 -7.32 0.984 1 97.69 106 LYS B C 1
ATOM 5773 O O . LYS B 1 106 ? -2.312 -7.496 0.33 1 97.69 106 LYS B O 1
ATOM 5778 N N . ARG B 1 107 ? -3.453 -6.41 1.899 1 97.31 107 ARG B N 1
ATOM 5779 C CA . ARG B 1 107 ? -2.334 -5.52 2.186 1 97.31 107 ARG B CA 1
ATOM 5780 C C . ARG B 1 107 ? -1.195 -6.273 2.867 1 97.31 107 ARG B C 1
ATOM 5782 O O . ARG B 1 107 ? -0.035 -6.145 2.473 1 97.31 107 ARG B O 1
ATOM 5789 N N . GLN B 1 108 ? -1.521 -7.047 3.865 1 98.06 108 GLN B N 1
ATOM 5790 C CA . GLN B 1 108 ? -0.491 -7.785 4.59 1 98.06 108 GLN B CA 1
ATOM 5791 C C . GLN B 1 108 ? 0.195 -8.805 3.682 1 98.06 108 GLN B C 1
ATOM 5793 O O . GLN B 1 108 ? 1.392 -9.062 3.826 1 98.06 108 GLN B O 1
ATOM 5798 N N . TYR B 1 109 ? -0.578 -9.438 2.77 1 98.5 109 TYR B N 1
ATOM 5799 C CA . TYR B 1 109 ? -0.01 -10.375 1.811 1 98.5 109 TYR B CA 1
ATOM 5800 C C . TYR B 1 109 ? 1.12 -9.734 1.018 1 98.5 109 TYR B C 1
ATOM 5802 O O . TYR B 1 109 ? 2.195 -10.312 0.871 1 98.5 109 TYR B O 1
ATOM 5810 N N . SER B 1 110 ? 0.896 -8.531 0.52 1 98.31 110 SER B N 1
ATOM 5811 C CA . SER B 1 110 ? 1.883 -7.773 -0.246 1 98.31 110 SER B CA 1
ATOM 5812 C C . SER B 1 110 ? 3.084 -7.402 0.615 1 98.31 110 SER B C 1
ATOM 5814 O O . SER B 1 110 ? 4.23 -7.562 0.195 1 98.31 110 SER B O 1
ATOM 5816 N N . ILE B 1 111 ? 2.865 -6.898 1.811 1 98.25 111 ILE B N 1
ATOM 5817 C CA . ILE B 1 111 ? 3.92 -6.477 2.725 1 98.25 111 ILE B CA 1
ATOM 5818 C C . ILE B 1 111 ? 4.824 -7.664 3.055 1 98.25 111 ILE B C 1
ATOM 5820 O O . ILE B 1 111 ? 6.051 -7.547 3.004 1 98.25 111 ILE B O 1
ATOM 5824 N N . GLU B 1 112 ? 4.195 -8.812 3.312 1 98.5 112 GLU B N 1
ATOM 5825 C CA . GLU B 1 112 ? 4.941 -10.008 3.701 1 98.5 112 GLU B CA 1
ATOM 5826 C C . GLU B 1 112 ? 5.789 -10.531 2.547 1 98.5 112 GLU B C 1
ATOM 5828 O O . GLU B 1 112 ? 6.953 -10.883 2.734 1 98.5 112 GLU B O 1
ATOM 5833 N N . MET B 1 113 ? 5.223 -10.578 1.375 1 98.81 113 MET B N 1
ATOM 5834 C CA . MET B 1 113 ? 5.965 -11.062 0.216 1 98.81 113 MET B CA 1
ATOM 5835 C C . MET B 1 113 ? 7.141 -10.141 -0.097 1 98.81 113 MET B C 1
ATOM 5837 O O . MET B 1 113 ? 8.25 -10.609 -0.362 1 98.81 113 MET B O 1
ATOM 5841 N N . LYS B 1 114 ? 6.91 -8.812 -0.07 1 98.69 114 LYS B N 1
ATOM 5842 C CA . LYS B 1 114 ? 8 -7.879 -0.33 1 98.69 114 LYS B CA 1
ATOM 5843 C C . LYS B 1 114 ? 9.148 -8.078 0.659 1 98.69 114 LYS B C 1
ATOM 5845 O O . LYS B 1 114 ? 10.32 -8.047 0.275 1 98.69 114 LYS B O 1
ATOM 5850 N N . HIS B 1 115 ? 8.805 -8.211 1.896 1 98.69 115 HIS B N 1
ATOM 5851 C CA . HIS B 1 115 ? 9.82 -8.398 2.928 1 98.69 115 HIS B CA 1
ATOM 5852 C C . HIS B 1 115 ? 10.617 -9.672 2.695 1 98.69 115 HIS B C 1
ATOM 5854 O O . HIS B 1 115 ? 11.836 -9.695 2.877 1 98.69 115 HIS B O 1
ATOM 5860 N N . THR B 1 116 ? 9.883 -10.75 2.262 1 98.75 116 THR B N 1
ATOM 5861 C CA . THR B 1 116 ? 10.547 -12.008 1.929 1 98.75 116 THR B CA 1
ATOM 5862 C C . THR B 1 116 ? 11.547 -11.805 0.796 1 98.75 116 THR B C 1
ATOM 5864 O O . THR B 1 116 ? 12.672 -12.312 0.858 1 98.75 116 THR B O 1
ATOM 5867 N N . LEU B 1 117 ? 11.133 -11.102 -0.21 1 98.81 117 LEU B N 1
ATOM 5868 C CA . LEU B 1 117 ? 12.008 -10.82 -1.347 1 98.81 117 LEU B CA 1
ATOM 5869 C C . LEU B 1 117 ? 13.227 -10.016 -0.91 1 98.81 117 LEU B C 1
ATOM 5871 O O . LEU B 1 117 ? 14.344 -10.289 -1.358 1 98.81 117 LEU B O 1
ATOM 5875 N N . GLU B 1 118 ? 13.023 -9.023 -0.026 1 98.5 118 GLU B N 1
ATOM 5876 C CA . GLU B 1 118 ? 14.094 -8.148 0.437 1 98.5 118 GLU B CA 1
ATOM 5877 C C . GLU B 1 118 ? 15.148 -8.938 1.22 1 98.5 118 GLU B C 1
ATOM 5879 O O . GLU B 1 118 ? 16.328 -8.609 1.179 1 98.5 118 GLU B O 1
ATOM 5884 N N . LYS B 1 119 ? 14.734 -10.016 1.85 1 97.94 119 LYS B N 1
ATOM 5885 C CA . LYS B 1 119 ? 15.617 -10.773 2.732 1 97.94 119 LYS B CA 1
ATOM 5886 C C . LYS B 1 119 ? 16.297 -11.914 1.985 1 97.94 119 LYS B C 1
ATOM 5888 O O . LYS B 1 119 ? 17.234 -12.523 2.494 1 97.94 119 LYS B O 1
ATOM 5893 N N . GLU B 1 120 ? 15.805 -12.188 0.781 1 98.25 120 GLU B N 1
ATOM 5894 C CA . GLU B 1 120 ? 16.312 -13.336 0.045 1 98.25 120 GLU B CA 1
ATOM 5895 C C . GLU B 1 120 ? 17.734 -13.086 -0.466 1 98.25 120 GLU B C 1
ATOM 5897 O O . GLU B 1 120 ? 17.969 -12.133 -1.213 1 98.25 120 GLU B O 1
ATOM 5902 N N . PRO B 1 121 ? 18.703 -13.961 -0.087 1 97.06 121 PRO B N 1
ATOM 5903 C CA . PRO B 1 121 ? 20.047 -13.805 -0.62 1 97.06 121 PRO B CA 1
ATOM 5904 C C . PRO B 1 121 ? 20.094 -13.875 -2.145 1 97.06 121 PRO B C 1
ATOM 5906 O O . PRO B 1 121 ? 19.297 -14.586 -2.758 1 97.06 121 PRO B O 1
ATOM 5909 N N . ASN B 1 122 ? 20.969 -13.172 -2.762 1 97.56 122 ASN B N 1
ATOM 5910 C CA . ASN B 1 122 ? 21.219 -13.18 -4.199 1 97.56 122 ASN B CA 1
ATOM 5911 C C . ASN B 1 122 ? 20.109 -12.484 -4.973 1 97.56 122 ASN B C 1
ATOM 5913 O O . ASN B 1 122 ? 20.047 -12.57 -6.199 1 97.56 122 ASN B O 1
ATOM 5917 N N . LEU B 1 123 ? 19.203 -11.867 -4.258 1 98.69 123 LEU B N 1
ATOM 5918 C CA . LEU B 1 123 ? 18.078 -11.211 -4.926 1 98.69 123 LEU B CA 1
ATOM 5919 C C . LEU B 1 123 ? 18.125 -9.703 -4.711 1 98.69 123 LEU B C 1
ATOM 5921 O O . LEU B 1 123 ? 18.156 -9.234 -3.57 1 98.69 123 LEU B O 1
ATOM 5925 N N . THR B 1 124 ? 18.188 -8.961 -5.781 1 98.38 124 THR B N 1
ATOM 5926 C CA . THR B 1 124 ? 18.094 -7.504 -5.746 1 98.38 124 THR B CA 1
ATOM 5927 C C . THR B 1 124 ? 16.703 -7.051 -6.191 1 98.38 124 THR B C 1
ATOM 5929 O O . THR B 1 124 ? 16.234 -7.422 -7.273 1 98.38 124 THR B O 1
ATOM 5932 N N . LEU B 1 125 ? 16.016 -6.395 -5.359 1 98.44 125 LEU B N 1
ATOM 5933 C CA . LEU B 1 125 ? 14.711 -5.82 -5.66 1 98.44 125 LEU B CA 1
ATOM 5934 C C . LEU B 1 125 ? 14.844 -4.348 -6.043 1 98.44 125 LEU B C 1
ATOM 5936 O O . LEU B 1 125 ? 15.398 -3.553 -5.285 1 98.44 125 LEU B O 1
ATOM 5940 N N . ARG B 1 126 ? 14.297 -3.994 -7.254 1 97.69 126 ARG B N 1
ATOM 5941 C CA . ARG B 1 126 ? 14.492 -2.648 -7.781 1 97.69 126 ARG B CA 1
ATOM 5942 C C . ARG B 1 126 ? 13.203 -2.096 -8.375 1 97.69 126 ARG B C 1
ATOM 5944 O O . ARG B 1 126 ? 12.469 -2.816 -9.055 1 97.69 126 ARG B O 1
ATOM 5951 N N . GLN B 1 127 ? 12.953 -0.826 -8 1 96.94 127 GLN B N 1
ATOM 5952 C CA . GLN B 1 127 ? 11.867 -0.124 -8.68 1 96.94 127 GLN B CA 1
ATOM 5953 C C . GLN B 1 127 ? 12.352 0.487 -9.992 1 96.94 127 GLN B C 1
ATOM 5955 O O . GLN B 1 127 ? 13.352 1.211 -10.016 1 96.94 127 GLN B O 1
ATOM 5960 N N . GLY B 1 128 ? 11.656 0.197 -11.062 1 95 128 GLY B N 1
ATOM 5961 C CA . GLY B 1 128 ? 11.969 0.704 -12.391 1 95 128 GLY B CA 1
ATOM 5962 C C . GLY B 1 128 ? 11.023 0.197 -13.461 1 95 128 GLY B C 1
ATOM 5963 O O . GLY B 1 128 ? 10.211 -0.692 -13.211 1 95 128 GLY B O 1
ATOM 5964 N N . ILE B 1 129 ? 11.102 0.817 -14.625 1 95.44 129 ILE B N 1
ATOM 5965 C CA . ILE B 1 129 ? 10.297 0.408 -15.773 1 95.44 129 ILE B CA 1
ATOM 5966 C C . ILE B 1 129 ? 11.211 -0.116 -16.875 1 95.44 129 ILE B C 1
ATOM 5968 O O . ILE B 1 129 ? 12.141 0.576 -17.312 1 95.44 129 ILE B O 1
ATOM 5972 N N . VAL B 1 130 ? 11.008 -1.336 -17.266 1 97.69 130 VAL B N 1
ATOM 5973 C CA . VAL B 1 130 ? 11.781 -1.917 -18.344 1 97.69 130 VAL B CA 1
ATOM 5974 C C . VAL B 1 130 ? 11.148 -1.552 -19.688 1 97.69 130 VAL B C 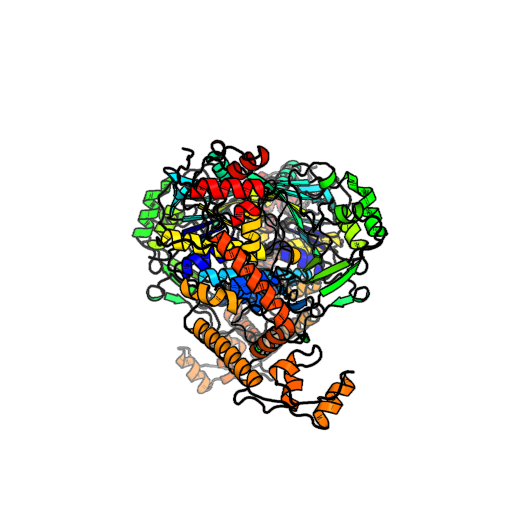1
ATOM 5976 O O . VAL B 1 130 ? 9.969 -1.846 -19.922 1 97.69 130 VAL B O 1
ATOM 5979 N N . ASP B 1 131 ? 11.938 -0.968 -20.594 1 96.38 131 ASP B N 1
ATOM 5980 C CA . ASP B 1 131 ? 11.406 -0.474 -21.859 1 96.38 131 ASP B CA 1
ATOM 5981 C C . ASP B 1 131 ? 11.805 -1.392 -23.016 1 96.38 131 ASP B C 1
ATOM 5983 O O . ASP B 1 131 ? 11.086 -1.498 -24 1 96.38 131 ASP B O 1
ATOM 5987 N N . ASP B 1 132 ? 12.977 -2.012 -22.797 1 97.31 132 ASP B N 1
ATOM 5988 C CA . ASP B 1 132 ? 13.492 -2.766 -23.938 1 97.31 132 ASP B CA 1
ATOM 5989 C C . ASP B 1 132 ? 14.258 -4.004 -23.484 1 97.31 132 ASP B C 1
ATOM 5991 O O . ASP B 1 132 ? 14.773 -4.039 -22.359 1 97.31 132 ASP B O 1
ATOM 5995 N N . LEU B 1 133 ? 14.328 -4.949 -24.422 1 98.31 133 LEU B N 1
ATOM 5996 C CA . LEU B 1 133 ? 15.172 -6.125 -24.266 1 98.31 133 LEU B CA 1
ATOM 5997 C C . LEU B 1 133 ? 16.438 -6.004 -25.109 1 98.31 133 LEU B C 1
ATOM 5999 O O . LEU B 1 133 ? 16.391 -5.449 -26.219 1 98.31 133 LEU B O 1
ATOM 6003 N N . ILE B 1 134 ? 17.5 -6.461 -24.547 1 98.19 134 ILE B N 1
ATOM 6004 C CA . ILE B 1 134 ? 18.734 -6.566 -25.312 1 98.19 134 ILE B CA 1
ATOM 6005 C C . ILE B 1 134 ? 18.859 -7.977 -25.891 1 98.19 134 ILE B C 1
ATOM 6007 O O . ILE B 1 134 ? 19.062 -8.938 -25.156 1 98.19 134 ILE B O 1
ATOM 6011 N N . VAL B 1 135 ? 18.734 -8.102 -27.188 1 98.31 135 VAL B N 1
ATOM 6012 C CA . VAL B 1 135 ? 18.781 -9.391 -27.875 1 98.31 135 VAL B CA 1
ATOM 6013 C C . VAL B 1 135 ? 19.859 -9.359 -28.953 1 98.31 135 VAL B C 1
ATOM 6015 O O . VAL B 1 135 ? 19.938 -8.414 -29.75 1 98.31 135 VAL B O 1
ATOM 6018 N N . GLU B 1 136 ? 20.734 -10.266 -28.938 1 97.44 136 GLU B N 1
ATOM 6019 C CA . GLU B 1 136 ? 21.781 -10.438 -29.953 1 97.44 136 GLU B CA 1
ATOM 6020 C C . GLU B 1 136 ? 21.719 -11.828 -30.578 1 97.44 136 GLU B C 1
ATOM 6022 O O . GLU B 1 136 ? 21.844 -12.836 -29.875 1 97.44 136 GLU B O 1
ATOM 6027 N N . GLU B 1 137 ? 21.578 -11.875 -31.859 1 95.81 137 GLU B N 1
ATOM 6028 C CA . GLU B 1 137 ? 21.547 -13.133 -32.625 1 95.81 137 GLU B CA 1
ATOM 6029 C C . GLU B 1 137 ? 20.531 -14.094 -32.031 1 95.81 137 GLU B C 1
ATOM 6031 O O . GLU B 1 137 ? 20.844 -15.258 -31.75 1 95.81 137 GLU B O 1
ATOM 6036 N N . GLY B 1 138 ? 19.438 -13.586 -31.625 1 96.38 138 GLY B N 1
ATOM 6037 C CA . GLY B 1 138 ? 18.328 -14.406 -31.156 1 96.38 138 GLY B CA 1
ATOM 6038 C C . GLY B 1 138 ? 18.484 -14.844 -29.703 1 96.38 138 GLY B C 1
ATOM 6039 O O . GLY B 1 138 ? 17.688 -15.641 -29.203 1 96.38 138 GLY B O 1
ATOM 6040 N N . LYS B 1 139 ? 19.438 -14.305 -29.094 1 98.06 139 LYS B N 1
ATOM 6041 C CA . LYS B 1 139 ? 19.688 -14.648 -27.703 1 98.06 139 LYS B CA 1
ATOM 6042 C C . LYS B 1 139 ? 19.531 -13.43 -26.797 1 98.06 139 LYS B C 1
ATOM 6044 O O . LYS B 1 139 ? 19.969 -12.328 -27.141 1 98.06 139 LYS B O 1
ATOM 6049 N N . ILE B 1 140 ? 18.922 -13.641 -25.688 1 98.5 140 ILE B N 1
ATOM 6050 C CA . ILE B 1 140 ? 18.703 -12.555 -24.734 1 98.5 140 ILE B CA 1
ATOM 6051 C C . ILE B 1 140 ? 20.031 -12.18 -24.078 1 98.5 140 ILE B C 1
ATOM 6053 O O . ILE B 1 140 ? 20.859 -13.047 -23.781 1 98.5 140 ILE B O 1
ATOM 6057 N N . LYS B 1 141 ? 20.25 -10.883 -23.875 1 98.44 141 LYS B N 1
ATOM 6058 C CA . LYS B 1 141 ? 21.484 -10.414 -23.25 1 98.44 141 LYS B CA 1
ATOM 6059 C C . LYS B 1 141 ? 21.188 -9.477 -22.094 1 98.44 141 LYS B C 1
ATOM 6061 O O . LYS B 1 141 ? 22.094 -9.086 -21.359 1 98.44 141 LYS B O 1
ATOM 6066 N N . GLY B 1 142 ? 19.984 -9.102 -21.938 1 98.5 142 GLY B N 1
ATOM 6067 C CA . GLY B 1 142 ? 19.672 -8.219 -20.844 1 98.5 142 GLY B CA 1
ATOM 6068 C C . GLY B 1 142 ? 18.453 -7.352 -21.094 1 98.5 142 GLY B C 1
ATOM 6069 O O . GLY B 1 142 ? 17.578 -7.719 -21.891 1 98.5 142 GLY B O 1
ATOM 6070 N N . VAL B 1 143 ? 18.297 -6.273 -20.266 1 98.56 143 VAL B N 1
ATOM 6071 C CA . VAL B 1 143 ? 17.156 -5.363 -20.406 1 98.56 143 VAL B CA 1
ATOM 6072 C C . VAL B 1 143 ? 17.641 -3.918 -20.297 1 98.56 143 VAL B C 1
ATOM 6074 O O . VAL B 1 143 ? 18.75 -3.662 -19.828 1 98.56 143 VAL B O 1
ATOM 6077 N N . VAL B 1 144 ? 16.844 -2.969 -20.828 1 97.88 144 VAL B N 1
ATOM 6078 C CA . VAL B 1 144 ? 17.078 -1.534 -20.688 1 97.88 144 VAL B CA 1
ATOM 6079 C C . VAL B 1 144 ? 15.891 -0.885 -19.984 1 97.88 144 VAL B C 1
ATOM 6081 O O . VAL B 1 144 ? 14.742 -1.079 -20.375 1 97.88 144 VAL B O 1
ATOM 6084 N N . THR B 1 145 ? 16.203 -0.156 -18.906 1 96.5 145 THR B N 1
ATOM 6085 C CA . THR B 1 145 ? 15.141 0.538 -18.188 1 96.5 145 THR B CA 1
ATOM 6086 C C . THR B 1 145 ? 14.906 1.932 -18.766 1 96.5 145 THR B C 1
ATOM 6088 O O . THR B 1 145 ? 15.688 2.396 -19.594 1 96.5 145 THR B O 1
ATOM 6091 N N . ASN B 1 146 ? 13.812 2.59 -18.281 1 93.94 146 ASN B N 1
ATOM 6092 C CA . ASN B 1 146 ? 13.477 3.92 -18.781 1 93.94 146 ASN B CA 1
ATOM 6093 C C . ASN B 1 146 ? 14.5 4.957 -18.344 1 93.94 146 ASN B C 1
ATOM 6095 O O . ASN B 1 146 ? 14.609 6.023 -18.953 1 93.94 146 ASN B O 1
ATOM 6099 N N . THR B 1 147 ? 15.281 4.641 -17.344 1 93.06 147 THR B N 1
ATOM 6100 C CA . THR B 1 147 ? 16.344 5.539 -16.891 1 93.06 147 THR B CA 1
ATOM 6101 C C . THR B 1 147 ? 17.594 5.387 -17.75 1 93.06 147 THR B C 1
ATOM 6103 O O . THR B 1 147 ? 18.547 6.148 -17.609 1 93.06 147 THR B O 1
ATOM 6106 N N . GLY B 1 148 ? 17.609 4.371 -18.578 1 94.06 148 GLY B N 1
ATOM 6107 C CA . GLY B 1 148 ? 18.734 4.129 -19.469 1 94.06 148 GLY B CA 1
ATOM 6108 C C . GLY B 1 148 ? 19.672 3.055 -18.969 1 94.06 148 GLY B C 1
ATOM 6109 O O . GLY B 1 148 ? 20.672 2.744 -19.609 1 94.06 148 GLY B O 1
ATOM 6110 N N . ALA B 1 149 ? 19.359 2.451 -17.875 1 96.38 149 ALA B N 1
ATOM 6111 C CA . ALA B 1 149 ? 20.203 1.395 -17.328 1 96.38 149 ALA B CA 1
ATOM 6112 C C . ALA B 1 149 ? 20.172 0.147 -18.203 1 96.38 149 ALA B C 1
ATOM 6114 O O . ALA B 1 149 ? 19.094 -0.376 -18.5 1 96.38 149 ALA B O 1
ATOM 6115 N N . CYS B 1 150 ? 21.281 -0.298 -18.609 1 97.69 150 CYS B N 1
ATOM 6116 C CA . CYS B 1 150 ? 21.422 -1.549 -19.344 1 97.69 150 CYS B CA 1
ATOM 6117 C C . CYS B 1 150 ? 21.922 -2.662 -18.438 1 97.69 150 CYS B C 1
ATOM 6119 O O . CYS B 1 150 ? 23.125 -2.756 -18.172 1 97.69 150 CYS B O 1
ATOM 6121 N N . TYR B 1 151 ? 21.047 -3.504 -18.047 1 98.19 151 TYR B N 1
ATOM 6122 C CA . TYR B 1 151 ? 21.422 -4.648 -17.219 1 98.19 151 TYR B CA 1
ATOM 6123 C C . TYR B 1 151 ? 21.672 -5.883 -18.078 1 98.19 151 TYR B C 1
ATOM 6125 O O . TYR B 1 151 ? 20.812 -6.281 -18.875 1 98.19 151 TYR B O 1
ATOM 6133 N N . GLY B 1 152 ? 22.812 -6.457 -17.938 1 98.31 152 GLY B N 1
ATOM 6134 C CA . GLY B 1 152 ? 23.078 -7.723 -18.594 1 98.31 152 GLY B CA 1
ATOM 6135 C C . GLY B 1 152 ? 22.5 -8.914 -17.875 1 98.31 152 GLY B C 1
ATOM 6136 O O . GLY B 1 152 ? 22.391 -8.906 -16.641 1 98.31 152 GLY B O 1
ATOM 6137 N N . ALA B 1 153 ? 22.141 -9.953 -18.641 1 98.56 153 ALA B N 1
ATOM 6138 C CA . ALA B 1 153 ? 21.609 -11.164 -18.031 1 98.56 153 ALA B CA 1
ATOM 6139 C C . ALA B 1 153 ? 21.75 -12.359 -18.969 1 98.56 153 ALA B C 1
ATOM 6141 O O . ALA B 1 153 ? 21.781 -12.203 -20.188 1 98.56 153 ALA B O 1
ATOM 6142 N N . LYS B 1 154 ? 21.891 -13.523 -18.391 1 98.69 154 LYS B N 1
ATOM 6143 C CA . LYS B 1 154 ? 21.891 -14.766 -19.156 1 98.69 154 LYS B CA 1
ATOM 6144 C C . LYS B 1 154 ? 20.484 -15.211 -19.5 1 98.69 154 LYS B C 1
ATOM 6146 O O . LYS B 1 154 ? 20.266 -15.898 -20.5 1 98.69 154 LYS B O 1
ATOM 6151 N N . ALA B 1 155 ? 19.547 -14.859 -18.656 1 98.88 155 ALA B N 1
ATOM 6152 C CA . ALA B 1 155 ? 18.141 -15.172 -18.859 1 98.88 155 ALA B CA 1
ATOM 6153 C C . ALA B 1 155 ? 17.25 -14.047 -18.328 1 98.88 155 ALA B C 1
ATOM 6155 O O . ALA B 1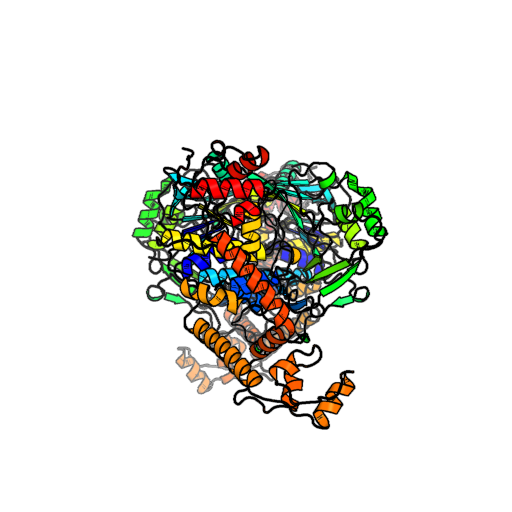 155 ? 17.625 -13.352 -17.375 1 98.88 155 ALA B O 1
ATOM 6156 N N . VAL B 1 156 ? 16.094 -13.852 -18.953 1 98.94 156 VAL B N 1
ATOM 6157 C CA . VAL B 1 156 ? 15.109 -12.859 -18.531 1 98.94 156 VAL B CA 1
ATOM 6158 C C . VAL B 1 156 ? 13.727 -13.5 -18.469 1 98.94 156 VAL B C 1
ATOM 6160 O O . VAL B 1 156 ? 13.367 -14.305 -19.328 1 98.94 156 VAL B O 1
ATOM 6163 N N . VAL B 1 157 ? 12.977 -13.258 -17.406 1 98.94 157 VAL B N 1
ATOM 6164 C CA . VAL B 1 157 ? 11.602 -13.711 -17.266 1 98.94 157 VAL B CA 1
ATOM 6165 C C . VAL B 1 157 ? 10.664 -12.5 -17.281 1 98.94 157 VAL B C 1
ATOM 6167 O O . VAL B 1 157 ? 10.758 -11.625 -16.406 1 98.94 157 VAL B O 1
ATOM 6170 N N . LEU B 1 158 ? 9.742 -12.453 -18.234 1 98.88 158 LEU B N 1
ATOM 6171 C CA . LEU B 1 158 ? 8.758 -11.375 -18.328 1 98.88 158 LEU B CA 1
ATOM 6172 C C . LEU B 1 158 ? 7.457 -11.773 -17.641 1 98.88 158 LEU B C 1
ATOM 6174 O O . LEU B 1 158 ? 6.82 -12.758 -18.031 1 98.88 158 LEU B O 1
ATOM 6178 N N . THR B 1 159 ? 7.102 -11.102 -16.641 1 98.5 159 THR B N 1
ATOM 6179 C CA . THR B 1 159 ? 5.859 -11.273 -15.891 1 98.5 159 THR B CA 1
ATOM 6180 C C . THR B 1 159 ? 5.133 -9.945 -15.734 1 98.5 159 THR B C 1
ATOM 6182 O O . THR B 1 159 ? 4.855 -9.516 -14.609 1 98.5 159 THR B O 1
ATOM 6185 N N . THR B 1 160 ? 4.633 -9.344 -16.75 1 96.12 160 THR B N 1
ATOM 6186 C CA . THR B 1 160 ? 4.188 -7.953 -16.781 1 96.12 160 THR B CA 1
ATOM 6187 C C . THR B 1 160 ? 2.719 -7.84 -16.375 1 96.12 160 THR B C 1
ATOM 6189 O O . THR B 1 160 ? 2.234 -6.75 -16.078 1 96.12 160 THR B O 1
ATOM 6192 N N . GLY B 1 161 ? 2.029 -8.906 -16.344 1 93.75 161 GLY B N 1
ATOM 6193 C CA . GLY B 1 161 ? 0.653 -8.922 -15.883 1 93.75 161 GLY B CA 1
ATOM 6194 C C . GLY B 1 161 ? -0.247 -7.957 -16.625 1 93.75 161 GLY B C 1
ATOM 6195 O O . GLY B 1 161 ? -0.142 -7.82 -17.844 1 93.75 161 GLY B O 1
ATOM 6196 N N . THR B 1 162 ? -1.144 -7.242 -15.914 1 91.88 162 THR B N 1
ATOM 6197 C CA . THR B 1 162 ? -2.164 -6.406 -16.531 1 91.88 162 THR B CA 1
ATOM 6198 C C . THR B 1 162 ? -1.64 -4.988 -16.75 1 91.88 162 THR B C 1
ATOM 6200 O O . THR B 1 162 ? -2.377 -4.113 -17.203 1 91.88 162 THR B O 1
ATOM 6203 N N . ALA B 1 163 ? -0.436 -4.805 -16.484 1 91.25 163 ALA B N 1
ATOM 6204 C CA . ALA B 1 163 ? 0.145 -3.479 -16.688 1 91.25 163 ALA B CA 1
ATOM 6205 C C . ALA B 1 163 ? 0.58 -3.281 -18.125 1 91.25 163 ALA B C 1
ATOM 6207 O O . ALA B 1 163 ? 0.789 -2.15 -18.578 1 91.25 163 ALA B O 1
ATOM 6208 N N . ALA B 1 164 ? 0.831 -4.391 -18.828 1 93.25 164 ALA B N 1
ATOM 6209 C CA . ALA B 1 164 ? 1.305 -4.293 -20.203 1 93.25 164 ALA B CA 1
ATOM 6210 C C . ALA B 1 164 ? 0.282 -3.58 -21.078 1 93.25 164 ALA B C 1
ATOM 6212 O O . ALA B 1 164 ? -0.698 -4.188 -21.516 1 93.25 164 ALA B O 1
ATOM 6213 N N . ARG B 1 165 ? 0.44 -2.398 -21.484 1 92.88 165 ARG B N 1
ATOM 6214 C CA . ARG B 1 165 ? -0.48 -1.506 -22.188 1 92.88 165 ARG B CA 1
ATOM 6215 C C . ARG B 1 165 ? -1.881 -1.589 -21.578 1 92.88 165 ARG B C 1
ATOM 6217 O O . ARG B 1 165 ? -2.863 -1.753 -22.312 1 92.88 165 ARG B O 1
ATOM 6224 N N . GLY B 1 166 ? -1.892 -1.438 -20.266 1 93.12 166 GLY B N 1
ATOM 6225 C CA . GLY B 1 166 ? -3.146 -1.538 -19.531 1 93.12 166 GLY B CA 1
ATOM 6226 C C . GLY B 1 166 ? -4.125 -0.428 -19.875 1 93.12 166 GLY B C 1
ATOM 6227 O O . GLY B 1 166 ? -3.723 0.721 -20.062 1 93.12 166 GLY B O 1
ATOM 6228 N N . LYS B 1 167 ? -5.379 -0.792 -19.953 1 93.69 167 LYS B N 1
ATOM 6229 C CA . LYS B 1 167 ? -6.477 0.139 -20.188 1 93.69 167 LYS B CA 1
ATOM 6230 C C . LYS B 1 167 ? -7.68 -0.185 -19.312 1 93.69 167 LYS B C 1
ATOM 6232 O O . LYS B 1 167 ? -8.234 -1.283 -19.391 1 93.69 167 LYS B O 1
ATOM 6237 N N . ILE B 1 168 ? -8.062 0.767 -18.531 1 93.81 168 ILE B N 1
ATOM 6238 C CA . ILE B 1 168 ? -9.203 0.577 -17.641 1 93.81 168 ILE B CA 1
ATOM 6239 C C . ILE B 1 168 ? -10.484 1.033 -18.328 1 93.81 168 ILE B C 1
ATOM 6241 O O . ILE B 1 168 ? -10.484 2.039 -19.047 1 93.81 168 ILE B O 1
ATOM 6245 N N . ILE B 1 169 ? -11.531 0.31 -18.062 1 93.56 169 ILE B N 1
ATOM 6246 C CA . ILE B 1 169 ? -12.82 0.599 -18.688 1 93.56 169 ILE B CA 1
ATOM 6247 C C . ILE B 1 169 ? -13.914 0.586 -17.625 1 93.56 169 ILE B C 1
ATOM 6249 O O . ILE B 1 169 ? -14.102 -0.412 -16.922 1 93.56 169 ILE B O 1
ATOM 6253 N N . ILE B 1 170 ? -14.664 1.624 -17.516 1 93.81 170 ILE B N 1
ATOM 6254 C CA . ILE B 1 170 ? -15.844 1.767 -16.672 1 93.81 170 ILE B CA 1
ATOM 6255 C C . ILE B 1 170 ? -16.969 2.428 -17.469 1 93.81 170 ILE B C 1
ATOM 6257 O O . ILE B 1 170 ? -17 3.652 -17.609 1 93.81 170 ILE B O 1
ATOM 6261 N N . GLY B 1 171 ? -17.922 1.595 -17.875 1 92 171 GLY B N 1
ATOM 6262 C CA . GLY B 1 171 ? -18.938 2.137 -18.766 1 92 171 GLY B CA 1
ATOM 6263 C C . GLY B 1 171 ? -18.359 2.762 -20.016 1 92 171 GLY B C 1
ATOM 6264 O O . GLY B 1 171 ? -17.609 2.115 -20.75 1 92 171 GLY B O 1
ATOM 6265 N N . GLU B 1 172 ? -18.594 4.012 -20.203 1 89.75 172 GLU B N 1
ATOM 6266 C CA . GLU B 1 172 ? -18.125 4.738 -21.375 1 89.75 172 GLU B CA 1
ATOM 6267 C C . GLU B 1 172 ? -16.719 5.289 -21.156 1 89.75 172 GLU B C 1
ATOM 6269 O O . GLU B 1 172 ? -16.062 5.715 -22.109 1 89.75 172 GLU B O 1
ATOM 6274 N N . LEU B 1 173 ? -16.297 5.23 -19.984 1 89.88 173 LEU B N 1
ATOM 6275 C CA . LEU B 1 173 ? -14.969 5.758 -19.641 1 89.88 173 LEU B CA 1
ATOM 6276 C C . LEU B 1 173 ? -13.883 4.734 -19.969 1 89.88 173 LEU B C 1
ATOM 6278 O O . LEU B 1 173 ? -13.984 3.572 -19.562 1 89.88 173 LEU B O 1
ATOM 6282 N N . MET B 1 174 ? -12.844 5.152 -20.688 1 91.44 174 MET B N 1
ATOM 6283 C CA . MET B 1 174 ? -11.656 4.355 -20.969 1 91.44 174 MET B CA 1
ATOM 6284 C C . MET B 1 174 ? -10.391 5.195 -20.828 1 91.44 174 MET B C 1
ATOM 6286 O O . MET B 1 174 ? -10.344 6.34 -21.297 1 91.44 174 MET B O 1
ATOM 6290 N N . TYR B 1 175 ? -9.406 4.68 -20.172 1 89.56 175 TYR B N 1
ATOM 6291 C CA . TYR B 1 175 ? -8.148 5.41 -20.062 1 89.56 175 TYR B CA 1
ATOM 6292 C C . TYR B 1 175 ? -6.984 4.461 -19.812 1 89.56 175 TYR B C 1
ATOM 6294 O O . TYR B 1 175 ? -7.168 3.377 -19.25 1 89.56 175 TYR B O 1
ATOM 6302 N N . SER B 1 176 ? -5.789 4.844 -20.266 1 90.31 176 SER B N 1
ATOM 6303 C CA . SER B 1 176 ? -4.57 4.066 -20.094 1 90.31 176 SER B CA 1
ATOM 6304 C C . SER B 1 176 ? -4.145 4.035 -18.625 1 90.31 176 SER B C 1
ATOM 6306 O O . SER B 1 176 ? -3.986 5.082 -18 1 90.31 176 SER B O 1
ATOM 6308 N N . SER B 1 177 ? -3.992 2.838 -18.094 1 90.94 177 SER B N 1
ATOM 6309 C CA . SER B 1 177 ? -3.641 2.656 -16.688 1 90.94 177 SER B CA 1
ATOM 6310 C C . SER B 1 177 ? -3.279 1.204 -16.391 1 90.94 177 SER B C 1
ATOM 6312 O O . SER B 1 177 ? -3.768 0.288 -17.062 1 90.94 177 SER B O 1
ATOM 6314 N N . GLY B 1 178 ? -2.346 1.059 -15.461 1 89 178 GLY B N 1
ATOM 6315 C CA . GLY B 1 178 ? -2.242 -0.247 -14.828 1 89 178 GLY B CA 1
ATOM 6316 C C . GLY B 1 178 ? -3.354 -0.516 -13.828 1 89 178 GLY B C 1
ATOM 6317 O O . GLY B 1 178 ? -4.262 0.301 -13.672 1 89 178 GLY B O 1
ATOM 6318 N N . PRO B 1 179 ? -3.211 -1.658 -13.172 1 85.81 179 PRO B N 1
ATOM 6319 C CA . PRO B 1 179 ? -4.242 -1.949 -12.172 1 85.81 179 PRO B CA 1
ATOM 6320 C C . PRO B 1 179 ? -4.289 -0.91 -11.055 1 85.81 179 PRO B C 1
ATOM 6322 O O . PRO B 1 179 ? -3.246 -0.403 -10.633 1 85.81 179 PRO B O 1
ATOM 6325 N N . ASN B 1 180 ? -5.469 -0.55 -10.625 1 85.44 180 ASN B N 1
ATOM 6326 C CA . ASN B 1 180 ? -5.707 0.333 -9.484 1 85.44 180 ASN B CA 1
ATOM 6327 C C . ASN B 1 180 ? -5.082 1.708 -9.703 1 85.44 180 ASN B C 1
ATOM 6329 O O . ASN B 1 180 ? -4.48 2.275 -8.789 1 85.44 180 ASN B O 1
ATOM 6333 N N . ASN B 1 181 ? -5.121 2.18 -10.859 1 87 181 ASN B N 1
ATOM 6334 C CA . ASN B 1 181 ? -4.695 3.529 -11.211 1 87 181 ASN B CA 1
ATOM 6335 C C . ASN B 1 181 ? -3.193 3.713 -11 1 87 181 ASN B C 1
ATOM 6337 O O . ASN B 1 181 ? -2.762 4.695 -10.391 1 87 181 ASN B O 1
ATOM 6341 N N . THR B 1 182 ? -2.406 2.723 -11.391 1 87.62 182 THR B N 1
ATOM 6342 C CA . THR B 1 182 ? -0.951 2.797 -11.445 1 87.62 182 THR B CA 1
ATOM 6343 C C . THR B 1 182 ? -0.473 3.102 -12.859 1 87.62 182 THR B C 1
ATOM 6345 O O . THR B 1 182 ? -1.273 3.135 -13.797 1 87.62 182 THR B O 1
ATOM 6348 N N . GLN B 1 183 ? 0.815 3.24 -12.984 1 88.19 183 GLN B N 1
ATOM 6349 C CA . GLN B 1 183 ? 1.401 3.49 -14.297 1 88.19 183 GLN B CA 1
ATOM 6350 C C . GLN B 1 183 ? 1.386 2.23 -15.156 1 88.19 183 GLN B C 1
ATOM 6352 O O . GLN B 1 183 ? 1.656 1.133 -14.664 1 88.19 183 GLN B O 1
ATOM 6357 N N . PRO B 1 184 ? 1.031 2.332 -16.406 1 88.81 184 PRO B N 1
ATOM 6358 C CA . PRO B 1 184 ? 1.145 1.209 -17.344 1 88.81 184 PRO B CA 1
ATOM 6359 C C . PRO B 1 184 ? 2.537 1.093 -17.969 1 88.81 184 PRO B C 1
ATOM 6361 O O . PRO B 1 184 ? 3.299 2.064 -17.969 1 88.81 184 PRO B O 1
ATOM 6364 N N . ALA B 1 185 ? 2.877 -0.077 -18.406 1 91.69 185 ALA B N 1
ATOM 6365 C CA . ALA B 1 185 ? 4.09 -0.299 -19.188 1 91.69 185 ALA B CA 1
ATOM 6366 C C . ALA B 1 185 ? 3.781 -0.332 -20.672 1 91.69 185 ALA B C 1
ATOM 6368 O O . ALA B 1 185 ? 3.174 -1.286 -21.172 1 91.69 185 ALA B O 1
ATOM 6369 N N . ILE B 1 186 ? 4.281 0.571 -21.453 1 92.5 186 ILE B N 1
ATOM 6370 C CA . ILE B 1 186 ? 3.883 0.705 -22.859 1 92.5 186 ILE B CA 1
ATOM 6371 C C . ILE B 1 186 ? 5.023 0.255 -23.766 1 92.5 186 ILE B C 1
ATOM 6373 O O . ILE B 1 186 ? 4.832 -0.587 -24.641 1 92.5 186 ILE B O 1
ATOM 6377 N N . LYS B 1 187 ? 6.195 0.625 -23.516 1 94.88 187 LYS B N 1
ATOM 6378 C CA . LYS B 1 187 ? 7.324 0.503 -24.438 1 94.88 187 LYS B CA 1
ATOM 6379 C C . LYS B 1 187 ? 7.785 -0.947 -24.547 1 94.88 187 LYS B C 1
ATOM 6381 O O . LYS B 1 187 ? 8.242 -1.377 -25.609 1 94.88 187 LYS B O 1
ATOM 6386 N N . LEU B 1 188 ? 7.633 -1.688 -23.516 1 96.38 188 LEU B N 1
ATOM 6387 C CA . LEU B 1 188 ? 8.078 -3.076 -23.562 1 96.38 188 LEU B CA 1
ATOM 6388 C C . LEU B 1 188 ? 7.25 -3.879 -24.562 1 96.38 188 LEU B C 1
ATOM 6390 O O . LEU B 1 188 ? 7.785 -4.734 -25.266 1 96.38 188 LEU B O 1
ATOM 6394 N N . SER B 1 189 ? 5.934 -3.666 -24.578 1 96.44 189 SER B N 1
ATOM 6395 C CA . SER B 1 189 ? 5.074 -4.328 -25.562 1 96.44 189 SER B CA 1
ATOM 6396 C C . SER B 1 189 ? 5.488 -3.986 -26.984 1 96.44 189 SER B C 1
ATOM 6398 O O . SER B 1 189 ? 5.52 -4.859 -27.859 1 96.44 189 SER B O 1
ATOM 6400 N N . GLU B 1 190 ? 5.781 -2.732 -27.188 1 96.69 190 GLU B N 1
ATOM 6401 C CA . GLU B 1 190 ? 6.258 -2.303 -28.5 1 96.69 190 GLU B CA 1
ATOM 6402 C C . GLU B 1 190 ? 7.551 -3.018 -28.891 1 96.69 190 GLU B C 1
ATOM 6404 O O . GLU B 1 190 ? 7.738 -3.398 -30.047 1 96.69 190 GLU B O 1
ATOM 6409 N N . ASN B 1 191 ? 8.398 -3.135 -27.922 1 97.31 191 ASN B N 1
ATOM 6410 C CA . ASN B 1 191 ? 9.656 -3.842 -28.141 1 97.31 191 ASN B CA 1
ATOM 6411 C C . ASN B 1 191 ? 9.422 -5.297 -28.547 1 97.31 191 ASN B C 1
ATOM 6413 O O . ASN B 1 191 ? 10.07 -5.805 -29.453 1 97.31 191 ASN B O 1
ATOM 6417 N N . LEU B 1 192 ? 8.539 -6 -27.875 1 97.94 192 LEU B N 1
ATOM 6418 C CA . LEU B 1 192 ? 8.219 -7.387 -28.188 1 97.94 192 LEU B CA 1
ATOM 6419 C C . LEU B 1 192 ? 7.699 -7.52 -29.625 1 97.94 192 LEU B C 1
ATOM 6421 O O . LEU B 1 192 ? 8.062 -8.461 -30.328 1 97.94 192 LEU B O 1
ATOM 6425 N N . GLU B 1 193 ? 6.906 -6.566 -30.031 1 97.69 193 GLU B N 1
ATOM 6426 C CA . GLU B 1 193 ? 6.398 -6.566 -31.406 1 97.69 193 GLU B CA 1
ATOM 6427 C C . GLU B 1 193 ? 7.535 -6.406 -32.406 1 97.69 193 GLU B C 1
ATOM 6429 O O . GLU B 1 193 ? 7.559 -7.09 -33.438 1 97.69 193 GLU B O 1
ATOM 6434 N N . ARG B 1 194 ? 8.43 -5.531 -32.094 1 97.12 194 ARG B N 1
ATOM 6435 C CA . ARG B 1 194 ? 9.578 -5.312 -32.969 1 97.12 194 ARG B CA 1
ATOM 6436 C C . ARG B 1 194 ? 10.422 -6.574 -33.094 1 97.12 194 ARG B C 1
ATOM 6438 O O . ARG B 1 194 ? 11 -6.844 -34.156 1 97.12 194 ARG B O 1
ATOM 6445 N N . LEU B 1 195 ? 10.461 -7.371 -32.062 1 97.31 195 LEU B N 1
ATOM 6446 C CA . LEU B 1 195 ? 11.25 -8.602 -32.062 1 97.31 195 LEU B CA 1
ATOM 6447 C C . LEU B 1 195 ? 10.531 -9.711 -32.781 1 97.31 195 LEU B C 1
ATOM 6449 O O . LEU B 1 195 ? 11.109 -10.773 -33.062 1 97.31 195 LEU B O 1
ATOM 6453 N N . GLY B 1 196 ? 9.219 -9.508 -33.094 1 97.38 196 GLY B N 1
ATOM 6454 C CA . GLY B 1 196 ? 8.5 -10.461 -33.938 1 97.38 196 GLY B CA 1
ATOM 6455 C C . GLY B 1 196 ? 7.469 -11.266 -33.156 1 97.38 196 GLY B C 1
ATOM 6456 O O . GLY B 1 196 ? 6.84 -12.172 -33.688 1 97.38 196 GLY B O 1
ATOM 6457 N N . PHE B 1 197 ? 7.254 -10.945 -31.906 1 98 197 PHE B N 1
ATOM 6458 C CA . PHE B 1 197 ? 6.262 -11.664 -31.125 1 98 197 PHE B CA 1
ATOM 6459 C C . PHE B 1 197 ? 4.852 -11.273 -31.531 1 98 197 PHE B C 1
ATOM 6461 O O . PHE B 1 197 ? 4.594 -10.109 -31.859 1 98 197 PHE B O 1
ATOM 6468 N N . LYS B 1 198 ? 3.998 -12.234 -31.516 1 97.12 198 LYS B N 1
ATOM 6469 C CA . LYS B 1 198 ? 2.57 -11.984 -31.703 1 97.12 198 LYS B CA 1
ATOM 6470 C C . LYS B 1 198 ? 1.874 -11.75 -30.375 1 97.12 198 LYS B C 1
ATOM 6472 O O . LYS B 1 198 ? 1.889 -12.625 -29.5 1 97.12 198 LYS B O 1
ATOM 6477 N N . LEU B 1 199 ? 1.318 -10.594 -30.266 1 96.69 199 LEU B N 1
ATOM 6478 C CA . LEU B 1 199 ? 0.601 -10.234 -29.047 1 96.69 199 LEU B CA 1
ATOM 6479 C C . LEU B 1 199 ? -0.904 -10.211 -29.281 1 96.69 199 LEU B C 1
ATOM 6481 O O . LEU B 1 199 ? -1.352 -9.992 -30.406 1 96.69 199 LEU B O 1
ATOM 6485 N N . LYS B 1 200 ? -1.628 -10.523 -28.297 1 95 200 LYS B N 1
ATOM 6486 C CA . LYS B 1 200 ? -3.082 -10.406 -28.266 1 95 200 LYS B CA 1
ATOM 6487 C C . LYS B 1 200 ? -3.549 -9.625 -27.047 1 95 200 LYS B C 1
ATOM 6489 O O . LYS B 1 200 ? -2.768 -9.383 -26.125 1 95 200 LYS B O 1
ATOM 6494 N N . ARG B 1 201 ? -4.781 -9.203 -27.094 1 94 201 ARG B N 1
ATOM 6495 C CA . ARG B 1 201 ? -5.332 -8.461 -25.953 1 94 201 ARG B CA 1
ATOM 6496 C C . ARG B 1 201 ? -6.402 -9.273 -25.234 1 94 201 ARG B C 1
ATOM 6498 O O . ARG B 1 201 ? -7.27 -9.875 -25.875 1 94 201 ARG B O 1
ATOM 6505 N N . PHE B 1 202 ? -6.27 -9.383 -24 1 94.44 202 PHE B N 1
ATOM 6506 C CA . PHE B 1 202 ? -7.273 -10.016 -23.156 1 94.44 202 PHE B CA 1
ATOM 6507 C C . PHE B 1 202 ? -7.887 -9 -22.203 1 94.44 202 PHE B C 1
ATOM 6509 O O . PHE B 1 202 ? -7.402 -7.871 -22.094 1 94.44 202 PHE B O 1
ATOM 6516 N N . LYS B 1 203 ? -9 -9.359 -21.656 1 91.88 203 LYS B N 1
ATOM 6517 C CA . LYS B 1 203 ? -9.703 -8.492 -20.719 1 91.88 203 LYS B CA 1
ATOM 6518 C C . LYS B 1 203 ? -10.094 -9.266 -19.453 1 91.88 203 LYS B C 1
ATOM 6520 O O . LYS B 1 203 ? -10.484 -10.43 -19.531 1 91.88 203 LYS B O 1
ATOM 6525 N N . THR B 1 204 ? -9.945 -8.656 -18.359 1 90.56 204 THR B N 1
ATOM 6526 C CA . THR B 1 204 ? -10.445 -9.172 -17.094 1 90.56 204 THR B CA 1
ATOM 6527 C C . THR B 1 204 ? -11.188 -8.086 -16.328 1 90.56 204 THR B C 1
ATOM 6529 O O . THR B 1 204 ? -11.062 -6.898 -16.641 1 90.56 204 THR B O 1
ATOM 6532 N N . GLY B 1 205 ? -12.078 -8.562 -15.453 1 90.75 205 GLY B N 1
ATOM 6533 C CA . GLY B 1 205 ? -12.891 -7.605 -14.711 1 90.75 205 GLY B CA 1
ATOM 6534 C C . GLY B 1 205 ? -12.883 -7.859 -13.211 1 90.75 205 GLY B C 1
ATOM 6535 O O . GLY B 1 205 ? -12.578 -8.969 -12.766 1 90.75 205 GLY B O 1
ATOM 6536 N N . THR B 1 206 ? -13.211 -6.836 -12.5 1 94 206 THR B N 1
ATOM 6537 C CA . THR B 1 206 ? -13.344 -6.906 -11.047 1 94 206 THR B CA 1
ATOM 6538 C C . THR B 1 206 ? -14.633 -6.242 -10.586 1 94 206 THR B C 1
ATOM 6540 O O . THR B 1 206 ? -15.156 -5.352 -11.266 1 94 206 THR B O 1
ATOM 6543 N N . PRO B 1 207 ? -15.211 -6.715 -9.523 1 97.06 207 PRO B N 1
ATOM 6544 C CA . PRO B 1 207 ? -16.438 -6.117 -8.992 1 97.06 207 PRO B CA 1
ATOM 6545 C C . PRO B 1 207 ? -16.172 -4.859 -8.172 1 97.06 207 PRO B C 1
ATOM 6547 O O . PRO B 1 207 ? -15.016 -4.539 -7.883 1 97.06 207 PRO B O 1
ATOM 6550 N N . PRO B 1 208 ? -17.234 -4.121 -7.914 1 97.31 208 PRO B N 1
ATOM 6551 C CA . PRO B 1 208 ? -17.078 -3.002 -6.984 1 97.31 208 PRO B CA 1
ATOM 6552 C C . PRO B 1 208 ? -16.719 -3.453 -5.57 1 97.31 208 PRO B C 1
ATOM 6554 O O . PRO B 1 208 ? -16.891 -4.625 -5.23 1 97.31 208 PRO B O 1
ATOM 6557 N N . ARG B 1 209 ? -16.141 -2.553 -4.812 1 98.44 209 ARG B N 1
ATOM 6558 C CA . ARG B 1 209 ? -15.938 -2.744 -3.381 1 98.44 209 ARG B CA 1
ATOM 6559 C C . ARG B 1 209 ? -16.875 -1.854 -2.57 1 98.44 209 ARG B C 1
ATOM 6561 O O . ARG B 1 209 ? -17.188 -0.731 -2.977 1 98.44 209 ARG B O 1
ATOM 6568 N N . VAL B 1 210 ? -17.281 -2.359 -1.466 1 98.5 210 VAL B N 1
ATOM 6569 C CA . VAL B 1 210 ? -18.219 -1.601 -0.656 1 98.5 210 VAL B CA 1
ATOM 6570 C C . VAL B 1 210 ? -17.703 -1.482 0.774 1 98.5 210 VAL B C 1
ATOM 6572 O O . VAL B 1 210 ? -16.812 -2.229 1.181 1 98.5 210 VAL B O 1
ATOM 6575 N N . ASP B 1 211 ? -18.203 -0.524 1.479 1 98.44 211 ASP B N 1
ATOM 6576 C CA . ASP B 1 211 ? -17.875 -0.297 2.883 1 98.44 211 ASP B CA 1
ATOM 6577 C C . ASP B 1 211 ? -18.609 -1.28 3.787 1 98.44 211 ASP B C 1
ATOM 6579 O O . ASP B 1 211 ? -19.844 -1.249 3.875 1 98.44 211 ASP B O 1
ATOM 6583 N N . GLY B 1 212 ? -17.859 -2.082 4.492 1 98.12 212 GLY B N 1
ATOM 6584 C CA . GLY B 1 212 ? -18.422 -3.123 5.34 1 98.12 212 GLY B CA 1
ATOM 6585 C C . GLY B 1 212 ? -19.297 -2.58 6.449 1 98.12 212 GLY B C 1
ATOM 6586 O O . GLY B 1 212 ? -20.172 -3.283 6.949 1 98.12 212 GLY B O 1
ATOM 6587 N N . ASN B 1 213 ? -19.094 -1.352 6.871 1 97.81 213 ASN B N 1
ATOM 6588 C CA . ASN B 1 213 ? -19.859 -0.737 7.945 1 97.81 213 ASN B CA 1
ATOM 6589 C C . ASN B 1 213 ? -21.281 -0.378 7.488 1 97.81 213 ASN B C 1
ATOM 6591 O O . ASN B 1 213 ? -22.141 -0.055 8.312 1 97.81 213 ASN B O 1
ATOM 6595 N N . THR B 1 214 ? -21.516 -0.522 6.215 1 97.88 214 THR B N 1
ATOM 6596 C CA . THR B 1 214 ? -22.812 -0.102 5.668 1 97.88 214 THR B CA 1
ATOM 6597 C C . THR B 1 214 ? -23.594 -1.304 5.152 1 97.88 214 THR B C 1
ATOM 6599 O O . THR B 1 214 ? -24.578 -1.144 4.438 1 97.88 214 THR B O 1
ATOM 6602 N N . ILE B 1 215 ? -23.156 -2.512 5.418 1 98.25 215 ILE B N 1
ATOM 6603 C CA . ILE B 1 215 ? -23.828 -3.742 5.004 1 98.25 215 ILE B CA 1
ATOM 6604 C C . ILE B 1 215 ? -24.812 -4.176 6.078 1 98.25 215 ILE B C 1
ATOM 6606 O O . ILE B 1 215 ? -24.531 -4.094 7.273 1 98.25 215 ILE B O 1
ATOM 6610 N N . ASP B 1 216 ? -26 -4.543 5.711 1 98.5 216 ASP B N 1
ATOM 6611 C CA . ASP B 1 216 ? -26.969 -5.168 6.609 1 98.5 216 ASP B CA 1
ATOM 6612 C C . ASP B 1 216 ? -26.766 -6.684 6.66 1 98.5 216 ASP B C 1
ATOM 6614 O O . ASP B 1 216 ? -27.484 -7.43 5.984 1 98.5 216 ASP B O 1
ATOM 6618 N N . TYR B 1 217 ? -25.984 -7.168 7.504 1 98.06 217 TYR B N 1
ATOM 6619 C CA . TYR B 1 217 ? -25.578 -8.562 7.582 1 98.06 217 TYR B CA 1
ATOM 6620 C C . TYR B 1 217 ? -26.734 -9.461 7.973 1 98.06 217 TYR B C 1
ATOM 6622 O O . TYR B 1 217 ? -26.734 -10.664 7.699 1 98.06 217 TYR B O 1
ATOM 6630 N N . ALA B 1 218 ? -27.75 -8.883 8.578 1 97.94 218 ALA B N 1
ATOM 6631 C CA . ALA B 1 218 ? -28.906 -9.648 9.016 1 97.94 218 ALA B CA 1
ATOM 6632 C C . ALA B 1 218 ? -29.672 -10.211 7.824 1 97.94 218 ALA B C 1
ATOM 6634 O O . ALA B 1 218 ? -30.375 -11.219 7.949 1 97.94 218 ALA B O 1
ATOM 6635 N N . LYS B 1 219 ? -29.469 -9.57 6.738 1 97.94 219 LYS B N 1
ATOM 6636 C CA . LYS B 1 219 ? -30.188 -9.984 5.535 1 97.94 219 LYS B CA 1
ATOM 6637 C C . LYS B 1 219 ? -29.344 -10.922 4.684 1 97.94 219 LYS B C 1
ATOM 6639 O O . LYS B 1 219 ? -29.703 -11.242 3.551 1 97.94 219 LYS B O 1
ATOM 6644 N N . THR B 1 220 ? -28.172 -11.312 5.145 1 97.94 220 THR B N 1
ATOM 6645 C CA . THR B 1 220 ? -27.266 -12.227 4.461 1 97.94 220 THR B CA 1
ATOM 6646 C C . THR B 1 220 ? -27.031 -13.484 5.285 1 97.94 220 THR B C 1
ATOM 6648 O O . THR B 1 220 ? -27.594 -13.625 6.375 1 97.94 220 THR B O 1
ATOM 6651 N N . GLU B 1 221 ? -26.359 -14.391 4.688 1 98.44 221 GLU B N 1
ATOM 6652 C CA . GLU B 1 221 ? -26.016 -15.625 5.391 1 98.44 221 GLU B CA 1
ATOM 6653 C C . GLU B 1 221 ? -24.531 -15.703 5.684 1 98.44 221 GLU B C 1
ATOM 6655 O O . GLU B 1 221 ? -23.703 -15.633 4.77 1 98.44 221 GLU B O 1
ATOM 6660 N N . GLU B 1 222 ? -24.203 -15.844 6.875 1 98.19 222 GLU B N 1
ATOM 6661 C CA . GLU B 1 222 ? -22.797 -15.898 7.297 1 98.19 222 GLU B CA 1
ATOM 6662 C C . GLU B 1 222 ? -22.141 -17.188 6.84 1 98.19 222 GLU B C 1
ATOM 6664 O O . GLU B 1 222 ? -22.75 -18.266 6.891 1 98.19 222 GLU B O 1
ATOM 6669 N N . GLN B 1 223 ? -20.953 -17.078 6.332 1 97.69 223 GLN B N 1
ATOM 6670 C CA . GLN B 1 223 ? -20.094 -18.203 5.969 1 97.69 223 GLN B CA 1
ATOM 6671 C C . GLN B 1 223 ? -18.781 -18.156 6.73 1 97.69 223 GLN B C 1
ATOM 6673 O O . GLN B 1 223 ? -17.797 -17.609 6.23 1 97.69 223 GLN B O 1
ATOM 6678 N N . PRO B 1 224 ? -18.656 -18.828 7.883 1 97.94 224 PRO B N 1
ATOM 6679 C CA . PRO B 1 224 ? -17.438 -18.797 8.688 1 97.94 224 PRO B CA 1
ATOM 6680 C C . PRO B 1 224 ? -16.344 -19.703 8.125 1 97.94 224 PRO B C 1
ATOM 6682 O O . PRO B 1 224 ? -16.609 -20.531 7.258 1 97.94 224 PRO B O 1
ATOM 6685 N N . GLY B 1 225 ? -15.117 -19.531 8.57 1 97.69 225 GLY B N 1
ATOM 6686 C CA . GLY B 1 225 ? -14.031 -20.422 8.234 1 97.69 225 GLY B CA 1
ATOM 6687 C C . GLY B 1 225 ? -14.133 -21.766 8.93 1 97.69 225 GLY B C 1
ATOM 6688 O O . GLY B 1 225 ? -15.016 -21.984 9.766 1 97.69 225 GLY B O 1
ATOM 6689 N N . ASP B 1 226 ? -13.242 -22.625 8.555 1 97.5 226 ASP B N 1
ATOM 6690 C CA . ASP B 1 226 ? -13.234 -23.969 9.125 1 97.5 226 ASP B CA 1
ATOM 6691 C C . ASP B 1 226 ? -12.633 -23.969 10.531 1 97.5 226 ASP B C 1
ATOM 6693 O O . ASP B 1 226 ? -11.688 -23.234 10.805 1 97.5 226 ASP B O 1
ATOM 6697 N N . SER B 1 227 ? -13.211 -24.797 11.375 1 96.56 227 SER B N 1
ATOM 6698 C CA . SER B 1 227 ? -12.609 -24.984 12.688 1 96.56 227 SER B CA 1
ATOM 6699 C C . SER B 1 227 ? -11.422 -25.938 12.625 1 96.56 227 SER B C 1
ATOM 6701 O O . SER B 1 227 ? -10.453 -25.781 13.375 1 96.56 227 SER B O 1
ATOM 6703 N N . THR B 1 228 ? -11.508 -26.969 11.719 1 93.94 228 THR B N 1
ATOM 6704 C CA . THR B 1 228 ? -10.398 -27.891 11.523 1 93.94 228 THR B CA 1
ATOM 6705 C C . THR B 1 228 ? -9.211 -27.172 10.891 1 93.94 228 THR B C 1
ATOM 6707 O O . THR B 1 228 ? -9.352 -26.484 9.875 1 93.94 228 THR B O 1
ATOM 6710 N N . PRO B 1 229 ? -8.055 -27.344 11.414 1 95.19 229 PRO B N 1
ATOM 6711 C CA . PRO B 1 229 ? -6.879 -26.641 10.891 1 95.19 229 PRO B CA 1
ATOM 6712 C C . PRO B 1 229 ? -6.512 -27.094 9.477 1 95.19 229 PRO B C 1
ATOM 6714 O O . PRO B 1 229 ? -6.449 -28.297 9.203 1 95.19 229 PRO B O 1
ATOM 6717 N N . HIS B 1 230 ? -6.379 -26.234 8.586 1 93.69 230 HIS B N 1
ATOM 6718 C CA . HIS B 1 230 ? -5.867 -26.391 7.23 1 93.69 230 HIS B CA 1
ATOM 6719 C C . HIS B 1 230 ? -4.883 -25.266 6.887 1 93.69 230 HIS B C 1
ATOM 6721 O O . HIS B 1 230 ? -5.109 -24.109 7.223 1 93.69 230 HIS B O 1
ATOM 6727 N N . LEU B 1 231 ? -3.746 -25.641 6.391 1 97.06 231 LEU B N 1
ATOM 6728 C CA . LEU B 1 231 ? -2.785 -24.656 5.91 1 97.06 231 LEU B CA 1
ATOM 6729 C C . LEU B 1 231 ? -2.164 -25.109 4.59 1 97.06 231 LEU B C 1
ATOM 6731 O O . LEU B 1 231 ? -2.166 -26.297 4.27 1 97.06 231 LEU B O 1
ATOM 6735 N N . PHE B 1 232 ? -1.719 -24.203 3.822 1 98.38 232 PHE B N 1
ATOM 6736 C CA . PHE B 1 232 ? -1.234 -24.5 2.482 1 98.38 232 PHE B CA 1
ATOM 6737 C C . PHE B 1 232 ? 0.152 -25.141 2.539 1 98.38 232 PHE B C 1
ATOM 6739 O O . PHE B 1 232 ? 0.406 -26.156 1.888 1 98.38 232 PHE B O 1
ATOM 6746 N N . SER B 1 233 ? 1.067 -24.484 3.303 1 98.31 233 SER B N 1
ATOM 6747 C CA . SER B 1 233 ? 2.459 -24.922 3.264 1 98.31 233 SER B CA 1
ATOM 6748 C C . SER B 1 233 ? 2.666 -26.188 4.09 1 98.31 233 SER B C 1
ATOM 6750 O O . SER B 1 233 ? 2.09 -26.328 5.168 1 98.31 233 SER B O 1
ATOM 6752 N N . TYR B 1 234 ? 3.492 -27.047 3.617 1 96 234 TYR B N 1
ATOM 6753 C CA . TYR B 1 234 ? 3.836 -28.266 4.336 1 96 234 TYR B CA 1
ATOM 6754 C C . TYR B 1 234 ? 4.73 -27.969 5.531 1 96 234 TYR B C 1
ATOM 6756 O O . TYR B 1 234 ? 4.957 -28.828 6.379 1 96 234 TYR B O 1
ATOM 6764 N N . GLU B 1 235 ? 5.102 -26.734 5.633 1 94.94 235 GLU B N 1
ATOM 6765 C CA . GLU B 1 235 ? 5.969 -26.328 6.738 1 94.94 235 GLU B CA 1
ATOM 6766 C C . GLU B 1 235 ? 5.172 -25.625 7.836 1 94.94 235 GLU B C 1
ATOM 6768 O O . GLU B 1 235 ? 5.699 -25.375 8.922 1 94.94 235 GLU B O 1
ATOM 6773 N N . SER B 1 236 ? 3.973 -25.297 7.488 1 96.12 236 SER B N 1
ATOM 6774 C CA . SER B 1 236 ? 3.146 -24.641 8.492 1 96.12 236 SER B CA 1
ATOM 6775 C C . SER B 1 236 ? 2.668 -25.625 9.555 1 96.12 236 SER B C 1
ATOM 6777 O O . SER B 1 236 ? 2.477 -26.812 9.266 1 96.12 236 SER B O 1
ATOM 6779 N N . LYS B 1 237 ? 2.438 -25.156 10.859 1 93.88 237 LYS B N 1
ATOM 6780 C CA . LYS B 1 237 ? 2.008 -26 11.977 1 93.88 237 LYS B CA 1
ATOM 6781 C C . LYS B 1 237 ? 0.533 -25.781 12.297 1 93.88 237 LYS B C 1
ATOM 6783 O O . LYS B 1 237 ? 0.056 -24.641 12.289 1 93.88 237 LYS B O 1
ATOM 6788 N N . ASP B 1 238 ? -0.087 -26.781 12.562 1 94.25 238 ASP B N 1
ATOM 6789 C CA . ASP B 1 238 ? -1.497 -26.703 12.93 1 94.25 238 ASP B CA 1
ATOM 6790 C C . ASP B 1 238 ? -1.698 -25.766 14.125 1 94.25 238 ASP B C 1
ATOM 6792 O O . ASP B 1 238 ? -2.727 -25.094 14.219 1 94.25 238 ASP B O 1
ATOM 6796 N N . GLU B 1 239 ? -0.748 -25.703 15.031 1 94.62 239 GLU B N 1
ATOM 6797 C CA . GLU B 1 239 ? -0.823 -24.859 16.219 1 94.62 239 GLU B CA 1
ATOM 6798 C C . GLU B 1 239 ? -0.918 -23.391 15.867 1 94.62 239 GLU B C 1
ATOM 6800 O O . GLU B 1 239 ? -1.425 -22.578 16.656 1 94.62 239 GLU B O 1
ATOM 6805 N N . ASP B 1 240 ? -0.451 -23.047 14.672 1 95.38 240 ASP B N 1
ATOM 6806 C CA . ASP B 1 240 ? -0.447 -21.656 14.234 1 95.38 240 ASP B CA 1
ATOM 6807 C C . ASP B 1 240 ? -1.753 -21.297 13.531 1 95.38 240 ASP B C 1
ATOM 6809 O O . ASP B 1 240 ? -1.964 -20.141 13.148 1 95.38 240 ASP B O 1
ATOM 6813 N N . TYR B 1 241 ? -2.633 -22.297 13.422 1 97.62 241 TYR B N 1
ATOM 6814 C CA . TYR B 1 241 ? -3.916 -22.062 12.766 1 97.62 241 TYR B CA 1
ATOM 6815 C C . TYR B 1 241 ? -4.805 -21.172 13.609 1 97.62 241 TYR B C 1
ATOM 6817 O O . TYR B 1 241 ? -4.914 -21.359 14.828 1 97.62 241 TYR B O 1
ATOM 6825 N N . LEU B 1 242 ? -5.441 -20.156 13.023 1 97.31 242 LEU B N 1
ATOM 6826 C CA . LEU B 1 242 ? -6.309 -19.234 13.742 1 97.31 242 LEU B CA 1
ATOM 6827 C C . LEU B 1 242 ? -7.594 -19.922 14.188 1 97.31 242 LEU B C 1
ATOM 6829 O O . LEU B 1 242 ? -8.227 -20.641 13.398 1 97.31 242 LEU B O 1
ATOM 6833 N N . ASP B 1 243 ? -7.949 -19.672 15.414 1 96.94 243 ASP B N 1
ATOM 6834 C CA . ASP B 1 243 ? -9.266 -20.125 15.844 1 96.94 243 ASP B CA 1
ATOM 6835 C C . ASP B 1 243 ? -10.367 -19.5 15.008 1 96.94 243 ASP B C 1
ATOM 6837 O O . ASP B 1 243 ? -10.25 -18.344 14.578 1 96.94 243 ASP B O 1
ATOM 6841 N N . VAL B 1 244 ? -11.406 -20.266 14.836 1 96.5 244 VAL B N 1
ATOM 6842 C CA . VAL B 1 244 ? -12.5 -19.797 13.992 1 96.5 244 VAL B CA 1
ATOM 6843 C C . VAL B 1 244 ? -12.977 -18.422 14.477 1 96.5 244 VAL B C 1
ATOM 6845 O O . VAL B 1 244 ? -13.305 -17.562 13.672 1 96.5 244 VAL B O 1
ATOM 6848 N N . LYS B 1 245 ? -13 -18.203 15.836 1 96.38 245 LYS B N 1
ATOM 6849 C CA . LYS B 1 245 ? -13.469 -16.938 16.406 1 96.38 245 LYS B CA 1
ATOM 6850 C C . LYS B 1 245 ? -12.562 -15.781 15.992 1 96.38 245 LYS B C 1
ATOM 6852 O O . LYS B 1 245 ? -12.984 -14.625 16.016 1 96.38 245 LYS B O 1
ATOM 6857 N N . ASN B 1 246 ? -11.289 -16.109 15.633 1 97.12 246 ASN B N 1
ATOM 6858 C CA . ASN B 1 246 ? -10.336 -15.086 15.227 1 97.12 246 ASN B CA 1
ATOM 6859 C C . ASN B 1 246 ? -10.234 -14.984 13.703 1 97.12 246 ASN B C 1
ATOM 6861 O O . ASN B 1 246 ? -9.43 -14.211 13.188 1 97.12 246 ASN B O 1
ATOM 6865 N N . GLN B 1 247 ? -10.984 -15.75 12.992 1 98.12 247 GLN B N 1
ATOM 6866 C CA . GLN B 1 247 ? -11.094 -15.625 11.547 1 98.12 247 GLN B CA 1
ATOM 6867 C C . GLN B 1 247 ? -12.227 -14.68 11.156 1 98.12 247 GLN B C 1
ATOM 6869 O O . GLN B 1 247 ? -13.094 -14.375 11.984 1 98.12 247 GLN B O 1
ATOM 6874 N N . LEU B 1 248 ? -12.164 -14.117 10.016 1 98.19 248 LEU B N 1
ATOM 6875 C CA . LEU B 1 248 ? -13.234 -13.258 9.531 1 98.19 248 LEU B CA 1
ATOM 6876 C C . LEU B 1 248 ? -14.203 -14.055 8.648 1 98.19 248 LEU B C 1
ATOM 6878 O O . LEU B 1 248 ? -13.781 -14.906 7.867 1 98.19 248 LEU B O 1
ATOM 6882 N N . SER B 1 249 ? -15.461 -13.805 8.773 1 98.12 249 SER B N 1
ATOM 6883 C CA . SER B 1 249 ? -16.484 -14.508 7.996 1 98.12 249 SER B CA 1
ATOM 6884 C C . SER B 1 249 ? -16.672 -13.859 6.633 1 98.12 249 SER B C 1
ATOM 6886 O O . SER B 1 249 ? -16.375 -12.68 6.449 1 98.12 249 SER B O 1
ATOM 6888 N N . CYS B 1 250 ? -17.094 -14.586 5.691 1 98.06 250 CYS B N 1
ATOM 6889 C CA . CYS B 1 250 ? -17.719 -14.109 4.469 1 98.06 250 CYS B CA 1
ATOM 6890 C C . CYS B 1 250 ? -19.234 -14.164 4.582 1 98.06 250 CYS B C 1
ATOM 6892 O O . CYS B 1 250 ? -19.781 -14.68 5.562 1 98.06 250 CYS B O 1
ATOM 6894 N N . TRP B 1 251 ? -19.953 -13.594 3.617 1 98.5 251 TRP B N 1
ATOM 6895 C CA . TRP B 1 251 ? -21.406 -13.539 3.682 1 98.5 251 TRP B CA 1
ATOM 6896 C C . TRP B 1 251 ? -22.016 -13.859 2.324 1 98.5 251 TRP B C 1
ATOM 6898 O O . TRP B 1 251 ? -21.562 -13.367 1.294 1 98.5 251 TRP B O 1
ATOM 6908 N N . LEU B 1 252 ? -23 -14.727 2.348 1 98.31 252 LEU B N 1
ATOM 6909 C CA . LEU B 1 252 ? -23.688 -15.18 1.14 1 98.31 252 LEU B CA 1
ATOM 6910 C C . LEU B 1 252 ? -24.953 -14.367 0.896 1 98.31 252 LEU B C 1
ATOM 6912 O O . LEU B 1 252 ? -25.703 -14.094 1.832 1 98.31 252 LEU B O 1
ATOM 6916 N N . THR B 1 253 ? -25.125 -13.867 -0.285 1 98.25 253 THR B N 1
ATOM 6917 C CA . THR B 1 253 ? -26.344 -13.203 -0.752 1 98.25 253 THR B CA 1
ATOM 6918 C C . THR B 1 253 ? -26.562 -13.477 -2.236 1 98.25 253 THR B C 1
ATOM 6920 O O . THR B 1 253 ? -25.938 -14.359 -2.816 1 98.25 253 THR B O 1
ATOM 6923 N N . TYR B 1 254 ? -27.609 -12.836 -2.867 1 98.06 254 TYR B N 1
ATOM 6924 C CA . TYR B 1 254 ? -27.984 -13.188 -4.23 1 98.06 254 TYR B CA 1
ATOM 6925 C C . TYR B 1 254 ? -28.422 -11.961 -5.012 1 98.06 254 TYR B C 1
ATOM 6927 O O . TYR B 1 254 ? -28.953 -11 -4.434 1 98.06 254 TYR B O 1
ATOM 6935 N N . THR B 1 255 ? -28.172 -11.992 -6.297 1 97.44 255 THR B N 1
ATOM 6936 C CA . THR B 1 255 ? -28.891 -11.07 -7.168 1 97.44 255 THR B CA 1
ATOM 6937 C C . THR B 1 255 ? -30.391 -11.398 -7.195 1 97.44 255 THR B C 1
ATOM 6939 O O . THR B 1 255 ? -30.812 -12.422 -6.648 1 97.44 255 THR B O 1
ATOM 6942 N N . ASN B 1 256 ? -31.188 -10.523 -7.727 1 97.12 256 ASN B N 1
ATOM 6943 C CA . ASN B 1 256 ? -32.625 -10.75 -7.863 1 97.12 256 ASN B CA 1
ATOM 6944 C C . ASN B 1 256 ? -33.156 -10.141 -9.156 1 97.12 256 ASN B C 1
ATOM 6946 O O . ASN B 1 256 ? -32.406 -9.688 -10 1 97.12 256 ASN B O 1
ATOM 6950 N N . GLU B 1 257 ? -34.438 -10.164 -9.266 1 96.38 257 GLU B N 1
ATOM 6951 C CA . GLU B 1 257 ? -35.062 -9.711 -10.508 1 96.38 257 GLU B CA 1
ATOM 6952 C C . GLU B 1 257 ? -34.812 -8.227 -10.734 1 96.38 257 GLU B C 1
ATOM 6954 O O . GLU B 1 257 ? -34.656 -7.785 -11.883 1 96.38 257 GLU B O 1
ATOM 6959 N N . LYS B 1 258 ? -34.781 -7.539 -9.719 1 97 258 LYS B N 1
ATOM 6960 C CA . LYS B 1 258 ? -34.5 -6.113 -9.836 1 97 258 LYS B CA 1
ATOM 6961 C C . LYS B 1 258 ? -33.094 -5.879 -10.375 1 97 258 LYS B C 1
ATOM 6963 O O . LYS B 1 258 ? -32.906 -5.02 -11.242 1 97 258 LYS B O 1
ATOM 6968 N N . THR B 1 259 ? -32.188 -6.637 -9.844 1 97.44 259 THR B N 1
ATOM 6969 C CA . THR B 1 259 ? -30.797 -6.555 -10.328 1 97.44 259 THR B CA 1
ATOM 6970 C C . THR B 1 259 ? -30.734 -6.867 -11.82 1 97.44 259 THR B C 1
ATOM 6972 O O . THR B 1 259 ? -30.078 -6.152 -12.578 1 97.44 259 THR B O 1
ATOM 6975 N N . HIS B 1 260 ? -31.391 -7.93 -12.18 1 97 260 HIS B N 1
ATOM 6976 C CA . HIS B 1 260 ? -31.359 -8.391 -13.562 1 97 260 HIS B CA 1
ATOM 6977 C C . HIS B 1 260 ? -31.984 -7.355 -14.5 1 97 260 HIS B C 1
ATOM 6979 O O . HIS B 1 260 ? -31.453 -7.09 -15.578 1 97 260 HIS B O 1
ATOM 6985 N N . LYS B 1 261 ? -33.062 -6.781 -14.086 1 96.31 261 LYS B N 1
ATOM 6986 C CA . LYS B 1 261 ? -33.75 -5.766 -14.891 1 96.31 261 LYS B CA 1
ATOM 6987 C C . LYS B 1 261 ? -32.844 -4.543 -15.094 1 96.31 261 LYS B C 1
ATOM 6989 O O . LYS B 1 261 ? -32.781 -3.996 -16.188 1 96.31 261 LYS B O 1
ATOM 6994 N N . LEU B 1 262 ? -32.25 -4.113 -14.023 1 96.25 262 LEU B N 1
ATOM 6995 C CA . LEU B 1 262 ? -31.328 -2.975 -14.094 1 96.25 262 LEU B CA 1
ATOM 6996 C C . LEU B 1 262 ? -30.25 -3.207 -15.148 1 96.25 262 LEU B C 1
ATOM 6998 O O . LEU B 1 262 ? -29.922 -2.305 -15.922 1 96.25 262 LEU B O 1
ATOM 7002 N N . ILE B 1 263 ? -29.719 -4.371 -15.141 1 95.62 263 ILE B N 1
ATOM 7003 C CA . ILE B 1 263 ? -28.641 -4.719 -16.062 1 95.62 263 ILE B CA 1
ATOM 7004 C C . ILE B 1 263 ? -29.188 -4.797 -17.484 1 95.62 263 ILE B C 1
ATOM 7006 O O . ILE B 1 263 ? -28.594 -4.234 -18.406 1 95.62 263 ILE B O 1
ATOM 7010 N N . GLN B 1 264 ? -30.297 -5.438 -17.641 1 94.88 264 GLN B N 1
ATOM 7011 C CA . GLN B 1 264 ? -30.891 -5.602 -18.953 1 94.88 264 GLN B CA 1
ATOM 7012 C C . GLN B 1 264 ? -31.25 -4.254 -19.562 1 94.88 264 GLN B C 1
ATOM 7014 O O . GLN B 1 264 ? -31.047 -4.035 -20.766 1 94.88 264 GLN B O 1
ATOM 7019 N N . ASP B 1 265 ? -31.766 -3.414 -18.75 1 95.81 265 ASP B N 1
ATOM 7020 C CA . ASP B 1 265 ? -32.188 -2.102 -19.219 1 95.81 265 ASP B CA 1
ATOM 7021 C C . ASP B 1 265 ? -31.016 -1.243 -19.641 1 95.81 265 ASP B C 1
ATOM 7023 O O . ASP B 1 265 ? -31.188 -0.239 -20.344 1 95.81 265 ASP B O 1
ATOM 7027 N N . ASN B 1 266 ? -29.828 -1.624 -19.25 1 94.75 266 ASN B N 1
ATOM 7028 C CA . ASN B 1 266 ? -28.656 -0.788 -19.531 1 94.75 266 ASN B CA 1
ATOM 7029 C C . ASN B 1 266 ? -27.578 -1.561 -20.297 1 94.75 266 ASN B C 1
ATOM 7031 O O . ASN B 1 266 ? -26.406 -1.18 -20.266 1 94.75 266 ASN B O 1
ATOM 7035 N N . LEU B 1 267 ? -27.906 -2.619 -20.906 1 92.44 267 LEU B N 1
ATOM 7036 C CA . LEU B 1 267 ? -26.953 -3.469 -21.609 1 92.44 267 LEU B CA 1
ATOM 7037 C C . LEU B 1 267 ? -26.281 -2.709 -22.75 1 92.44 267 LEU B C 1
ATOM 7039 O O . LEU B 1 267 ? -25.125 -2.986 -23.094 1 92.44 267 LEU B O 1
ATOM 7043 N N . ASP B 1 268 ? -26.984 -1.76 -23.281 1 89.06 268 ASP B N 1
ATOM 7044 C CA . ASP B 1 268 ? -26.469 -0.975 -24.391 1 89.06 268 ASP B CA 1
ATOM 7045 C C . ASP B 1 268 ? -25.312 -0.079 -23.953 1 89.06 268 ASP B C 1
ATOM 7047 O O . ASP B 1 268 ? -24.562 0.427 -24.781 1 89.06 268 ASP B O 1
ATOM 7051 N N . ARG B 1 269 ? -25.156 0.048 -22.703 1 90.06 269 ARG B N 1
ATOM 7052 C CA . ARG B 1 269 ? -24.094 0.894 -22.156 1 90.06 269 ARG B CA 1
ATOM 7053 C C . ARG B 1 269 ? -22.938 0.051 -21.609 1 90.06 269 ARG B C 1
ATOM 7055 O O . ARG B 1 269 ? -21.953 0.59 -21.109 1 90.06 269 ARG B O 1
ATOM 7062 N N . ALA B 1 270 ? -23.078 -1.209 -21.703 1 86.38 270 ALA B N 1
ATOM 7063 C CA . ALA B 1 270 ? -22.016 -2.127 -21.281 1 86.38 270 ALA B CA 1
ATOM 7064 C C . ALA B 1 270 ? -20.938 -2.238 -22.344 1 86.38 270 ALA B C 1
ATOM 7066 O O . ALA B 1 270 ? -21.219 -2.59 -23.5 1 86.38 270 ALA B O 1
ATOM 7067 N N . PRO B 1 271 ? -19.719 -1.957 -21.953 1 82.31 271 PRO B N 1
ATOM 7068 C CA . PRO B 1 271 ? -18.625 -1.976 -22.922 1 82.31 271 PRO B CA 1
ATOM 7069 C C . PRO B 1 271 ? -18.516 -3.307 -23.672 1 82.31 271 PRO B C 1
ATOM 7071 O O . PRO B 1 271 ? -18.125 -3.336 -24.828 1 82.31 271 PRO B O 1
ATOM 7074 N N . MET B 1 272 ? -18.859 -4.332 -23.062 1 74.19 272 MET B N 1
ATOM 7075 C CA . MET B 1 272 ? -18.797 -5.652 -23.672 1 74.19 272 MET B CA 1
ATOM 7076 C C . MET B 1 272 ? -19.75 -5.75 -24.859 1 74.19 272 MET B C 1
ATOM 7078 O O . MET B 1 272 ? -19.531 -6.551 -25.781 1 74.19 272 MET B O 1
ATOM 7082 N N . TYR B 1 273 ? -20.672 -4.918 -24.844 1 69.38 273 TYR B N 1
ATOM 7083 C CA . TYR B 1 273 ? -21.719 -5.039 -25.859 1 69.38 273 TYR B CA 1
ATOM 7084 C C . TYR B 1 273 ? -21.641 -3.896 -26.859 1 69.38 273 TYR B C 1
ATOM 7086 O O . TYR B 1 273 ? -22.328 -3.918 -27.891 1 69.38 273 TYR B O 1
ATOM 7094 N N . THR B 1 274 ? -20.812 -2.951 -26.547 1 64.25 274 THR B N 1
ATOM 7095 C CA . THR B 1 274 ? -20.688 -1.813 -27.453 1 64.25 274 THR B CA 1
ATOM 7096 C C . THR B 1 274 ? -19.5 -1.993 -28.391 1 64.25 274 THR B C 1
ATOM 7098 O O . THR B 1 274 ? -19.312 -1.209 -29.328 1 64.25 274 THR B O 1
ATOM 7101 N N . GLY B 1 275 ? -18.781 -3.049 -28.141 1 67.31 275 GLY B N 1
ATOM 7102 C CA . GLY B 1 275 ? -17.609 -3.275 -28.969 1 67.31 275 GLY B CA 1
ATOM 7103 C C . GLY B 1 275 ? -16.406 -2.438 -28.562 1 67.31 275 GLY B C 1
ATOM 7104 O O . GLY B 1 275 ? -15.375 -2.453 -29.219 1 67.31 275 GLY B O 1
ATOM 7105 N N . ALA B 1 276 ? -16.547 -1.732 -27.516 1 67.44 276 ALA B N 1
ATOM 7106 C CA . ALA B 1 276 ? -15.477 -0.854 -27.062 1 67.44 276 ALA B CA 1
ATOM 7107 C C . ALA B 1 276 ? -14.297 -1.663 -26.547 1 67.44 276 ALA B C 1
ATOM 7109 O O . ALA B 1 276 ? -13.164 -1.167 -26.5 1 67.44 276 ALA B O 1
ATOM 7110 N N . ILE B 1 277 ? -14.602 -2.82 -26.234 1 76.12 277 ILE B N 1
ATOM 7111 C CA . ILE B 1 277 ? -13.562 -3.684 -25.672 1 76.12 277 ILE B CA 1
ATOM 7112 C C . ILE B 1 277 ? -12.961 -4.551 -26.781 1 76.12 277 ILE B C 1
ATOM 7114 O O . ILE B 1 277 ? -13.688 -5.23 -27.5 1 76.12 277 ILE B O 1
ATOM 7118 N N . GLU B 1 278 ? -11.734 -4.406 -26.922 1 71.5 278 GLU B N 1
ATOM 7119 C CA . GLU B 1 278 ? -11.016 -5.203 -27.906 1 71.5 278 GLU B CA 1
ATOM 7120 C C . GLU B 1 278 ? -10.641 -6.574 -27.344 1 71.5 278 GLU B C 1
ATOM 7122 O O . GLU B 1 278 ? -10.688 -7.574 -28.062 1 71.5 278 GLU B O 1
ATOM 7127 N N . GLY B 1 279 ? -10.5 -6.578 -26.125 1 78.44 279 GLY B N 1
ATOM 7128 C CA . GLY B 1 279 ? -10.016 -7.801 -25.5 1 78.44 279 GLY B CA 1
ATOM 7129 C C . GLY B 1 279 ? -11.117 -8.812 -25.234 1 78.44 279 GLY B C 1
ATOM 7130 O O . GLY B 1 279 ? -12.273 -8.438 -25.016 1 78.44 279 GLY B O 1
ATOM 7131 N N . VAL B 1 280 ? -10.719 -10.07 -25.344 1 78.81 280 VAL B N 1
ATOM 7132 C CA . VAL B 1 280 ? -11.656 -11.156 -25.078 1 78.81 280 VAL B CA 1
ATOM 7133 C C . VAL B 1 280 ? -11.633 -11.492 -23.578 1 78.81 280 VAL B C 1
ATOM 7135 O O . VAL B 1 280 ? -10.57 -11.523 -22.953 1 78.81 280 VAL B O 1
ATOM 7138 N N . GLY B 1 281 ? -12.828 -11.602 -23.031 1 78.69 281 GLY B N 1
ATOM 7139 C CA . GLY B 1 281 ? -12.953 -11.93 -21.625 1 78.69 281 GLY B CA 1
ATOM 7140 C C . GLY B 1 281 ? -13.094 -13.414 -21.375 1 78.69 281 GLY B C 1
ATOM 7141 O O . GLY B 1 281 ? -13.219 -14.203 -22.312 1 78.69 281 GLY B O 1
ATOM 7142 N N . PRO B 1 282 ? -13.07 -13.734 -20.078 1 74.25 282 PRO B N 1
ATOM 7143 C CA . PRO B 1 282 ? -13.188 -15.156 -19.75 1 74.25 282 PRO B CA 1
ATOM 7144 C C . PRO B 1 282 ? -14.586 -15.719 -20 1 74.25 282 PRO B C 1
ATOM 7146 O O . PRO B 1 282 ? -15.578 -15.086 -19.625 1 74.25 282 PRO B O 1
ATOM 7149 N N . ARG B 1 283 ? -14.719 -16.891 -20.484 1 63.44 283 ARG B N 1
ATOM 7150 C CA . ARG B 1 283 ? -15.984 -17.547 -20.766 1 63.44 283 ARG B CA 1
ATOM 7151 C C . ARG B 1 283 ? -16.594 -18.141 -19.5 1 63.44 283 ARG B C 1
ATOM 7153 O O . ARG B 1 283 ? -17.812 -18.109 -19.312 1 63.44 283 ARG B O 1
ATOM 7160 N N . TYR B 1 284 ? -15.711 -18.594 -18.609 1 64.88 284 TYR B N 1
ATOM 7161 C CA . TYR B 1 284 ? -16.188 -19.375 -17.484 1 64.88 284 TYR B CA 1
ATOM 7162 C C . TYR B 1 284 ? -16.516 -18.484 -16.297 1 64.88 284 TYR B C 1
ATOM 7164 O O . TYR B 1 284 ? -17.203 -18.906 -15.367 1 64.88 284 TYR B O 1
ATOM 7172 N N . CYS B 1 285 ? -16.016 -17.391 -16.219 1 72.25 285 CYS B N 1
ATOM 7173 C CA . CYS B 1 285 ? -16.328 -16.406 -15.195 1 72.25 285 CYS B CA 1
ATOM 7174 C C . CYS B 1 285 ? -16.688 -15.062 -15.828 1 72.25 285 CYS B C 1
ATOM 7176 O O . CYS B 1 285 ? -16.016 -14.062 -15.594 1 72.25 285 CYS B O 1
ATOM 7178 N N . PRO B 1 286 ? -17.781 -15.062 -16.406 1 77.81 286 PRO B N 1
ATOM 7179 C CA . PRO B 1 286 ? -18.188 -13.836 -17.094 1 77.81 286 PRO B CA 1
ATOM 7180 C C . PRO B 1 286 ? -18.609 -12.734 -16.125 1 77.81 286 PRO B C 1
ATOM 7182 O O . PRO B 1 286 ? -18.828 -12.992 -14.945 1 77.81 286 PRO B O 1
ATOM 7185 N N . SER B 1 287 ? -18.641 -11.664 -16.688 1 89.56 287 SER B N 1
ATOM 7186 C CA . SER B 1 287 ? -19.203 -10.531 -15.945 1 89.56 287 SER B CA 1
ATOM 7187 C C . SER B 1 287 ? -20.672 -10.766 -15.609 1 89.56 287 SER B C 1
ATOM 7189 O O . SER B 1 287 ? -21.312 -11.625 -16.203 1 89.56 287 SER B O 1
ATOM 7191 N N . ILE B 1 288 ? -21.141 -10.062 -14.695 1 92.94 288 ILE B N 1
ATOM 7192 C CA . ILE B 1 288 ? -22.5 -10.258 -14.234 1 92.94 288 ILE B CA 1
ATOM 7193 C C . ILE B 1 288 ? -23.484 -9.938 -15.359 1 92.94 288 ILE B C 1
ATOM 7195 O O . ILE B 1 288 ? -24.531 -10.578 -15.477 1 92.94 288 ILE B O 1
ATOM 7199 N N . GLU B 1 289 ? -23.203 -8.969 -16.156 1 91.62 289 GLU B N 1
ATOM 7200 C CA . GLU B 1 289 ? -24.094 -8.648 -17.266 1 91.62 289 GLU B CA 1
ATOM 7201 C C . GLU B 1 289 ? -24.125 -9.766 -18.297 1 91.62 289 GLU B C 1
ATOM 7203 O O . GLU B 1 289 ? -25.172 -10.102 -18.844 1 91.62 289 GLU B O 1
ATOM 7208 N N . THR B 1 290 ? -22.938 -10.32 -18.547 1 87.19 290 THR B N 1
ATOM 7209 C CA . THR B 1 290 ? -22.875 -11.453 -19.469 1 87.19 290 THR B CA 1
ATOM 7210 C C . THR B 1 290 ? -23.594 -12.664 -18.891 1 87.19 290 THR B C 1
ATOM 7212 O O . THR B 1 290 ? -24.266 -13.406 -19.609 1 87.19 290 THR B O 1
ATOM 7215 N N . LYS B 1 291 ? -23.469 -12.906 -17.641 1 88.94 291 LYS B N 1
ATOM 7216 C CA . LYS B 1 291 ? -24.109 -14.031 -16.969 1 88.94 291 LYS B CA 1
ATOM 7217 C C . LYS B 1 291 ? -25.625 -13.922 -17.047 1 88.94 291 LYS B C 1
ATOM 7219 O O . LYS B 1 291 ? -26.312 -14.922 -17.281 1 88.94 291 LYS B O 1
ATOM 7224 N N . ILE B 1 292 ? -26.125 -12.781 -16.828 1 90.94 292 ILE B N 1
ATOM 7225 C CA . ILE B 1 292 ? -27.578 -12.562 -16.812 1 90.94 292 ILE B CA 1
ATOM 7226 C C . ILE B 1 292 ? -28.156 -12.75 -18.203 1 90.94 292 ILE B C 1
ATOM 7228 O O . ILE B 1 292 ? -29.266 -13.266 -18.359 1 90.94 292 ILE B O 1
ATOM 7232 N N . VAL B 1 293 ? -27.359 -12.375 -19.219 1 88.25 293 VAL B N 1
ATOM 7233 C CA . VAL B 1 293 ? -27.828 -12.547 -20.594 1 88.25 293 VAL B CA 1
ATOM 7234 C C . VAL B 1 293 ? -27.766 -14.023 -20.969 1 88.25 293 VAL B C 1
ATOM 7236 O O . VAL B 1 293 ? -28.703 -14.547 -21.594 1 88.25 293 VAL B O 1
ATOM 7239 N N . ARG B 1 294 ? -26.719 -14.664 -20.625 1 87.88 294 ARG B N 1
ATOM 7240 C CA . ARG B 1 294 ? -26.5 -16.062 -20.984 1 87.88 294 ARG B CA 1
ATOM 7241 C C . ARG B 1 294 ? -27.469 -16.984 -20.25 1 87.88 294 ARG B C 1
ATOM 7243 O O . ARG B 1 294 ? -27.922 -17.984 -20.797 1 87.88 294 ARG B O 1
ATOM 7250 N N . PHE B 1 295 ? -27.719 -16.672 -18.984 1 89.56 295 PHE B N 1
ATOM 7251 C CA . PHE B 1 295 ? -28.594 -17.484 -18.156 1 89.56 295 PHE B CA 1
ATOM 7252 C C . PHE B 1 295 ? -29.844 -16.703 -17.766 1 89.56 295 PHE B C 1
ATOM 7254 O O . PHE B 1 295 ? -30.156 -16.594 -16.578 1 89.56 295 PHE B O 1
ATOM 7261 N N . ALA B 1 296 ? -30.516 -16.297 -18.641 1 87.5 296 ALA B N 1
ATOM 7262 C CA . ALA B 1 296 ? -31.656 -15.406 -18.469 1 87.5 296 ALA B CA 1
ATOM 7263 C C . ALA B 1 296 ? -32.781 -16.094 -17.703 1 87.5 296 ALA B C 1
ATOM 7265 O O . ALA B 1 296 ? -33.625 -15.414 -17.094 1 87.5 296 ALA B O 1
ATOM 7266 N N . ASP B 1 297 ? -32.688 -17.359 -17.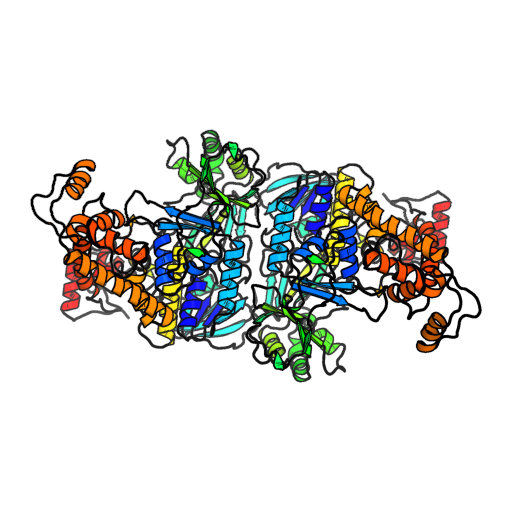656 1 89.94 297 ASP B N 1
ATOM 7267 C CA . ASP B 1 297 ? -33.75 -18.109 -17.016 1 89.94 297 ASP B CA 1
ATOM 7268 C C . ASP B 1 297 ? -33.531 -18.172 -15.5 1 89.94 297 ASP B C 1
ATOM 7270 O O . ASP B 1 297 ? -34.469 -18.453 -14.75 1 89.94 297 ASP B O 1
ATOM 7274 N N . LYS B 1 298 ? -32.406 -17.969 -15.062 1 91.88 298 LYS B N 1
ATOM 7275 C CA . LYS B 1 298 ? -32.125 -18 -13.625 1 91.88 298 LYS B CA 1
ATOM 7276 C C . LYS B 1 298 ? -32.625 -16.734 -12.945 1 91.88 298 LYS B C 1
ATOM 7278 O O . LYS B 1 298 ? -32.375 -15.617 -13.398 1 91.88 298 LYS B O 1
ATOM 7283 N N . LYS B 1 299 ? -33.281 -16.922 -11.859 1 93.25 299 LYS B N 1
ATOM 7284 C CA . LYS B 1 299 ? -33.906 -15.797 -11.164 1 93.25 299 LYS B CA 1
ATOM 7285 C C . LYS B 1 299 ? -32.906 -15.109 -10.25 1 93.25 299 LYS B C 1
ATOM 7287 O O . LYS B 1 299 ? -33.125 -13.977 -9.82 1 93.25 299 LYS B O 1
ATOM 7292 N N . ARG B 1 300 ? -31.922 -15.828 -9.914 1 95.06 300 ARG B N 1
ATOM 7293 C CA . ARG B 1 300 ? -30.922 -15.242 -9.023 1 95.06 300 ARG B CA 1
ATOM 7294 C C . ARG B 1 300 ? -29.562 -15.883 -9.227 1 95.06 300 ARG B C 1
ATOM 7296 O O . ARG B 1 300 ? -29.469 -17.016 -9.727 1 95.06 300 ARG B O 1
ATOM 7303 N N . HIS B 1 301 ? -28.562 -15.18 -8.992 1 95.56 301 HIS B N 1
ATOM 7304 C CA . HIS B 1 301 ? -27.188 -15.648 -8.977 1 95.56 301 HIS B CA 1
ATOM 7305 C C . HIS B 1 301 ? -26.547 -15.438 -7.602 1 95.56 301 HIS B C 1
ATOM 7307 O O . HIS B 1 301 ? -26.812 -14.43 -6.941 1 95.56 301 HIS B O 1
ATOM 7313 N N . GLN B 1 302 ? -25.781 -16.391 -7.203 1 95.81 302 GLN B N 1
ATOM 7314 C CA . GLN B 1 302 ? -25.141 -16.359 -5.895 1 95.81 302 GLN B CA 1
ATOM 7315 C C . GLN B 1 302 ? -24 -15.344 -5.859 1 95.81 302 GLN B C 1
ATOM 7317 O O . GLN B 1 302 ? -23.219 -15.25 -6.805 1 95.81 302 GLN B O 1
ATOM 7322 N N . LEU B 1 303 ? -23.953 -14.57 -4.781 1 97.44 303 LEU B N 1
ATOM 7323 C CA . LEU B 1 303 ? -22.875 -13.617 -4.516 1 97.44 303 LEU B CA 1
ATOM 7324 C C . LEU B 1 303 ? -22.266 -13.852 -3.137 1 97.44 303 LEU B C 1
ATOM 7326 O O . LEU B 1 303 ? -22.953 -14.297 -2.217 1 97.44 303 LEU B O 1
ATOM 7330 N N . PHE B 1 304 ? -21 -13.594 -2.979 1 97.69 304 PHE B N 1
ATOM 7331 C CA . PHE B 1 304 ? -20.359 -13.586 -1.673 1 97.69 304 PHE B CA 1
ATOM 7332 C C . PHE B 1 304 ? -19.797 -12.211 -1.353 1 97.69 304 PHE B C 1
ATOM 7334 O O . PHE B 1 304 ? -19.234 -11.547 -2.225 1 97.69 304 PHE B O 1
ATOM 7341 N N . VAL B 1 305 ? -20.016 -11.719 -0.198 1 98.31 305 VAL B N 1
ATOM 7342 C CA . VAL B 1 305 ? -19.375 -10.516 0.325 1 98.31 305 VAL B CA 1
ATOM 7343 C C . VAL B 1 305 ? -18.172 -10.898 1.18 1 98.31 305 VAL B C 1
ATOM 7345 O O . VAL B 1 305 ? -18.328 -11.516 2.236 1 98.31 305 VAL B O 1
ATOM 7348 N N . GLU B 1 306 ? -17 -10.5 0.722 1 98.56 306 GLU B N 1
ATOM 7349 C CA . GLU B 1 306 ? -15.766 -11.016 1.311 1 98.56 306 GLU B CA 1
ATOM 7350 C C . GLU B 1 306 ? -14.891 -9.875 1.833 1 98.56 306 GLU B C 1
ATOM 7352 O O . GLU B 1 306 ? -14.562 -8.945 1.091 1 98.56 306 GLU B O 1
ATOM 7357 N N . PRO B 1 307 ? -14.461 -9.961 3.145 1 98.38 307 PRO B N 1
ATOM 7358 C CA . PRO B 1 307 ? -13.562 -8.93 3.664 1 98.38 307 PRO B CA 1
ATOM 7359 C C . PRO B 1 307 ? -12.188 -8.945 2.988 1 98.38 307 PRO B C 1
ATOM 7361 O O . PRO B 1 307 ? -11.664 -10.016 2.676 1 98.38 307 PRO B O 1
ATOM 7364 N N . GLU B 1 308 ? -11.586 -7.797 2.783 1 98.06 308 GLU B N 1
ATOM 7365 C CA . GLU B 1 308 ? -10.305 -7.723 2.088 1 98.06 308 GLU B CA 1
ATOM 7366 C C . GLU B 1 308 ? -9.141 -7.695 3.078 1 98.06 308 GLU B C 1
ATOM 7368 O O . GLU B 1 308 ? -7.977 -7.684 2.674 1 98.06 308 GLU B O 1
ATOM 7373 N N . GLY B 1 309 ? -9.406 -7.652 4.367 1 97.81 309 GLY B N 1
ATOM 7374 C CA . GLY B 1 309 ? -8.359 -7.645 5.383 1 97.81 309 GLY B CA 1
ATOM 7375 C C . GLY B 1 309 ? -8.891 -7.367 6.777 1 97.81 309 GLY B C 1
ATOM 7376 O O . GLY B 1 309 ? -10.078 -7.109 6.957 1 97.81 309 GLY B O 1
ATOM 7377 N N . ARG B 1 310 ? -7.961 -7.418 7.766 1 97.19 310 ARG B N 1
ATOM 7378 C CA . ARG B 1 310 ? -8.328 -7.207 9.164 1 97.19 310 ARG B CA 1
ATOM 7379 C C . ARG B 1 310 ? -8.383 -5.719 9.492 1 97.19 310 ARG B C 1
ATOM 7381 O O . ARG B 1 310 ? -9.18 -5.293 10.336 1 97.19 310 ARG B O 1
ATOM 7388 N N . ASN B 1 311 ? -7.559 -4.949 8.852 1 96.94 311 ASN B N 1
ATOM 7389 C CA . ASN B 1 311 ? -7.441 -3.535 9.18 1 96.94 311 ASN B CA 1
ATOM 7390 C C . ASN B 1 311 ? -8.062 -2.654 8.094 1 96.94 311 ASN B C 1
ATOM 7392 O O . ASN B 1 311 ? -7.516 -1.599 7.762 1 96.94 311 ASN B O 1
ATOM 7396 N N . THR B 1 312 ? -9.102 -3.102 7.492 1 98 312 THR B N 1
ATOM 7397 C CA . THR B 1 312 ? -9.898 -2.355 6.523 1 98 312 THR B CA 1
ATOM 7398 C C . THR B 1 312 ? -11.352 -2.838 6.527 1 98 312 THR B C 1
ATOM 7400 O O . THR B 1 312 ? -11.617 -3.998 6.848 1 98 312 THR B O 1
ATOM 7403 N N . ASP B 1 313 ? -12.227 -1.991 6.27 1 98.06 313 ASP B N 1
ATOM 7404 C CA . ASP B 1 313 ? -13.633 -2.35 6.168 1 98.06 313 ASP B CA 1
ATOM 7405 C C . ASP B 1 313 ? -14.094 -2.357 4.711 1 98.06 313 ASP B C 1
ATOM 7407 O O . ASP B 1 313 ? -15.266 -2.115 4.426 1 98.06 313 ASP B O 1
ATOM 7411 N N . GLU B 1 314 ? -13.148 -2.545 3.822 1 97.75 314 GLU B N 1
ATOM 7412 C CA . GLU B 1 314 ? -13.453 -2.729 2.406 1 97.75 314 GLU B CA 1
ATOM 7413 C C . GLU B 1 314 ? -13.844 -4.176 2.109 1 97.75 314 GLU B C 1
ATOM 7415 O O . GLU B 1 314 ? -13.164 -5.105 2.537 1 97.75 314 GLU B O 1
ATOM 7420 N N . TYR B 1 315 ? -14.922 -4.363 1.431 1 98.56 315 TYR B N 1
ATOM 7421 C CA . TYR B 1 315 ? -15.43 -5.699 1.142 1 98.56 315 TYR B CA 1
ATOM 7422 C C . TYR B 1 315 ? -15.562 -5.918 -0.36 1 98.56 315 TYR B C 1
ATOM 7424 O O . TYR B 1 315 ? -16.031 -5.031 -1.082 1 98.56 315 TYR B O 1
ATOM 7432 N N . TYR B 1 316 ? -15.109 -7.031 -0.777 1 98.06 316 TYR B N 1
ATOM 7433 C CA . TYR B 1 316 ? -15.18 -7.523 -2.148 1 98.06 316 TYR B CA 1
ATOM 7434 C C . TYR B 1 316 ? -16.516 -8.203 -2.414 1 98.06 316 TYR B C 1
ATOM 7436 O O . TYR B 1 316 ? -16.891 -9.133 -1.703 1 98.06 316 TYR B O 1
ATOM 7444 N N . VAL B 1 317 ? -17.219 -7.766 -3.486 1 98.19 317 VAL B N 1
ATOM 7445 C CA . VAL B 1 317 ? -18.5 -8.391 -3.809 1 98.19 317 VAL B CA 1
ATOM 7446 C C . VAL B 1 317 ? -18.312 -9.438 -4.898 1 98.19 317 VAL B C 1
ATOM 7448 O O . VAL B 1 317 ? -18.625 -9.195 -6.066 1 98.19 317 VAL B O 1
ATOM 7451 N N . GLN B 1 318 ? -17.984 -10.609 -4.492 1 97 318 GLN B N 1
ATOM 7452 C CA . GLN B 1 318 ? -17.688 -11.703 -5.414 1 97 318 GLN B CA 1
ATOM 7453 C C . GLN B 1 318 ? -18.922 -12.078 -6.242 1 97 318 GLN B C 1
ATOM 7455 O O . GLN B 1 318 ? -20.016 -12.242 -5.703 1 97 318 GLN B O 1
ATOM 7460 N N . GLY B 1 319 ? -18.734 -12.219 -7.484 1 95.25 319 GLY B N 1
ATOM 7461 C CA . GLY B 1 319 ? -19.812 -12.617 -8.383 1 95.25 319 GLY B CA 1
ATOM 7462 C C . GLY B 1 319 ? -20.438 -11.445 -9.109 1 95.25 319 GLY B C 1
ATOM 7463 O O . GLY B 1 319 ? -21.266 -11.633 -10 1 95.25 319 GLY B O 1
ATOM 7464 N N . LEU B 1 320 ? -19.953 -10.242 -8.789 1 96.62 320 LEU B N 1
ATOM 7465 C CA . LEU B 1 320 ? -20.562 -9.055 -9.383 1 96.62 320 LEU B CA 1
ATOM 7466 C C . LEU B 1 320 ? -19.547 -8.312 -10.258 1 96.62 320 LEU B C 1
ATOM 7468 O O . LEU B 1 320 ? -19.547 -7.082 -10.305 1 96.62 320 LEU B O 1
ATOM 7472 N N . SER B 1 321 ? -18.609 -9.008 -10.812 1 95.19 321 SER B N 1
ATOM 7473 C CA . SER B 1 321 ? -17.688 -8.383 -11.742 1 95.19 321 SER B CA 1
ATOM 7474 C C . SER B 1 321 ? -18.422 -7.664 -12.867 1 95.19 321 SER B C 1
ATOM 7476 O O . SER B 1 321 ? -19.344 -8.227 -13.469 1 95.19 321 SER B O 1
ATOM 7478 N N . THR B 1 322 ? -18.016 -6.418 -13.109 1 94.75 322 THR B N 1
ATOM 7479 C CA . THR B 1 322 ? -18.781 -5.621 -14.062 1 94.75 322 THR B CA 1
ATOM 7480 C C . THR B 1 322 ? -17.938 -4.461 -14.594 1 94.75 322 THR B C 1
ATOM 7482 O O . THR B 1 322 ? -16.938 -4.094 -13.984 1 94.75 322 THR B O 1
ATOM 7485 N N . SER B 1 323 ? -18.281 -4.02 -15.75 1 93.25 323 SER B N 1
ATOM 7486 C CA . SER B 1 323 ? -17.688 -2.811 -16.312 1 93.25 323 SER B CA 1
ATOM 7487 C C . SER B 1 323 ? -18.766 -1.808 -16.719 1 93.25 323 SER B C 1
ATOM 7489 O O . SER B 1 323 ? -18.547 -0.965 -17.594 1 93.25 323 SER B O 1
ATOM 7491 N N . MET B 1 324 ? -19.922 -1.979 -16.141 1 94.88 324 MET B N 1
ATOM 7492 C CA . MET B 1 324 ? -21.031 -1.049 -16.375 1 94.88 324 MET B CA 1
ATOM 7493 C C . MET B 1 324 ? -20.688 0.339 -15.844 1 94.88 324 MET B C 1
ATOM 7495 O O . MET B 1 324 ? -19.766 0.493 -15.039 1 94.88 324 MET B O 1
ATOM 7499 N N . PRO B 1 325 ? -21.422 1.3 -16.328 1 95.19 325 PRO B N 1
ATOM 7500 C CA . PRO B 1 325 ? -21.203 2.641 -15.797 1 95.19 325 PRO B CA 1
ATOM 7501 C C . PRO B 1 325 ? -21.344 2.697 -14.273 1 95.19 325 PRO B C 1
ATOM 7503 O O . PRO B 1 325 ? -22.156 1.975 -13.703 1 95.19 325 PRO B O 1
ATOM 7506 N N . GLU B 1 326 ? -20.609 3.602 -13.664 1 95.81 326 GLU B N 1
ATOM 7507 C CA . GLU B 1 326 ? -20.531 3.709 -12.211 1 95.81 326 GLU B CA 1
ATOM 7508 C C . GLU B 1 326 ? -21.922 3.844 -11.594 1 95.81 326 GLU B C 1
ATOM 7510 O O . GLU B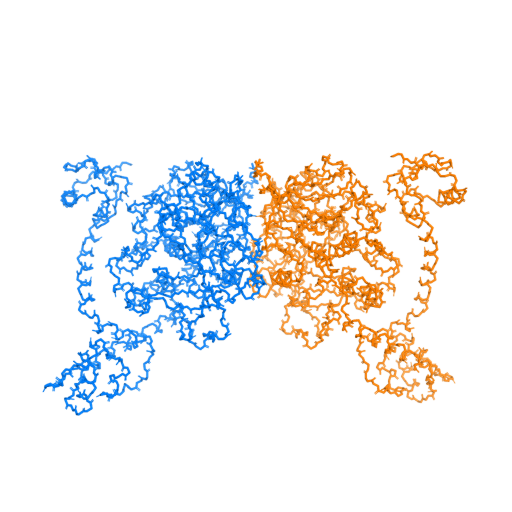 1 326 ? -22.234 3.197 -10.586 1 95.81 326 GLU B O 1
ATOM 7515 N N . GLU B 1 327 ? -22.797 4.664 -12.164 1 95.81 327 GLU B N 1
ATOM 7516 C CA . GLU B 1 327 ? -24.125 4.883 -11.609 1 95.81 327 GLU B CA 1
ATOM 7517 C C . GLU B 1 327 ? -24.953 3.605 -11.648 1 95.81 327 GLU B C 1
ATOM 7519 O O . GLU B 1 327 ? -25.766 3.359 -10.758 1 95.81 327 GLU B O 1
ATOM 7524 N N . ILE B 1 328 ? -24.781 2.863 -12.734 1 96.62 328 ILE B N 1
ATOM 7525 C CA . ILE B 1 328 ? -25.516 1.607 -12.859 1 96.62 328 ILE B CA 1
ATOM 7526 C C . ILE B 1 328 ? -24.984 0.599 -11.836 1 96.62 328 ILE B C 1
ATOM 7528 O O . ILE B 1 328 ? -25.75 -0.156 -11.242 1 96.62 328 ILE B O 1
ATOM 7532 N N . GLN B 1 329 ? -23.672 0.568 -11.656 1 97.38 329 GLN B N 1
ATOM 7533 C CA . GLN B 1 329 ? -23.062 -0.32 -10.664 1 97.38 329 GLN B CA 1
ATOM 7534 C C . GLN B 1 329 ? -23.625 -0.045 -9.273 1 97.38 329 GLN B C 1
ATOM 7536 O O . GLN B 1 329 ? -23.906 -0.976 -8.516 1 97.38 329 GLN B O 1
ATOM 7541 N N . LEU B 1 330 ? -23.734 1.222 -8.93 1 97.31 330 LEU B N 1
ATOM 7542 C CA . LEU B 1 330 ? -24.266 1.584 -7.625 1 97.31 330 LEU B CA 1
ATOM 7543 C C . LEU B 1 330 ? -25.688 1.069 -7.465 1 97.31 330 LEU B C 1
ATOM 7545 O O . LEU B 1 330 ? -26.047 0.533 -6.41 1 97.31 330 LEU B O 1
ATOM 7549 N N . LYS B 1 331 ? -26.5 1.254 -8.5 1 97.62 331 LYS B N 1
ATOM 7550 C CA . LYS B 1 331 ? -27.875 0.76 -8.469 1 97.62 331 LYS B CA 1
ATOM 7551 C C . LYS B 1 331 ? -27.922 -0.76 -8.336 1 97.62 331 LYS B C 1
ATOM 7553 O O . LYS B 1 331 ? -28.766 -1.305 -7.625 1 97.62 331 LYS B O 1
ATOM 7558 N N . MET B 1 332 ? -27.031 -1.451 -9.086 1 98 332 MET B N 1
ATOM 7559 C CA . MET B 1 332 ? -26.906 -2.902 -8.977 1 98 332 MET B CA 1
ATOM 7560 C C . MET B 1 332 ? -26.625 -3.318 -7.535 1 98 332 MET B C 1
ATOM 7562 O O . MET B 1 332 ? -27.281 -4.203 -6.996 1 98 332 MET B O 1
ATOM 7566 N N . VAL B 1 333 ? -25.656 -2.631 -6.898 1 98.31 333 VAL B N 1
ATOM 7567 C CA . VAL B 1 333 ? -25.266 -2.941 -5.531 1 98.31 333 VAL B CA 1
ATOM 7568 C C . VAL B 1 333 ? -26.453 -2.754 -4.59 1 98.31 333 VAL B C 1
ATOM 7570 O O . VAL B 1 333 ? -26.75 -3.627 -3.771 1 98.31 333 VAL B O 1
ATOM 7573 N N . HIS B 1 334 ? -27.203 -1.707 -4.758 1 98.31 334 HIS B N 1
ATOM 7574 C CA . HIS B 1 334 ? -28.312 -1.367 -3.871 1 98.31 334 HIS B CA 1
ATOM 7575 C C . HIS B 1 334 ? -29.5 -2.293 -4.094 1 98.31 334 HIS B C 1
ATOM 7577 O O . HIS B 1 334 ? -30.406 -2.355 -3.264 1 98.31 334 HIS B O 1
ATOM 7583 N N . SER B 1 335 ? -29.484 -2.971 -5.242 1 98.19 335 SER B N 1
ATOM 7584 C CA . SER B 1 335 ? -30.578 -3.895 -5.531 1 98.19 335 SER B CA 1
ATOM 7585 C C . SER B 1 335 ? -30.375 -5.23 -4.824 1 98.19 335 SER B C 1
ATOM 7587 O O . SER B 1 335 ? -31.312 -6.035 -4.727 1 98.19 335 SER B O 1
ATOM 7589 N N . ILE B 1 336 ? -29.234 -5.516 -4.281 1 98.19 336 ILE B N 1
ATOM 7590 C CA . ILE B 1 336 ? -28.875 -6.797 -3.676 1 98.19 336 ILE B CA 1
ATOM 7591 C C . ILE B 1 336 ? -29.281 -6.801 -2.205 1 98.19 336 ILE B C 1
ATOM 7593 O O . ILE B 1 336 ? -29.062 -5.82 -1.489 1 98.19 336 ILE B O 1
ATOM 7597 N N . GLU B 1 337 ? -29.844 -7.902 -1.777 1 97.69 337 GLU B N 1
ATOM 7598 C CA . GLU B 1 337 ? -30.25 -8.031 -0.38 1 97.69 337 GLU B CA 1
ATOM 7599 C C . GLU B 1 337 ? -29.047 -7.891 0.554 1 97.69 337 GLU B C 1
ATOM 7601 O O . GLU B 1 337 ? -28.031 -8.562 0.37 1 97.69 337 GLU B O 1
ATOM 7606 N N . GLY B 1 338 ? -29.156 -7.047 1.536 1 98.25 338 GLY B N 1
ATOM 7607 C CA . GLY B 1 338 ? -28.078 -6.781 2.477 1 98.25 338 GLY B CA 1
ATOM 7608 C C . GLY B 1 338 ? -27.234 -5.582 2.092 1 98.25 338 GLY B C 1
ATOM 7609 O O . GLY B 1 338 ? -26.547 -5.012 2.934 1 98.25 338 GLY B O 1
ATOM 7610 N N . LEU B 1 339 ? -27.266 -5.195 0.822 1 98.62 339 LEU B N 1
ATOM 7611 C CA . LEU B 1 339 ? -26.422 -4.117 0.332 1 98.62 339 LEU B CA 1
ATOM 7612 C C . LEU B 1 339 ? -27.25 -2.91 -0.08 1 98.62 339 LEU B C 1
ATOM 7614 O O . LEU B 1 339 ? -26.766 -2.023 -0.787 1 98.62 339 LEU B O 1
ATOM 7618 N N . GLU B 1 340 ? -28.469 -2.82 0.325 1 98.31 340 GLU B N 1
ATOM 7619 C CA . GLU B 1 340 ? -29.406 -1.789 -0.1 1 98.31 340 GLU B CA 1
ATOM 7620 C C . GLU B 1 340 ? -28.875 -0.394 0.221 1 98.31 340 GLU B C 1
ATOM 7622 O O . GLU B 1 340 ? -29.156 0.565 -0.498 1 98.31 340 GLU B O 1
ATOM 7627 N N . HIS B 1 341 ? -28.078 -0.302 1.224 1 96.5 341 HIS B N 1
ATOM 7628 C CA . HIS B 1 341 ? -27.562 0.994 1.643 1 96.5 341 HIS B CA 1
ATOM 7629 C C . HIS B 1 341 ? -26.031 0.997 1.653 1 96.5 341 HIS B C 1
ATOM 7631 O O . HIS B 1 341 ? -25.422 1.861 2.277 1 96.5 341 HIS B O 1
ATOM 7637 N N . ALA B 1 342 ? -25.469 0.03 1.016 1 97.5 342 ALA B N 1
ATOM 7638 C CA . ALA B 1 342 ? -24 -0.102 1.032 1 97.5 342 ALA B CA 1
ATOM 7639 C C . ALA B 1 342 ? -23.344 1.035 0.262 1 97.5 342 ALA B C 1
ATOM 7641 O O . ALA B 1 342 ? -23.797 1.41 -0.82 1 97.5 342 ALA B O 1
ATOM 7642 N N . GLU B 1 343 ? -22.328 1.596 0.881 1 97.69 343 GLU B N 1
ATOM 7643 C CA . GLU B 1 343 ? -21.531 2.617 0.201 1 97.69 343 GLU B CA 1
ATOM 7644 C C . GLU B 1 343 ? -20.438 1.989 -0.658 1 97.69 343 GLU B C 1
ATOM 7646 O O . GLU B 1 343 ? -19.656 1.174 -0.172 1 97.69 343 GLU B O 1
ATOM 7651 N N . MET B 1 344 ? -20.469 2.363 -1.938 1 97.62 344 MET B N 1
ATOM 7652 C CA . MET B 1 344 ? -19.438 1.883 -2.84 1 97.62 344 MET B CA 1
ATOM 7653 C C . MET B 1 344 ? -18.125 2.65 -2.623 1 97.62 344 MET B C 1
ATOM 7655 O O . MET B 1 344 ? -18.125 3.883 -2.623 1 97.62 344 MET B O 1
ATOM 7659 N N . MET B 1 345 ? -17.016 1.983 -2.42 1 97.75 345 MET B N 1
ATOM 7660 C CA . MET B 1 345 ? -15.711 2.602 -2.195 1 97.75 345 MET B CA 1
ATOM 7661 C C . MET B 1 345 ? -14.914 2.686 -3.494 1 97.75 345 MET B C 1
ATOM 7663 O O . MET B 1 345 ? -14.125 3.609 -3.684 1 97.75 345 MET B O 1
ATOM 7667 N N . ARG B 1 346 ? -15.023 1.689 -4.355 1 95.75 346 ARG B N 1
ATOM 7668 C CA . ARG B 1 346 ? -14.422 1.656 -5.688 1 95.75 346 ARG B CA 1
ATOM 7669 C C . ARG B 1 346 ? -15.359 1 -6.695 1 95.75 346 ARG B C 1
ATOM 7671 O O . ARG B 1 346 ? -15.938 -0.05 -6.418 1 95.75 346 ARG B O 1
ATOM 7678 N N . PRO B 1 347 ? -15.438 1.577 -7.828 1 95.56 347 PRO B N 1
ATOM 7679 C CA . PRO B 1 347 ? -16.234 0.899 -8.859 1 95.56 347 PRO B CA 1
ATOM 7680 C C . PRO B 1 347 ? -15.516 -0.319 -9.438 1 95.56 347 PRO B C 1
ATOM 7682 O O . PRO B 1 347 ? -14.281 -0.373 -9.445 1 95.56 347 PRO B O 1
ATOM 7685 N N . GLY B 1 348 ? -16.359 -1.278 -9.844 1 95.88 348 GLY B N 1
ATOM 7686 C CA . GLY B 1 348 ? -15.789 -2.334 -10.672 1 95.88 348 GLY B CA 1
ATOM 7687 C C . GLY B 1 348 ? -15.297 -1.841 -12.016 1 95.88 348 GLY B C 1
ATOM 7688 O O . GLY B 1 348 ? -15.711 -0.778 -12.484 1 95.88 348 GLY B O 1
ATOM 7689 N N . TYR B 1 349 ? -14.344 -2.557 -12.57 1 94.25 349 TYR B N 1
ATOM 7690 C CA . TYR B 1 349 ? -13.812 -2.154 -13.875 1 94.25 349 TYR B CA 1
ATOM 7691 C C . TYR B 1 349 ? -13.281 -3.357 -14.641 1 94.25 349 TYR B C 1
ATOM 7693 O O . TYR B 1 349 ? -13.047 -4.418 -14.055 1 94.25 349 TYR B O 1
ATOM 7701 N N . ALA B 1 350 ? -13.203 -3.18 -15.859 1 93.5 350 ALA B N 1
ATOM 7702 C CA . ALA B 1 350 ? -12.453 -4.102 -16.719 1 93.5 350 ALA B CA 1
ATOM 7703 C C . ALA B 1 350 ? -11.094 -3.516 -17.094 1 93.5 350 ALA B C 1
ATOM 7705 O O . ALA B 1 350 ? -10.938 -2.295 -17.156 1 93.5 350 ALA B O 1
ATOM 7706 N N . ILE B 1 351 ? -10.141 -4.367 -17.266 1 93.44 351 ILE B N 1
ATOM 7707 C CA . ILE B 1 351 ? -8.828 -3.928 -17.703 1 93.44 351 ILE B CA 1
ATOM 7708 C C . ILE B 1 351 ? -8.375 -4.777 -18.891 1 93.44 351 ILE B C 1
ATOM 7710 O O . ILE B 1 351 ? -8.484 -6.004 -18.875 1 93.44 351 ILE B O 1
ATOM 7714 N N . GLU B 1 352 ? -7.949 -4.137 -19.922 1 94.44 352 GLU B N 1
ATOM 7715 C CA . GLU B 1 352 ? -7.344 -4.789 -21.078 1 94.44 352 GLU B CA 1
ATOM 7716 C C . GLU B 1 352 ? -5.82 -4.758 -20.984 1 94.44 352 GLU B C 1
ATOM 7718 O O . GLU B 1 352 ? -5.238 -3.787 -20.5 1 94.44 352 GLU B O 1
ATOM 7723 N N . TYR B 1 353 ? -5.238 -5.785 -21.438 1 94.75 353 TYR B N 1
ATOM 7724 C CA . TYR B 1 353 ? -3.785 -5.875 -21.359 1 94.75 353 TYR B CA 1
ATOM 7725 C C . TYR B 1 353 ? -3.24 -6.785 -22.453 1 94.75 353 TYR B C 1
ATOM 7727 O O . TYR B 1 353 ? -3.986 -7.574 -23.047 1 94.75 353 TYR B O 1
ATOM 7735 N N . ASP B 1 354 ? -1.983 -6.727 -22.688 1 96.44 354 ASP B N 1
ATOM 7736 C CA . ASP B 1 354 ? -1.337 -7.504 -23.734 1 96.44 354 ASP B CA 1
ATOM 7737 C C . ASP B 1 354 ? -0.911 -8.875 -23.219 1 96.44 354 ASP B C 1
ATOM 7739 O O . ASP B 1 354 ? -0.477 -9.008 -22.078 1 96.44 354 ASP B O 1
ATOM 7743 N N . VAL B 1 355 ? -1.042 -9.852 -24.094 1 96.75 355 VAL B N 1
ATOM 7744 C CA . VAL B 1 355 ? -0.615 -11.219 -23.812 1 96.75 355 VAL B CA 1
ATOM 7745 C C . VAL B 1 355 ? 0.288 -11.711 -24.953 1 96.75 355 VAL B C 1
ATOM 7747 O O . VAL B 1 355 ? 0.069 -11.391 -26.109 1 96.75 355 VAL B O 1
ATOM 7750 N N . VAL B 1 356 ? 1.3 -12.43 -24.609 1 97.5 356 VAL B N 1
ATOM 7751 C CA . VAL B 1 356 ? 2.096 -13.156 -25.594 1 97.5 356 VAL B CA 1
ATOM 7752 C C . VAL B 1 356 ? 1.412 -14.477 -25.938 1 97.5 356 VAL B C 1
ATOM 7754 O O . VAL B 1 356 ? 1.217 -15.328 -25.062 1 97.5 356 VAL B O 1
ATOM 7757 N N . GLU B 1 357 ? 1.062 -14.625 -27.172 1 96.5 357 GLU B N 1
ATOM 7758 C CA . GLU B 1 357 ? 0.396 -15.867 -27.531 1 96.5 357 GLU B CA 1
ATOM 7759 C C . GLU B 1 357 ? 1.221 -17.078 -27.109 1 96.5 357 GLU B C 1
ATOM 7761 O O . GLU B 1 357 ? 2.367 -17.234 -27.531 1 96.5 357 GLU B O 1
ATOM 7766 N N . PRO B 1 358 ? 0.616 -18.031 -26.406 1 96.5 358 PRO B N 1
ATOM 7767 C CA . PRO B 1 358 ? 1.412 -19.016 -25.688 1 96.5 358 PRO B CA 1
ATOM 7768 C C . PRO B 1 358 ? 1.996 -20.094 -26.609 1 96.5 358 PRO B C 1
ATOM 7770 O O . PRO B 1 358 ? 2.939 -20.781 -26.219 1 96.5 358 PRO B O 1
ATOM 7773 N N . TYR B 1 359 ? 1.427 -20.328 -27.812 1 94.12 359 TYR B N 1
ATOM 7774 C CA . TYR B 1 359 ? 2 -21.312 -28.719 1 94.12 359 TYR B CA 1
ATOM 7775 C C . TYR B 1 359 ? 3.438 -20.953 -29.078 1 94.12 359 TYR B C 1
ATOM 7777 O O . TYR B 1 359 ? 4.191 -21.797 -29.578 1 94.12 359 TYR B O 1
ATOM 7785 N N . GLN B 1 360 ? 3.773 -19.734 -28.797 1 97 360 GLN B N 1
ATOM 7786 C CA . GLN B 1 360 ? 5.117 -19.234 -29.094 1 97 360 GLN B CA 1
ATOM 7787 C C . GLN B 1 360 ? 6.109 -19.688 -28.016 1 97 360 GLN B C 1
ATOM 7789 O O . GLN B 1 360 ? 7.285 -19.312 -28.062 1 97 360 GLN B O 1
ATOM 7794 N N . LEU B 1 361 ? 5.676 -20.484 -27.078 1 98.25 361 LEU B N 1
ATOM 7795 C CA . LEU B 1 361 ? 6.504 -20.922 -25.953 1 98.25 361 LEU B CA 1
ATOM 7796 C C . LEU B 1 361 ? 6.777 -22.406 -26.047 1 98.25 361 LEU B C 1
ATOM 7798 O O . LEU B 1 361 ? 5.965 -23.172 -26.578 1 98.25 361 LEU B O 1
ATOM 7802 N N . ARG B 1 362 ? 7.887 -22.781 -25.5 1 97.25 362 ARG B N 1
ATOM 7803 C CA . ARG B 1 362 ? 8.188 -24.188 -25.203 1 97.25 362 ARG B CA 1
ATOM 7804 C C . ARG B 1 362 ? 7.539 -24.609 -23.891 1 97.25 362 ARG B C 1
ATOM 7806 O O . ARG B 1 362 ? 7.109 -23.781 -23.094 1 97.25 362 ARG B O 1
ATOM 7813 N N . PRO B 1 363 ? 7.473 -25.922 -23.641 1 97.31 363 PRO B N 1
ATOM 7814 C CA . PRO B 1 363 ? 6.906 -26.391 -22.375 1 97.31 363 PRO B CA 1
ATOM 7815 C C . PRO B 1 363 ? 7.719 -25.922 -21.172 1 97.31 363 PRO B C 1
ATOM 7817 O O . PRO B 1 363 ? 7.242 -26 -20.031 1 97.31 363 PRO B O 1
ATOM 7820 N N . THR B 1 364 ? 8.914 -25.469 -21.391 1 98.38 364 THR B N 1
ATOM 7821 C CA . THR B 1 364 ? 9.75 -24.906 -20.328 1 98.38 364 THR B CA 1
ATOM 7822 C C . THR B 1 364 ? 9.383 -23.453 -20.062 1 98.38 364 THR B C 1
ATOM 7824 O O . THR B 1 364 ? 9.906 -22.844 -19.125 1 98.38 364 THR B O 1
ATOM 7827 N N . LEU B 1 365 ? 8.539 -22.844 -20.875 1 98.81 365 LEU B N 1
ATOM 7828 C CA . LEU B 1 365 ? 8.047 -21.469 -20.859 1 98.81 365 LEU B CA 1
ATOM 7829 C C . LEU B 1 365 ? 9.07 -20.531 -21.484 1 98.81 365 LEU B C 1
ATOM 7831 O O . LEU B 1 365 ? 8.906 -19.297 -21.422 1 98.81 365 LEU B O 1
ATOM 7835 N N . GLU B 1 366 ? 10.156 -21.094 -22.016 1 98.81 366 GLU B N 1
ATOM 7836 C CA . GLU B 1 366 ? 11.062 -20.297 -22.828 1 98.81 366 GLU B CA 1
ATOM 7837 C C . GLU B 1 366 ? 10.422 -19.953 -24.172 1 98.81 366 GLU B C 1
ATOM 7839 O O . GLU B 1 366 ? 9.734 -20.781 -24.781 1 98.81 366 GLU B O 1
ATOM 7844 N N . THR B 1 367 ? 10.68 -18.75 -24.641 1 98.5 367 THR B N 1
ATOM 7845 C CA . THR B 1 367 ? 10.141 -18.375 -25.938 1 98.5 367 THR B CA 1
ATOM 7846 C C . THR B 1 367 ? 10.891 -19.094 -27.062 1 98.5 367 THR B C 1
ATOM 7848 O O . THR B 1 367 ? 12.094 -19.344 -26.953 1 98.5 367 THR B O 1
ATOM 7851 N N . LYS B 1 368 ? 10.203 -19.406 -28.109 1 96.69 368 LYS B N 1
ATOM 7852 C CA . LYS B 1 368 ? 10.812 -20.062 -29.266 1 96.69 368 LYS B CA 1
ATOM 7853 C C . LYS B 1 368 ? 11.633 -19.078 -30.094 1 96.69 368 LYS B C 1
ATOM 7855 O O . LYS B 1 368 ? 12.648 -19.438 -30.688 1 96.69 368 LYS B O 1
ATOM 7860 N N . LEU B 1 369 ? 11.305 -17.812 -30.078 1 96.94 369 LEU B N 1
ATOM 7861 C CA . LEU B 1 369 ? 11.898 -16.781 -30.922 1 96.94 369 LEU B CA 1
ATOM 7862 C C . LEU B 1 369 ? 13.227 -16.312 -30.344 1 96.94 369 LEU B C 1
ATOM 7864 O O . LEU B 1 369 ? 14.148 -15.969 -31.094 1 96.94 369 LEU B O 1
ATOM 7868 N N . VAL B 1 370 ? 13.281 -16.141 -29.062 1 98.38 370 VAL B N 1
ATOM 7869 C CA . VAL B 1 370 ? 14.469 -15.625 -28.391 1 98.38 370 VAL B CA 1
ATOM 7870 C C . VAL B 1 370 ? 14.938 -16.609 -27.328 1 98.38 370 VAL B C 1
ATOM 7872 O O . VAL B 1 370 ? 14.211 -16.875 -26.359 1 98.38 370 VAL B O 1
ATOM 7875 N N . ARG B 1 371 ? 16.141 -17.094 -27.469 1 98.19 371 ARG B N 1
ATOM 7876 C CA . ARG B 1 371 ? 16.703 -18.031 -26.5 1 98.19 371 ARG B CA 1
ATOM 7877 C C . ARG B 1 371 ? 17.016 -17.328 -25.188 1 98.19 371 ARG B C 1
ATOM 7879 O O . ARG B 1 371 ? 17.578 -16.219 -25.188 1 98.19 371 ARG B O 1
ATOM 7886 N N . GLY B 1 372 ? 16.594 -17.906 -24.062 1 98.69 372 GLY B N 1
ATOM 7887 C CA . GLY B 1 372 ? 16.891 -17.344 -22.75 1 98.69 372 GLY B CA 1
ATOM 7888 C C . GLY B 1 372 ? 15.805 -16.406 -22.266 1 98.69 372 GLY B C 1
ATOM 7889 O O . GLY B 1 372 ? 15.859 -15.922 -21.125 1 98.69 372 GLY B O 1
ATOM 7890 N N . LEU B 1 373 ? 14.82 -16.141 -23.109 1 98.88 373 LEU B N 1
ATOM 7891 C CA . LEU B 1 373 ? 13.68 -15.305 -22.719 1 98.88 373 LEU B CA 1
ATOM 7892 C C . LEU B 1 373 ? 12.492 -16.172 -22.312 1 98.88 373 LEU B C 1
ATOM 7894 O O . LEU B 1 373 ? 12.055 -17.031 -23.078 1 98.88 373 LEU B O 1
ATOM 7898 N N . TYR B 1 374 ? 12.016 -15.969 -21.125 1 98.94 374 TYR B N 1
ATOM 7899 C CA . TYR B 1 374 ? 10.867 -16.688 -20.594 1 98.94 374 TYR B CA 1
ATOM 7900 C C . TYR B 1 374 ? 9.711 -15.742 -20.297 1 98.94 374 TYR B C 1
ATOM 7902 O O . TYR B 1 374 ? 9.93 -14.547 -20.062 1 98.94 374 TYR B O 1
ATOM 7910 N N . THR B 1 375 ? 8.484 -16.188 -20.328 1 98.75 375 THR B N 1
ATOM 7911 C CA . THR B 1 375 ? 7.309 -15.438 -19.906 1 98.75 375 THR B CA 1
ATOM 7912 C C . THR B 1 375 ? 6.441 -16.281 -18.969 1 98.75 375 THR B C 1
ATOM 7914 O O . THR B 1 375 ? 6.473 -17.516 -19.031 1 98.75 375 THR B O 1
ATOM 7917 N N . ALA B 1 376 ? 5.688 -15.656 -18.078 1 98.75 376 ALA B N 1
ATOM 7918 C CA . ALA B 1 376 ? 4.863 -16.391 -17.125 1 98.75 376 ALA B CA 1
ATOM 7919 C C . ALA B 1 376 ? 3.697 -15.531 -16.641 1 98.75 376 ALA B C 1
ATOM 7921 O O . ALA B 1 376 ? 3.785 -14.297 -16.625 1 98.75 376 ALA B O 1
ATOM 7922 N N . GLY B 1 377 ? 2.652 -16.203 -16.219 1 98 377 GLY B N 1
ATOM 7923 C CA . GLY B 1 377 ? 1.5 -15.547 -15.617 1 98 377 GLY B CA 1
ATOM 7924 C C . GLY B 1 377 ? 0.521 -15.008 -16.641 1 98 377 GLY B C 1
ATOM 7925 O O . GLY B 1 377 ? 0.326 -15.609 -17.703 1 98 377 GLY B O 1
ATOM 7926 N N . GLN B 1 378 ? -0.088 -13.891 -16.312 1 96.31 378 GLN B N 1
ATOM 7927 C CA . GLN B 1 378 ? -1.084 -13.305 -17.188 1 96.31 378 GLN B CA 1
ATOM 7928 C C . GLN B 1 378 ? -0.459 -12.898 -18.531 1 96.31 378 GLN B C 1
ATOM 7930 O O . GLN B 1 378 ? -1.158 -12.773 -19.531 1 96.31 378 GLN B O 1
ATOM 7935 N N . THR B 1 379 ? 0.832 -12.766 -18.531 1 97.81 379 THR B N 1
ATOM 7936 C CA . THR B 1 379 ? 1.563 -12.484 -19.766 1 97.81 379 THR B CA 1
ATOM 7937 C C . THR B 1 379 ? 1.341 -13.594 -20.781 1 97.81 379 THR B C 1
ATOM 7939 O O . THR B 1 379 ? 1.378 -13.344 -21.984 1 97.81 379 THR B O 1
ATOM 7942 N N . ASN B 1 380 ? 1.057 -14.797 -20.281 1 98.12 380 ASN B N 1
ATOM 7943 C CA . ASN B 1 380 ? 0.837 -15.945 -21.156 1 98.12 380 ASN B CA 1
ATOM 7944 C C . ASN B 1 380 ? -0.649 -16.188 -21.391 1 98.12 380 ASN B C 1
ATOM 7946 O O . ASN B 1 380 ? -1.03 -17.234 -21.938 1 98.12 380 ASN B O 1
ATOM 7950 N N . GLY B 1 381 ? -1.49 -15.328 -20.812 1 96.19 381 GLY B N 1
ATOM 7951 C CA . GLY B 1 381 ? -2.912 -15.406 -21.125 1 96.19 381 GLY B CA 1
ATOM 7952 C C . GLY B 1 381 ? -3.711 -16.109 -20.047 1 96.19 381 GLY B C 1
ATOM 7953 O O . GLY B 1 381 ? -4.883 -16.438 -20.234 1 96.19 381 GLY B O 1
ATOM 7954 N N . THR B 1 382 ? -3.121 -16.422 -18.969 1 95.75 382 THR B N 1
ATOM 7955 C CA . THR B 1 382 ? -3.869 -17.016 -17.875 1 95.75 382 THR B CA 1
ATOM 7956 C C . THR B 1 382 ? -4.477 -15.93 -16.984 1 95.75 382 THR B C 1
ATOM 7958 O O . THR B 1 382 ? -4.051 -14.773 -17.031 1 95.75 382 THR B O 1
ATOM 7961 N N . SER B 1 383 ? -5.48 -16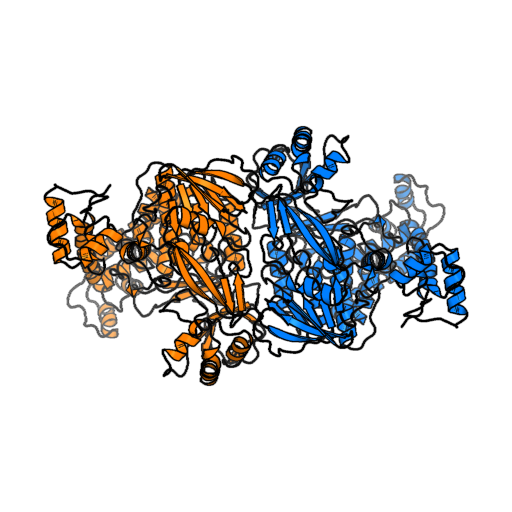.328 -16.266 1 92 383 SER B N 1
ATOM 7962 C CA . SER B 1 383 ? -6.059 -15.445 -15.266 1 92 383 SER B CA 1
ATOM 7963 C C . SER B 1 383 ? -6.141 -16.125 -13.906 1 92 383 SER B C 1
ATOM 7965 O O . SER B 1 383 ? -6.723 -17.219 -13.789 1 92 383 SER B O 1
ATOM 7967 N N . GLY B 1 384 ? -5.5 -15.5 -12.945 1 94.44 384 GLY B N 1
ATOM 7968 C CA . GLY B 1 384 ? -5.473 -16.016 -11.586 1 94.44 384 GLY B CA 1
ATOM 7969 C C . GLY B 1 384 ? -4.105 -15.922 -10.938 1 94.44 384 GLY B C 1
ATOM 7970 O O . GLY B 1 384 ? -3.082 -16.109 -11.594 1 94.44 384 GLY B O 1
ATOM 7971 N N . TYR B 1 385 ? -4.168 -15.688 -9.648 1 97.62 385 TYR B N 1
ATOM 7972 C CA . TYR B 1 385 ? -2.922 -15.562 -8.906 1 97.62 385 TYR B CA 1
ATOM 7973 C C . TYR B 1 385 ? -2.156 -16.891 -8.898 1 97.62 385 TYR B C 1
ATOM 7975 O O . TYR B 1 385 ? -0.929 -16.891 -9.016 1 97.62 385 TYR B O 1
ATOM 7983 N N . GLU B 1 386 ? -2.881 -17.984 -8.734 1 98.38 386 GLU B N 1
ATOM 7984 C CA . GLU B 1 386 ? -2.275 -19.312 -8.609 1 98.38 386 GLU B CA 1
ATOM 7985 C C . GLU B 1 386 ? -1.695 -19.781 -9.938 1 98.38 386 GLU B C 1
ATOM 7987 O O . GLU B 1 386 ? -0.607 -20.359 -9.969 1 98.38 386 GLU B O 1
ATOM 7992 N N . GLU B 1 387 ? -2.469 -19.547 -11.016 1 97.94 387 GLU B N 1
ATOM 7993 C CA . GLU B 1 387 ? -1.939 -19.828 -12.344 1 97.94 387 GLU B CA 1
ATOM 7994 C C . GLU B 1 387 ? -0.648 -19.062 -12.602 1 97.94 387 GLU B C 1
ATOM 7996 O O . GLU B 1 387 ? 0.313 -19.609 -13.141 1 97.94 387 GLU B O 1
ATOM 8001 N N . ALA B 1 388 ? -0.693 -17.797 -12.203 1 98.5 388 ALA B N 1
ATOM 8002 C CA . ALA B 1 388 ? 0.489 -16.953 -12.375 1 98.5 388 ALA B CA 1
ATOM 8003 C C . ALA B 1 388 ? 1.664 -17.484 -11.562 1 98.5 388 ALA B C 1
ATOM 8005 O O . ALA B 1 388 ? 2.777 -17.609 -12.078 1 98.5 388 ALA B O 1
ATOM 8006 N N . ALA B 1 389 ? 1.429 -17.812 -10.359 1 98.88 389 ALA B N 1
ATOM 8007 C CA . ALA B 1 389 ? 2.48 -18.297 -9.469 1 98.88 389 ALA B CA 1
ATOM 8008 C C . ALA B 1 389 ? 3.051 -19.625 -9.977 1 98.88 389 ALA B C 1
ATOM 8010 O O . ALA B 1 389 ? 4.266 -19.828 -9.938 1 98.88 389 ALA B O 1
ATOM 8011 N N . GLY B 1 390 ? 2.166 -20.484 -10.375 1 98.81 390 GLY B N 1
ATOM 8012 C CA . GLY B 1 390 ? 2.605 -21.766 -10.914 1 98.81 390 GLY B CA 1
ATOM 8013 C C . GLY B 1 390 ? 3.514 -21.625 -12.125 1 98.81 390 GLY B C 1
ATOM 8014 O O . GLY B 1 390 ? 4.566 -22.266 -12.195 1 98.81 390 GLY B O 1
ATOM 8015 N N . GLN B 1 391 ? 3.109 -20.781 -13.07 1 98.88 391 GLN B N 1
ATOM 8016 C CA . GLN B 1 391 ? 3.969 -20.516 -14.219 1 98.88 391 GLN B CA 1
ATOM 8017 C C . GLN B 1 391 ? 5.277 -19.859 -13.781 1 98.88 391 GLN B C 1
ATOM 8019 O O . GLN B 1 391 ? 6.344 -20.172 -14.305 1 98.88 391 GLN B O 1
ATOM 8024 N N . GLY B 1 392 ? 5.133 -18.953 -12.828 1 98.94 392 GLY B N 1
ATOM 8025 C CA . GLY B 1 392 ? 6.289 -18.203 -12.359 1 98.94 392 GLY B CA 1
ATOM 8026 C C . GLY B 1 392 ? 7.387 -19.094 -11.805 1 98.94 392 GLY B C 1
ATOM 8027 O O . GLY B 1 392 ? 8.562 -18.922 -12.141 1 98.94 392 GLY B O 1
ATOM 8028 N N . ILE B 1 393 ? 7.016 -20 -10.938 1 98.88 393 ILE B N 1
ATOM 8029 C CA . ILE B 1 393 ? 8.031 -20.844 -10.312 1 98.88 393 ILE B CA 1
ATOM 8030 C C . ILE B 1 393 ? 8.711 -21.703 -11.375 1 98.88 393 ILE B C 1
ATOM 8032 O O . ILE B 1 393 ? 9.93 -21.891 -11.344 1 98.88 393 ILE B O 1
ATOM 8036 N N . LEU B 1 394 ? 7.945 -22.203 -12.336 1 98.88 394 LEU B N 1
ATOM 8037 C CA . LEU B 1 394 ? 8.523 -23.031 -13.391 1 98.88 394 LEU B CA 1
ATOM 8038 C C . LEU B 1 394 ? 9.453 -22.203 -14.273 1 98.88 394 LEU B C 1
ATOM 8040 O O . LEU B 1 394 ? 10.562 -22.641 -14.594 1 98.88 394 LEU B O 1
ATOM 8044 N N . ALA B 1 395 ? 8.984 -21 -14.664 1 98.94 395 ALA B N 1
ATOM 8045 C CA . ALA B 1 395 ? 9.812 -20.125 -15.484 1 98.94 395 ALA B CA 1
ATOM 8046 C C . ALA B 1 395 ? 11.102 -19.734 -14.758 1 98.94 395 ALA B C 1
ATOM 8048 O O . ALA B 1 395 ? 12.172 -19.688 -15.359 1 98.94 395 ALA B O 1
ATOM 8049 N N . GLY B 1 396 ? 10.961 -19.422 -13.484 1 98.94 396 GLY B N 1
ATOM 8050 C CA . GLY B 1 396 ? 12.125 -19.078 -12.688 1 98.94 396 GLY B CA 1
ATOM 8051 C C . GLY B 1 396 ? 13.125 -20.219 -12.57 1 98.94 396 GLY B C 1
ATOM 8052 O O . GLY B 1 396 ? 14.328 -20 -12.672 1 98.94 396 GLY B O 1
ATOM 8053 N N . ILE B 1 397 ? 12.633 -21.422 -12.312 1 98.88 397 ILE B N 1
ATOM 8054 C CA . ILE B 1 397 ? 13.469 -22.609 -12.234 1 98.88 397 ILE B CA 1
ATOM 8055 C C . ILE B 1 397 ? 14.25 -22.781 -13.531 1 98.88 397 ILE B C 1
ATOM 8057 O O . ILE B 1 397 ? 15.477 -22.938 -13.516 1 98.88 397 ILE B O 1
ATOM 8061 N N . ASN B 1 398 ? 13.547 -22.703 -14.641 1 98.94 398 ASN B N 1
ATOM 8062 C CA . ASN B 1 398 ? 14.188 -22.969 -15.922 1 98.94 398 ASN B CA 1
ATOM 8063 C C . ASN B 1 398 ? 15.117 -21.844 -16.328 1 98.94 398 ASN B C 1
ATOM 8065 O O . ASN B 1 398 ? 16.172 -22.078 -16.922 1 98.94 398 ASN B O 1
ATOM 8069 N N . ALA B 1 399 ? 14.719 -20.609 -16.078 1 98.94 399 ALA B N 1
ATOM 8070 C CA . ALA B 1 399 ? 15.633 -19.484 -16.312 1 98.94 399 ALA B CA 1
ATOM 8071 C C . ALA B 1 399 ? 16.906 -19.641 -15.508 1 98.94 399 ALA B C 1
ATOM 8073 O O . ALA B 1 399 ? 18.016 -19.391 -16 1 98.94 399 ALA B O 1
ATOM 8074 N N . GLY B 1 400 ? 16.734 -20 -14.227 1 98.81 400 GLY B N 1
ATOM 8075 C CA . GLY B 1 400 ? 17.891 -20.234 -13.383 1 98.81 400 GLY B CA 1
ATOM 8076 C C . GLY B 1 400 ? 18.766 -21.375 -13.875 1 98.81 400 GLY B C 1
ATOM 8077 O O . GLY B 1 400 ? 20 -21.25 -13.883 1 98.81 400 GLY B O 1
ATOM 8078 N N . ARG B 1 401 ? 18.156 -22.5 -14.242 1 98.75 401 ARG B N 1
ATOM 8079 C CA . ARG B 1 401 ? 18.906 -23.641 -14.75 1 98.75 401 ARG B CA 1
ATOM 8080 C C . ARG B 1 401 ? 19.641 -23.281 -16.047 1 98.75 401 ARG B C 1
ATOM 8082 O O . ARG B 1 401 ? 20.797 -23.641 -16.234 1 98.75 401 ARG B O 1
ATOM 8089 N N . HIS B 1 402 ? 18.922 -22.562 -16.906 1 98.69 402 HIS B N 1
ATOM 8090 C CA . HIS B 1 402 ? 19.562 -22.094 -18.141 1 98.69 402 HIS B CA 1
ATOM 8091 C C . HIS B 1 402 ? 20.797 -21.25 -17.828 1 98.69 402 HIS B C 1
ATOM 8093 O O . HIS B 1 402 ? 21.844 -21.438 -18.453 1 98.69 402 HIS B O 1
ATOM 8099 N N . ALA B 1 403 ? 20.672 -20.344 -16.906 1 98.69 403 ALA B N 1
ATOM 8100 C CA . ALA B 1 403 ? 21.766 -19.453 -16.531 1 98.69 403 ALA B CA 1
ATOM 8101 C C . ALA B 1 403 ? 22.938 -20.25 -15.953 1 98.69 403 ALA B C 1
ATOM 8103 O O . ALA B 1 403 ? 24.094 -19.844 -16.094 1 98.69 403 ALA B O 1
ATOM 8104 N N . LEU B 1 404 ? 22.656 -21.344 -15.352 1 98 404 LEU B N 1
ATOM 8105 C CA . LEU B 1 404 ? 23.688 -22.188 -14.742 1 98 404 LEU B CA 1
ATOM 8106 C C . LEU B 1 404 ? 24.219 -23.219 -15.734 1 98 404 LEU B C 1
ATOM 8108 O O . LEU B 1 404 ? 25.094 -24.016 -15.398 1 98 404 LEU B O 1
ATOM 8112 N N . GLY B 1 405 ? 23.672 -23.266 -16.891 1 97.62 405 GLY B N 1
ATOM 8113 C CA . GLY B 1 405 ? 24.078 -24.219 -17.906 1 97.62 405 GLY B CA 1
ATOM 8114 C C . GLY B 1 405 ? 23.531 -25.625 -17.672 1 97.62 405 GLY B C 1
ATOM 8115 O O . GLY B 1 405 ? 24.125 -26.609 -18.109 1 97.62 405 GLY B O 1
ATOM 8116 N N . LYS B 1 406 ? 22.453 -25.688 -17.016 1 98 406 LYS B N 1
ATOM 8117 C CA . LYS B 1 406 ? 21.812 -26.953 -16.719 1 98 406 LYS B CA 1
ATOM 8118 C C . LYS B 1 406 ? 20.625 -27.203 -17.641 1 98 406 LYS B C 1
ATOM 8120 O O . LYS B 1 406 ? 20.094 -26.266 -18.25 1 98 406 LYS B O 1
ATOM 8125 N N . GLU B 1 407 ? 20.203 -28.422 -17.703 1 97.12 407 GLU B N 1
ATOM 8126 C CA . GLU B 1 407 ? 19.047 -28.781 -18.516 1 97.12 407 GLU B CA 1
ATOM 8127 C C . GLU B 1 407 ? 17.75 -28.281 -17.891 1 97.12 407 GLU B C 1
ATOM 8129 O O . GLU B 1 407 ? 17.562 -28.391 -16.672 1 97.12 407 GLU B O 1
ATOM 8134 N N . GLU B 1 408 ? 16.891 -27.797 -18.703 1 97.62 408 GLU B N 1
ATOM 8135 C CA . GLU B 1 408 ? 15.602 -27.297 -18.234 1 97.62 408 GLU B CA 1
ATOM 8136 C C . GLU B 1 408 ? 14.656 -28.453 -17.906 1 97.62 408 GLU B C 1
ATOM 8138 O O . GLU B 1 408 ? 14.883 -29.594 -18.328 1 97.62 408 GLU B O 1
ATOM 8143 N N . ILE B 1 409 ? 13.672 -28.094 -17.172 1 97.06 409 ILE B N 1
ATOM 8144 C CA . ILE B 1 409 ? 12.75 -29.125 -16.719 1 97.06 409 ILE B CA 1
ATOM 8145 C C . ILE B 1 409 ? 11.359 -28.859 -17.281 1 97.06 409 ILE B C 1
ATOM 8147 O O . ILE B 1 409 ? 10.969 -27.703 -17.469 1 97.06 409 ILE B O 1
ATOM 8151 N N . VAL B 1 410 ? 10.609 -29.922 -17.578 1 96.88 410 VAL B N 1
ATOM 8152 C CA . VAL B 1 410 ? 9.211 -29.875 -18 1 96.88 410 VAL B CA 1
ATOM 8153 C C . VAL B 1 410 ? 8.352 -30.688 -17.031 1 96.88 410 VAL B C 1
ATOM 8155 O O . VAL B 1 410 ? 8.664 -31.828 -16.719 1 96.88 410 VAL B O 1
ATOM 8158 N N . LEU B 1 411 ? 7.371 -30.078 -16.469 1 97.19 411 LEU B N 1
ATOM 8159 C CA . LEU B 1 411 ? 6.383 -30.797 -15.68 1 97.19 411 LEU B CA 1
ATOM 8160 C C . LEU B 1 411 ? 5.328 -31.422 -16.594 1 97.19 411 LEU B C 1
ATOM 8162 O O . LEU B 1 411 ? 4.672 -30.719 -17.359 1 97.19 411 LEU B O 1
ATOM 8166 N N . LYS B 1 412 ? 5.145 -32.656 -16.453 1 94.94 412 LYS B N 1
ATOM 8167 C CA . LYS B 1 412 ? 4.168 -33.375 -17.266 1 94.94 412 LYS B CA 1
ATOM 8168 C C . LYS B 1 412 ? 2.758 -33.219 -16.703 1 94.94 412 LYS B C 1
ATOM 8170 O O . LYS B 1 412 ? 2.588 -32.781 -15.555 1 94.94 412 LYS B O 1
ATOM 8175 N N . ARG B 1 413 ? 1.769 -33.531 -17.516 1 94.25 413 ARG B N 1
ATOM 8176 C CA . ARG B 1 413 ? 0.367 -33.469 -17.109 1 94.25 413 ARG B CA 1
ATOM 8177 C C . ARG B 1 413 ? 0.081 -34.438 -15.953 1 94.25 413 ARG B C 1
ATOM 8179 O O . ARG B 1 413 ? -0.83 -34.188 -15.156 1 94.25 413 ARG B O 1
ATOM 8186 N N . SER B 1 414 ? 0.948 -35.5 -15.859 1 94.56 414 SER B N 1
ATOM 8187 C CA . SER B 1 414 ? 0.778 -36.5 -14.797 1 94.56 414 SER B CA 1
ATOM 8188 C C . SER B 1 414 ? 1.467 -36.031 -13.508 1 94.56 414 SER B C 1
ATOM 8190 O O . SER B 1 414 ? 1.225 -36.594 -12.438 1 94.56 414 SER B O 1
ATOM 8192 N N . ASP B 1 415 ? 2.289 -35.031 -13.609 1 95.69 415 ASP B N 1
ATOM 8193 C CA . ASP B 1 415 ? 3.094 -34.625 -12.461 1 95.69 415 ASP B CA 1
ATOM 8194 C C . ASP B 1 415 ? 2.344 -33.594 -11.609 1 95.69 415 ASP B C 1
ATOM 8196 O O . ASP B 1 415 ? 2.447 -33.625 -10.375 1 95.69 415 ASP B O 1
ATOM 8200 N N . ALA B 1 416 ? 1.665 -32.719 -12.297 1 97.69 416 ALA B N 1
ATOM 8201 C CA . ALA B 1 416 ? 1.124 -31.562 -11.578 1 97.69 416 ALA B CA 1
ATOM 8202 C C . ALA B 1 416 ? 0.067 -30.844 -12.406 1 97.69 416 ALA B C 1
ATOM 8204 O O . ALA B 1 416 ? 0.092 -30.906 -13.641 1 97.69 416 ALA B O 1
ATOM 8205 N N . TYR B 1 417 ? -0.824 -30.141 -11.719 1 97.94 417 TYR B N 1
ATOM 8206 C CA . TYR B 1 417 ? -1.734 -29.219 -12.383 1 97.94 417 TYR B CA 1
ATOM 8207 C C . TYR B 1 417 ? -0.964 -28.125 -13.125 1 97.94 417 TYR B C 1
ATOM 8209 O O . TYR B 1 417 ? -1.398 -27.656 -14.172 1 97.94 417 TYR B O 1
ATOM 8217 N N . ILE B 1 418 ? 0.184 -27.703 -12.625 1 98.5 418 ILE B N 1
ATOM 8218 C CA . ILE B 1 418 ? 1.051 -26.75 -13.305 1 98.5 418 ILE B CA 1
ATOM 8219 C C . ILE B 1 418 ? 1.424 -27.297 -14.688 1 98.5 418 ILE B C 1
ATOM 8221 O O . ILE B 1 418 ? 1.417 -26.562 -15.672 1 98.5 418 ILE B O 1
ATOM 8225 N N . GLY B 1 419 ? 1.757 -28.578 -14.719 1 97.81 419 GLY B N 1
ATOM 8226 C CA . GLY B 1 419 ? 2.059 -29.203 -16 1 97.81 419 GLY B CA 1
ATOM 8227 C C . GLY B 1 419 ? 0.881 -29.219 -16.953 1 97.81 419 GLY B C 1
ATOM 8228 O O . GLY B 1 419 ? 1.048 -29 -18.156 1 97.81 419 GLY B O 1
ATOM 8229 N N . VAL B 1 420 ? -0.305 -29.5 -16.406 1 96.75 420 VAL B N 1
ATOM 8230 C CA . VAL B 1 420 ? -1.527 -29.5 -17.203 1 96.75 420 VAL B CA 1
ATOM 8231 C C . VAL B 1 420 ? -1.741 -28.109 -17.812 1 96.75 420 VAL B C 1
ATOM 8233 O O . VAL B 1 420 ? -1.99 -27.984 -19.016 1 96.75 420 VAL B O 1
ATOM 8236 N N . MET B 1 421 ? -1.633 -27.125 -17.031 1 97.69 421 MET B N 1
ATOM 8237 C CA . MET B 1 421 ? -1.84 -25.734 -17.438 1 97.69 421 MET B CA 1
ATOM 8238 C C . MET B 1 421 ? -0.848 -25.328 -18.516 1 97.69 421 MET B C 1
ATOM 8240 O O . MET B 1 421 ? -1.242 -24.812 -19.562 1 97.69 421 MET B O 1
ATOM 8244 N N . VAL B 1 422 ? 0.43 -25.578 -18.266 1 98.12 422 VAL B N 1
ATOM 8245 C CA . VAL B 1 422 ? 1.468 -25.156 -19.203 1 98.12 422 VAL B CA 1
ATOM 8246 C C . VAL B 1 422 ? 1.291 -25.906 -20.531 1 98.12 422 VAL B C 1
ATOM 8248 O O . VAL B 1 422 ? 1.392 -25.312 -21.594 1 98.12 422 VAL B O 1
ATOM 8251 N N . ASP B 1 423 ? 1.021 -27.188 -20.438 1 96.69 423 ASP B N 1
ATOM 8252 C CA . ASP B 1 423 ? 0.812 -27.969 -21.656 1 96.69 423 ASP B CA 1
ATOM 8253 C C . ASP B 1 423 ? -0.375 -27.438 -22.453 1 96.69 423 ASP B C 1
ATOM 8255 O O . ASP B 1 423 ? -0.307 -27.328 -23.672 1 96.69 423 ASP B O 1
ATOM 8259 N N . ASP B 1 424 ? -1.477 -27.188 -21.781 1 95.56 424 ASP B N 1
ATOM 8260 C CA . ASP B 1 424 ? -2.639 -26.625 -22.469 1 95.56 424 ASP B CA 1
ATOM 8261 C C . ASP B 1 424 ? -2.273 -25.328 -23.188 1 95.56 424 ASP B C 1
ATOM 8263 O O . ASP B 1 424 ? -2.678 -25.125 -24.344 1 95.56 424 ASP B O 1
ATOM 8267 N N . LEU B 1 425 ? -1.562 -24.5 -22.547 1 96.75 425 LEU B N 1
ATOM 8268 C CA . LEU B 1 425 ? -1.229 -23.188 -23.078 1 96.75 425 LEU B CA 1
ATOM 8269 C C . LEU B 1 425 ? -0.347 -23.312 -24.328 1 96.75 425 LEU B C 1
ATOM 8271 O O . LEU B 1 425 ? -0.642 -22.719 -25.359 1 96.75 425 LEU B O 1
ATOM 8275 N N . VAL B 1 426 ? 0.741 -24.078 -24.234 1 96.56 426 VAL B N 1
ATOM 8276 C CA . VAL B 1 426 ? 1.753 -24.062 -25.281 1 96.56 426 VAL B CA 1
ATOM 8277 C C . VAL B 1 426 ? 1.3 -24.953 -26.438 1 96.56 426 VAL B C 1
ATOM 8279 O O . VAL B 1 426 ? 1.771 -24.797 -27.578 1 96.56 426 VAL B O 1
ATOM 8282 N N . THR B 1 427 ? 0.355 -25.875 -26.188 1 94.12 427 THR B N 1
ATOM 8283 C CA . THR B 1 427 ? -0.087 -26.812 -27.219 1 94.12 427 THR B CA 1
ATOM 8284 C C . THR B 1 427 ? -1.379 -26.344 -27.875 1 94.12 427 THR B C 1
ATOM 8286 O O . THR B 1 427 ? -1.498 -26.359 -29.094 1 94.12 427 THR B O 1
ATOM 8289 N N . LYS B 1 428 ? -2.316 -25.891 -27.078 1 91.06 428 LYS B N 1
ATOM 8290 C CA . LYS B 1 428 ? -3.633 -25.516 -27.578 1 91.06 428 LYS B CA 1
ATOM 8291 C C . LYS B 1 428 ? -3.764 -24 -27.719 1 91.06 428 LYS B C 1
ATOM 8293 O O . LYS B 1 428 ? -4.605 -23.516 -28.484 1 91.06 428 LYS B O 1
ATOM 8298 N N . GLY B 1 429 ? -2.938 -23.344 -27.047 1 90.19 429 GLY B N 1
ATOM 8299 C CA . GLY B 1 429 ? -3.123 -21.891 -26.984 1 90.19 429 GLY B CA 1
ATOM 8300 C C . GLY B 1 429 ? -4.344 -21.484 -26.172 1 90.19 429 GLY B C 1
ATOM 8301 O O . GLY B 1 429 ? -4.875 -22.281 -25.391 1 90.19 429 GLY B O 1
ATOM 8302 N N . THR B 1 430 ? -4.66 -20.234 -26.234 1 89.75 430 THR B N 1
ATOM 8303 C CA . THR B 1 430 ? -5.871 -19.75 -25.594 1 89.75 430 THR B CA 1
ATOM 8304 C C . THR B 1 430 ? -6.391 -18.484 -26.281 1 89.75 430 THR B C 1
ATOM 8306 O O . THR B 1 430 ? -5.605 -17.656 -26.734 1 89.75 430 THR B O 1
ATOM 8309 N N . ASN B 1 431 ? -7.68 -18.438 -26.422 1 89.25 431 ASN B N 1
ATOM 8310 C CA . ASN B 1 431 ? -8.305 -17.281 -27.062 1 89.25 431 ASN B CA 1
ATOM 8311 C C . ASN B 1 431 ? -9.008 -16.406 -26.031 1 89.25 431 ASN B C 1
ATOM 8313 O O . ASN B 1 431 ? -9.617 -15.391 -26.391 1 89.25 431 ASN B O 1
ATOM 8317 N N . GLU B 1 432 ? -9.008 -16.781 -24.891 1 89.31 432 GLU B N 1
ATOM 8318 C CA . GLU B 1 432 ? -9.531 -16.078 -23.734 1 89.31 432 GLU B CA 1
ATOM 8319 C C . GLU B 1 432 ? -8.68 -16.312 -22.5 1 89.31 432 GLU B C 1
ATOM 8321 O O . GLU B 1 432 ? -7.84 -17.219 -22.484 1 89.31 432 GLU B O 1
ATOM 8326 N N . PRO B 1 433 ? -8.875 -15.531 -21.562 1 91.5 433 PRO B N 1
ATOM 8327 C CA . PRO B 1 433 ? -8.078 -15.789 -20.359 1 91.5 433 PRO B CA 1
ATOM 8328 C C . PRO B 1 433 ? -8.266 -17.219 -19.828 1 91.5 433 PRO B C 1
ATOM 8330 O O . PRO B 1 433 ? -9.367 -17.578 -19.422 1 91.5 433 PRO B O 1
ATOM 8333 N N . TYR B 1 434 ? -7.211 -17.953 -19.844 1 92.94 434 TYR B N 1
ATOM 8334 C CA . TYR B 1 434 ? -7.195 -19.359 -19.438 1 92.94 434 TYR B CA 1
ATOM 8335 C C . TYR B 1 434 ? -7.402 -19.484 -17.922 1 92.94 434 TYR B C 1
ATOM 8337 O O . TYR B 1 434 ? -6.73 -18.812 -17.141 1 92.94 434 TYR B O 1
ATOM 8345 N N . ARG B 1 435 ? -8.352 -20.344 -17.531 1 89.06 435 ARG B N 1
ATOM 8346 C CA . ARG B 1 435 ? -8.578 -20.672 -16.125 1 89.06 435 ARG B CA 1
ATOM 8347 C C . ARG B 1 435 ? -8.406 -22.172 -15.883 1 89.06 435 ARG B C 1
ATOM 8349 O O . ARG B 1 435 ? -8.891 -22.984 -16.656 1 89.06 435 ARG B O 1
ATOM 8356 N N . LEU B 1 436 ? -7.75 -22.406 -14.797 1 89.94 436 LEU B N 1
ATOM 8357 C CA . LEU B 1 436 ? -7.551 -23.812 -14.43 1 89.94 436 LEU B CA 1
ATOM 8358 C C . LEU B 1 436 ? -8.789 -24.375 -13.742 1 89.94 436 LEU B C 1
ATOM 8360 O O . LEU B 1 436 ? -9.344 -23.734 -12.844 1 89.94 436 LEU B O 1
ATOM 8364 N N . LEU B 1 437 ? -9.258 -25.453 -14.25 1 85.25 437 LEU B N 1
ATOM 8365 C CA . LEU B 1 437 ? -10.367 -26.203 -13.68 1 85.25 437 LEU B CA 1
ATOM 8366 C C . LEU B 1 437 ? -9.961 -27.641 -13.398 1 85.25 437 LEU B C 1
ATOM 8368 O O . LEU B 1 437 ? -9.047 -28.172 -14.039 1 85.25 437 LEU B O 1
ATOM 8372 N N . THR B 1 438 ? -10.641 -28.188 -12.484 1 82.06 438 THR B N 1
ATOM 8373 C CA . THR B 1 438 ? -10.344 -29.578 -12.156 1 82.06 438 THR B CA 1
ATOM 8374 C C . THR B 1 438 ? -10.625 -30.5 -13.352 1 82.06 438 THR B C 1
ATOM 8376 O O . THR B 1 438 ? -9.977 -31.531 -13.516 1 82.06 438 THR B O 1
ATOM 8379 N N . SER B 1 439 ? -11.492 -30.109 -14.172 1 80.44 439 SER B N 1
ATOM 8380 C CA . SER B 1 439 ? -11.922 -30.938 -15.297 1 80.44 439 SER B CA 1
ATOM 8381 C C . SER B 1 439 ? -10.844 -31.016 -16.359 1 80.44 439 SER B C 1
ATOM 8383 O O . SER B 1 439 ? -10.875 -31.906 -17.219 1 80.44 439 SER B O 1
ATOM 8385 N N . ARG B 1 440 ? -9.953 -30.234 -16.312 1 81.25 440 ARG B N 1
ATOM 8386 C CA . ARG B 1 440 ? -8.906 -30.219 -17.328 1 81.25 440 ARG B CA 1
ATOM 8387 C C . ARG B 1 440 ? -7.859 -31.297 -17.062 1 81.25 440 ARG B C 1
ATOM 8389 O O . ARG B 1 440 ? -7.09 -31.656 -17.953 1 81.25 440 ARG B O 1
ATOM 8396 N N . ALA B 1 441 ? -7.77 -31.766 -15.852 1 87.31 441 ALA B N 1
ATOM 8397 C CA . ALA B 1 441 ? -6.777 -32.781 -15.469 1 87.31 441 ALA B CA 1
ATOM 8398 C C . ALA B 1 441 ? -7.305 -34.188 -15.695 1 87.31 441 ALA B C 1
ATOM 8400 O O . ALA B 1 441 ? -8.406 -34.531 -15.258 1 87.31 441 ALA B O 1
ATOM 8401 N N . GLU B 1 442 ? -6.527 -35 -16.312 1 88.81 442 GLU B N 1
ATOM 8402 C CA . GLU B 1 442 ? -6.914 -36.375 -16.609 1 88.81 442 GLU B CA 1
ATOM 8403 C C . GLU B 1 442 ? -6.707 -37.281 -15.391 1 88.81 442 GLU B C 1
ATOM 8405 O O . GLU B 1 442 ? -7.441 -38.25 -15.211 1 88.81 442 GLU B O 1
ATOM 8410 N N . TYR B 1 443 ? -5.785 -36.969 -14.617 1 92.25 443 TYR B N 1
ATOM 8411 C CA . TYR B 1 443 ? -5.395 -37.844 -13.523 1 92.25 443 TYR B CA 1
ATOM 8412 C C . TYR B 1 443 ? -5.703 -37.188 -12.172 1 92.25 443 TYR B C 1
ATOM 8414 O O . TYR B 1 443 ? -4.812 -37.031 -11.336 1 92.25 443 TYR B O 1
ATOM 8422 N N . ARG B 1 444 ? -6.953 -37.031 -11.906 1 91.69 444 ARG B N 1
ATOM 8423 C CA . ARG B 1 444 ? -7.395 -36.219 -10.766 1 91.69 444 ARG B CA 1
ATOM 8424 C C . ARG B 1 444 ? -7.164 -36.969 -9.453 1 91.69 444 ARG B C 1
ATOM 8426 O O . ARG B 1 444 ? -7.023 -36.344 -8.398 1 91.69 444 ARG B O 1
ATOM 8433 N N . LEU B 1 445 ? -7.133 -38.312 -9.484 1 93 445 LEU B N 1
ATOM 8434 C CA . LEU B 1 445 ? -6.938 -39.062 -8.25 1 93 445 LEU B CA 1
ATOM 8435 C C . LEU B 1 445 ? -5.461 -39.125 -7.879 1 93 445 LEU B C 1
ATOM 8437 O O . LEU B 1 445 ? -5.117 -39.5 -6.75 1 93 445 LEU B O 1
ATOM 8441 N N . ILE B 1 446 ? -4.652 -38.812 -8.852 1 94.25 446 ILE B N 1
ATOM 8442 C CA . ILE B 1 446 ? -3.217 -38.781 -8.586 1 94.25 446 ILE B CA 1
ATOM 8443 C C . ILE B 1 446 ? -2.791 -37.344 -8.25 1 94.25 446 ILE B C 1
ATOM 8445 O O . ILE B 1 446 ? -1.96 -37.125 -7.363 1 94.25 446 ILE B O 1
ATOM 8449 N N . LEU B 1 447 ? -3.354 -36.344 -8.961 1 96.06 447 LEU B N 1
ATOM 8450 C CA . LEU B 1 447 ? -3.023 -34.938 -8.773 1 96.06 447 LEU B CA 1
ATOM 8451 C C . LEU B 1 447 ? -3.914 -34.312 -7.703 1 96.06 447 LEU B C 1
ATOM 8453 O O . LEU B 1 447 ? -4.773 -33.5 -8.016 1 96.06 447 LEU B O 1
ATOM 8457 N N . ARG B 1 448 ? -3.633 -34.688 -6.496 1 96.06 448 ARG B N 1
ATOM 8458 C CA . ARG B 1 448 ? -4.523 -34.25 -5.422 1 96.06 448 ARG B CA 1
ATOM 8459 C C . ARG B 1 448 ? -3.893 -33.156 -4.602 1 96.06 448 ARG B C 1
ATOM 8461 O O . ARG B 1 448 ? -2.686 -32.906 -4.691 1 96.06 448 ARG B O 1
ATOM 8468 N N . HIS B 1 449 ? -4.707 -32.5 -3.818 1 95.25 449 HIS B N 1
ATOM 8469 C CA . HIS B 1 449 ? -4.324 -31.422 -2.938 1 95.25 449 HIS B CA 1
ATOM 8470 C C . HIS B 1 449 ? -3.428 -31.906 -1.806 1 95.25 449 HIS B C 1
ATOM 8472 O O . HIS B 1 449 ? -2.557 -31.172 -1.337 1 95.25 449 HIS B O 1
ATOM 8478 N N . ASP B 1 450 ? -3.611 -33.094 -1.315 1 95.31 450 ASP B N 1
ATOM 8479 C CA . ASP B 1 450 ? -2.984 -33.594 -0.09 1 95.31 450 ASP B CA 1
ATOM 8480 C C . ASP B 1 450 ? -1.633 -34.25 -0.385 1 95.31 450 ASP B C 1
ATOM 8482 O O . ASP B 1 450 ? -0.845 -34.469 0.53 1 95.31 450 ASP B O 1
ATOM 8486 N N . ASN B 1 451 ? -1.303 -34.469 -1.678 1 96.94 451 ASN B N 1
ATOM 8487 C CA . ASN B 1 451 ? -0.115 -35.281 -1.944 1 96.94 451 ASN B CA 1
ATOM 8488 C C . ASN B 1 451 ? 0.861 -34.531 -2.863 1 96.94 451 ASN B C 1
ATOM 8490 O O . ASN B 1 451 ? 1.664 -35.188 -3.551 1 96.94 451 ASN B O 1
ATOM 8494 N N . ALA B 1 452 ? 0.713 -33.25 -2.994 1 98 452 ALA B N 1
ATOM 8495 C CA . ALA B 1 452 ? 1.596 -32.5 -3.875 1 98 452 ALA B CA 1
ATOM 8496 C C . ALA B 1 452 ? 3.061 -32.719 -3.5 1 98 452 ALA B C 1
ATOM 8498 O O . ALA B 1 452 ? 3.932 -32.75 -4.371 1 98 452 ALA B O 1
ATOM 8499 N N . ASP B 1 453 ? 3.332 -32.781 -2.207 1 98.06 453 ASP B N 1
ATOM 8500 C CA . ASP B 1 453 ? 4.707 -33 -1.766 1 98.06 453 ASP B CA 1
ATOM 8501 C C . ASP B 1 453 ? 5.234 -34.344 -2.24 1 98.06 453 ASP B C 1
ATOM 8503 O O . ASP B 1 453 ? 6.375 -34.438 -2.695 1 98.06 453 ASP B O 1
ATOM 8507 N N . LEU B 1 454 ? 4.406 -35.406 -2.184 1 97.56 454 LEU B N 1
ATOM 8508 C CA . LEU B 1 454 ? 4.809 -36.719 -2.621 1 97.56 454 LEU B CA 1
ATOM 8509 C C . LEU B 1 454 ? 5.145 -36.719 -4.109 1 97.56 454 LEU B C 1
ATOM 8511 O O . LEU B 1 454 ? 5.957 -37.531 -4.566 1 97.56 454 LEU B O 1
ATOM 8515 N N . ARG B 1 455 ? 4.57 -35.844 -4.832 1 97.69 455 ARG B N 1
ATOM 8516 C CA . ARG B 1 455 ? 4.758 -35.812 -6.281 1 97.69 455 ARG B CA 1
ATOM 8517 C C . ARG B 1 455 ? 5.949 -34.906 -6.652 1 97.69 455 ARG B C 1
ATOM 8519 O O . ARG B 1 455 ? 6.648 -35.188 -7.629 1 97.69 455 ARG B O 1
ATOM 8526 N N . LEU B 1 456 ? 6.223 -33.812 -5.859 1 98.69 456 LEU B N 1
ATOM 8527 C CA . LEU B 1 456 ? 7.059 -32.781 -6.445 1 98.69 456 LEU B CA 1
ATOM 8528 C C . LEU B 1 456 ? 8.227 -32.438 -5.52 1 98.69 456 LEU B C 1
ATOM 8530 O O . LEU B 1 456 ? 9.195 -31.797 -5.949 1 98.69 456 LEU B O 1
ATOM 8534 N N . THR B 1 457 ? 8.203 -32.812 -4.242 1 98.69 457 THR B N 1
ATOM 8535 C CA . THR B 1 457 ? 9.195 -32.344 -3.287 1 98.69 457 THR B CA 1
ATOM 8536 C C . THR B 1 457 ? 10.578 -32.875 -3.623 1 98.69 457 THR B C 1
ATOM 8538 O O . THR B 1 457 ? 11.586 -32.188 -3.451 1 98.69 457 THR B O 1
ATOM 8541 N N . GLU B 1 458 ? 10.641 -34.156 -4.082 1 98.19 458 GLU B N 1
ATOM 8542 C CA . GLU B 1 458 ? 11.93 -34.719 -4.492 1 98.19 458 GLU B CA 1
ATOM 8543 C C . GLU B 1 458 ? 12.555 -33.906 -5.617 1 98.19 458 GLU B C 1
ATOM 8545 O O . GLU B 1 458 ? 13.758 -33.625 -5.594 1 98.19 458 GLU B O 1
ATOM 8550 N N . LEU B 1 459 ? 11.75 -33.594 -6.594 1 98.25 459 LEU B N 1
ATOM 8551 C CA . LEU B 1 459 ? 12.227 -32.719 -7.672 1 98.25 459 LEU B CA 1
ATOM 8552 C C . LEU B 1 459 ? 12.688 -31.375 -7.125 1 98.25 459 LEU B C 1
ATOM 8554 O O . LEU B 1 459 ? 13.734 -30.859 -7.527 1 98.25 459 LEU B O 1
ATOM 8558 N N . GLY B 1 460 ? 11.891 -30.766 -6.223 1 98.38 460 GLY B N 1
ATOM 8559 C CA . GLY B 1 460 ? 12.266 -29.5 -5.609 1 98.38 460 GLY B CA 1
ATOM 8560 C C . GLY B 1 460 ? 13.617 -29.547 -4.91 1 98.38 460 GLY B C 1
ATOM 8561 O O . GLY B 1 460 ? 14.375 -28.578 -4.945 1 98.38 460 GLY B O 1
ATOM 8562 N N . HIS B 1 461 ? 13.836 -30.672 -4.277 1 98.38 461 HIS B N 1
ATOM 8563 C CA . HIS B 1 461 ? 15.117 -30.859 -3.6 1 98.38 461 HIS B CA 1
ATOM 8564 C C . HIS B 1 461 ? 16.25 -31.016 -4.605 1 98.38 461 HIS B C 1
ATOM 8566 O O . HIS B 1 461 ? 17.328 -30.438 -4.426 1 98.38 461 HIS B O 1
ATOM 8572 N N . GLU B 1 462 ? 16 -31.781 -5.637 1 97.44 462 GLU B N 1
ATOM 8573 C CA . GLU B 1 462 ? 17 -32.031 -6.672 1 97.44 462 GLU B CA 1
ATOM 8574 C C . GLU B 1 462 ? 17.438 -30.719 -7.324 1 97.44 462 GLU B C 1
ATOM 8576 O O . GLU B 1 462 ? 18.625 -30.531 -7.605 1 97.44 462 GLU B O 1
ATOM 8581 N N . ILE B 1 463 ? 16.562 -29.812 -7.484 1 96.69 463 ILE B N 1
ATOM 8582 C CA . ILE B 1 463 ? 16.844 -28.578 -8.195 1 96.69 463 ILE B CA 1
ATOM 8583 C C . ILE B 1 463 ? 17.422 -27.547 -7.227 1 96.69 463 ILE B C 1
ATOM 8585 O O . ILE B 1 463 ? 17.922 -26.5 -7.648 1 96.69 463 ILE B O 1
ATOM 8589 N N . GLY B 1 464 ? 17.266 -27.75 -5.902 1 96.25 464 GLY B N 1
ATOM 8590 C CA . GLY B 1 464 ? 17.906 -26.891 -4.922 1 96.25 464 GLY B CA 1
ATOM 8591 C C . GLY B 1 464 ? 16.953 -25.922 -4.246 1 96.25 464 GLY B C 1
ATOM 8592 O O . GLY B 1 464 ? 17.391 -25 -3.547 1 96.25 464 GLY B O 1
ATOM 8593 N N . LEU B 1 465 ? 15.68 -26.078 -4.363 1 98.12 465 LEU B N 1
ATOM 8594 C CA . LEU B 1 465 ? 14.711 -25.141 -3.811 1 98.12 465 LEU B CA 1
ATOM 8595 C C . LEU B 1 465 ? 14.195 -25.625 -2.457 1 98.12 465 LEU B C 1
ATOM 8597 O O . LEU B 1 465 ? 13.625 -24.844 -1.691 1 98.12 465 LEU B O 1
ATOM 8601 N N . ILE B 1 466 ? 14.32 -26.906 -2.162 1 98.06 466 ILE B N 1
ATOM 8602 C CA . ILE B 1 466 ? 13.922 -27.5 -0.886 1 98.06 466 ILE B CA 1
ATOM 8603 C C . ILE B 1 466 ? 15.164 -27.75 -0.026 1 98.06 466 ILE B C 1
ATOM 8605 O O . ILE B 1 466 ? 16.078 -28.438 -0.444 1 98.06 466 ILE B O 1
ATOM 8609 N N . SER B 1 467 ? 15.141 -27.203 1.145 1 97.06 467 SER B N 1
ATOM 8610 C CA . SER B 1 467 ? 16.281 -27.375 2.043 1 97.06 467 SER B CA 1
ATOM 8611 C C . SER B 1 467 ? 16.422 -28.828 2.494 1 97.06 467 SER B C 1
ATOM 8613 O O . SER B 1 467 ? 15.469 -29.594 2.408 1 97.06 467 SER B O 1
ATOM 8615 N N . ASP B 1 468 ? 17.594 -29.141 2.979 1 97.88 468 ASP B N 1
ATOM 8616 C CA . ASP B 1 468 ? 17.828 -30.484 3.504 1 97.88 468 ASP B CA 1
ATOM 8617 C C . ASP B 1 468 ? 16.922 -30.781 4.691 1 97.88 468 ASP B C 1
ATOM 8619 O O . ASP B 1 468 ? 16.406 -31.891 4.828 1 97.88 468 ASP B O 1
ATOM 8623 N N . GLU B 1 469 ? 16.734 -29.766 5.477 1 97.81 469 GLU B N 1
ATOM 8624 C CA . GLU B 1 469 ? 15.891 -29.938 6.656 1 97.81 469 GLU B CA 1
ATOM 8625 C C . GLU B 1 469 ? 14.453 -30.266 6.262 1 97.81 469 GLU B C 1
ATOM 8627 O O . GLU B 1 469 ? 13.852 -31.203 6.801 1 97.81 469 GLU B O 1
ATOM 8632 N N . ARG B 1 470 ? 13.953 -29.516 5.316 1 97.44 470 ARG B N 1
ATOM 8633 C CA . ARG B 1 470 ? 12.594 -29.75 4.84 1 97.44 470 ARG B CA 1
ATOM 8634 C C . ARG B 1 470 ? 12.5 -31.094 4.133 1 97.44 470 ARG B C 1
ATOM 8636 O O . ARG B 1 470 ? 11.492 -31.812 4.266 1 97.44 470 ARG B O 1
ATOM 8643 N N . TYR B 1 471 ? 13.484 -31.469 3.4 1 98.25 471 TYR B N 1
ATOM 8644 C CA . TYR B 1 471 ? 13.5 -32.719 2.666 1 98.25 471 TYR B CA 1
ATOM 8645 C C . TYR B 1 471 ? 13.516 -33.906 3.621 1 98.25 471 TYR B C 1
ATOM 8647 O O . TYR B 1 471 ? 12.852 -34.938 3.377 1 98.25 471 TYR B O 1
ATOM 8655 N N . GLU B 1 472 ? 14.258 -33.781 4.688 1 98.25 472 GLU B N 1
ATOM 8656 C CA . GLU B 1 472 ? 14.32 -34.844 5.68 1 98.25 472 GLU B CA 1
ATOM 8657 C C . GLU B 1 472 ? 12.953 -35.094 6.309 1 98.25 472 GLU B C 1
ATOM 8659 O O . GLU B 1 472 ? 12.57 -36.25 6.555 1 98.25 472 GLU B O 1
ATOM 8664 N N . LYS B 1 473 ? 12.297 -33.969 6.582 1 97.12 473 LYS B N 1
ATOM 8665 C CA . LYS B 1 473 ? 10.953 -34.125 7.121 1 97.12 473 LYS B CA 1
ATOM 8666 C C . LYS B 1 473 ? 10.031 -34.812 6.129 1 97.12 473 LYS B C 1
ATOM 8668 O O . LYS B 1 473 ? 9.188 -35.625 6.523 1 97.12 473 LYS B O 1
ATOM 8673 N N . PHE B 1 474 ? 10.203 -34.594 4.906 1 97.75 474 PHE B N 1
ATOM 8674 C CA . PHE B 1 474 ? 9.445 -35.219 3.84 1 97.75 474 PHE B CA 1
ATOM 8675 C C . PHE B 1 474 ? 9.742 -36.719 3.771 1 97.75 474 PHE B C 1
ATOM 8677 O O . PHE B 1 474 ? 8.828 -37.531 3.654 1 97.75 474 PHE B O 1
ATOM 8684 N N . LEU B 1 475 ? 10.938 -37.062 3.838 1 98.06 475 LEU B N 1
ATOM 8685 C CA . LEU B 1 475 ? 11.344 -38.438 3.805 1 98.06 475 LEU B CA 1
ATOM 8686 C C . LEU B 1 475 ? 10.781 -39.219 5.004 1 98.06 475 LEU B C 1
ATOM 8688 O O . LEU B 1 475 ? 10.422 -40.375 4.891 1 98.06 475 LEU B O 1
ATOM 8692 N N . GLU B 1 476 ? 10.742 -38.531 6.129 1 97.44 476 GLU B N 1
ATOM 8693 C CA . GLU B 1 476 ? 10.141 -39.125 7.312 1 97.44 476 GLU B CA 1
ATOM 8694 C C . GLU B 1 476 ? 8.656 -39.438 7.09 1 97.44 476 GLU B C 1
ATOM 8696 O O . GLU B 1 476 ? 8.164 -40.469 7.504 1 97.44 476 GLU B O 1
ATOM 8701 N N . LYS B 1 477 ? 8.023 -38.5 6.484 1 97.06 477 LYS B N 1
ATOM 8702 C CA . LYS B 1 477 ? 6.617 -38.719 6.16 1 97.06 477 LYS B CA 1
ATOM 8703 C C . LYS B 1 477 ? 6.441 -39.906 5.215 1 97.06 477 LYS B C 1
ATOM 8705 O O . LYS B 1 477 ? 5.582 -40.75 5.43 1 97.06 477 LYS B O 1
ATOM 8710 N N . LYS B 1 478 ? 7.203 -39.969 4.199 1 97.12 478 LYS B N 1
ATOM 8711 C CA . LYS B 1 478 ? 7.152 -41.062 3.227 1 97.12 478 LYS B CA 1
ATOM 8712 C C . LYS B 1 478 ? 7.391 -42.406 3.898 1 97.12 478 LYS B C 1
ATOM 8714 O O . LYS B 1 478 ? 6.699 -43.406 3.604 1 97.12 478 LYS B O 1
ATOM 8719 N N . LYS B 1 479 ? 8.344 -42.438 4.789 1 97.44 479 LYS B N 1
ATOM 8720 C CA . LYS B 1 479 ? 8.672 -43.625 5.531 1 97.44 479 LYS B CA 1
ATOM 8721 C C . LYS B 1 479 ? 7.508 -44.062 6.418 1 97.44 479 LYS B C 1
ATOM 8723 O O . LYS B 1 479 ? 7.168 -45.25 6.473 1 97.44 479 LYS B O 1
ATOM 8728 N N . ALA B 1 480 ? 6.953 -43.125 7.07 1 97.69 480 ALA B N 1
ATOM 8729 C CA . ALA B 1 480 ? 5.82 -43.438 7.941 1 97.69 480 ALA B CA 1
ATOM 8730 C C . ALA B 1 480 ? 4.664 -44.031 7.152 1 97.69 480 ALA B C 1
ATOM 8732 O O . ALA B 1 480 ? 3.998 -44.969 7.629 1 97.69 480 ALA B O 1
ATOM 8733 N N . ILE B 1 481 ? 4.41 -43.531 6.035 1 97.44 481 ILE B N 1
ATOM 8734 C CA . ILE B 1 481 ? 3.348 -44.031 5.18 1 97.44 481 ILE B CA 1
ATOM 8735 C C . ILE B 1 481 ? 3.646 -45.469 4.793 1 97.44 481 ILE B C 1
ATOM 8737 O O . ILE B 1 481 ? 2.789 -46.344 4.938 1 97.44 481 ILE B O 1
ATOM 8741 N N . LYS B 1 482 ? 4.852 -45.781 4.348 1 96.94 482 LYS B N 1
ATOM 8742 C CA . LYS B 1 482 ? 5.25 -47.094 3.904 1 96.94 482 LYS B CA 1
ATOM 8743 C C . LYS B 1 482 ? 5.203 -48.094 5.055 1 96.94 482 LYS B C 1
ATOM 8745 O O . LYS B 1 482 ? 4.762 -49.25 4.879 1 96.94 482 LYS B O 1
ATOM 8750 N N . GLU B 1 483 ? 5.645 -47.688 6.152 1 97.19 483 GLU B N 1
ATOM 8751 C CA . GLU B 1 483 ? 5.652 -48.562 7.324 1 97.19 483 GLU B CA 1
ATOM 8752 C C . GLU B 1 483 ? 4.23 -48.906 7.758 1 97.19 483 GLU B C 1
ATOM 8754 O O . GLU B 1 483 ? 3.953 -50.062 8.109 1 97.19 483 GLU B O 1
ATOM 8759 N N . GLU B 1 484 ? 3.428 -47.938 7.766 1 97.25 484 GLU B N 1
ATOM 8760 C CA . GLU B 1 484 ? 2.053 -48.219 8.18 1 97.25 484 GLU B CA 1
ATOM 8761 C C . GLU B 1 484 ? 1.329 -49.062 7.156 1 97.25 484 GLU B C 1
ATOM 8763 O O . GLU B 1 484 ? 0.51 -49.906 7.523 1 97.25 484 GLU B O 1
ATOM 8768 N N . GLU B 1 485 ? 1.523 -48.812 5.891 1 96.62 485 GLU B N 1
ATOM 8769 C CA . GLU B 1 485 ? 0.976 -49.688 4.859 1 96.62 485 GLU B CA 1
ATOM 8770 C C . GLU B 1 485 ? 1.388 -51.125 5.09 1 96.62 485 GLU B C 1
ATOM 8772 O O . GLU B 1 485 ? 0.548 -52.031 5.055 1 96.62 485 GLU B O 1
ATOM 8777 N N . ALA B 1 486 ? 2.646 -51.344 5.348 1 96.56 486 ALA B N 1
ATOM 8778 C CA . ALA B 1 486 ? 3.164 -52.688 5.605 1 96.56 486 ALA B CA 1
ATOM 8779 C C . ALA B 1 486 ? 2.502 -53.312 6.832 1 96.56 486 ALA B C 1
ATOM 8781 O O . ALA B 1 486 ? 2.166 -54.5 6.836 1 96.56 486 ALA B O 1
ATOM 8782 N N . ARG B 1 487 ? 2.332 -52.469 7.789 1 97 487 ARG B N 1
ATOM 8783 C CA . ARG B 1 487 ? 1.7 -52.938 9.016 1 97 487 ARG B CA 1
ATOM 8784 C C . ARG B 1 487 ? 0.262 -53.375 8.766 1 97 487 ARG B C 1
ATOM 8786 O O . ARG B 1 487 ? -0.148 -54.469 9.188 1 97 487 ARG B O 1
ATOM 8793 N N . LEU B 1 488 ? -0.49 -52.594 8.07 1 97.12 488 LEU B N 1
ATOM 8794 C CA . LEU B 1 488 ? -1.896 -52.875 7.812 1 97.12 488 LEU B CA 1
ATOM 8795 C C . LEU B 1 488 ? -2.045 -54.094 6.91 1 97.12 488 LEU B C 1
ATOM 8797 O O . LEU B 1 488 ? -3.053 -54.812 6.977 1 97.12 488 LEU B O 1
ATOM 8801 N N . GLU B 1 489 ? -1.005 -54.344 6.141 1 96.62 489 GLU B N 1
ATOM 8802 C CA . GLU B 1 489 ? -1.026 -55.5 5.234 1 96.62 489 GLU B CA 1
ATOM 8803 C C . GLU B 1 489 ? -0.584 -56.781 5.945 1 96.62 489 GLU B C 1
ATOM 8805 O O . GLU B 1 489 ? -0.664 -57.875 5.379 1 96.62 489 GLU B O 1
ATOM 8810 N N . SER B 1 490 ? -0.158 -56.656 7.156 1 96.38 490 SER B N 1
ATOM 8811 C CA . SER B 1 490 ? 0.338 -57.812 7.891 1 96.38 490 SER B CA 1
ATOM 8812 C C . SER B 1 490 ? -0.62 -58.188 9.008 1 96.38 490 SER B C 1
ATOM 8814 O O . SER B 1 490 ? -0.566 -59.344 9.508 1 96.38 490 SER B O 1
ATOM 8816 N N . ILE B 1 491 ? -1.492 -57.281 9.375 1 96.56 491 ILE B N 1
ATOM 8817 C CA . ILE B 1 491 ? -2.395 -57.562 10.492 1 96.56 491 ILE B CA 1
ATOM 8818 C C . ILE B 1 491 ? -3.717 -58.094 9.969 1 96.56 491 ILE B C 1
ATOM 8820 O O . ILE B 1 491 ? -4.285 -57.562 9.016 1 96.56 491 ILE B O 1
ATOM 8824 N N . ARG B 1 492 ? -4.207 -59.125 10.594 1 96.06 492 ARG B N 1
ATOM 8825 C CA . ARG B 1 492 ? -5.488 -59.719 10.234 1 96.06 492 ARG B CA 1
ATOM 8826 C C . ARG B 1 492 ? -6.539 -59.469 11.305 1 96.06 492 ARG B C 1
ATOM 8828 O O . ARG B 1 492 ? -6.254 -59.594 12.5 1 96.06 492 ARG B O 1
ATOM 8835 N N . ILE B 1 493 ? -7.664 -59.031 10.852 1 96.56 493 ILE B N 1
ATOM 8836 C CA . ILE B 1 493 ? -8.812 -58.844 11.727 1 96.56 493 ILE B CA 1
ATOM 8837 C C . ILE B 1 493 ? -9.68 -60.094 11.719 1 96.56 493 ILE B C 1
ATOM 8839 O O . ILE B 1 493 ? -10.203 -60.5 10.68 1 96.56 493 ILE B O 1
ATOM 8843 N N . LYS B 1 494 ? -9.867 -60.625 12.828 1 95.06 494 LYS B N 1
ATOM 8844 C CA . LYS B 1 494 ? -10.656 -61.844 12.953 1 95.06 494 LYS B CA 1
ATOM 8845 C C . LYS B 1 494 ? -12.109 -61.531 13.273 1 95.06 494 LYS B C 1
ATOM 8847 O O . LYS B 1 494 ? -12.406 -60.531 13.922 1 95.06 494 LYS B O 1
ATOM 8852 N N . PRO B 1 495 ? -12.922 -62.438 12.75 1 94.62 495 PRO B N 1
ATOM 8853 C CA . PRO B 1 495 ? -14.336 -62.281 13.109 1 94.62 495 PRO B CA 1
ATOM 8854 C C . PRO B 1 495 ? -14.57 -62.344 14.617 1 94.62 495 PRO B C 1
ATOM 8856 O O . PRO B 1 495 ? -14.008 -63.188 15.297 1 94.62 495 PRO B O 1
ATOM 8859 N N . CYS B 1 496 ? -15.211 -61.344 15.148 1 93.75 496 CYS B N 1
ATOM 8860 C CA . CYS B 1 496 ? -15.641 -61.312 16.547 1 93.75 496 CYS B CA 1
ATOM 8861 C C . CYS B 1 496 ? -16.906 -60.469 16.703 1 93.75 496 CYS B C 1
ATOM 8863 O O . CYS B 1 496 ? -17.344 -59.812 15.766 1 93.75 496 CYS B O 1
ATOM 8865 N N . LYS B 1 497 ? -17.406 -60.5 17.891 1 93.88 497 LYS B N 1
ATOM 8866 C CA . LYS B 1 497 ? -18.672 -59.844 18.156 1 93.88 497 LYS B CA 1
ATOM 8867 C C . LYS B 1 497 ? -18.578 -58.344 17.875 1 93.88 497 LYS B C 1
ATOM 8869 O O . LYS B 1 497 ? -19.484 -57.75 17.281 1 93.88 497 LYS B O 1
ATOM 8874 N N . GLU B 1 498 ? -17.5 -57.75 18.281 1 94.38 498 GLU B N 1
ATOM 8875 C CA . GLU B 1 498 ? -17.312 -56.312 18.156 1 94.38 498 GLU B CA 1
ATOM 8876 C C . GLU B 1 498 ? -17.234 -55.906 16.688 1 94.38 498 GLU B C 1
ATOM 8878 O O . GLU B 1 498 ? -17.828 -54.906 16.281 1 94.38 498 GLU B O 1
ATOM 8883 N N . VAL B 1 499 ? -16.5 -56.625 15.891 1 96 499 VAL B N 1
ATOM 8884 C CA . VAL B 1 499 ? -16.328 -56.375 14.461 1 96 499 VAL B CA 1
ATOM 8885 C C . VAL B 1 499 ? -17.656 -56.562 13.734 1 96 499 VAL B C 1
ATOM 8887 O O . VAL B 1 499 ? -18.047 -55.75 12.891 1 96 499 VAL B O 1
ATOM 8890 N N . ASP B 1 500 ? -18.328 -57.656 14.125 1 94.88 500 ASP B N 1
ATOM 8891 C CA . ASP B 1 500 ? -19.594 -57.969 13.484 1 94.88 500 ASP B CA 1
ATOM 8892 C C . ASP B 1 500 ? -20.656 -56.906 13.773 1 94.88 500 ASP B C 1
ATOM 8894 O O . ASP B 1 500 ? -21.422 -56.531 12.883 1 94.88 500 ASP B O 1
ATOM 8898 N N . GLU B 1 501 ? -20.609 -56.469 14.977 1 95.62 501 GLU B N 1
ATOM 8899 C CA . GLU B 1 501 ? -21.562 -55.438 15.359 1 95.62 501 GLU B CA 1
ATOM 8900 C C . GLU B 1 501 ? -21.297 -54.125 14.594 1 95.62 501 GLU B C 1
ATOM 8902 O O . GLU B 1 501 ? -22.234 -53.438 14.188 1 95.62 501 GLU B O 1
ATOM 8907 N N . TYR B 1 502 ? -20 -53.781 14.438 1 95.56 502 TYR B N 1
ATOM 8908 C CA . TYR B 1 502 ? -19.625 -52.594 13.695 1 95.56 502 TYR B CA 1
ATOM 8909 C C . TYR B 1 502 ? -20.078 -52.688 12.242 1 95.56 502 TYR B C 1
ATOM 8911 O O . TYR B 1 502 ? -20.641 -51.75 11.688 1 95.56 502 TYR B O 1
ATOM 8919 N N . LEU B 1 503 ? -19.891 -53.844 11.641 1 96.12 503 LEU B N 1
ATOM 8920 C CA . LEU B 1 503 ? -20.234 -54.062 10.242 1 96.12 503 LEU B CA 1
ATOM 8921 C C . LEU B 1 503 ? -21.75 -54.062 10.047 1 96.12 503 LEU B C 1
ATOM 8923 O O . LEU B 1 503 ? -22.25 -53.438 9.109 1 96.12 503 LEU B O 1
ATOM 8927 N N . GLU B 1 504 ? -22.391 -54.656 10.938 1 94.81 504 GLU B N 1
ATOM 8928 C CA . GLU B 1 504 ? -23.844 -54.719 10.852 1 94.81 504 GLU B CA 1
ATOM 8929 C C . GLU B 1 504 ? -24.484 -53.344 11.039 1 94.81 504 GLU B C 1
ATOM 8931 O O . GLU B 1 504 ? -25.484 -53.031 10.406 1 94.81 504 GLU B O 1
ATOM 8936 N N . LYS B 1 505 ? -23.891 -52.625 11.898 1 95.62 505 LYS B N 1
ATOM 8937 C CA . LYS B 1 505 ? -24.375 -51.281 12.133 1 95.62 505 LYS B CA 1
ATOM 8938 C C . LYS B 1 505 ? -24.281 -50.438 10.859 1 95.62 505 LYS B C 1
ATOM 8940 O O . LYS B 1 505 ? -25.078 -49.5 10.672 1 95.62 505 LYS B O 1
ATOM 8945 N N . HIS B 1 506 ? -23.375 -50.75 9.992 1 95.69 506 HIS B N 1
ATOM 8946 C CA . HIS B 1 506 ? -23.188 -50 8.758 1 95.69 506 HIS B CA 1
ATOM 8947 C C . HIS B 1 506 ? -23.797 -50.719 7.57 1 95.69 506 HIS B C 1
ATOM 8949 O O . HIS B 1 506 ? -23.516 -50.375 6.418 1 95.69 506 HIS B O 1
ATOM 8955 N N . GLY B 1 507 ? -24.547 -51.812 7.848 1 93.75 507 GLY B N 1
ATOM 8956 C CA . GLY B 1 507 ? -25.297 -52.531 6.82 1 93.75 507 GLY B CA 1
ATOM 8957 C C . GLY B 1 507 ? -24.484 -53.562 6.086 1 93.75 507 GLY B C 1
ATOM 8958 O O . GLY B 1 507 ? -24.859 -54 5.004 1 93.75 507 GLY B O 1
ATOM 8959 N N . ASP B 1 508 ? -23.312 -53.844 6.562 1 93.88 508 ASP B N 1
ATOM 8960 C CA . ASP B 1 508 ? -22.438 -54.844 5.957 1 93.88 508 ASP B CA 1
ATOM 8961 C C . ASP B 1 508 ? -22.594 -56.188 6.648 1 93.88 508 ASP B C 1
ATOM 8963 O O . ASP B 1 508 ? -23.156 -56.281 7.746 1 93.88 508 ASP B O 1
ATOM 8967 N N . ARG B 1 509 ? -22.188 -57.281 5.988 1 92.69 509 ARG B N 1
ATOM 8968 C CA . ARG B 1 509 ? -22.281 -58.625 6.551 1 92.69 509 ARG B CA 1
ATOM 8969 C C . ARG B 1 509 ? -21.094 -58.906 7.465 1 92.69 509 ARG B C 1
ATOM 8971 O O . ARG B 1 509 ? -20 -58.375 7.262 1 92.69 509 ARG B O 1
ATOM 8978 N N . ALA B 1 510 ? -21.453 -59.781 8.453 1 92.69 510 ALA B N 1
ATOM 8979 C CA . ALA B 1 510 ? -20.406 -60.219 9.367 1 92.69 510 ALA B CA 1
ATOM 8980 C C . ALA B 1 510 ? -19.266 -60.906 8.617 1 92.69 510 ALA B C 1
ATOM 8982 O O . ALA B 1 510 ? -19.484 -61.469 7.531 1 92.69 510 ALA B O 1
ATOM 8983 N N . LEU B 1 511 ? -18.078 -60.875 9.18 1 92.94 511 LEU B N 1
ATOM 8984 C CA . LEU B 1 511 ? -16.922 -61.5 8.547 1 92.94 511 LEU B CA 1
ATOM 8985 C C . LEU B 1 511 ? -17.016 -63.031 8.609 1 92.94 511 LEU B C 1
ATOM 8987 O O . LEU B 1 511 ? -17.359 -63.594 9.656 1 92.94 511 LEU B O 1
ATOM 8991 N N . LYS B 1 512 ? -16.859 -63.656 7.531 1 92 512 LYS B N 1
ATOM 8992 C CA . LYS B 1 512 ? -16.812 -65.125 7.508 1 92 512 LYS B CA 1
ATOM 8993 C C . LYS B 1 512 ? -15.43 -65.625 7.91 1 92 512 LYS B C 1
ATOM 8995 O O . LYS B 1 512 ? -15.312 -66.625 8.609 1 92 512 LYS B O 1
ATOM 9000 N N . ASP B 1 513 ? -14.445 -65 7.375 1 93.31 513 ASP B N 1
ATOM 9001 C CA . ASP B 1 513 ? -13.047 -65.312 7.66 1 93.31 513 ASP B CA 1
ATOM 9002 C C . ASP B 1 513 ? -12.266 -64.062 8.016 1 93.31 513 ASP B C 1
ATOM 9004 O O . ASP B 1 513 ? -12.766 -62.938 7.852 1 93.31 513 ASP B O 1
ATOM 9008 N N . GLY B 1 514 ? -11.188 -64.25 8.562 1 94.31 514 GLY B N 1
ATOM 9009 C CA . GLY B 1 514 ? -10.312 -63.125 8.852 1 94.31 514 GLY B CA 1
ATOM 9010 C C . GLY B 1 514 ? -9.938 -62.344 7.609 1 94.31 514 GLY B C 1
ATOM 9011 O O . GLY B 1 514 ? -9.766 -62.906 6.531 1 94.31 514 GLY B O 1
ATOM 9012 N N . VAL B 1 515 ? -9.859 -61.094 7.766 1 95.75 515 VAL B N 1
ATOM 9013 C CA . VAL B 1 515 ? -9.492 -60.219 6.656 1 95.75 515 VAL B CA 1
ATOM 9014 C C . VAL B 1 515 ? -8.32 -59.344 7.07 1 95.75 515 VAL B C 1
ATOM 9016 O O . VAL B 1 515 ? -8.141 -59.031 8.258 1 95.75 515 VAL B O 1
ATOM 9019 N N . LEU B 1 516 ? -7.512 -59.031 6.078 1 96.5 516 LEU B N 1
ATOM 9020 C CA . LEU B 1 516 ? -6.414 -58.094 6.367 1 96.5 516 LEU B CA 1
ATOM 9021 C C . LEU B 1 516 ? -6.945 -56.719 6.738 1 96.5 516 LEU B C 1
ATOM 9023 O O . LEU B 1 516 ? -7.945 -56.281 6.184 1 96.5 516 LEU B O 1
ATOM 9027 N N . ALA B 1 517 ? -6.219 -56.062 7.641 1 97.38 517 ALA B N 1
ATOM 9028 C CA . ALA B 1 517 ? -6.59 -54.719 8.055 1 97.38 517 ALA B CA 1
ATOM 9029 C C . ALA B 1 517 ? -6.656 -53.781 6.863 1 97.38 517 ALA B C 1
ATOM 9031 O O . ALA B 1 517 ? -7.516 -52.906 6.805 1 97.38 517 ALA B O 1
ATOM 9032 N N . SER B 1 518 ? -5.738 -53.906 5.91 1 96.81 518 SER B N 1
ATOM 9033 C CA . SER B 1 518 ? -5.715 -53.094 4.688 1 96.81 518 SER B CA 1
ATOM 9034 C C . SER B 1 518 ? -7.004 -53.281 3.893 1 96.81 518 SER B C 1
ATOM 9036 O O . SER B 1 518 ? -7.578 -52.281 3.414 1 96.81 518 SER B O 1
ATOM 9038 N N . ASP B 1 519 ? -7.516 -54.469 3.865 1 95.62 519 ASP B N 1
ATOM 9039 C CA . ASP B 1 519 ? -8.75 -54.75 3.137 1 95.62 519 ASP B CA 1
ATOM 9040 C C . ASP B 1 519 ? -9.961 -54.219 3.873 1 95.62 519 ASP B C 1
ATOM 9042 O O . ASP B 1 519 ? -10.922 -53.75 3.244 1 95.62 519 ASP B O 1
ATOM 9046 N N . PHE B 1 520 ? -9.898 -54.344 5.145 1 96.5 520 PHE B N 1
ATOM 9047 C CA . PHE B 1 520 ? -10.977 -53.812 5.965 1 96.5 520 PHE B CA 1
ATOM 9048 C C . PHE B 1 520 ? -11.109 -52.281 5.77 1 96.5 520 PHE B C 1
ATOM 9050 O O . PHE B 1 520 ? -12.227 -51.781 5.703 1 96.5 520 PHE B O 1
ATOM 9057 N N . LEU B 1 521 ? -10.016 -51.625 5.605 1 96.69 521 LEU B N 1
ATOM 9058 C CA . LEU B 1 521 ? -9.961 -50.156 5.492 1 96.69 521 LEU B CA 1
ATOM 9059 C C . LEU B 1 521 ? -10.492 -49.688 4.141 1 96.69 521 LEU B C 1
ATOM 9061 O O . LEU B 1 521 ? -10.852 -48.531 3.975 1 96.69 521 LEU B O 1
ATOM 9065 N N . ARG B 1 522 ? -10.617 -50.531 3.207 1 95.56 522 ARG B N 1
ATOM 9066 C CA . ARG B 1 522 ? -11.102 -50.188 1.872 1 95.56 522 ARG B CA 1
ATOM 9067 C C . ARG B 1 522 ? -12.594 -49.875 1.889 1 95.56 522 ARG B C 1
ATOM 9069 O O . ARG B 1 522 ? -13.117 -49.281 0.948 1 95.56 522 ARG B O 1
ATOM 9076 N N . ARG B 1 523 ? -13.25 -50.344 2.975 1 93.81 523 ARG B N 1
ATOM 9077 C CA . ARG B 1 523 ? -14.672 -50.062 3.109 1 93.81 523 ARG B CA 1
ATOM 9078 C C . ARG B 1 523 ? -14.906 -48.562 3.271 1 93.81 523 ARG B C 1
ATOM 9080 O O . ARG B 1 523 ? -14.242 -47.906 4.07 1 93.81 523 ARG B O 1
ATOM 9087 N N . PRO B 1 524 ? -15.859 -48 2.57 1 90.38 524 PRO B N 1
ATOM 9088 C CA . PRO B 1 524 ? -16.031 -46.531 2.506 1 90.38 524 PRO B CA 1
ATOM 9089 C C . PRO B 1 524 ? -16.328 -45.938 3.871 1 90.38 524 PRO B C 1
ATOM 9091 O O . PRO B 1 524 ? -15.93 -44.781 4.133 1 90.38 524 PRO B O 1
ATOM 9094 N N . TYR B 1 525 ? -16.953 -46.594 4.707 1 93.94 525 TYR B N 1
ATOM 9095 C CA . TYR B 1 525 ? -17.391 -46 5.969 1 93.94 525 TYR B CA 1
ATOM 9096 C C . TYR B 1 525 ? -16.359 -46.219 7.062 1 93.94 525 TYR B C 1
ATOM 9098 O O . TYR B 1 525 ? -16.484 -45.688 8.164 1 93.94 525 TYR B O 1
ATOM 9106 N N . VAL B 1 526 ? -15.32 -47 6.824 1 96.12 526 VAL B N 1
ATOM 9107 C CA . VAL B 1 526 ? -14.32 -47.281 7.844 1 96.12 526 VAL B CA 1
ATOM 9108 C C . VAL B 1 526 ? -13.219 -46.219 7.82 1 96.12 526 VAL B C 1
ATOM 9110 O O . VAL B 1 526 ? -12.586 -46 6.789 1 96.12 526 VAL B O 1
ATOM 9113 N N . THR B 1 527 ? -13 -45.562 8.914 1 96 527 THR B N 1
ATOM 9114 C CA . THR B 1 527 ? -11.891 -44.625 9.055 1 96 527 THR B CA 1
ATOM 9115 C C . THR B 1 527 ? -10.695 -45.312 9.742 1 96 527 THR B C 1
ATOM 9117 O O . THR B 1 527 ? -10.828 -46.406 10.305 1 96 527 THR B O 1
ATOM 9120 N N . TYR B 1 528 ? -9.602 -44.656 9.609 1 97 528 TYR B N 1
ATOM 9121 C CA . TYR B 1 528 ? -8.422 -45.125 10.312 1 97 528 TYR B CA 1
ATOM 9122 C C . TYR B 1 528 ? -8.672 -45.188 11.812 1 97 528 TYR B C 1
ATOM 9124 O O . TYR B 1 528 ? -8.242 -46.125 12.484 1 97 528 TYR B O 1
ATOM 9132 N N . ALA B 1 529 ? -9.344 -44.219 12.312 1 95.75 529 ALA B N 1
ATOM 9133 C CA . ALA B 1 529 ? -9.688 -44.219 13.727 1 95.75 529 ALA B CA 1
ATOM 9134 C C . ALA B 1 529 ? -10.562 -45.406 14.094 1 95.75 529 ALA B C 1
ATOM 9136 O O . ALA B 1 529 ? -10.398 -46 15.164 1 95.75 529 ALA B O 1
ATOM 9137 N N . ASP B 1 530 ? -11.492 -45.781 13.281 1 95.81 530 ASP B N 1
ATOM 9138 C CA . ASP B 1 530 ? -12.328 -46.938 13.492 1 95.81 530 ASP B CA 1
ATOM 9139 C C . ASP B 1 530 ? -11.492 -48.219 13.5 1 95.81 530 ASP B C 1
ATOM 9141 O O . ASP B 1 530 ? -11.703 -49.125 14.328 1 95.81 530 ASP B O 1
ATOM 9145 N N . LEU B 1 531 ? -10.641 -48.25 12.547 1 96.12 531 LEU B N 1
ATOM 9146 C CA . LEU B 1 531 ? -9.789 -49.406 12.383 1 96.12 531 LEU B CA 1
ATOM 9147 C C . LEU B 1 531 ? -8.984 -49.688 13.656 1 96.12 531 LEU B C 1
ATOM 9149 O O . LEU B 1 531 ? -8.781 -50.844 14.016 1 96.12 531 LEU B O 1
ATOM 9153 N N . LEU B 1 532 ? -8.586 -48.625 14.328 1 95.62 532 LEU B N 1
ATOM 9154 C CA . LEU B 1 532 ? -7.742 -48.75 15.508 1 95.62 532 LEU B CA 1
ATOM 9155 C C . LEU B 1 532 ? -8.508 -49.406 16.672 1 95.62 532 LEU B C 1
ATOM 9157 O O . LEU B 1 532 ? -7.902 -49.844 17.641 1 95.62 532 LEU B O 1
ATOM 9161 N N . HIS B 1 533 ? -9.82 -49.469 16.547 1 94.56 533 HIS B N 1
ATOM 9162 C CA . HIS B 1 533 ? -10.602 -50.188 17.547 1 94.56 533 HIS B CA 1
ATOM 9163 C C . HIS B 1 533 ? -10.461 -51.688 17.375 1 94.56 533 HIS B C 1
ATOM 9165 O O . HIS B 1 533 ? -10.758 -52.469 18.312 1 94.56 533 HIS B O 1
ATOM 9171 N N . PHE B 1 534 ? -10.016 -52.156 16.266 1 95.69 534 PHE B N 1
ATOM 9172 C CA . PHE B 1 534 ? -10.016 -53.562 15.969 1 95.69 534 PHE B CA 1
ATOM 9173 C C . PHE B 1 534 ? -8.594 -54.094 15.875 1 95.69 534 PHE B C 1
ATOM 9175 O O . PHE B 1 534 ? -8.383 -55.312 15.883 1 95.69 534 PHE B O 1
ATOM 9182 N N . ILE B 1 535 ? -7.652 -53.219 15.703 1 95.94 535 ILE B N 1
ATOM 9183 C CA . ILE B 1 535 ? -6.254 -53.625 15.625 1 95.94 535 ILE B CA 1
ATOM 9184 C C . ILE B 1 535 ? -5.422 -52.812 16.609 1 95.94 535 ILE B C 1
ATOM 9186 O O . ILE B 1 535 ? -5.824 -51.719 17.031 1 95.94 535 ILE B O 1
ATOM 9190 N N . PRO B 1 536 ? -4.238 -53.312 17 1 95.06 536 PRO B N 1
ATOM 9191 C CA . PRO B 1 536 ? -3.389 -52.531 17.906 1 95.06 536 PRO B CA 1
ATOM 9192 C C . PRO B 1 536 ? -2.91 -51.25 17.281 1 95.06 536 PRO B C 1
ATOM 9194 O O . PRO B 1 536 ? -2.621 -51.188 16.078 1 95.06 536 PRO B O 1
ATOM 9197 N N . ALA B 1 537 ? -2.834 -50.25 18.078 1 94.56 537 ALA B N 1
ATOM 9198 C CA . ALA B 1 537 ? -2.293 -48.969 17.625 1 94.56 537 ALA B CA 1
ATOM 9199 C C . ALA B 1 537 ? -0.827 -49.094 17.219 1 94.56 537 ALA B C 1
ATOM 9201 O O . ALA B 1 537 ? -0.112 -49.938 17.75 1 94.56 537 ALA B O 1
ATOM 9202 N N . PRO B 1 538 ? -0.434 -48.312 16.328 1 94.06 538 PRO B N 1
ATOM 9203 C CA . PRO B 1 538 ? 0.991 -48.344 15.992 1 94.06 538 PRO B CA 1
ATOM 9204 C C . PRO B 1 538 ? 1.876 -47.812 17.141 1 94.06 538 PRO B C 1
ATOM 9206 O O . PRO B 1 538 ? 1.392 -47.156 18.047 1 94.06 538 PRO B O 1
ATOM 9209 N N . GLU B 1 539 ? 3.111 -48.219 17.078 1 90.25 539 GLU B N 1
ATOM 9210 C CA . GLU B 1 539 ? 4.062 -47.844 18.109 1 90.25 539 GLU B CA 1
ATOM 9211 C C . GLU B 1 539 ? 4.184 -46.312 18.25 1 90.25 539 GLU B C 1
ATOM 9213 O O . GLU B 1 539 ? 4.254 -45.812 19.359 1 90.25 539 GLU B O 1
ATOM 9218 N N . LYS B 1 540 ? 4.297 -45.656 17.141 1 92.62 540 LYS B N 1
ATOM 9219 C CA . LYS B 1 540 ? 4.352 -44.219 17.109 1 92.62 540 LYS B CA 1
ATOM 9220 C C . LYS B 1 540 ? 3.055 -43.625 16.562 1 92.62 540 LYS B C 1
ATOM 9222 O O . LYS B 1 540 ? 2.504 -44.125 15.586 1 92.62 540 LYS B O 1
ATOM 9227 N N . THR B 1 541 ? 2.611 -42.594 17.344 1 93.62 541 THR B N 1
ATOM 9228 C CA . THR B 1 541 ? 1.422 -41.906 16.875 1 93.62 541 THR B CA 1
ATOM 9229 C C . THR B 1 541 ? 1.667 -41.281 15.5 1 93.62 541 THR B C 1
ATOM 9231 O O . THR B 1 541 ? 2.672 -40.594 15.289 1 93.62 541 THR B O 1
ATOM 9234 N N . LEU B 1 542 ? 0.706 -41.5 14.602 1 95.56 542 LEU B N 1
ATOM 9235 C CA . LEU B 1 542 ? 0.86 -41.031 13.227 1 95.56 542 LEU B CA 1
ATOM 9236 C C . LEU B 1 542 ? 0.295 -39.625 13.07 1 95.56 542 LEU B C 1
ATOM 9238 O O . LEU B 1 542 ? -0.729 -39.281 13.664 1 95.56 542 LEU B O 1
ATOM 9242 N N . ASP B 1 543 ? 1.016 -38.875 12.266 1 93.38 543 ASP B N 1
ATOM 9243 C CA . ASP B 1 543 ? 0.54 -37.531 11.875 1 93.38 543 ASP B CA 1
ATOM 9244 C C . ASP B 1 543 ? -0.749 -37.656 11.062 1 93.38 543 ASP B C 1
ATOM 9246 O O . ASP B 1 543 ? -0.93 -38.594 10.289 1 93.38 543 ASP B O 1
ATOM 9250 N N . ARG B 1 544 ? -1.566 -36.656 11.234 1 93.56 544 ARG B N 1
ATOM 9251 C CA . ARG B 1 544 ? -2.871 -36.688 10.578 1 93.56 544 ARG B CA 1
ATOM 9252 C C . ARG B 1 544 ? -2.723 -36.75 9.062 1 93.56 544 ARG B C 1
ATOM 9254 O O . ARG B 1 544 ? -3.564 -37.344 8.367 1 93.56 544 ARG B O 1
ATOM 9261 N N . HIS B 1 545 ? -1.699 -36.125 8.5 1 93.88 545 HIS B N 1
ATOM 9262 C CA . HIS B 1 545 ? -1.487 -36.125 7.055 1 93.88 545 HIS B CA 1
ATOM 9263 C C . HIS B 1 545 ? -1.095 -37.5 6.551 1 93.88 545 HIS B C 1
ATOM 9265 O O . HIS B 1 545 ? -1.438 -37.875 5.43 1 93.88 545 HIS B O 1
ATOM 9271 N N . VAL B 1 546 ? -0.384 -38.219 7.371 1 96.38 546 VAL B N 1
ATOM 9272 C CA . VAL B 1 546 ? -0.035 -39.594 7.043 1 96.38 546 VAL B CA 1
ATOM 9273 C C . VAL B 1 546 ? -1.296 -40.469 7.02 1 96.38 546 VAL B C 1
ATOM 9275 O O . VAL B 1 546 ? -1.508 -41.219 6.09 1 96.38 546 VAL B O 1
ATOM 9278 N N . ILE B 1 547 ? -2.086 -40.281 8.047 1 96.56 547 ILE B N 1
ATOM 9279 C CA . ILE B 1 547 ? -3.332 -41.031 8.156 1 96.56 547 ILE B CA 1
ATOM 9280 C C . ILE B 1 547 ? -4.203 -40.75 6.934 1 96.56 547 ILE B C 1
ATOM 9282 O O . ILE B 1 547 ? -4.793 -41.688 6.371 1 96.56 547 ILE B O 1
ATOM 9286 N N . GLU B 1 548 ? -4.242 -39.5 6.547 1 94.69 548 GLU B N 1
ATOM 9287 C CA . GLU B 1 548 ? -5.027 -39.125 5.379 1 94.69 548 GLU B CA 1
ATOM 9288 C C . GLU B 1 548 ? -4.539 -39.844 4.125 1 94.69 548 GLU B C 1
ATOM 9290 O O . GLU B 1 548 ? -5.34 -40.312 3.326 1 94.69 548 GLU B O 1
ATOM 9295 N N . GLN B 1 549 ? -3.277 -39.906 3.934 1 96.12 549 GLN B N 1
ATOM 9296 C CA . GLN B 1 549 ? -2.703 -40.594 2.775 1 96.12 549 GLN B CA 1
ATOM 9297 C C . GLN B 1 549 ? -3.043 -42.062 2.785 1 96.12 549 GLN B C 1
ATOM 9299 O O . GLN B 1 549 ? -3.375 -42.656 1.746 1 96.12 549 GLN B O 1
ATOM 9304 N N . ILE B 1 550 ? -2.979 -42.688 3.982 1 96.31 550 ILE B N 1
ATOM 9305 C CA . ILE B 1 550 ? -3.268 -44.125 4.137 1 96.31 550 ILE B CA 1
ATOM 9306 C C . ILE B 1 550 ? -4.723 -44.375 3.766 1 96.31 550 ILE B C 1
ATOM 9308 O O . ILE B 1 550 ? -5.008 -45.281 2.979 1 96.31 550 ILE B O 1
ATOM 9312 N N . GLU B 1 551 ? -5.547 -43.594 4.281 1 96.12 551 GLU B N 1
ATOM 9313 C CA . GLU B 1 551 ? -6.969 -43.812 4.016 1 96.12 551 GLU B CA 1
ATOM 9314 C C . GLU B 1 551 ? -7.281 -43.656 2.529 1 96.12 551 GLU B C 1
ATOM 9316 O O . GLU B 1 551 ? -7.977 -44.5 1.957 1 96.12 551 GLU B O 1
ATOM 9321 N N . ILE B 1 552 ? -6.742 -42.656 1.89 1 94.56 552 ILE B N 1
ATOM 9322 C CA . ILE B 1 552 ? -7.031 -42.375 0.486 1 94.56 552 ILE B CA 1
ATOM 9323 C C . ILE B 1 552 ? -6.445 -43.469 -0.386 1 94.56 552 ILE B C 1
ATOM 9325 O O . ILE B 1 552 ? -7.105 -43.969 -1.299 1 94.56 552 ILE B O 1
ATOM 9329 N N . GLN B 1 553 ? -5.246 -43.906 -0.107 1 93.19 553 GLN B N 1
ATOM 9330 C CA . GLN B 1 553 ? -4.551 -44.906 -0.918 1 93.19 553 GLN B CA 1
ATOM 9331 C C . GLN B 1 553 ? -5.289 -46.219 -0.904 1 93.19 553 GLN B C 1
ATOM 9333 O O . GLN B 1 553 ? -5.363 -46.906 -1.927 1 93.19 553 GLN B O 1
ATOM 9338 N N . TYR B 1 554 ? -5.832 -46.594 0.209 1 95.06 554 TYR B N 1
ATOM 9339 C CA . TYR B 1 554 ? -6.508 -47.906 0.3 1 95.06 554 TYR B CA 1
ATOM 9340 C C . TYR B 1 554 ? -7.938 -47.781 -0.213 1 95.06 554 TYR B C 1
ATOM 9342 O O . TYR B 1 554 ? -8.406 -48.688 -0.937 1 95.06 554 TYR B O 1
ATOM 9350 N N . LYS B 1 555 ? -8.602 -46.75 0.104 1 94.5 555 LYS B N 1
ATOM 9351 C CA . LYS B 1 555 ? -9.992 -46.594 -0.305 1 94.5 555 LYS B CA 1
ATOM 9352 C C . LYS B 1 555 ? -10.109 -46.469 -1.82 1 94.5 555 LYS B C 1
ATOM 9354 O O . LYS B 1 555 ? -11.102 -46.906 -2.414 1 94.5 555 LYS B O 1
ATOM 9359 N N . TYR B 1 556 ? -9.078 -45.906 -2.412 1 94 556 TYR B N 1
ATOM 9360 C CA . TYR B 1 556 ? -9.156 -45.625 -3.844 1 94 556 TYR B CA 1
ATOM 9361 C C . TYR B 1 556 ? -8.086 -46.406 -4.602 1 94 556 TYR B C 1
ATOM 9363 O O . TYR B 1 556 ? -7.715 -46.031 -5.719 1 94 556 TYR B O 1
ATOM 9371 N N . SER B 1 557 ? -7.617 -47.469 -4.082 1 92.38 557 SER B N 1
ATOM 9372 C CA . SER B 1 557 ? -6.477 -48.219 -4.609 1 92.38 557 SER B CA 1
ATOM 9373 C C . SER B 1 557 ? -6.75 -48.688 -6.027 1 92.38 557 SER B C 1
ATOM 9375 O O . SER B 1 557 ? -5.879 -48.594 -6.898 1 92.38 557 SER B O 1
ATOM 9377 N N . GLY B 1 558 ? -7.902 -49.219 -6.285 1 90.75 558 GLY B N 1
ATOM 9378 C CA . GLY B 1 558 ? -8.234 -49.719 -7.613 1 90.75 558 GLY B CA 1
ATOM 9379 C C . GLY B 1 558 ? -8.188 -48.656 -8.68 1 90.75 558 GLY B C 1
ATOM 9380 O O . GLY B 1 558 ? -7.605 -48.844 -9.75 1 90.75 558 GLY B O 1
ATOM 9381 N N . TYR B 1 559 ? -8.766 -47.562 -8.367 1 91.56 559 TYR B N 1
ATOM 9382 C CA . TYR B 1 559 ? -8.797 -46.438 -9.305 1 91.56 559 TYR B CA 1
ATOM 9383 C C . TYR B 1 559 ? -7.406 -45.844 -9.5 1 91.56 559 TYR B C 1
ATOM 9385 O O . TYR B 1 559 ? -7.023 -45.5 -10.617 1 91.56 559 TYR B O 1
ATOM 9393 N N . ILE B 1 560 ? -6.695 -45.75 -8.477 1 93 560 ILE B N 1
ATOM 9394 C CA . ILE B 1 560 ? -5.352 -45.188 -8.508 1 93 560 ILE B CA 1
ATOM 9395 C C . ILE B 1 560 ? -4.445 -46.062 -9.367 1 93 560 ILE B C 1
ATOM 9397 O O . ILE B 1 560 ? -3.672 -45.562 -10.188 1 93 560 ILE B O 1
ATOM 9401 N N . LYS B 1 561 ? -4.566 -47.312 -9.188 1 92.56 561 LYS B N 1
ATOM 9402 C CA . LYS B 1 561 ? -3.777 -48.25 -9.984 1 92.56 561 LYS B CA 1
ATOM 9403 C C . LYS B 1 561 ? -4.078 -48.094 -11.469 1 92.56 561 LYS B C 1
ATOM 9405 O O . LYS B 1 561 ? -3.166 -48.094 -12.297 1 92.56 561 LYS B O 1
ATOM 9410 N N . LYS B 1 562 ? -5.277 -48 -11.758 1 93.06 562 LYS B N 1
ATOM 9411 C CA . LYS B 1 562 ? -5.695 -47.812 -13.148 1 93.06 562 LYS B CA 1
ATOM 9412 C C . LYS B 1 562 ? -5.109 -46.562 -13.742 1 93.06 562 LYS B C 1
ATOM 9414 O O . LYS B 1 562 ? -4.668 -46.531 -14.891 1 93.06 562 LYS B O 1
ATOM 9419 N N . GLU B 1 563 ? -5.16 -45.469 -12.992 1 92.44 563 GLU B N 1
ATOM 9420 C CA . GLU B 1 563 ? -4.602 -44.219 -13.469 1 92.44 563 GLU B CA 1
ATOM 9421 C C . GLU B 1 563 ? -3.096 -44.344 -13.695 1 92.44 563 GLU B C 1
ATOM 9423 O O . GLU B 1 563 ? -2.561 -43.75 -14.648 1 92.44 563 GLU B O 1
ATOM 9428 N N . TYR B 1 564 ? -2.463 -45.031 -12.828 1 92.88 564 TYR B N 1
ATOM 9429 C CA . TYR B 1 564 ? -1.024 -45.219 -13 1 92.88 564 TYR B CA 1
ATOM 9430 C C . TYR B 1 564 ? -0.718 -46 -14.266 1 92.88 564 TYR B C 1
ATOM 9432 O O . TYR B 1 564 ? 0.279 -45.75 -14.945 1 92.88 564 TYR B O 1
ATOM 9440 N N . GLU B 1 565 ? -1.495 -46.906 -14.602 1 92.44 565 GLU B N 1
ATOM 9441 C CA . GLU B 1 565 ? -1.32 -47.688 -15.836 1 92.44 565 GLU B CA 1
ATOM 9442 C C . GLU B 1 565 ? -1.458 -46.781 -17.062 1 92.44 565 GLU B C 1
ATOM 9444 O O . GLU B 1 565 ? -0.693 -46.906 -18.016 1 92.44 565 GLU B O 1
ATOM 9449 N N . GLN B 1 566 ? -2.4 -45.969 -16.984 1 90.75 566 GLN B N 1
ATOM 9450 C CA . GLN B 1 566 ? -2.584 -45.031 -18.078 1 90.75 566 GLN B CA 1
ATOM 9451 C C . GLN B 1 566 ? -1.384 -44.094 -18.188 1 90.75 566 GLN B C 1
ATOM 9453 O O . GLN B 1 566 ? -0.959 -43.75 -19.297 1 90.75 566 GLN B O 1
ATOM 9458 N N . ILE B 1 567 ? -0.912 -43.688 -17.094 1 90.81 567 ILE B N 1
ATOM 9459 C CA . ILE B 1 567 ? 0.228 -42.781 -17.062 1 90.81 567 ILE B CA 1
ATOM 9460 C C . ILE B 1 567 ? 1.452 -43.438 -17.672 1 90.81 567 ILE B C 1
ATOM 9462 O O . ILE B 1 567 ? 2.242 -42.812 -18.359 1 90.81 567 ILE B O 1
ATOM 9466 N N . GLU B 1 568 ? 1.59 -44.656 -17.391 1 90.56 568 GLU B N 1
ATOM 9467 C CA . GLU B 1 568 ? 2.723 -45.375 -17.953 1 90.56 568 GLU B CA 1
ATOM 9468 C C . GLU B 1 568 ? 2.67 -45.406 -19.469 1 90.56 568 GLU B C 1
ATOM 9470 O O . GLU B 1 568 ? 3.705 -45.344 -20.141 1 90.56 568 GLU B O 1
ATOM 9475 N N . LYS B 1 569 ? 1.554 -45.562 -19.969 1 85.62 569 LYS B N 1
ATOM 9476 C CA . LYS B 1 569 ? 1.381 -45.5 -21.406 1 85.62 569 LYS B CA 1
ATOM 9477 C C . LYS B 1 569 ? 1.746 -44.125 -21.969 1 85.62 569 LYS B C 1
ATOM 9479 O O . LYS B 1 569 ? 2.408 -44.031 -23.016 1 85.62 569 LYS B O 1
ATOM 9484 N N . LEU B 1 570 ? 1.282 -43.156 -21.297 1 84.44 570 LEU B N 1
ATOM 9485 C CA . LEU B 1 570 ? 1.576 -41.812 -21.703 1 84.44 570 LEU B CA 1
ATOM 9486 C C . LEU B 1 570 ? 3.078 -41.531 -21.656 1 84.44 570 LEU B C 1
ATOM 9488 O O . LEU B 1 570 ? 3.611 -40.844 -22.547 1 84.44 570 LEU B O 1
ATOM 9492 N N . LYS B 1 571 ? 3.684 -42 -20.656 1 87.25 571 LYS B N 1
ATOM 9493 C CA . LYS B 1 571 ? 5.121 -41.812 -20.5 1 87.25 571 LYS B CA 1
ATOM 9494 C C . LYS B 1 571 ? 5.891 -42.344 -21.688 1 87.25 571 LYS B C 1
ATOM 9496 O O . LYS B 1 571 ? 6.891 -41.781 -22.125 1 87.25 571 LYS B O 1
ATOM 9501 N N . ARG B 1 572 ? 5.461 -43.406 -22.312 1 86 572 ARG B N 1
ATOM 9502 C CA . ARG B 1 572 ? 6.102 -44 -23.469 1 86 572 ARG B CA 1
ATOM 9503 C C . ARG B 1 572 ? 5.984 -43.094 -24.688 1 86 572 ARG B C 1
ATOM 9505 O O . ARG B 1 572 ? 6.922 -42.969 -25.484 1 86 572 ARG B O 1
ATOM 9512 N N . MET B 1 573 ? 4.898 -42.438 -24.688 1 81.44 573 MET B N 1
ATOM 9513 C CA . MET B 1 573 ? 4.68 -41.531 -25.812 1 81.44 573 MET B CA 1
ATOM 9514 C C . MET B 1 573 ? 5.461 -40.219 -25.609 1 81.44 573 MET B C 1
ATOM 9516 O O . MET B 1 573 ? 5.934 -39.625 -26.578 1 81.44 573 MET B O 1
ATOM 9520 N N . GLU B 1 574 ? 5.562 -39.844 -24.391 1 85.25 574 GLU B N 1
ATOM 9521 C CA . GLU B 1 574 ? 6.305 -38.625 -24.047 1 85.25 574 GLU B CA 1
ATOM 9522 C C . GLU B 1 574 ? 7.797 -38.812 -24.297 1 85.25 574 GLU B C 1
ATOM 9524 O O . GLU B 1 574 ? 8.508 -37.844 -24.562 1 85.25 574 GLU B O 1
ATOM 9529 N N . ALA B 1 575 ? 8.18 -40 -24.203 1 85.19 575 ALA B N 1
ATOM 9530 C CA . ALA B 1 575 ? 9.594 -40.312 -24.406 1 85.19 575 ALA B CA 1
ATOM 9531 C C . ALA B 1 575 ? 9.984 -40.219 -25.875 1 85.19 575 ALA B C 1
ATOM 9533 O O . ALA B 1 575 ? 11.164 -40.062 -26.203 1 85.19 575 ALA B O 1
ATOM 9534 N N . LYS B 1 576 ? 9.07 -40.25 -26.75 1 89.19 576 LYS B N 1
ATOM 9535 C CA . LYS B 1 576 ? 9.336 -40.125 -28.188 1 89.19 576 LYS B CA 1
ATOM 9536 C C . LYS B 1 576 ? 9.414 -38.656 -28.594 1 89.19 576 LYS B C 1
ATOM 9538 O O . LYS B 1 576 ? 8.383 -38.031 -28.859 1 89.19 576 LYS B O 1
ATOM 9543 N N . LYS B 1 577 ? 10.539 -38.188 -28.781 1 92.25 577 LYS B N 1
ATOM 9544 C CA . LYS B 1 577 ? 10.781 -36.781 -29.078 1 92.25 577 LYS B CA 1
ATOM 9545 C C . LYS B 1 577 ? 10.625 -36.5 -30.578 1 92.25 577 LYS B C 1
ATOM 9547 O O . LYS B 1 577 ? 10.883 -37.375 -31.406 1 92.25 577 LYS B O 1
ATOM 9552 N N . ILE B 1 578 ? 10.234 -35.375 -30.859 1 92.75 578 ILE B N 1
ATOM 9553 C CA . ILE B 1 578 ? 10.18 -34.875 -32.25 1 92.75 578 ILE B CA 1
ATOM 9554 C C . ILE B 1 578 ? 11.367 -33.938 -32.5 1 92.75 578 ILE B C 1
ATOM 9556 O O . ILE B 1 578 ? 11.609 -33 -31.719 1 92.75 578 ILE B O 1
ATOM 9560 N N . PRO B 1 579 ? 12.047 -34.219 -33.5 1 89.75 579 PRO B N 1
ATOM 9561 C CA . PRO B 1 579 ? 13.211 -33.375 -33.781 1 89.75 579 PRO B CA 1
ATOM 9562 C C . PRO B 1 579 ? 12.852 -31.906 -33.938 1 89.75 579 PRO B C 1
ATOM 9564 O O . PRO B 1 579 ? 11.82 -31.594 -34.531 1 89.75 579 PRO B O 1
ATOM 9567 N N . GLU B 1 580 ? 13.719 -31.078 -33.469 1 87.56 580 GLU B N 1
ATOM 9568 C CA . GLU B 1 580 ? 13.492 -29.641 -33.562 1 87.56 580 GLU B CA 1
ATOM 9569 C C . GLU B 1 580 ? 13.508 -29.172 -35.031 1 87.56 580 GLU B C 1
ATOM 9571 O O . GLU B 1 580 ? 14.258 -29.703 -35.844 1 87.56 580 GLU B O 1
ATOM 9576 N N . ARG B 1 581 ? 12.82 -28.266 -35.469 1 83.5 581 ARG B N 1
ATOM 9577 C CA . ARG B 1 581 ? 12.773 -27.609 -36.75 1 83.5 581 ARG B CA 1
ATOM 9578 C C . ARG B 1 581 ? 12.352 -28.594 -37.844 1 83.5 581 ARG B C 1
ATOM 9580 O O . ARG B 1 581 ? 12.789 -28.484 -39 1 83.5 581 ARG B O 1
ATOM 9587 N N . ILE B 1 582 ? 11.672 -29.641 -37.375 1 91.31 582 ILE B N 1
ATOM 9588 C CA . ILE B 1 582 ? 11.148 -30.578 -38.375 1 91.31 582 ILE B CA 1
ATOM 9589 C C . ILE B 1 582 ? 10.258 -29.844 -39.375 1 91.31 582 ILE B C 1
ATOM 9591 O O . ILE B 1 582 ? 9.484 -28.969 -38.969 1 91.31 582 ILE B O 1
ATOM 9595 N N . ASP B 1 583 ? 10.43 -30.125 -40.656 1 93.56 583 ASP B N 1
ATOM 9596 C CA . ASP B 1 583 ? 9.57 -29.562 -41.688 1 93.56 583 ASP B CA 1
ATOM 9597 C C . ASP B 1 583 ? 8.344 -30.453 -41.906 1 93.56 583 ASP B C 1
ATOM 9599 O O . ASP B 1 583 ? 8.398 -31.375 -42.719 1 93.56 583 ASP B O 1
ATOM 9603 N N . TYR B 1 584 ? 7.309 -30.062 -41.438 1 93.94 584 TYR B N 1
ATOM 9604 C CA . TYR B 1 584 ? 6.109 -30.891 -41.5 1 93.94 584 TYR B CA 1
ATOM 9605 C C . TYR B 1 584 ? 5.531 -30.906 -42.906 1 93.94 584 TYR B C 1
ATOM 9607 O O . TYR B 1 584 ? 4.77 -31.797 -43.281 1 93.94 584 TYR B O 1
ATOM 9615 N N . SER B 1 585 ? 5.879 -29.953 -43.688 1 92.31 585 SER B N 1
ATOM 9616 C CA . SER B 1 585 ? 5.395 -29.891 -45.062 1 92.31 585 SER B CA 1
ATOM 9617 C C . SER B 1 585 ? 6.039 -30.984 -45.938 1 92.31 585 SER B C 1
ATOM 9619 O O . SER B 1 585 ? 5.508 -31.344 -46.969 1 92.31 585 SER B O 1
ATOM 9621 N N . ALA B 1 586 ? 7.105 -31.422 -45.438 1 92.5 586 ALA B N 1
ATOM 9622 C CA . ALA B 1 586 ? 7.84 -32.469 -46.156 1 92.5 586 ALA B CA 1
ATOM 9623 C C . ALA B 1 586 ? 7.281 -33.844 -45.844 1 92.5 586 ALA B C 1
ATOM 9625 O O . ALA B 1 586 ? 7.648 -34.844 -46.5 1 92.5 586 ALA B O 1
ATOM 9626 N N . ILE B 1 587 ? 6.504 -33.938 -44.969 1 93.31 587 ILE B N 1
ATOM 9627 C CA . ILE B 1 587 ? 5.953 -35.25 -44.562 1 93.31 587 ILE B CA 1
ATOM 9628 C C . ILE B 1 587 ? 4.723 -35.562 -45.438 1 93.31 587 ILE B C 1
ATOM 9630 O O . ILE B 1 587 ? 3.676 -34.938 -45.281 1 93.31 587 ILE B O 1
ATOM 9634 N N . GLU B 1 588 ? 4.848 -36.531 -46.219 1 90.38 588 GLU B N 1
ATOM 9635 C CA . GLU B 1 588 ? 3.74 -36.938 -47.062 1 90.38 588 GLU B CA 1
ATOM 9636 C C . GLU B 1 588 ? 2.654 -37.656 -46.281 1 90.38 588 GLU B C 1
ATOM 9638 O O . GLU B 1 588 ? 2.953 -38.469 -45.406 1 90.38 588 GLU B O 1
ATOM 9643 N N . GLY B 1 589 ? 1.459 -37.281 -46.625 1 90.5 589 GLY B N 1
ATOM 9644 C CA . GLY B 1 589 ? 0.363 -38.031 -46.031 1 90.5 589 GLY B CA 1
ATOM 9645 C C . GLY B 1 589 ? -0.312 -37.281 -44.906 1 90.5 589 GLY B C 1
ATOM 9646 O O . GLY B 1 589 ? -1.404 -37.656 -44.469 1 90.5 589 GLY B O 1
ATOM 9647 N N . LEU B 1 590 ? 0.318 -36.219 -44.375 1 93.19 590 LEU B N 1
ATOM 9648 C CA . LEU B 1 590 ? -0.308 -35.438 -43.312 1 93.19 590 LEU B CA 1
ATOM 9649 C C . LEU B 1 590 ? -1.497 -34.656 -43.844 1 93.19 590 LEU B C 1
ATOM 9651 O O . LEU B 1 590 ? -1.441 -34.125 -44.938 1 93.19 590 LEU B O 1
ATOM 9655 N N . ALA B 1 591 ? -2.545 -34.656 -43.062 1 92.38 591 ALA B N 1
ATOM 9656 C CA . ALA B 1 591 ? -3.645 -33.75 -43.406 1 92.38 591 ALA B CA 1
ATOM 9657 C C . ALA B 1 591 ? -3.182 -32.281 -43.375 1 92.38 591 ALA B C 1
ATOM 9659 O O . ALA B 1 591 ? -2.314 -31.922 -42.594 1 92.38 591 ALA B O 1
ATOM 9660 N N . THR B 1 592 ? -3.777 -31.516 -44.25 1 91.06 592 THR B N 1
ATOM 9661 C CA . THR B 1 592 ? -3.391 -30.109 -44.375 1 91.06 592 THR B CA 1
ATOM 9662 C C . THR B 1 592 ? -3.525 -29.391 -43.031 1 91.06 592 THR B C 1
ATOM 9664 O O . THR B 1 592 ? -2.637 -28.625 -42.656 1 91.06 592 THR B O 1
ATOM 9667 N N . GLU B 1 593 ? -4.613 -29.547 -42.438 1 91.81 593 GLU B N 1
ATOM 9668 C CA . GLU B 1 593 ? -4.836 -28.906 -41.125 1 91.81 593 GLU B CA 1
ATOM 9669 C C . GLU B 1 593 ? -3.789 -29.344 -40.125 1 91.81 593 GLU B C 1
ATOM 9671 O O . GLU B 1 593 ? -3.289 -28.531 -39.344 1 91.81 593 GLU B O 1
ATOM 9676 N N . ALA B 1 594 ? -3.555 -30.578 -40.062 1 92.56 594 ALA B N 1
ATOM 9677 C CA . ALA B 1 594 ? -2.553 -31.125 -39.156 1 92.56 594 ALA B CA 1
ATOM 9678 C C . ALA B 1 594 ? -1.174 -30.531 -39.438 1 92.56 594 ALA B C 1
ATOM 9680 O O . ALA B 1 594 ? -0.444 -30.156 -38.531 1 92.56 594 ALA B O 1
ATOM 9681 N N . MET B 1 595 ? -0.888 -30.531 -40.688 1 92.5 595 MET B N 1
ATOM 9682 C CA . MET B 1 595 ? 0.396 -29.969 -41.094 1 92.5 595 MET B CA 1
ATOM 9683 C C . MET B 1 595 ? 0.522 -28.516 -40.656 1 92.5 595 MET B C 1
ATOM 9685 O O . MET B 1 595 ? 1.556 -28.125 -40.125 1 92.5 595 MET B O 1
ATOM 9689 N N . GLN B 1 596 ? -0.498 -27.766 -40.844 1 92.19 596 GLN B N 1
ATOM 9690 C CA . GLN B 1 596 ? -0.497 -26.359 -40.469 1 92.19 596 GLN B CA 1
ATOM 9691 C C . GLN B 1 596 ? -0.358 -26.203 -38.969 1 92.19 596 GLN B C 1
ATOM 9693 O O . GLN B 1 596 ? 0.424 -25.375 -38.469 1 92.19 596 GLN B O 1
ATOM 9698 N N . LYS B 1 597 ? -1.08 -26.953 -38.25 1 92.94 597 LYS B N 1
ATOM 9699 C CA . LYS B 1 597 ? -1.07 -26.844 -36.812 1 92.94 597 LYS B CA 1
ATOM 9700 C C . LYS B 1 597 ? 0.261 -27.328 -36.219 1 92.94 597 LYS B C 1
ATOM 9702 O O . LYS B 1 597 ? 0.788 -26.719 -35.281 1 92.94 597 LYS B O 1
ATOM 9707 N N . LEU B 1 598 ? 0.71 -28.406 -36.719 1 93.56 598 LEU B N 1
ATOM 9708 C CA . LEU B 1 598 ? 2.002 -28.922 -36.281 1 93.56 598 LEU B CA 1
ATOM 9709 C C . LEU B 1 598 ? 3.115 -27.922 -36.594 1 93.56 598 LEU B C 1
ATOM 9711 O O . LEU B 1 598 ? 4.043 -27.75 -35.781 1 93.56 598 LEU B O 1
ATOM 9715 N N . THR B 1 599 ? 3.037 -27.281 -37.719 1 91.75 599 THR B N 1
ATOM 9716 C CA . THR B 1 599 ? 4.02 -26.281 -38.094 1 91.75 599 THR B CA 1
ATOM 9717 C C . THR B 1 599 ? 3.957 -25.078 -37.156 1 91.75 599 THR B C 1
ATOM 9719 O O . THR B 1 599 ? 4.992 -24.531 -36.781 1 91.75 599 THR B O 1
ATOM 9722 N N . LYS B 1 600 ? 2.812 -24.719 -36.781 1 91.25 600 LYS B N 1
ATOM 9723 C CA . LYS B 1 600 ? 2.604 -23.562 -35.938 1 91.25 600 LYS B CA 1
ATOM 9724 C C . LYS B 1 600 ? 3.072 -23.844 -34.5 1 91.25 600 LYS B C 1
ATOM 9726 O O . LYS B 1 600 ? 3.801 -23.031 -33.906 1 91.25 600 LYS B O 1
ATOM 9731 N N . ILE B 1 601 ? 2.725 -24.953 -33.969 1 90.88 601 ILE B N 1
ATOM 9732 C CA . ILE B 1 601 ? 2.91 -25.25 -32.531 1 90.88 601 ILE B CA 1
ATOM 9733 C C . ILE B 1 601 ? 4.297 -25.859 -32.312 1 90.88 601 ILE B C 1
ATOM 9735 O O . ILE B 1 601 ? 4.922 -25.625 -31.281 1 90.88 601 ILE B O 1
ATOM 9739 N N . GLN B 1 602 ? 4.762 -26.625 -33.312 1 91.06 602 GLN B N 1
ATOM 9740 C CA . GLN B 1 602 ? 6.055 -27.297 -33.219 1 91.06 602 GLN B CA 1
ATOM 9741 C C . GLN B 1 602 ? 6.18 -28.094 -31.938 1 91.06 602 GLN B C 1
ATOM 9743 O O . GLN B 1 602 ? 7.047 -27.812 -31.109 1 91.06 602 GLN B O 1
ATOM 9748 N N . PRO B 1 603 ? 5.301 -29.172 -31.797 1 92.25 603 PRO B N 1
ATOM 9749 C CA . PRO B 1 603 ? 5.363 -29.969 -30.578 1 92.25 603 PRO B CA 1
ATOM 9750 C C . PRO B 1 603 ? 6.715 -30.656 -30.391 1 92.25 603 PRO B C 1
ATOM 9752 O O . PRO B 1 603 ? 7.41 -30.938 -31.359 1 92.25 603 PRO B O 1
ATOM 9755 N N . GLU B 1 604 ? 7.008 -30.922 -29.125 1 92.06 604 GLU B N 1
ATOM 9756 C CA . GLU B 1 604 ? 8.32 -31.484 -28.812 1 92.06 604 GLU B CA 1
ATOM 9757 C C . GLU B 1 604 ? 8.25 -33 -28.672 1 92.06 604 GLU B C 1
ATOM 9759 O O . GLU B 1 604 ? 9.281 -33.688 -28.719 1 92.06 604 GLU B O 1
ATOM 9764 N N . THR B 1 605 ? 7.055 -33.562 -28.406 1 91.69 605 THR B N 1
ATOM 9765 C CA . THR B 1 605 ? 6.863 -35 -28.25 1 91.69 605 THR B CA 1
ATOM 9766 C C . THR B 1 605 ? 5.633 -35.469 -29.031 1 91.69 605 THR B C 1
ATOM 9768 O O . THR B 1 605 ? 4.785 -34.656 -29.406 1 91.69 605 THR B O 1
ATOM 9771 N N . LEU B 1 606 ? 5.629 -36.75 -29.234 1 90.88 606 LEU B N 1
ATOM 9772 C CA . LEU B 1 606 ? 4.457 -37.344 -29.906 1 90.88 606 LEU B CA 1
ATOM 9773 C C . LEU B 1 606 ? 3.219 -37.188 -29.016 1 90.88 606 LEU B C 1
ATOM 9775 O O . LEU B 1 606 ? 2.109 -37.031 -29.531 1 90.88 606 LEU B O 1
ATOM 9779 N N . ALA B 1 607 ? 3.451 -37.281 -27.75 1 90.31 607 ALA B N 1
ATOM 9780 C CA . ALA B 1 607 ? 2.34 -37.062 -26.812 1 90.31 607 ALA B CA 1
ATOM 9781 C C . ALA B 1 607 ? 1.736 -35.688 -26.969 1 90.31 607 ALA B C 1
ATOM 9783 O O . ALA B 1 607 ? 0.514 -35.531 -27 1 90.31 607 ALA B O 1
ATOM 9784 N N . GLN B 1 608 ? 2.518 -34.719 -27 1 91.19 608 GLN B N 1
ATOM 9785 C CA . GLN B 1 608 ? 2.049 -33.344 -27.188 1 91.19 608 GLN B CA 1
ATOM 9786 C C . GLN B 1 608 ? 1.316 -33.188 -28.516 1 91.19 608 GLN B C 1
ATOM 9788 O O . GLN B 1 608 ? 0.26 -32.562 -28.578 1 91.19 608 GLN B O 1
ATOM 9793 N N . ALA B 1 609 ? 1.894 -33.75 -29.547 1 91.75 609 ALA B N 1
ATOM 9794 C CA . ALA B 1 609 ? 1.299 -33.688 -30.875 1 91.75 609 ALA B CA 1
ATOM 9795 C C . ALA B 1 609 ? -0.11 -34.281 -30.891 1 91.75 609 ALA B C 1
ATOM 9797 O O . ALA B 1 609 ? -0.996 -33.75 -31.578 1 91.75 609 ALA B O 1
ATOM 9798 N N . SER B 1 610 ? -0.257 -35.25 -30.125 1 90.56 610 SER B N 1
ATOM 9799 C CA . SER B 1 610 ? -1.542 -35.938 -30.094 1 90.56 610 SER B CA 1
ATOM 9800 C C . SER B 1 610 ? -2.627 -35.062 -29.484 1 90.56 610 SER B C 1
ATOM 9802 O O . SER B 1 610 ? -3.818 -35.312 -29.688 1 90.56 610 SER B O 1
ATOM 9804 N N . ARG B 1 611 ? -2.256 -34.031 -28.797 1 90 611 ARG B N 1
ATOM 9805 C CA . ARG B 1 611 ? -3.211 -33.188 -28.078 1 90 611 ARG B CA 1
ATOM 9806 C C . ARG B 1 611 ? -3.49 -31.906 -28.875 1 90 611 ARG B C 1
ATOM 9808 O O . ARG B 1 611 ? -4.25 -31.047 -28.422 1 90 611 ARG B O 1
ATOM 9815 N N . ILE B 1 612 ? -2.861 -31.75 -29.984 1 89.88 612 ILE B N 1
ATOM 9816 C CA . ILE B 1 612 ? -3.121 -30.609 -30.859 1 89.88 612 ILE B CA 1
ATOM 9817 C C . ILE B 1 612 ? -4.434 -30.812 -31.609 1 89.88 612 ILE B C 1
ATOM 9819 O O . ILE B 1 612 ? -4.641 -31.859 -32.25 1 89.88 612 ILE B O 1
ATOM 9823 N N . SER B 1 613 ? -5.238 -29.781 -31.438 1 86.75 613 SER B N 1
ATOM 9824 C CA . SER B 1 613 ? -6.504 -29.875 -32.156 1 86.75 613 SER B CA 1
ATOM 9825 C C . SER B 1 613 ? -6.281 -29.953 -33.656 1 86.75 613 SER B C 1
ATOM 9827 O O . SER B 1 613 ? -5.508 -29.172 -34.219 1 86.75 613 SER B O 1
ATOM 9829 N N . GLY B 1 614 ? -6.875 -30.969 -34.312 1 84.12 614 GLY B N 1
ATOM 9830 C CA . GLY B 1 614 ? -6.746 -31.109 -35.781 1 84.12 614 GLY B CA 1
ATOM 9831 C C . GLY B 1 614 ? -5.777 -32.188 -36.188 1 84.12 614 GLY B C 1
ATOM 9832 O O . GLY B 1 614 ? -5.715 -32.562 -37.344 1 84.12 614 GLY B O 1
ATOM 9833 N N . VAL B 1 615 ? -5.09 -32.656 -35.219 1 89.25 615 VAL B N 1
ATOM 9834 C CA . VAL B 1 615 ? -4.168 -33.781 -35.469 1 89.25 615 VAL B CA 1
ATOM 9835 C C . VAL B 1 615 ? -4.824 -35.094 -35.094 1 89.25 615 VAL B C 1
ATOM 9837 O O . VAL B 1 615 ? -4.992 -35.406 -33.906 1 89.25 615 VAL B O 1
ATOM 9840 N N . ASN B 1 616 ? -5.086 -35.906 -36 1 89.38 616 ASN B N 1
ATOM 9841 C CA . ASN B 1 616 ? -5.766 -37.188 -35.75 1 89.38 616 ASN B CA 1
ATOM 9842 C C . ASN B 1 616 ? -4.77 -38.312 -35.562 1 89.38 616 ASN B C 1
ATOM 9844 O O . ASN B 1 616 ? -3.572 -38.156 -35.781 1 89.38 616 ASN B O 1
ATOM 9848 N N . PRO B 1 617 ? -5.238 -39.438 -35.125 1 89.38 617 PRO B N 1
ATOM 9849 C CA . PRO B 1 617 ? -4.352 -40.594 -34.875 1 89.38 617 PRO B CA 1
ATOM 9850 C C . PRO B 1 617 ? -3.586 -41.031 -36.125 1 89.38 617 PRO B C 1
ATOM 9852 O O . PRO B 1 617 ? -2.432 -41.438 -36.031 1 89.38 617 PRO B O 1
ATOM 9855 N N . ALA B 1 618 ? -4.199 -40.906 -37.188 1 91.31 618 ALA B N 1
ATOM 9856 C CA . ALA B 1 618 ? -3.521 -41.281 -38.438 1 91.31 618 ALA B CA 1
ATOM 9857 C C . ALA B 1 618 ? -2.324 -40.344 -38.688 1 91.31 618 ALA B C 1
ATOM 9859 O O . ALA B 1 618 ? -1.26 -40.812 -39.094 1 91.31 618 ALA B O 1
ATOM 9860 N N . ASP B 1 619 ? -2.65 -39.125 -38.531 1 93.25 619 ASP B N 1
ATOM 9861 C CA . ASP B 1 619 ? -1.564 -38.156 -38.656 1 93.25 619 ASP B CA 1
ATOM 9862 C C . ASP B 1 619 ? -0.411 -38.5 -37.719 1 93.25 619 ASP B C 1
ATOM 9864 O O . ASP B 1 619 ? 0.757 -38.375 -38.094 1 93.25 619 ASP B O 1
ATOM 9868 N N . LEU B 1 620 ? -0.736 -38.844 -36.5 1 92.06 620 LEU B N 1
ATOM 9869 C CA . LEU B 1 620 ? 0.26 -39.156 -35.5 1 92.06 620 LEU B CA 1
ATOM 9870 C C . LEU B 1 620 ? 1.081 -40.375 -35.906 1 92.06 620 LEU B C 1
ATOM 9872 O O . LEU B 1 620 ? 2.293 -40.438 -35.688 1 92.06 620 LEU B O 1
ATOM 9876 N N . ALA B 1 621 ? 0.404 -41.312 -36.406 1 91.5 621 ALA B N 1
ATOM 9877 C CA . ALA B 1 621 ? 1.077 -42.5 -36.875 1 91.5 621 ALA B CA 1
ATOM 9878 C C . ALA B 1 621 ? 2.051 -42.188 -38 1 91.5 621 ALA B C 1
ATOM 9880 O O . ALA B 1 621 ? 3.174 -42.719 -38.031 1 91.5 621 ALA B O 1
ATOM 9881 N N . ILE B 1 622 ? 1.603 -41.438 -38.906 1 93.06 622 ILE B N 1
ATOM 9882 C CA . ILE B 1 622 ? 2.441 -41 -40.031 1 93.06 622 ILE B CA 1
ATOM 9883 C C . ILE B 1 622 ? 3.682 -40.281 -39.5 1 93.06 622 ILE B C 1
ATOM 9885 O O . ILE B 1 622 ? 4.797 -40.562 -39.938 1 93.06 622 ILE B O 1
ATOM 9889 N N . LEU B 1 623 ? 3.414 -39.406 -38.594 1 93.25 623 LEU B N 1
ATOM 9890 C CA . LEU B 1 623 ? 4.512 -38.656 -38 1 93.25 623 LEU B CA 1
ATOM 9891 C C . LEU B 1 623 ? 5.5 -39.594 -37.312 1 93.25 623 LEU B C 1
ATOM 9893 O O . LEU B 1 623 ? 6.715 -39.438 -37.469 1 93.25 623 LEU B O 1
ATOM 9897 N N . ALA B 1 624 ? 4.984 -40.5 -36.531 1 92.38 624 ALA B N 1
ATOM 9898 C CA . ALA B 1 624 ? 5.816 -41.438 -35.781 1 92.38 624 ALA B CA 1
ATOM 9899 C C . ALA B 1 624 ? 6.691 -42.25 -36.75 1 92.38 624 ALA B C 1
ATOM 9901 O O . ALA B 1 624 ? 7.875 -42.469 -36.469 1 92.38 624 ALA B O 1
ATOM 9902 N N . VAL B 1 625 ? 6.121 -42.688 -37.781 1 91.25 625 VAL B N 1
ATOM 9903 C CA . VAL B 1 625 ? 6.828 -43.5 -38.781 1 91.25 625 VAL B CA 1
ATOM 9904 C C . VAL B 1 625 ? 7.898 -42.656 -39.469 1 91.25 625 VAL B C 1
ATOM 9906 O O . VAL B 1 625 ? 9.016 -43.125 -39.688 1 91.25 625 VAL B O 1
ATOM 9909 N N . TYR B 1 626 ? 7.473 -41.5 -39.781 1 92.94 626 TYR B N 1
ATOM 9910 C CA . TYR B 1 626 ? 8.406 -40.594 -40.438 1 92.94 626 TYR B CA 1
ATOM 9911 C C . TYR B 1 626 ? 9.641 -40.375 -39.562 1 92.94 626 TYR B C 1
ATOM 9913 O O . TYR B 1 626 ? 10.773 -40.406 -40.062 1 92.94 626 TYR B O 1
ATOM 9921 N N . ILE B 1 627 ? 9.445 -40.156 -38.344 1 91.69 627 ILE B N 1
ATOM 9922 C CA . ILE B 1 627 ? 10.523 -39.875 -37.406 1 91.69 627 ILE B CA 1
ATOM 9923 C C . ILE B 1 627 ? 11.391 -41.125 -37.25 1 91.69 627 ILE B C 1
ATOM 9925 O O . ILE B 1 627 ? 12.617 -41.031 -37.156 1 91.69 627 ILE B O 1
ATOM 9929 N N . GLU B 1 628 ? 10.781 -42.25 -37.219 1 89.44 628 GLU B N 1
ATOM 9930 C CA . GLU B 1 628 ? 11.484 -43.531 -37.062 1 89.44 628 GLU B CA 1
ATOM 9931 C C . GLU B 1 628 ? 12.344 -43.844 -38.281 1 89.44 628 GLU B C 1
ATOM 9933 O O . GLU B 1 628 ? 13.406 -44.469 -38.156 1 89.44 628 GLU B O 1
ATOM 9938 N N . GLN B 1 629 ? 11.969 -43.469 -39.375 1 88.56 629 GLN B N 1
ATOM 9939 C CA . GLN B 1 629 ? 12.711 -43.719 -40.625 1 88.56 629 GLN B CA 1
ATOM 9940 C C . GLN B 1 629 ? 14.023 -42.938 -40.625 1 88.56 629 GLN B C 1
ATOM 9942 O O . GLN B 1 629 ? 14.961 -43.312 -41.344 1 88.56 629 GLN B O 1
ATOM 9947 N N . GLY B 1 630 ? 14.055 -41.781 -39.875 1 85.81 630 GLY B N 1
ATOM 9948 C CA . GLY B 1 630 ? 15.32 -41.125 -39.625 1 85.81 630 GLY B CA 1
ATOM 9949 C C . GLY B 1 630 ? 15.633 -40.031 -40.656 1 85.81 630 GLY B C 1
ATOM 9950 O O . GLY B 1 630 ? 16.453 -39.156 -40.406 1 85.81 630 GLY B O 1
ATOM 9951 N N . LYS B 1 631 ? 15.18 -40.094 -41.938 1 85.81 631 LYS B N 1
ATOM 9952 C CA . LYS B 1 631 ? 15.414 -39.031 -42.906 1 85.81 631 LYS B CA 1
ATOM 9953 C C . LYS B 1 631 ? 14.469 -37.875 -42.688 1 85.81 631 LYS B C 1
ATOM 9955 O O . LYS B 1 631 ? 13.422 -37.75 -43.312 1 85.81 631 LYS B O 1
ATOM 9960 N N . ILE B 1 632 ? 14.859 -36.906 -41.812 1 88.25 632 ILE B N 1
ATOM 9961 C CA . ILE B 1 632 ? 13.961 -35.844 -41.344 1 88.25 632 ILE B CA 1
ATOM 9962 C C . ILE B 1 632 ? 14.344 -34.5 -42 1 88.25 632 ILE B C 1
ATOM 9964 O O . ILE B 1 632 ? 15.484 -34.062 -41.875 1 88.25 632 ILE B O 1
ATOM 9968 N N . ALA B 1 633 ? 13.43 -34 -42.719 1 86.44 633 ALA B N 1
ATOM 9969 C CA . ALA B 1 633 ? 13.602 -32.656 -43.25 1 86.44 633 ALA B CA 1
ATOM 9970 C C . ALA B 1 633 ? 13.453 -31.594 -42.188 1 86.44 633 ALA B C 1
ATOM 9972 O O . ALA B 1 633 ? 12.602 -31.719 -41.312 1 86.44 633 ALA B O 1
ATOM 9973 N N . LYS B 1 634 ? 14.375 -30.516 -42.219 1 89.69 634 LYS B N 1
ATOM 9974 C CA . LYS B 1 634 ? 14.344 -29.453 -41.219 1 89.69 634 LYS B CA 1
ATOM 9975 C C . LYS B 1 634 ? 14.109 -28.094 -41.875 1 89.69 634 LYS B C 1
ATOM 9977 O O . LYS B 1 634 ? 14.445 -27.891 -43.031 1 89.69 634 LYS B O 1
ATOM 9982 N N . VAL B 1 635 ? 13.461 -27.328 -41.25 1 85.5 635 VAL B N 1
ATOM 9983 C CA . VAL B 1 635 ? 13.273 -25.953 -41.719 1 85.5 635 VAL B CA 1
ATOM 9984 C C . VAL B 1 635 ? 14.445 -25.094 -41.25 1 85.5 635 VAL B C 1
ATOM 9986 O O . VAL B 1 635 ? 15.086 -25.391 -40.219 1 85.5 635 VAL B O 1
ATOM 9989 N N . ASP B 1 636 ? 14.906 -23.984 -42.094 1 72.62 636 ASP B N 1
ATOM 9990 C CA . ASP B 1 636 ? 16 -23.094 -41.75 1 72.62 636 ASP B CA 1
ATOM 9991 C C . ASP B 1 636 ? 15.617 -22.141 -40.625 1 72.62 636 ASP B C 1
ATOM 9993 O O . ASP B 1 636 ? 14.453 -21.734 -40.5 1 72.62 636 ASP B O 1
#

Sequence (1272 aa):
MQFGNKYQADDYDVIVVGAGHAGCEAALAASRMGNKTLLITINLEMVAFMPCNPAVGGPAKGIVVREVDALGGEMGRNTDKTYIQMRMLNTGKGPAVRALRAQADKRQYSIEMKHTLEKEPNLTLRQGIVDDLIVEEGKIKGVVTNTGACYGAKAVVLTTGTAARGKIIIGELMYSSGPNNTQPAIKLSENLERLGFKLKRFKTGTPPRVDGNTIDYAKTEEQPGDSTPHLFSYESKDEDYLDVKNQLSCWLTYTNEKTHKLIQDNLDRAPMYTGAIEGVGPRYCPSIETKIVRFADKKRHQLFVEPEGRNTDEYYVQGLSTSMPEEIQLKMVHSIEGLEHAEMMRPGYAIEYDVVEPYQLRPTLETKLVRGLYTAGQTNGTSGYEEAAGQGILAGINAGRHALGKEEIVLKRSDAYIGVMVDDLVTKGTNEPYRLLTSRAEYRLILRHDNADLRLTELGHEIGLISDERYEKFLEKKKAIKEEEARLESIRIKPCKEVDEYLEKHGDRALKDGVLASDFLRRPYVTYADLLHFIPAPEKTLDRHVIEQIEIQYKYSGYIKKEYEQIEKLKRMEAKKIPERIDYSAIEGLATEAMQKLTKIQPETLAQASRISGVNPADLAILAVYIEQGKIAKVDMQFGNKYQADDYDVIVVGAGHAGCEAALAASRMGNKTLLITINLEMVAFMPCNPAVGGPAKGIVVREVDALGGEMGRNTDKTYIQMRMLNTGKGPAVRALRAQADKRQYSIEMKHTLEKEPNLTLRQGIVDDLIVEEGKIKGVVTNTGACYGAKAVVLTTGTAARGKIIIGELMYSSGPNNTQPAIKLSENLERLGFKLKRFKTGTPPRVDGNTIDYAKTEEQPGDSTPHLFSYESKDEDYLDVKNQLSCWLTYTNEKTHKLIQDNLDRAPMYTGAIEGVGPRYCPSIETKIVRFADKKRHQLFVEPEGRNTDEYYVQGLSTSMPEEIQLKMVHSIEGLEHAEMMRPGYAIEYDVVEPYQLRPTLETKLVRGLYTAGQTNGTSGYEEAAGQGILAGINAGRHALGKEEIVLKRSDAYIGVMVDDLVTKGTNEPYRLLTSRAEYRLILRHDNADLRLTELGHEIGLISDERYEKFLEKKKAIKEEEARLESIRIKPCKEVDEYLEKHGDRALKDGVLASDFLRRPYVTYADLLHFIPAPEKTLDRHVIEQIEIQYKYSGYIKKEYEQIEKLKRMEAKKIPERIDYSAIEGLATEAMQKLTKIQPETLAQASRISGVNPADLAILAVYIEQGKIAKVD

Radius of gyration: 35.36 Å; Cα contacts (8 Å, |Δi|>4): 2964; chains: 2; bounding box: 70×124×104 Å

Secondary structure (DSSP, 8-state):
---PPPEEEEEEEEEEE--SHHHHHHHHHHHHTT--EEEEES-GGGTT---S--EEE-TTHHHHHHHHHHTT-SHHHHHHHHEEEEEEE-GGG-TTT-EEEEEE-HHHHHHHHHHHHHHSTTEEEEE--EEEEEEETTEEEEEEETT-EEEEEEEEEE--GGGBT-EEEETTEEEE--TTSBPPB-HHHHHHHHHT--EEEEEEEE--EEEGGG--GGGSEEEPPPSS---SSTT--GGGSPPGGGSPPEEEEE--HHHHHHHHHTGGG-HHHHT---SB--SSS--HHHHHHHTTT-S--EEEEEE--SS--EEEEET----S-HHHHHHHHHHSTT-TTPPEEE--EEEEEEEE-GGGB-TTSBBSSSBTEEE-GGGGTB-SHHHHHHHHHHHHHHHHHHHTTPPP----TTT-HHHHHHHHHHHH--SS-B---GGG-S-TTTS-STTHHHHHHHHHHHHT-S-HHHHHHHHHHHHHHHHHHHHHTT-EEPP-HHHHHHHHHTTPPPPSS-EEHHHHHTSTT--HHHHTTTSPPPSSPPPHHHHHHHHHHHHTHHHHHHHHHHHHHHHHHHTSBPPTTB-GGGSTT--HHHHHHHHHH--SBHHHHHTSTT--HHHHHHHHHHHHH----B--/---PPPEEEEEEEEEEE--SHHHHHHHHHHHHTT--EEEEES-GGGTT--SS--EEE-TTHHHHHHHHHHTT-SHHHHHHHHEEEEEEE-GGG-TTT-EEEEEE-HHHHHHHHHHHHHHSTTEEEEE--EEEEEEETTEEEEEEETT-EEEEEEEEEE--GGGBT-EEEETTEEEE--TTSBPPB-HHHHHHHHHT--EEEEEEEE--EEEGGG--GGGSEEE---SS---SSTT--GGGSPPGGGSPPEEEEE--HHHHHHHHHTGGG-HHHHT---SBPPSSS--HHHHHHHTTT-S--EEEEEE--SS--EEEEET----S-HHHHHHHHHHSTT-TTPPEEE--EEEEEEEE-GGGB-TTSBBSSSBTEEE-GGGGTB-SHHHHHHHHHHHHHHHHHHHTTPPP----TTT-HHHHHHHHHHHH--SS-B---GGG-S-TTTS-STTHHHHHHHHHHHHT-S-HHHHHHHHHHHHHHHHHHHHHTT-EEPP-HHHHHHHHHTTPPPPSS-EEHHHHHTSTT--HHHHTTTSPPPSSPPPHHHHHHHHHHHHTHHHHHHHHHHHHHHHHHHTSBPPTTB-GGGSTT--HHHHHHHHHH--SBHHHHHTSTT--HHHHHHHHHHHHH----B--

Foldseek 3Di:
DDFAAADEDEAWAEEEEAQALLRLLLQLLLVLLPTLYEYEYQDLQCHNADLFAQKAKDWQRQLLLLLSQLLQGCSQVLQQVFFQFKAWPPPVPAQLGTGMMTRGQRNSSSVSSSVVQVPRPSYHYYYFAWQAFDADPQATFATATSNNYTYGYRFYEYEQALLAQKWKFAQVDIDGAGRPRHHGHDRHVVRCVVLPFDKAKAKDKHAFKWFLVFFQQVQWAKAFHDQQADGSHPPDDSVSGDGRVRHDIKTKWKFAPQLLVLLVVQVCRFCVPVVVDRHHADPVQDALSVVCVVCVVDGIDMWMWADNHDPGRITGTGSHTGRYHPVSSLVSQLNIGRRVGIGTPGHMIMMMHMAGWQLQADLLQAGVRHPNYGYFDCNLQADDSSRRNLRSNSNSLQSSCSSVVHDHDGQDLLQELSNLSSLCCNQATDRHHDDRHSVSRPQSLRSGSLCSSVRNNVVSVVSSSADPVRVVVVVVLVVVLVVVVVVQQPDKFAFDDVQQVVQVVVPHHTDPGIDGSLQVLLDPVAAPVNSCVRDPDDPDDDDPSSSVVSSSCSVCVVVNVVSVVVVVVLVVQQVAFDDAQFQLVPQPPADPQLNVSCNSSVHTTLSSSCPHPPQDPVNSVSRSVVVVVPPTDGDD/DDFAAADEDEAWAEEEEAQALLRLLLQLLLVLLPTLYEYEYQDLQCHNADLFAQKAKDWQRQLLLLLSQLLQGCSQVLQQVFFQFKAWPPPVPAQLGTGIMTRGQRNSSSVSSSVVQVPRPSYHYYYFAWQAFDADPQATFATATSNNYTYGYRFYEYEQALLAQKWKFAQVDIDGAGRPRHHHHYRHVVRCVVLPFDKAKAKDKHAFKWFLVFFQQVQWAKAFHDQQADGSHPPDDSVSGDGSVSHDIKTKWKFAPQLLVLLVVQVCRFCVPVVVDRHHADPVQDALSVVCVVCVVDGIDMWMWADNHDPGRITGIGSHTGRYHPVSSLVSQLNIGRRVGIGTPGHMIMMMHMAGFQLQADLLQAGVRHPNYGYFDCNLQADDSSRRNLRSNSNSLQSSCSSVVHDHDGADLLQELSNLSSLCCNQATDRHHDDRHSVSRPQSLRSGSLCSSVRNNVVSVVSSSADPVRVVVVVVLVVVLVVVVVVQQPDKFAFDDVQQVVQVVVPHHTDPGIDGSLQVLLDPVDAPVNSCVRDPDDPDDDDPSSSVVSSSCSVCVVVNVVSVVVVVVLVVQQVAFDDAQFQLVPQPPADPQLNVSCNSSVHTTLSSSCPHPPQDPVNSVSRSVVVVVPPTDGDD